Protein 2VLC (pdb70)

Sequence (1036 aa):
YQTVTFTTKNATKTSYTQFIEALRAQLASGEEPHGIPVMRERSTVPDSKRFILVELSNWAADSPVTLAVDVTNAYVVAYRTGSQSFFLREDNPDPAIENLLPDTKRYTFPFSGSYTDLERVAGERREEILLGMDPLENAISALWISNLNQQRALARSLIVVIQMVAEAVRFRFIEYRVRESISRAEMFRPDPAMLSLENKWSALSNAVQQSNQGGVFSSPVELRSISNKPVYVGSVSDRVISGLAIMLFICRSTNDDTCADPEPTVRISGRNGLCVRVRDGKYNNGNPIQLWPCKQNSDVNQLWTLRRDGTIRSNGKCLTTNGYSAGDYVMIYDCRTPVTAASIWQFWANGTIINPQSALVLSAESGNPRTTLTVQADIYASRQGWLAGNNTEPFVTSIVGFNDLCMQANGDAMWVVECESSKAEQKWALYPDGSIRPHQDRDRCLTSTDNHSQGSIIIISSCSPGSEGQRWVFMNDGTILNLKNGLVMDVKGSDPSLHQIIIWPATGKPNQKWLPLLYQTVTFTTKNATKTSYTQFIEALRAQLASGEEPHGIPVMRERSTVPDSKRFILVELSNWAADSPVTLAVDVTNAYVVAYRTGSQSFFLREDNPDPAIENLLPDTKRYTFPFSGSYTDLERVAGERREEILLGMDPLENAISALWISNLNQQRALARSLIVVIQMVAEAVRFRFIEYRVRESISRAEMFRPDPAMLSLENKWSALSNAVQQSNQGGVFSSPVELRSISNKPVYVGSVSDRVISGLAIMLFICRSTNDDTCADPEPTVRISGRNGLCVRVRDGKYNNGNPIQLWPCKQNSDVNQLWTLRRDGTIRSNGKCLTTNGYSAGDYVMIYDCRTPVTAASIWQFWANGTIINPQSALVLSAESGNPRTTLTVQADIYASRQGWLAGNNTEPFVTSIVGFNDLCMQANGDAMWVVECESSKAEQKWALYPDGSIRPHQDRDRCLTSTDNHSQGSIIIISSCSPGSEGQRWVFMNDGTILNLKNGLVMDVKGSDPSLHQIIIWPATGKPNQKWLPLL

Nearest PDB structures (foldseek):
  2vlc-assembly1_A  TM=1.002E+00  e=0.000E+00  Cinnamomum camphora
  2r9k-assembly1_B  TM=9.691E-01  e=2.010E-38  Viscum album
  3d7w-assembly1_B  TM=9.695E-01  e=4.298E-38  Viscum album
  1rzo-assembly2_D  TM=9.797E-01  e=5.633E-37  Ricinus communis
  2mll-assembly1_B  TM=9.802E-01  e=2.039E-36  Viscum album

Radius of gyration: 34.5 Å; Cα contacts (8 Å, |Δi|>4): 2557; chains: 2; bounding box: 80×98×96 Å

Organism: Cinnamomum camphora (NCBI:txid13429)

Secondary structure (DSSP, 8-state):
--EEEEE-TT--HHHHHHHHHHHHHHH--S--GGGS-BPPPGGGS-GGG-EEEEEEE-SS-SS-EEEEEETTT--EEEEEETTEEEE---SS--TTGGGSS-SS--EE-SS-SSHHHHHHHHTS-GGGS-BSHHHHHHHHHHHHH--TTT-HHHHHHHHHHHIIIIIHHHBHHHHHHHHHHHHHT--B---HHHHHHHHTHHHHHHHHHTS-TT-EEEEEEEEE-SSS-EEEEEETTSGGGGGB--BPP--------S------EE-EEEGGG-EEEEGGG--STT-BEEEE----S--GGG-EEE-TTSBEEETTEEEEES-SSTTPBEEEEPPPSS--GGGB-EE-TTS-EEETTTTEEEE-SSSSTTPBPEEE-----GGG-EEE-S--S-EEE-EE-GGGEEEEEETTEEEEEE--TT-STT-EEE-TTS-EEETT-TTEEEEES-TTSTTPBEEEEESTT--GGG--EE-TTSSEE-TTT--EEEEGGG-GGG--EEEE---SSGGG--EE--/--EEEEE-TT--HHHHHHHHHHHHHHH--S--GGGS-BPPPGGGS-GGG-EEEEEEE-SS-SS-EEEEEETTT--EEEEEETTEEEE---SS--TTTTTSS-SS--EE-SS-SSHHHHHHHHTS-GGGS-BSHHHHHHHHHHHHH--TTT-HHHHHHHHHHHIIIIIHHHBHHHHHHHHHHHHHT--B---HHHHHHHHHHHHHHHHHHTS-TT-EEEEEEEEE-SSS-EEEEEETTSGGGGGB--BPP--------S------EE-EEEGGG-EEEEGGG--STT-BEEEE----S--GGG-EEE-TTSBEEETTEEEEES-SSTTPBEEEEPPPSS--GGGB-EE-TTS-EEEGGGTEEEE-SS-STTPBPEEE-----GGG-EEE-S--SPEEE-EE-GGG-EEEEETTEEEEE---TT-STT-EEE-TTS-EEETT-TTEEEEES-TTSTTPBEEEEESTT--GGG--EE-TTS-EEETTTTEEEEEGGG-GGG--EEEE---SSGGG--EE--

InterPro domains:
  IPR000772 Ricin B, lectin domain [PF00652] (327-448)
  IPR000772 Ricin B, lectin domain [PF00652] (460-576)
  IPR000772 Ricin B, lectin domain [SM00458] (325-451)
  IPR000772 Ricin B, lectin domain [SM00458] (455-579)
  IPR001574 Ribosome-inactivating protein [PF00161] (44-241)
  IPR001574 Ribosome-inactivating protein [PTHR33453] (33-482)
  IPR016138 Ribosome-inactivating protein, subdomain 1 [G3DSA:3.40.420.10] (33-203)
  IPR016139 Ribosome-inactivating protein, subdomain 2 [G3DSA:4.10.470.10] (204-320)
  IPR017989 Ribosome-inactivating protein type 1/2 [PR00396] (46-59)
  IPR017989 Ribosome-inactivating protein type 1/2 [PR00396] (96-111)
  IPR017989 Ribosome-inactivating protein type 1/2 [PR00396] (158-172)
  IPR017989 Ribosome-inactivating protein type 1/2 [PR00396] (190-210)
  IPR017989 Ribosome-inactivating protein type 1/2 [PR00396] (224-241)
  IPR035992 Ricin B-like lectins [SSF50370] (320-450)
  IPR035992 Ricin B-like lectins [SSF50370] (456-577)
  IPR036041 Ribosome-inactivating protein superfamily [SSF56371] (36-339)

Foldseek 3Di:
DAEQEDELVVDALVRLCVRLVVLLVLLFDPDAFLNATEGDAPVGDDLVSFWHWYWYYADVDDGTKIFTAGSQQRQRAWIDQPQAIEGEDDPDDDPSSVVPDPSHHDDYDPHHSDQVGLCVLLVHHQQVDWEESVLLNVLRVCSNVVDVVPRNSVSSSSSRVCCSHVLVSFFVQSSLVHNVCRVVVDIDGDAQQSVQCVVCQQVLLLQQQQEAAQFFGQAWDWGAARPGDIDTDGGCQPQQVLRGRYHRDDADHVVDDNHHHDFHKWFKAAFLLWTFFQPPLDQDAPGFTWTHHADLDPNQGRIWGCDPVQFTDTDQWTFFWPDQDFFTFIHTHHADVVGDQRGGWDNHNLFWTASVVRRWTWFQQFRDTPGTITTHNDLLFSRRGMDTHHPRFFDKFWKAAFPRFTWFDDPFAIATDRDDPVHQRRIWTQHRSQWIHRPVDSQWTFFFPDLVDFFTFTTIGGCGRSGQRGHWGCHNLQWIARVNSCWTWFCPPSDRVVRTTTTHHDDDDGRGGIGGHD/DAEQEDELVVDALVRLCVRLVVLLVLLFDPDAFLNATEGDAPVRDDLVSQWHWYWYDDDPDDGTKIFTAGSQQRFRAWIDQPQAIEGEDDPDDDVSSVVDDPSHHDDYDPHHSDQVRLCVLLVHHQQVDWEESVLLNVLRVCSNVVDPVPRSSVSVSSSRVCCSHVLVSFFVQSSLVHNVCRVVVDIDGDAQQSVQCVVCLQVLLLQQQQEAQAFFGQAWRWGAARPGHIDTDGGCQQQQVLRGRYHRDDADPVVDPNHHHDWHKWFKAAFLLWTFFQPPLDAPAPGFTWTHHDDLDPRQGRIWTCDPVQWTDTDQWTFFWPDLDAPTFIHTHHQDPVGDQRGGWDNHSLFWTASVVNRWTWFQQFRDGPGTIHTHDDQLFLRRGMDTHHPRFFDKFWKAAFPRFTWFDDPFAIATDRDDDPRQRRIWTQHRSQWIHRPVDSQWTQFFPDLVDFFTFTTIGGCGRSGQRGHWGQHSVQWTARVNSCWTWFDPVSDRVVRTTGTHHDDDDGRGGIGGHD

B-factor: mean 21.17, std 11.49, range [2.0, 63.93]

CATH classification: 3.40.420.10 (+3 more: 4.10.470.10, 2.80.10.50, 2.80.10.50)

Solvent-accessible surface area: 41348 Å² total; per-residue (Å²): 245,94,67,11,90,10,54,15,95,144,22,60,55,85,45,2,24,60,9,0,48,40,1,21,74,40,0,29,21,82,113,102,29,44,38,6,26,5,1,76,39,144,102,85,14,72,83,105,156,13,18,5,35,0,55,0,27,6,162,67,47,130,51,48,1,13,0,0,4,3,5,15,22,2,126,6,11,0,0,81,15,43,86,68,0,3,5,10,94,52,116,116,112,31,101,5,16,109,112,24,17,86,141,35,85,96,65,67,2,94,1,16,28,58,38,111,29,0,24,169,24,4,44,54,121,14,85,90,0,54,0,0,33,92,9,2,25,98,3,2,30,33,0,90,112,10,79,68,103,46,31,148,47,3,0,69,7,0,0,2,0,16,0,1,4,3,4,0,0,15,0,19,2,0,11,22,22,0,41,62,4,22,70,126,91,105,95,37,125,5,19,50,0,0,16,11,2,14,92,77,14,60,40,3,0,62,13,0,3,53,6,12,142,4,0,3,5,74,70,92,11,70,0,60,16,107,63,98,142,70,14,92,1,14,1,16,23,22,31,8,6,7,0,3,12,2,0,35,40,49,7,122,71,137,205,100,103,72,4,45,48,26,62,10,69,10,8,1,3,0,11,51,15,23,0,1,30,0,6,50,36,104,32,92,61,22,18,29,0,0,0,70,64,30,55,108,74,92,67,70,6,0,29,0,34,12,93,155,63,16,0,5,35,1,98,56,48,0,1,7,4,78,19,106,66,72,47,36,71,0,16,0,63,63,31,116,147,109,45,52,38,19,2,45,7,87,22,87,33,38,4,0,0,18,0,57,116,24,62,23,0,0,0,0,41,21,18,41,65,58,11,39,0,13,0,32,54,45,49,60,0,3,38,1,1,4,28,3,8,68,77,17,133,18,50,54,10,6,0,7,8,31,66,21,31,4,0,38,14,37,61,50,33,0,49,3,54,106,28,111,98,99,53,35,78,5,69,0,0,7,15,5,3,7,1,2,9,7,71,111,62,69,110,58,2,0,5,4,31,36,14,157,53,100,24,12,53,0,20,2,2,33,8,56,14,2,27,34,3,1,3,1,13,16,61,38,96,1,13,0,38,0,30,110,37,49,29,1,0,5,1,76,71,51,52,34,87,84,88,58,1,6,0,91,47,72,69,68,108,90,21,3,48,5,9,0,33,3,245,92,61,12,86,11,55,12,103,136,25,63,43,83,45,2,27,61,8,0,49,40,1,22,75,38,1,29,21,82,120,104,30,44,42,7,27,6,1,76,38,147,107,88,16,71,85,98,151,12,20,6,39,0,52,1,23,5,155,67,42,132,60,44,1,16,0,1,3,3,5,13,18,1,122,7,12,0,0,88,16,45,89,72,0,3,9,11,100,56,118,120,112,24,101,4,17,115,112,24,16,91,146,34,84,93,56,77,4,95,4,10,31,58,37,112,39,0,24,200,38,4,46,56,131,16,87,85,0,51,0,0,32,90,9,3,23,95,2,2,31,30,0,78,114,8,75,67,102,46,34,148,46,2,0,69,6,0,0,1,0,14,0,1,4,3,3,0,0,13,1,24,1,0,10,20,22,0,40,49,3,23,66,134,90,108,100,37,124,4,18,50,0,0,21,11,2,11,88,74,13,58,38,2,0,64,14,0,4,48,7,13,144,7,0,4,6,78,71,84,14,71,1,67,18,104,61,96,147,76,12,103,1,14,1,16,20,25,31,9,6,6,0,2,10,2,0,36,44,57,10,131,70,136,184,125,98,70,7,58,50,25,57,12,70,12,9,1,3,0,9,50,13,20,0,1,30,0,54,81,36,126,29,93,63,19,20,26,0,0,0,72,62,33,53,112,73,95,68,65,7,1,32,0,31,13,97,159,64,16,1,4,36,0,97,56,47,0,1,12,5,81,19,112,67,71,43,35,66,0,16,0,65,59,32,124,141,112,48,60,34,15,4,43,8,83,23,58,40,54,6,0,0,9,0,12,51,6,8,22,0,0,0,0,78,45,17,86,68,130,20,48,0,18,0,31,55,42,51,26,0,3,42,1,1,3,24,3,9,59,75,16,128,18,46,52,11,7,0,8,6,37,64,19,32,4,0,37,16,39,63,104,32,0,54,3,54,101,22,100,94,104,49,34,78,5,72,0,0,7,17,5,4,7,1,3,8,7,73,115,56,66,111,54,2,0,11,10,91,64,16,162,51,69,24,13,49,0,53,4,37,57,9,86,78,3,27,33,3,3,3,2,17,18,66,36,96,1,15,0,34,0,22,66,17,2,17,4,0,6,1,79,68,53,52,31,84,89,84,63,1,6,0,53,6,25,41,32,108,81,18,4,47,4,9,0,30,5

Structure (mmCIF, N/CA/C/O backbone):
data_2VLC
#
_entry.id   2VLC
#
_cell.length_a   52.388
_cell.length_b   126.329
_cell.length_c   161.451
_cell.angle_alpha   90.00
_cell.angle_beta   90.00
_cell.angle_gamma   90.00
#
_symmetry.space_group_name_H-M   'P 21 21 21'
#
loop_
_entity.id
_entity.type
_entity.pdbx_description
1 polymer 'Ribosome-inactivating protein'
2 branched 2-acetamido-2-deoxy-beta-D-glucopyranose-(1-4)-2-acetamido-2-deoxy-beta-D-glucopyranose
3 non-polymer beta-D-mannopyranose
4 non-polymer beta-D-xylopyranose
5 water water
#
loop_
_atom_site.group_PDB
_atom_site.id
_atom_site.type_symbol
_atom_site.label_atom_id
_atom_site.label_alt_id
_atom_site.label_comp_id
_atom_site.label_asym_id
_atom_site.label_entity_id
_atom_site.label_seq_id
_atom_site.pdbx_PDB_ins_code
_atom_site.Cartn_x
_atom_site.Cartn_y
_atom_site.Cartn_z
_atom_site.occupancy
_atom_site.B_iso_or_equiv
_atom_site.auth_seq_id
_atom_site.auth_comp_id
_atom_site.auth_asym_id
_atom_site.auth_atom_id
_atom_site.pdbx_PDB_model_num
ATOM 1 N N . TYR A 1 23 ? -16.489 -48.648 31.055 1.00 56.06 1 TYR A N 1
ATOM 2 C CA . TYR A 1 23 ? -15.929 -47.496 30.315 1.00 55.91 1 TYR A CA 1
ATOM 3 C C . TYR A 1 23 ? -14.418 -47.417 30.408 1.00 54.90 1 TYR A C 1
ATOM 4 O O . TYR A 1 23 ? -13.876 -46.877 31.352 1.00 54.98 1 TYR A O 1
ATOM 13 N N . GLN A 1 24 ? -13.739 -47.927 29.397 1.00 53.79 2 GLN A N 1
ATOM 14 C CA . GLN A 1 24 ? -12.280 -47.940 29.421 1.00 52.79 2 GLN A CA 1
ATOM 15 C C . GLN A 1 24 ? -11.606 -47.703 28.077 1.00 51.08 2 GLN A C 1
ATOM 16 O O . GLN A 1 24 ? -10.510 -47.140 28.029 1.00 50.84 2 GLN A O 1
ATOM 22 N N . THR A 1 25 ? -12.273 -48.143 27.005 1.00 48.89 3 THR A N 1
ATOM 23 C CA . THR A 1 25 ? -11.696 -48.238 25.670 1.00 46.20 3 THR A CA 1
ATOM 24 C C . THR A 1 25 ? -12.577 -47.501 24.676 1.00 44.51 3 THR A C 1
ATOM 25 O O . THR A 1 25 ? -13.681 -47.938 24.400 1.00 44.41 3 THR A O 1
ATOM 29 N N . VAL A 1 26 ? -12.093 -46.376 24.156 1.00 42.25 4 VAL A N 1
ATOM 30 C CA . VAL A 1 26 ? -12.720 -45.735 23.013 1.00 40.01 4 VAL A CA 1
ATOM 31 C C . VAL A 1 26 ? -11.903 -46.056 21.764 1.00 38.63 4 VAL A C 1
ATOM 32 O O . VAL A 1 26 ? -10.673 -45.981 21.791 1.00 38.00 4 VAL A O 1
ATOM 36 N N . THR A 1 27 ? -12.598 -46.421 20.686 1.00 37.15 5 THR A N 1
ATOM 37 C CA . THR A 1 27 ? -11.974 -46.718 19.400 1.00 35.83 5 THR A CA 1
ATOM 38 C C . THR A 1 27 ? -12.265 -45.682 18.328 1.00 34.86 5 THR A C 1
ATOM 39 O O . THR A 1 27 ? -13.336 -45.083 18.311 1.00 34.76 5 THR A O 1
ATOM 43 N N . PHE A 1 28 ? -11.289 -45.496 17.437 1.00 33.73 6 PHE A N 1
ATOM 44 C CA . PHE A 1 28 ? -11.435 -44.756 16.186 1.00 32.27 6 PHE A CA 1
ATOM 45 C C . PHE A 1 28 ? -10.691 -45.532 15.114 1.00 32.55 6 PHE A C 1
ATOM 46 O O . PHE A 1 28 ? -9.692 -46.152 15.403 1.00 32.02 6 PHE A O 1
ATOM 54 N N . THR A 1 29 ? -11.211 -45.508 13.888 1.00 33.60 7 THR A N 1
ATOM 55 C CA . THR A 1 29 ? -10.576 -46.125 12.719 1.00 34.18 7 THR A CA 1
ATOM 56 C C . THR A 1 29 ? -10.490 -45.102 11.566 1.00 34.97 7 THR A C 1
ATOM 57 O O . THR A 1 29 ? -11.313 -44.196 11.464 1.00 34.71 7 THR A O 1
ATOM 61 N N . THR A 1 30 ? -9.465 -45.239 10.735 1.00 36.38 8 THR A N 1
ATOM 62 C CA . THR A 1 30 ? -9.329 -44.460 9.502 1.00 37.86 8 THR A CA 1
ATOM 63 C C . THR A 1 30 ? -10.193 -45.047 8.391 1.00 39.05 8 THR A C 1
ATOM 64 O O . THR A 1 30 ? -10.740 -44.308 7.565 1.00 39.16 8 THR A O 1
ATOM 68 N N . LYS A 1 31 ? -10.258 -46.383 8.357 1.00 40.45 9 LYS A N 1
ATOM 69 C CA . LYS A 1 31 ? -11.077 -47.144 7.420 1.00 41.55 9 LYS A CA 1
ATOM 70 C C . LYS A 1 31 ? -12.369 -46.391 7.171 1.00 41.65 9 LYS A C 1
ATOM 71 O O . LYS A 1 31 ? -13.183 -46.262 8.089 1.00 41.81 9 LYS A O 1
ATOM 77 N N . ASN A 1 32 ? -12.531 -45.863 5.956 1.00 41.83 10 ASN A N 1
ATOM 78 C CA . ASN A 1 32 ? -13.769 -45.196 5.554 1.00 41.88 10 ASN A CA 1
ATOM 79 C C . ASN A 1 32 ? -14.260 -44.193 6.629 1.00 41.36 10 ASN A C 1
ATOM 80 O O . ASN A 1 32 ? -15.411 -44.249 7.056 1.00 41.54 10 ASN A O 1
ATOM 85 N N . ALA A 1 33 ? -13.383 -43.306 7.096 1.00 40.50 11 ALA A N 1
ATOM 86 C CA . ALA A 1 33 ? -13.747 -42.405 8.188 1.00 39.49 11 ALA A CA 1
ATOM 87 C C . ALA A 1 33 ? -14.504 -41.240 7.634 1.00 39.08 11 ALA A C 1
ATOM 88 O O . ALA A 1 33 ? -14.195 -40.729 6.548 1.00 38.90 11 ALA A O 1
ATOM 90 N N . THR A 1 34 ? -15.519 -40.848 8.390 1.00 38.71 12 THR A N 1
ATOM 91 C CA . THR A 1 34 ? -16.418 -39.756 8.030 1.00 38.23 12 THR A CA 1
ATOM 92 C C . THR A 1 34 ? -16.246 -38.604 9.022 1.00 37.60 12 THR A C 1
ATOM 93 O O . THR A 1 34 ? -15.629 -38.782 10.076 1.00 37.70 12 THR A O 1
ATOM 97 N N . LYS A 1 35 ? -16.765 -37.429 8.663 1.00 36.78 13 LYS A N 1
ATOM 98 C CA . LYS A 1 35 ? -16.805 -36.255 9.550 1.00 35.74 13 LYS A CA 1
ATOM 99 C C . LYS A 1 35 ? -17.632 -36.556 10.822 1.00 34.79 13 LYS A C 1
ATOM 100 O O . LYS A 1 35 ? -17.332 -36.087 11.927 1.00 34.46 13 LYS A O 1
ATOM 106 N N . THR A 1 36 ? -18.661 -37.375 10.648 1.00 33.51 14 THR A N 1
ATOM 107 C CA . THR A 1 36 ? -19.503 -37.811 11.748 1.00 31.85 14 THR A CA 1
ATOM 108 C C . THR A 1 36 ? -18.716 -38.666 12.728 1.00 30.73 14 THR A C 1
ATOM 109 O O . THR A 1 36 ? -18.648 -38.345 13.911 1.00 31.04 14 THR A O 1
ATOM 113 N N . SER A 1 37 ? -18.126 -39.753 12.227 1.00 29.16 15 SER A N 1
ATOM 114 C CA . SER A 1 37 ? -17.486 -40.780 13.082 1.00 26.94 15 SER A CA 1
ATOM 115 C C . SER A 1 37 ? -16.244 -40.296 13.835 1.00 25.79 15 SER A C 1
ATOM 116 O O . SER A 1 37 ? -15.933 -40.835 14.885 1.00 25.63 15 SER A O 1
ATOM 119 N N . TYR A 1 38 ? -15.547 -39.291 13.299 1.00 23.99 16 TYR A N 1
ATOM 120 C CA . TYR A 1 38 ? -14.498 -38.614 14.031 1.00 22.07 16 TYR A CA 1
ATOM 121 C C . TYR A 1 38 ? -15.067 -37.773 15.172 1.00 21.98 16 TYR A C 1
ATOM 122 O O . TYR A 1 38 ? -14.517 -37.777 16.262 1.00 22.29 16 TYR A O 1
ATOM 131 N N . THR A 1 39 ? -16.156 -37.049 14.925 1.00 21.84 17 THR A N 1
ATOM 132 C CA . THR A 1 39 ? -16.861 -36.316 15.987 1.00 21.48 17 THR A CA 1
ATOM 133 C C . THR A 1 39 ? -17.406 -37.284 17.047 1.00 21.05 17 THR A C 1
ATOM 134 O O . THR A 1 39 ? -17.260 -37.026 18.230 1.00 21.67 17 THR A O 1
ATOM 138 N N . GLN A 1 40 ? -18.022 -38.384 16.628 1.00 19.97 18 GLN A N 1
ATOM 139 C CA . GLN A 1 40 ? -18.509 -39.372 17.579 1.00 19.23 18 GLN A CA 1
ATOM 140 C C . GLN A 1 40 ? -17.390 -39.856 18.494 1.00 18.44 18 GLN A C 1
ATOM 141 O O . GLN A 1 40 ? -17.589 -39.957 19.696 1.00 18.55 18 GLN A O 1
ATOM 143 N N . PHE A 1 41 ? -16.214 -40.130 17.924 1.00 17.62 19 PHE A N 1
ATOM 144 C CA . PHE A 1 41 ? -14.969 -40.502 18.652 1.00 15.94 19 PHE A CA 1
ATOM 145 C C . PHE A 1 41 ? -14.448 -39.443 19.615 1.00 16.04 19 PHE A C 1
ATOM 146 O O . PHE A 1 41 ? -14.218 -39.724 20.799 1.00 15.93 19 PHE A O 1
ATOM 154 N N . ILE A 1 42 ? -14.260 -38.232 19.108 1.00 15.85 20 ILE A N 1
ATOM 155 C CA . ILE A 1 42 ? -13.826 -37.140 19.941 1.00 15.97 20 ILE A CA 1
ATOM 156 C C . ILE A 1 42 ? -14.814 -36.930 21.106 1.00 16.54 20 ILE A C 1
ATOM 157 O O . ILE A 1 42 ? -14.413 -36.813 22.273 1.00 16.11 20 ILE A O 1
ATOM 162 N N . GLU A 1 43 ? -16.106 -36.941 20.771 1.00 17.29 21 GLU A N 1
ATOM 163 C CA . GLU A 1 43 ? -17.204 -36.668 21.706 1.00 17.87 21 GLU A CA 1
ATOM 164 C C . GLU A 1 43 ? -17.252 -37.698 22.813 1.00 17.85 21 GLU A C 1
ATOM 165 O O . GLU A 1 43 ? -17.607 -37.395 23.940 1.00 17.88 21 GLU A O 1
ATOM 171 N N . ALA A 1 44 ? -16.893 -38.928 22.464 1.00 18.19 22 ALA A N 1
ATOM 172 C CA . ALA A 1 44 ? -16.985 -40.062 23.366 1.00 17.97 22 ALA A CA 1
ATOM 173 C C . ALA A 1 44 ? -15.847 -40.021 24.340 1.00 17.91 22 ALA A C 1
ATOM 174 O O . ALA A 1 44 ? -15.968 -40.477 25.466 1.00 17.98 22 ALA A O 1
ATOM 176 N N . LEU A 1 45 ? -14.729 -39.478 23.879 1.00 17.90 23 LEU A N 1
ATOM 177 C CA . LEU A 1 45 ? -13.556 -39.294 24.701 1.00 17.33 23 LEU A CA 1
ATOM 178 C C . LEU A 1 45 ? -13.707 -38.110 25.633 1.00 17.62 23 LEU A C 1
ATOM 179 O O . LEU A 1 45 ? -13.220 -38.166 26.760 1.00 17.79 23 LEU A O 1
ATOM 184 N N . ARG A 1 46 ? -14.382 -37.051 25.169 1.00 17.85 24 ARG A N 1
ATOM 185 C CA . ARG A 1 46 ? -14.761 -35.898 26.026 1.00 17.90 24 ARG A CA 1
ATOM 186 C C . ARG A 1 46 ? -15.697 -36.281 27.184 1.00 18.36 24 ARG A C 1
ATOM 187 O O . ARG A 1 46 ? -15.600 -35.700 28.274 1.00 18.16 24 ARG A O 1
ATOM 195 N N . ALA A 1 47 ? -16.602 -37.233 26.926 1.00 18.88 25 ALA A N 1
ATOM 196 C CA . ALA A 1 47 ? -17.639 -37.661 27.875 1.00 19.70 25 ALA A CA 1
ATOM 197 C C . ALA A 1 47 ? -17.088 -38.445 29.078 1.00 20.55 25 ALA A C 1
ATOM 198 O O . ALA A 1 47 ? -17.639 -38.362 30.200 1.00 20.52 25 ALA A O 1
ATOM 200 N N . GLN A 1 48 ? -16.012 -39.204 28.840 1.00 20.87 26 GLN A N 1
ATOM 201 C CA . GLN A 1 48 ? -15.335 -39.942 29.908 1.00 21.07 26 GLN A CA 1
ATOM 202 C C . GLN A 1 48 ? -14.229 -39.154 30.547 1.00 20.77 26 GLN A C 1
ATOM 203 O O . GLN A 1 48 ? -13.837 -39.456 31.668 1.00 21.15 26 GLN A O 1
ATOM 209 N N . LEU A 1 49 ? -13.706 -38.164 29.837 1.00 20.14 27 LEU A N 1
ATOM 210 C CA . LEU A 1 49 ? -12.753 -37.262 30.440 1.00 19.94 27 LEU A CA 1
ATOM 211 C C . LEU A 1 49 ? -13.437 -36.216 31.327 1.00 20.37 27 LEU A C 1
ATOM 212 O O . LEU A 1 49 ? -12.785 -35.608 32.176 1.00 20.43 27 LEU A O 1
ATOM 217 N N . ALA A 1 50 ? -14.742 -36.005 31.136 1.00 20.60 28 ALA A N 1
ATOM 218 C CA . ALA A 1 50 ? -15.484 -35.045 31.957 1.00 21.05 28 ALA A CA 1
ATOM 219 C C . ALA A 1 50 ? -15.717 -35.635 33.340 1.00 21.39 28 ALA A C 1
ATOM 220 O O . ALA A 1 50 ? -16.203 -36.741 33.418 1.00 22.07 28 ALA A O 1
ATOM 222 N N . SER A 1 51 ? -15.328 -34.945 34.417 1.00 21.72 29 SER A N 1
ATOM 223 C CA . SER A 1 51 ? -15.899 -35.226 35.735 1.00 21.83 29 SER A CA 1
ATOM 224 C C . SER A 1 51 ? -17.227 -34.487 35.732 1.00 22.68 29 SER A C 1
ATOM 225 O O . SER A 1 51 ? -17.418 -33.542 34.960 1.00 23.37 29 SER A O 1
ATOM 228 N N . GLY A 1 52 ? -18.161 -34.892 36.571 1.00 23.06 30 GLY A N 1
ATOM 229 C CA . GLY A 1 52 ? -19.472 -34.243 36.558 1.00 23.30 30 GLY A CA 1
ATOM 230 C C . GLY A 1 52 ? -19.409 -32.730 36.719 1.00 23.34 30 GLY A C 1
ATOM 231 O O . GLY A 1 52 ? -20.318 -32.045 36.308 1.00 23.19 30 GLY A O 1
ATOM 232 N N . GLU A 1 53 ? -18.331 -32.216 37.318 1.00 23.68 31 GLU A N 1
ATOM 233 C CA . GLU A 1 53 ? -18.159 -30.784 37.622 1.00 23.47 31 GLU A CA 1
ATOM 234 C C . GLU A 1 53 ? -18.056 -29.937 36.356 1.00 22.94 31 GLU A C 1
ATOM 235 O O . GLU A 1 53 ? -17.616 -30.435 35.323 1.00 23.31 31 GLU A O 1
ATOM 241 N N . GLU A 1 54 ? -18.438 -28.662 36.441 1.00 21.78 32 GLU A N 1
ATOM 242 C CA . GLU A 1 54 ? -18.630 -27.833 35.253 1.00 20.27 32 GLU A CA 1
ATOM 243 C C . GLU A 1 54 ? -18.498 -26.362 35.598 1.00 19.43 32 GLU A C 1
ATOM 244 O O . GLU A 1 54 ? -19.427 -25.594 35.374 1.00 18.68 32 GLU A O 1
ATOM 250 N N . PRO A 1 55 ? -17.322 -25.963 36.131 1.00 19.07 33 PRO A N 1
ATOM 251 C CA . PRO A 1 55 ? -17.073 -24.619 36.659 1.00 18.67 33 PRO A CA 1
ATOM 252 C C . PRO A 1 55 ? -17.299 -23.562 35.611 1.00 18.40 33 PRO A C 1
ATOM 253 O O . PRO A 1 55 ? -16.772 -23.669 34.511 1.00 18.42 33 PRO A O 1
ATOM 257 N N . HIS A 1 56 ? -18.094 -22.560 35.950 1.00 17.91 34 HIS A N 1
ATOM 258 C CA . HIS A 1 56 ? -18.430 -21.488 35.026 1.00 17.77 34 HIS A CA 1
ATOM 259 C C . HIS A 1 56 ? -19.109 -21.988 33.747 1.00 17.60 34 HIS A C 1
ATOM 260 O O . HIS A 1 56 ? -19.266 -21.228 32.795 1.00 17.38 34 HIS A O 1
ATOM 267 N N . GLY A 1 57 ? -19.518 -23.259 33.747 1.00 17.16 35 GLY A N 1
ATOM 268 C CA . GLY A 1 57 ? -20.271 -23.838 32.647 1.00 16.39 35 GLY A CA 1
ATOM 269 C C . GLY A 1 57 ? -19.436 -24.612 31.644 1.00 15.97 35 GLY A C 1
ATOM 270 O O . GLY A 1 57 ? -19.948 -25.090 30.623 1.00 16.20 35 GLY A O 1
ATOM 271 N N . ILE A 1 58 ? -18.144 -24.726 31.919 1.00 15.04 36 ILE A N 1
ATOM 272 C CA . ILE A 1 58 ? -17.266 -25.507 31.069 1.00 13.80 36 ILE A CA 1
ATOM 273 C C . ILE A 1 58 ? -16.813 -26.746 31.820 1.00 13.38 36 ILE A C 1
ATOM 274 O O . ILE A 1 58 ? -16.376 -26.636 32.963 1.00 13.27 36 ILE A O 1
ATOM 279 N N . PRO A 1 59 ? -16.919 -27.928 31.184 1.00 12.59 37 PRO A N 1
ATOM 280 C CA . PRO A 1 59 ? -16.405 -29.162 31.778 1.00 12.26 37 PRO A CA 1
ATOM 281 C C . PRO A 1 59 ? -14.917 -29.102 32.226 1.00 12.27 37 PRO A C 1
ATOM 282 O O . PRO A 1 59 ? -14.062 -28.538 31.541 1.00 12.33 37 PRO A O 1
ATOM 286 N N . VAL A 1 60 ? -14.626 -29.659 33.390 1.00 12.46 38 VAL A N 1
ATOM 287 C CA . VAL A 1 60 ? -13.273 -29.766 33.837 1.00 12.45 38 VAL A CA 1
ATOM 288 C C . VAL A 1 60 ? -13.025 -31.212 34.130 1.00 13.42 38 VAL A C 1
ATOM 289 O O . VAL A 1 60 ? -13.957 -31.977 34.355 1.00 13.25 38 VAL A O 1
ATOM 293 N N . MET A 1 61 ? -11.751 -31.574 34.090 1.00 14.84 39 MET A N 1
ATOM 294 C CA . MET A 1 61 ? -11.277 -32.937 34.314 1.00 15.78 39 MET A CA 1
ATOM 295 C C . MET A 1 61 ? -11.099 -33.171 35.817 1.00 16.91 39 MET A C 1
ATOM 296 O O . MET A 1 61 ? -11.060 -32.213 36.599 1.00 17.01 39 MET A O 1
ATOM 301 N N . ARG A 1 62 ? -11.009 -34.447 36.190 1.00 18.20 40 ARG A N 1
ATOM 302 C CA . ARG A 1 62 ? -10.926 -34.882 37.580 1.00 19.55 40 ARG A CA 1
ATOM 303 C C . ARG A 1 62 ? -9.576 -34.522 38.206 1.00 21.01 40 ARG A C 1
ATOM 304 O O . ARG A 1 62 ? -8.545 -34.526 37.531 1.00 21.50 40 ARG A O 1
ATOM 312 N N . GLU A 1 63 ? -9.596 -34.222 39.501 1.00 22.49 41 GLU A N 1
ATOM 313 C CA . GLU A 1 63 ? -8.400 -33.829 40.226 1.00 24.16 41 GLU A CA 1
ATOM 314 C C . GLU A 1 63 ? -7.516 -35.067 40.454 1.00 25.79 41 GLU A C 1
ATOM 315 O O . GLU A 1 63 ? -8.045 -36.121 40.837 1.00 26.20 41 GLU A O 1
ATOM 321 N N . ARG A 1 64 ? -6.199 -34.963 40.217 1.00 27.08 42 ARG A N 1
ATOM 322 C CA . ARG A 1 64 ? -5.307 -36.126 40.404 1.00 28.75 42 ARG A CA 1
ATOM 323 C C . ARG A 1 64 ? -5.485 -36.847 41.765 1.00 29.38 42 ARG A C 1
ATOM 324 O O . ARG A 1 64 ? -5.627 -38.078 41.798 1.00 29.73 42 ARG A O 1
ATOM 332 N N . SER A 1 65 ? -5.501 -36.081 42.864 1.00 30.29 43 SER A N 1
ATOM 333 C CA . SER A 1 65 ? -5.640 -36.610 44.264 1.00 30.59 43 SER A CA 1
ATOM 334 C C . SER A 1 65 ? -7.028 -37.231 44.583 1.00 30.89 43 SER A C 1
ATOM 335 O O . SER A 1 65 ? -7.308 -37.669 45.704 1.00 29.87 43 SER A O 1
ATOM 338 N N . THR A 1 66 ? -7.859 -37.277 43.541 1.00 31.61 44 THR A N 1
ATOM 339 C CA . THR A 1 66 ? -9.252 -37.709 43.575 1.00 31.78 44 THR A CA 1
ATOM 340 C C . THR A 1 66 ? -9.450 -39.008 42.783 1.00 32.12 44 THR A C 1
ATOM 341 O O . THR A 1 66 ? -10.394 -39.743 43.030 1.00 31.96 44 THR A O 1
ATOM 345 N N . VAL A 1 67 ? -8.538 -39.296 41.859 1.00 32.68 45 VAL A N 1
ATOM 346 C CA . VAL A 1 67 ? -8.670 -40.451 40.988 1.00 33.22 45 VAL A CA 1
ATOM 347 C C . VAL A 1 67 ? -7.834 -41.609 41.506 1.00 34.20 45 VAL A C 1
ATOM 348 O O . VAL A 1 67 ? -6.625 -41.464 41.669 1.00 34.46 45 VAL A O 1
ATOM 352 N N . PRO A 1 68 ? -8.464 -42.766 41.775 1.00 34.84 46 PRO A N 1
ATOM 353 C CA . PRO A 1 68 ? -7.614 -43.906 42.145 1.00 35.26 46 PRO A CA 1
ATOM 354 C C . PRO A 1 68 ? -6.891 -44.495 40.936 1.00 35.75 46 PRO A C 1
ATOM 355 O O . PRO A 1 68 ? -7.444 -44.548 39.831 1.00 35.92 46 PRO A O 1
ATOM 359 N N . ASP A 1 69 ? -5.645 -44.918 41.159 1.00 36.26 47 ASP A N 1
ATOM 360 C CA . ASP A 1 69 ? -4.769 -45.479 40.114 1.00 36.06 47 ASP A CA 1
ATOM 361 C C . ASP A 1 69 ? -5.523 -46.446 39.190 1.00 35.87 47 ASP A C 1
ATOM 362 O O . ASP A 1 69 ? -5.245 -46.546 37.998 1.00 35.90 47 ASP A O 1
ATOM 367 N N . SER A 1 70 ? -6.488 -47.147 39.768 1.00 35.69 48 SER A N 1
ATOM 368 C CA . SER A 1 70 ? -7.313 -48.099 39.061 1.00 35.06 48 SER A CA 1
ATOM 369 C C . SER A 1 70 ? -8.121 -47.444 37.901 1.00 35.04 48 SER A C 1
ATOM 370 O O . SER A 1 70 ? -8.248 -48.034 36.827 1.00 35.37 48 SER A O 1
ATOM 373 N N . LYS A 1 71 ? -8.601 -46.211 38.107 1.00 34.73 49 LYS A N 1
ATOM 374 C CA . LYS A 1 71 ? -9.537 -45.501 37.189 1.00 34.17 49 LYS A CA 1
ATOM 375 C C . LYS A 1 71 ? -8.861 -44.324 36.513 1.00 32.94 49 LYS A C 1
ATOM 376 O O . LYS A 1 71 ? -9.522 -43.372 36.120 1.00 32.85 49 LYS A O 1
ATOM 382 N N . ARG A 1 72 ? -7.546 -44.401 36.379 1.00 31.36 50 ARG A N 1
ATOM 383 C CA . ARG A 1 72 ? -6.748 -43.251 36.004 1.00 29.60 50 ARG A CA 1
ATOM 384 C C . ARG A 1 72 ? -6.441 -43.121 34.487 1.00 28.85 50 ARG A C 1
ATOM 385 O O . ARG A 1 72 ? -5.804 -42.142 34.044 1.00 28.72 50 ARG A O 1
ATOM 393 N N . PHE A 1 73 ? -6.927 -44.079 33.698 1.00 27.61 51 PHE A N 1
ATOM 394 C CA . PHE A 1 73 ? -6.569 -44.177 32.288 1.00 26.52 51 PHE A CA 1
ATOM 395 C C . PHE A 1 73 ? -7.721 -44.507 31.351 1.00 26.27 51 PHE A C 1
ATOM 396 O O . PHE A 1 73 ? -8.612 -45.284 31.683 1.00 25.94 51 PHE A O 1
ATOM 404 N N . ILE A 1 74 ? -7.689 -43.896 30.172 1.00 26.04 52 ILE A N 1
ATOM 405 C CA . ILE A 1 74 ? -8.476 -44.389 29.051 1.00 25.41 52 ILE A CA 1
ATOM 406 C C . ILE A 1 74 ? -7.522 -44.923 27.984 1.00 25.25 52 ILE A C 1
ATOM 407 O O . ILE A 1 74 ? -6.488 -44.334 27.717 1.00 24.80 52 ILE A O 1
ATOM 412 N N . LEU A 1 75 ? -7.883 -46.069 27.417 1.00 25.15 53 LEU A N 1
ATOM 413 C CA . LEU A 1 75 ? -7.153 -46.671 26.324 1.00 24.74 53 LEU A CA 1
ATOM 414 C C . LEU A 1 75 ? -7.801 -46.236 25.000 1.00 25.09 53 LEU A C 1
ATOM 415 O O . LEU A 1 75 ? -8.998 -46.413 24.827 1.00 25.27 53 LEU A O 1
ATOM 420 N N . VAL A 1 76 ? -7.028 -45.633 24.090 1.00 25.48 54 VAL A N 1
ATOM 421 C CA . VAL A 1 76 ? -7.560 -45.186 22.779 1.00 25.77 54 VAL A CA 1
ATOM 422 C C . VAL A 1 76 ? -7.075 -46.071 21.624 1.00 26.60 54 VAL A C 1
ATOM 423 O O . VAL A 1 76 ? -5.914 -46.040 21.275 1.00 26.24 54 VAL A O 1
ATOM 427 N N . GLU A 1 77 ? -7.979 -46.831 21.019 1.00 27.71 55 GLU A N 1
ATOM 428 C CA . GLU A 1 77 ? -7.592 -47.873 20.102 1.00 29.14 55 GLU A CA 1
ATOM 429 C C . GLU A 1 77 ? -7.699 -47.398 18.672 1.00 30.23 55 GLU A C 1
ATOM 430 O O . GLU A 1 77 ? -8.780 -47.342 18.124 1.00 30.35 55 GLU A O 1
ATOM 436 N N . LEU A 1 78 ? -6.561 -47.074 18.065 1.00 31.78 56 LEU A N 1
ATOM 437 C CA . LEU A 1 78 ? -6.524 -46.508 16.720 1.00 33.11 56 LEU A CA 1
ATOM 438 C C . LEU A 1 78 ? -6.208 -47.533 15.656 1.00 34.46 56 LEU A C 1
ATOM 439 O O . LEU A 1 78 ? -5.343 -48.387 15.844 1.00 34.65 56 LEU A O 1
ATOM 444 N N . SER A 1 79 ? -6.916 -47.388 14.531 1.00 36.41 57 SER A N 1
ATOM 445 C CA . SER A 1 79 ? -6.855 -48.265 13.364 1.00 37.81 57 SER A CA 1
ATOM 446 C C . SER A 1 79 ? -6.840 -47.501 12.026 1.00 39.86 57 SER A C 1
ATOM 447 O O . SER A 1 79 ? -7.015 -46.273 11.984 1.00 40.28 57 SER A O 1
ATOM 450 N N . ASN A 1 80 ? -6.771 -48.296 10.955 1.00 42.20 58 ASN A N 1
ATOM 451 C CA . ASN A 1 80 ? -5.803 -48.169 9.887 1.00 44.40 58 ASN A CA 1
ATOM 452 C C . ASN A 1 80 ? -6.139 -49.126 8.741 1.00 45.92 58 ASN A C 1
ATOM 453 O O . ASN A 1 80 ? -6.951 -50.042 8.901 1.00 46.19 58 ASN A O 1
ATOM 458 N N . TRP A 1 81 ? -5.505 -48.913 7.590 1.00 47.88 59 TRP A N 1
ATOM 459 C CA . TRP A 1 81 ? -5.543 -49.887 6.505 1.00 49.76 59 TRP A CA 1
ATOM 460 C C . TRP A 1 81 ? -4.450 -50.936 6.668 1.00 50.50 59 TRP A C 1
ATOM 461 O O . TRP A 1 81 ? -4.743 -52.122 6.760 1.00 50.90 59 TRP A O 1
ATOM 472 N N . ALA A 1 82 ? -3.192 -50.518 6.732 1.00 51.41 60 ALA A N 1
ATOM 473 C CA . ALA A 1 82 ? -2.107 -51.487 6.948 1.00 52.41 60 ALA A CA 1
ATOM 474 C C . ALA A 1 82 ? -2.119 -52.085 8.396 1.00 52.77 60 ALA A C 1
ATOM 475 O O . ALA A 1 82 ? -1.111 -52.013 9.133 1.00 52.87 60 ALA A O 1
ATOM 477 N N . ALA A 1 83 ? -3.271 -52.687 8.765 1.00 53.10 61 ALA A N 1
ATOM 478 C CA . ALA A 1 83 ? -3.556 -53.294 10.103 1.00 53.12 61 ALA A CA 1
ATOM 479 C C . ALA A 1 83 ? -2.547 -54.411 10.510 1.00 53.37 61 ALA A C 1
ATOM 480 O O . ALA A 1 83 ? -1.681 -54.757 9.702 1.00 53.83 61 ALA A O 1
ATOM 482 N N . ASP A 1 84 ? -2.727 -55.127 11.622 1.00 52.94 62 ASP A N 1
ATOM 483 C CA . ASP A 1 84 ? -3.915 -55.901 11.854 1.00 52.58 62 ASP A CA 1
ATOM 484 C C . ASP A 1 84 ? -4.321 -56.049 13.299 1.00 51.36 62 ASP A C 1
ATOM 485 O O . ASP A 1 84 ? -5.302 -56.721 13.642 1.00 51.36 62 ASP A O 1
ATOM 490 N N . SER A 1 85 ? -3.543 -55.422 14.151 1.00 49.77 63 SER A N 1
ATOM 491 C CA . SER A 1 85 ? -3.933 -55.202 15.526 1.00 47.99 63 SER A CA 1
ATOM 492 C C . SER A 1 85 ? -3.766 -53.697 15.755 1.00 45.92 63 SER A C 1
ATOM 493 O O . SER A 1 85 ? -2.862 -53.087 15.181 1.00 46.09 63 SER A O 1
ATOM 496 N N . PRO A 1 86 ? -4.583 -53.109 16.634 1.00 43.62 64 PRO A N 1
ATOM 497 C CA . PRO A 1 86 ? -4.619 -51.659 16.678 1.00 41.38 64 PRO A CA 1
ATOM 498 C C . PRO A 1 86 ? -3.531 -51.110 17.576 1.00 38.68 64 PRO A C 1
ATOM 499 O O . PRO A 1 86 ? -2.985 -51.837 18.378 1.00 38.23 64 PRO A O 1
ATOM 503 N N . VAL A 1 87 ? -3.219 -49.831 17.425 1.00 35.75 65 VAL A N 1
ATOM 504 C CA . VAL A 1 87 ? -2.285 -49.153 18.320 1.00 32.52 65 VAL A CA 1
ATOM 505 C C . VAL A 1 87 ? -3.115 -48.588 19.466 1.00 30.15 65 VAL A C 1
ATOM 506 O O . VAL A 1 87 ? -4.056 -47.893 19.222 1.00 29.63 65 VAL A O 1
ATOM 510 N N . THR A 1 88 ? -2.776 -48.923 20.701 1.00 27.71 66 THR A N 1
ATOM 511 C CA . THR A 1 88 ? -3.546 -48.518 21.860 1.00 25.45 66 THR A CA 1
ATOM 512 C C . THR A 1 88 ? -2.751 -47.576 22.710 1.00 24.64 66 THR A C 1
ATOM 513 O O . THR A 1 88 ? -1.690 -47.930 23.201 1.00 24.38 66 THR A O 1
ATOM 517 N N . LEU A 1 89 ? -3.283 -46.374 22.903 1.00 23.48 67 LEU A N 1
ATOM 518 C CA . LEU A 1 89 ? -2.612 -45.351 23.689 1.00 21.82 67 LEU A CA 1
ATOM 519 C C . LEU A 1 89 ? -3.193 -45.341 25.073 1.00 21.47 67 LEU A C 1
ATOM 520 O O . LEU A 1 89 ? -4.407 -45.456 25.241 1.00 21.47 67 LEU A O 1
ATOM 525 N N . ALA A 1 90 ? -2.324 -45.190 26.061 1.00 20.54 68 ALA A N 1
ATOM 526 C CA . ALA A 1 90 ? -2.755 -44.928 27.412 1.00 19.96 68 ALA A CA 1
ATOM 527 C C . ALA A 1 90 ? -2.845 -43.413 27.631 1.00 19.79 68 ALA A C 1
ATOM 528 O O . ALA A 1 90 ? -1.834 -42.722 27.587 1.00 19.51 68 ALA A O 1
ATOM 530 N N . VAL A 1 91 ? -4.067 -42.922 27.846 1.00 19.50 69 VAL A N 1
ATOM 531 C CA . VAL A 1 91 ? -4.397 -41.492 27.967 1.00 19.28 69 VAL A CA 1
ATOM 532 C C . VAL A 1 91 ? -4.777 -41.178 29.408 1.00 19.37 69 VAL A C 1
ATOM 533 O O . VAL A 1 91 ? -5.692 -41.777 29.977 1.00 20.14 69 VAL A O 1
ATOM 537 N N . ASP A 1 92 ? -4.073 -40.239 30.010 1.00 18.59 70 ASP A N 1
ATOM 538 C CA . ASP A 1 92 ? -4.268 -39.968 31.413 1.00 17.89 70 ASP A CA 1
ATOM 539 C C . ASP A 1 92 ? -5.546 -39.144 31.527 1.00 17.85 70 ASP A C 1
ATOM 540 O O . ASP A 1 92 ? -5.701 -38.144 30.818 1.00 17.50 70 ASP A O 1
ATOM 545 N N . VAL A 1 93 ? -6.462 -39.574 32.406 1.00 17.82 71 VAL A N 1
ATOM 546 C CA . VAL A 1 93 ? -7.778 -38.907 32.537 1.00 17.56 71 VAL A CA 1
ATOM 547 C C . VAL A 1 93 ? -7.664 -37.526 33.157 1.00 17.41 71 VAL A C 1
ATOM 548 O O . VAL A 1 93 ? -8.644 -36.781 33.216 1.00 17.10 71 VAL A O 1
ATOM 552 N N . THR A 1 94 ? -6.451 -37.201 33.592 1.00 17.24 72 THR A N 1
ATOM 553 C CA . THR A 1 94 ? -6.165 -36.039 34.432 1.00 16.83 72 THR A CA 1
ATOM 554 C C . THR A 1 94 ? -5.839 -34.789 33.615 1.00 16.19 72 THR A C 1
ATOM 555 O O . THR A 1 94 ? -6.097 -33.652 34.047 1.00 15.80 72 THR A O 1
ATOM 559 N N . ASN A 1 95 ? -5.335 -35.029 32.410 1.00 15.27 73 ASN A N 1
ATOM 560 C CA . ASN A 1 95 ? -4.844 -33.983 31.570 1.00 14.55 73 ASN A CA 1
ATOM 561 C C . ASN A 1 95 ? -4.921 -34.305 30.084 1.00 14.55 73 ASN A C 1
ATOM 562 O O . ASN A 1 95 ? -4.488 -33.490 29.273 1.00 14.84 73 ASN A O 1
ATOM 567 N N . ALA A 1 96 ? -5.491 -35.467 29.742 1.00 14.14 74 ALA A N 1
ATOM 568 C CA . ALA A 1 96 ? -5.483 -36.067 28.370 1.00 13.59 74 ALA A CA 1
ATOM 569 C C . ALA A 1 96 ? -4.118 -36.291 27.690 1.00 13.42 74 ALA A C 1
ATOM 570 O O . ALA A 1 96 ? -4.017 -36.289 26.460 1.00 13.04 74 ALA A O 1
ATOM 572 N N . TYR A 1 97 ? -3.088 -36.492 28.514 1.00 13.43 75 TYR A N 1
ATOM 573 C CA . TYR A 1 97 ? -1.737 -36.835 28.061 1.00 13.60 75 TYR A CA 1
ATOM 574 C C . TYR A 1 97 ? -1.736 -38.243 27.517 1.00 13.37 75 TYR A C 1
ATOM 575 O O . TYR A 1 97 ? -2.406 -39.098 28.079 1.00 13.04 75 TYR A O 1
ATOM 584 N N . VAL A 1 98 ? -0.996 -38.465 26.422 1.00 13.48 76 VAL A N 1
ATOM 585 C CA . VAL A 1 98 ? -0.677 -39.816 25.963 1.00 13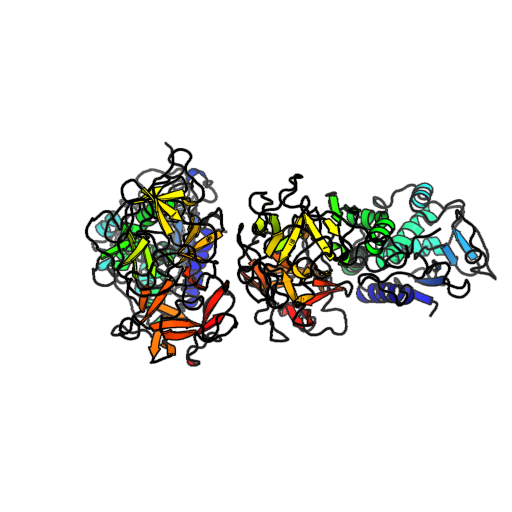.53 76 VAL A CA 1
ATOM 586 C C . VAL A 1 98 ? 0.635 -40.246 26.642 1.00 14.21 76 VAL A C 1
ATOM 587 O O . VAL A 1 98 ? 1.727 -39.827 26.248 1.00 14.09 76 VAL A O 1
ATOM 591 N N . VAL A 1 99 ? 0.501 -41.047 27.703 1.00 14.76 77 VAL A N 1
ATOM 592 C CA . VAL A 1 99 ? 1.631 -41.373 28.575 1.00 15.18 77 VAL A CA 1
ATOM 593 C C . VAL A 1 99 ? 2.362 -42.633 28.113 1.00 15.87 77 VAL A C 1
ATOM 594 O O . VAL A 1 99 ? 3.526 -42.809 28.422 1.00 15.78 77 VAL A O 1
ATOM 598 N N . ALA A 1 100 ? 1.670 -43.486 27.362 1.00 16.53 78 ALA A N 1
ATOM 599 C CA . ALA A 1 100 ? 2.230 -44.706 26.831 1.00 17.25 78 ALA A CA 1
ATOM 600 C C . ALA A 1 100 ? 1.401 -45.151 25.651 1.00 18.01 78 ALA A C 1
ATOM 601 O O . ALA A 1 100 ? 0.325 -44.598 25.409 1.00 18.58 78 ALA A O 1
ATOM 603 N N . TYR A 1 101 ? 1.870 -46.151 24.918 1.00 18.66 79 TYR A N 1
ATOM 604 C CA . TYR A 1 101 ? 0.997 -46.809 23.966 1.00 19.40 79 TYR A CA 1
ATOM 605 C C . TYR A 1 101 ? 1.424 -48.247 23.819 1.00 20.52 79 TYR A C 1
ATOM 606 O O . TYR A 1 101 ? 2.573 -48.583 24.096 1.00 20.52 79 TYR A O 1
ATOM 615 N N . ARG A 1 102 ? 0.482 -49.088 23.402 1.00 21.96 80 ARG A N 1
ATOM 616 C CA . ARG A 1 102 ? 0.718 -50.506 23.188 1.00 23.21 80 ARG A CA 1
ATOM 617 C C . ARG A 1 102 ? 0.669 -50.833 21.718 1.00 24.36 80 ARG A C 1
ATOM 618 O O . ARG A 1 102 ? -0.118 -50.250 20.966 1.00 24.38 80 ARG A O 1
ATOM 626 N N . THR A 1 103 ? 1.506 -51.793 21.341 1.00 25.78 81 THR A N 1
ATOM 627 C CA . THR A 1 103 ? 1.476 -52.407 20.037 1.00 27.21 81 THR A CA 1
ATOM 628 C C . THR A 1 103 ? 1.703 -53.909 20.199 1.00 28.47 81 THR A C 1
ATOM 629 O O . THR A 1 103 ? 2.830 -54.408 20.068 1.00 28.83 81 THR A O 1
ATOM 633 N N . GLY A 1 104 ? 0.628 -54.630 20.520 1.00 29.82 82 GLY A N 1
ATOM 634 C CA . GLY A 1 104 ? 0.742 -56.071 20.816 1.00 31.46 82 GLY A CA 1
ATOM 635 C C . GLY A 1 104 ? 1.316 -56.397 22.200 1.00 32.09 82 GLY A C 1
ATOM 636 O O . GLY A 1 104 ? 0.766 -55.977 23.226 1.00 32.07 82 GLY A O 1
ATOM 637 N N . SER A 1 105 ? 2.429 -57.132 22.227 1.00 32.71 83 SER A N 1
ATOM 638 C CA . SER A 1 105 ? 3.119 -57.477 23.483 1.00 33.18 83 SER A CA 1
ATOM 639 C C . SER A 1 105 ? 3.996 -56.346 23.996 1.00 32.95 83 SER A C 1
ATOM 640 O O . SER A 1 105 ? 4.397 -56.327 25.153 1.00 32.97 83 SER A O 1
ATOM 643 N N . GLN A 1 106 ? 4.290 -55.419 23.095 1.00 32.69 84 GLN A N 1
ATOM 644 C CA . GLN A 1 106 ? 5.205 -54.324 23.314 1.00 32.16 84 GLN A CA 1
ATOM 645 C C . GLN A 1 106 ? 4.465 -53.081 23.801 1.00 31.98 84 GLN A C 1
ATOM 646 O O . GLN A 1 106 ? 3.477 -52.697 23.192 1.00 32.41 84 GLN A O 1
ATOM 652 N N . SER A 1 107 ? 4.930 -52.456 24.891 1.00 31.62 85 SER A N 1
ATOM 653 C CA . SER A 1 107 ? 4.394 -51.155 25.375 1.00 30.65 85 SER A CA 1
ATOM 654 C C . SER A 1 107 ? 5.462 -50.049 25.395 1.00 30.22 85 SER A C 1
ATOM 655 O O . SER A 1 107 ? 6.581 -50.270 25.870 1.00 29.90 85 SER A O 1
ATOM 658 N N . PHE A 1 108 ? 5.121 -48.867 24.885 1.00 29.69 86 PHE A N 1
ATOM 659 C CA . PHE A 1 108 ? 6.097 -47.779 24.808 1.00 29.36 86 PHE A CA 1
ATOM 660 C C . PHE A 1 108 ? 5.656 -46.594 25.603 1.00 29.61 86 PHE A C 1
ATOM 661 O O . PHE A 1 108 ? 4.548 -46.102 25.429 1.00 29.70 86 PHE A O 1
ATOM 669 N N . PHE A 1 109 ? 6.553 -46.153 26.479 1.00 29.94 87 PHE A N 1
ATOM 670 C CA . PHE A 1 109 ? 6.294 -45.132 27.483 1.00 30.35 87 PHE A CA 1
ATOM 671 C C . PHE A 1 109 ? 7.100 -43.859 27.262 1.00 31.28 87 PHE A C 1
ATOM 672 O O . PHE A 1 109 ? 8.225 -43.886 26.743 1.00 31.23 87 PHE A O 1
ATOM 680 N N . LEU A 1 110 ? 6.525 -42.744 27.696 1.00 32.54 88 LEU A N 1
ATOM 681 C CA . LEU A 1 110 ? 7.182 -41.455 27.599 1.00 33.84 88 LEU A CA 1
ATOM 682 C C . LEU A 1 110 ? 7.885 -41.117 28.882 1.00 35.27 88 LEU A C 1
ATOM 683 O O . LEU A 1 110 ? 7.322 -41.258 29.944 1.00 35.39 88 LEU A O 1
ATOM 688 N N . ARG A 1 111 ? 9.133 -40.682 28.774 1.00 37.30 89 ARG A N 1
ATOM 689 C CA . ARG A 1 111 ? 9.925 -40.308 29.941 1.00 39.20 89 ARG A CA 1
ATOM 690 C C . ARG A 1 111 ? 9.121 -39.279 30.721 1.00 40.37 89 ARG A C 1
ATOM 691 O O . ARG A 1 111 ? 8.364 -38.509 30.134 1.00 40.63 89 ARG A O 1
ATOM 699 N N . GLU A 1 112 ? 9.248 -39.266 32.039 1.00 41.94 90 GLU A N 1
ATOM 700 C CA . GLU A 1 112 ? 8.478 -38.293 32.818 1.00 43.47 90 GLU A CA 1
ATOM 701 C C . GLU A 1 112 ? 9.251 -37.591 33.932 1.00 45.12 90 GLU A C 1
ATOM 702 O O . GLU A 1 112 ? 10.129 -38.175 34.565 1.00 45.30 90 GLU A O 1
ATOM 708 N N . ASP A 1 113 ? 8.910 -36.326 34.166 1.00 47.07 91 ASP A N 1
ATOM 709 C CA . ASP A 1 113 ? 9.635 -35.503 35.134 1.00 48.83 91 ASP A CA 1
ATOM 710 C C . ASP A 1 113 ? 9.401 -35.925 36.595 1.00 50.30 91 ASP A C 1
ATOM 711 O O . ASP A 1 113 ? 10.179 -35.557 37.474 1.00 50.64 91 ASP A O 1
ATOM 716 N N . ASN A 1 114 ? 8.336 -36.687 36.852 1.00 51.74 92 ASN A N 1
ATOM 717 C CA . ASN A 1 114 ? 7.960 -37.071 38.222 1.00 53.13 92 ASN A CA 1
ATOM 718 C C . ASN A 1 114 ? 7.314 -38.455 38.324 1.00 53.81 92 ASN A C 1
ATOM 719 O O . ASN A 1 114 ? 6.081 -38.558 38.363 1.00 53.97 92 ASN A O 1
ATOM 724 N N . PRO A 1 115 ? 8.139 -39.519 38.378 1.00 54.46 93 PRO A N 1
ATOM 725 C CA . PRO A 1 115 ? 7.555 -40.853 38.295 1.00 55.03 93 PRO A CA 1
ATOM 726 C C . PRO A 1 115 ? 6.295 -40.993 39.167 1.00 55.58 93 PRO A C 1
ATOM 727 O O . PRO A 1 115 ? 6.339 -40.840 40.398 1.00 55.78 93 PRO A O 1
ATOM 731 N N . ASP A 1 116 ? 5.171 -41.217 38.492 1.00 55.92 94 ASP A N 1
ATOM 732 C CA . ASP A 1 116 ? 3.875 -41.389 39.128 1.00 56.11 94 ASP A CA 1
ATOM 733 C C . ASP A 1 116 ? 3.728 -42.870 39.498 1.00 56.42 94 ASP A C 1
ATOM 734 O O . ASP A 1 116 ? 4.087 -43.736 38.695 1.00 56.92 94 ASP A O 1
ATOM 739 N N . PRO A 1 117 ? 3.237 -43.175 40.718 1.00 56.49 95 PRO A N 1
ATOM 740 C CA . PRO A 1 117 ? 2.816 -44.554 41.028 1.00 56.75 95 PRO A CA 1
ATOM 741 C C . PRO A 1 117 ? 1.938 -45.234 39.924 1.00 56.99 95 PRO A C 1
ATOM 742 O O . PRO A 1 117 ? 2.204 -46.372 39.511 1.00 56.64 95 PRO A O 1
ATOM 746 N N . ALA A 1 118 ? 0.917 -44.512 39.456 1.00 57.42 96 ALA A N 1
ATOM 747 C CA . ALA A 1 118 ? -0.030 -44.982 38.440 1.00 57.60 96 ALA A CA 1
ATOM 748 C C . ALA A 1 118 ? 0.608 -45.306 37.075 1.00 57.89 96 ALA A C 1
ATOM 749 O O . ALA A 1 118 ? 0.445 -46.428 36.580 1.00 58.52 96 ALA A O 1
ATOM 751 N N . ILE A 1 119 ? 1.334 -44.350 36.481 1.00 57.58 97 ILE A N 1
ATOM 752 C CA . ILE A 1 119 ? 2.004 -44.564 35.179 1.00 57.14 97 ILE A CA 1
ATOM 753 C C . ILE A 1 119 ? 2.962 -45.780 35.153 1.00 57.59 97 ILE A C 1
ATOM 754 O O . ILE A 1 119 ? 3.111 -46.445 34.137 1.00 57.55 97 ILE A O 1
ATOM 759 N N . GLU A 1 120 ? 3.606 -46.072 36.270 1.00 58.04 98 GLU A N 1
ATOM 760 C CA . GLU A 1 120 ? 4.408 -47.277 36.390 1.00 58.38 98 GLU A CA 1
ATOM 761 C C . GLU A 1 120 ? 3.769 -47.886 37.617 1.00 58.10 98 GLU A C 1
ATOM 762 O O . GLU A 1 120 ? 4.228 -47.599 38.695 1.00 58.42 98 GLU A O 1
ATOM 768 N N . ASN A 1 121 ? 2.719 -48.711 37.563 1.00 57.62 99 ASN A N 1
ATOM 769 C CA . ASN A 1 121 ? 2.409 -49.886 36.752 1.00 56.94 99 ASN A CA 1
ATOM 770 C C . ASN A 1 121 ? 1.123 -49.782 35.907 1.00 56.30 99 ASN A C 1
ATOM 771 O O . ASN A 1 121 ? 0.013 -49.999 36.402 1.00 56.41 99 ASN A O 1
ATOM 776 N N . LEU A 1 122 ? 1.281 -49.491 34.623 1.00 55.25 100 LEU A N 1
ATOM 777 C CA . LEU A 1 122 ? 0.139 -49.196 33.781 1.00 54.39 100 LEU A CA 1
ATOM 778 C C . LEU A 1 122 ? -0.200 -50.342 32.849 1.00 54.01 100 LEU A C 1
ATOM 779 O O . LEU A 1 122 ? -1.338 -50.784 32.779 1.00 54.21 100 LEU A O 1
ATOM 784 N N . LEU A 1 123 ? 0.784 -50.815 32.117 1.00 53.29 101 LEU A N 1
ATOM 785 C CA . LEU A 1 123 ? 0.545 -51.933 31.250 1.00 52.61 101 LEU A CA 1
ATOM 786 C C . LEU A 1 123 ? 1.423 -53.101 31.731 1.00 52.57 101 LEU A C 1
ATOM 787 O O . LEU A 1 123 ? 2.548 -53.268 31.258 1.00 52.78 101 LEU A O 1
ATOM 792 N N . PRO A 1 124 ? 0.931 -53.899 32.702 1.00 52.18 102 PRO A N 1
ATOM 793 C CA . PRO A 1 124 ? 1.804 -55.009 33.072 1.00 51.81 102 PRO A CA 1
ATOM 794 C C . PRO A 1 124 ? 1.561 -56.171 32.084 1.00 51.34 102 PRO A C 1
ATOM 795 O O . PRO A 1 124 ? 0.569 -56.135 31.336 1.00 51.47 102 PRO A O 1
ATOM 799 N N . ASP A 1 125 ? 2.455 -57.165 32.053 1.00 50.13 103 ASP A N 1
ATOM 800 C CA . ASP A 1 125 ? 2.350 -58.256 31.085 1.00 48.71 103 ASP A CA 1
ATOM 801 C C . ASP A 1 125 ? 2.688 -57.677 29.698 1.00 48.41 103 ASP A C 1
ATOM 802 O O . ASP A 1 125 ? 1.878 -57.757 28.775 1.00 48.47 103 ASP A O 1
ATOM 807 N N . THR A 1 126 ? 3.869 -57.074 29.559 1.00 47.76 104 THR A N 1
ATOM 808 C CA . THR A 1 126 ? 4.203 -56.301 28.349 1.00 47.17 104 THR A CA 1
ATOM 809 C C . THR A 1 126 ? 5.662 -55.835 28.303 1.00 46.75 104 THR A C 1
ATOM 810 O O . THR A 1 126 ? 6.306 -55.744 29.337 1.00 46.63 104 THR A O 1
ATOM 814 N N . LYS A 1 127 ? 6.154 -55.512 27.105 1.00 46.21 105 LYS A N 1
ATOM 815 C CA . LYS A 1 127 ? 7.523 -54.983 26.873 1.00 45.89 105 LYS A CA 1
ATOM 816 C C . LYS A 1 127 ? 8.136 -54.020 27.919 1.00 44.83 105 LYS A C 1
ATOM 817 O O . LYS A 1 127 ? 9.163 -54.313 28.533 1.00 45.08 105 LYS A O 1
ATOM 823 N N . ARG A 1 128 ? 7.514 -52.861 28.088 1.00 43.36 106 ARG A N 1
ATOM 824 C CA . ARG A 1 128 ? 8.126 -51.718 28.777 1.00 41.85 106 ARG A CA 1
ATOM 825 C C . ARG A 1 128 ? 9.449 -51.282 28.169 1.00 40.42 106 ARG A C 1
ATOM 826 O O . ARG A 1 128 ? 10.511 -51.813 28.497 1.00 40.25 106 ARG A O 1
ATOM 834 N N . TYR A 1 129 ? 9.344 -50.323 27.252 1.00 38.47 107 TYR A N 1
ATOM 835 C CA . TYR A 1 129 ? 10.472 -49.537 26.791 1.00 36.22 107 TYR A CA 1
ATOM 836 C C . TYR A 1 129 ? 10.099 -48.113 27.131 1.00 34.36 107 TYR A C 1
ATOM 837 O O . TYR A 1 129 ? 8.925 -47.780 27.114 1.00 34.53 107 TYR A O 1
ATOM 846 N N . THR A 1 130 ? 11.081 -47.292 27.486 1.00 31.79 108 THR A N 1
ATOM 847 C CA . THR A 1 130 ? 10.871 -45.854 27.695 1.00 29.53 108 THR A CA 1
ATOM 848 C C . THR A 1 130 ? 11.739 -45.059 26.733 1.00 28.30 108 THR A C 1
ATOM 849 O O . THR A 1 130 ? 12.935 -45.324 26.595 1.00 27.34 108 THR A O 1
ATOM 853 N N . PHE A 1 131 ? 11.141 -44.050 26.103 1.00 26.68 109 PHE A N 1
ATOM 854 C CA . PHE A 1 131 ? 11.882 -43.161 25.209 1.00 24.85 109 PHE A CA 1
ATOM 855 C C . PHE A 1 131 ? 12.761 -42.258 26.065 1.00 24.07 109 PHE A C 1
ATOM 856 O O . PHE A 1 131 ? 12.448 -42.073 27.247 1.00 24.08 109 PHE A O 1
ATOM 864 N N . PRO A 1 132 ? 13.866 -41.708 25.491 1.00 23.29 110 PRO A N 1
ATOM 865 C CA . PRO A 1 132 ? 14.651 -40.765 26.265 1.00 22.56 110 PRO A CA 1
ATOM 866 C C . PRO A 1 132 ? 14.034 -39.331 26.289 1.00 22.32 110 PRO A C 1
ATOM 867 O O . PRO A 1 132 ? 14.635 -38.426 26.877 1.00 22.12 110 PRO A O 1
ATOM 871 N N . PHE A 1 133 ? 12.843 -39.159 25.690 1.00 21.67 111 PHE A N 1
ATOM 872 C CA . PHE A 1 133 ? 12.095 -37.880 25.621 1.00 20.92 111 PHE A CA 1
ATOM 873 C C . PHE A 1 133 ? 10.697 -37.899 26.285 1.00 20.14 111 PHE A C 1
ATOM 874 O O . PHE A 1 133 ? 10.061 -38.955 26.390 1.00 19.81 111 PHE A O 1
ATOM 882 N N . SER A 1 134 ? 10.230 -36.720 26.705 1.00 19.29 112 SER A N 1
ATOM 883 C CA . SER A 1 134 ? 8.927 -36.578 27.332 1.00 18.62 112 SER A CA 1
ATOM 884 C C . SER A 1 134 ? 7.838 -36.370 26.298 1.00 18.61 112 SER A C 1
ATOM 885 O O . SER A 1 134 ? 8.145 -36.202 25.126 1.00 18.77 112 SER A O 1
ATOM 888 N N . GLY A 1 135 ? 6.574 -36.404 26.727 1.00 18.31 113 GLY A N 1
ATOM 889 C CA . GLY A 1 135 ? 5.422 -36.222 25.836 1.00 17.91 113 GLY A CA 1
ATOM 890 C C . GLY A 1 135 ? 5.157 -34.766 25.473 1.00 17.56 113 GLY A C 1
ATOM 891 O O . GLY A 1 135 ? 4.231 -34.462 24.720 1.00 17.91 113 GLY A O 1
ATOM 892 N N . SER A 1 136 ? 5.973 -33.865 26.012 1.00 17.01 114 SER A N 1
ATOM 893 C CA . SER A 1 136 ? 5.823 -32.439 25.796 1.00 16.09 114 SER A CA 1
ATOM 894 C C . SER A 1 136 ? 6.223 -32.135 24.365 1.00 15.48 114 SER A C 1
ATOM 895 O O . SER A 1 136 ? 6.894 -32.931 23.750 1.00 15.43 114 SER A O 1
ATOM 898 N N . TYR A 1 137 ? 5.805 -30.988 23.844 1.00 14.64 115 TYR A N 1
ATOM 899 C CA . TYR A 1 137 ? 6.057 -30.643 22.471 1.00 13.93 115 TYR A CA 1
ATOM 900 C C . TYR A 1 137 ? 7.493 -30.225 22.269 1.00 14.82 115 TYR A C 1
ATOM 901 O O . TYR A 1 137 ? 8.076 -30.579 21.271 1.00 15.42 115 TYR A O 1
ATOM 910 N N . THR A 1 138 ? 8.073 -29.491 23.209 1.00 15.70 116 THR A N 1
ATOM 911 C CA . THR A 1 138 ? 9.464 -29.069 23.095 1.00 17.02 116 THR A CA 1
ATOM 912 C C . THR A 1 138 ? 10.375 -30.281 22.866 1.00 17.95 116 THR A C 1
ATOM 913 O O . THR A 1 138 ? 11.254 -30.280 21.978 1.00 17.40 116 THR A O 1
ATOM 917 N N . ASP A 1 139 ? 10.146 -31.306 23.689 1.00 18.80 117 ASP A N 1
ATOM 918 C CA . ASP A 1 139 ? 10.821 -32.582 23.535 1.00 19.23 117 ASP A CA 1
ATOM 919 C C . ASP A 1 139 ? 10.494 -33.272 22.198 1.00 19.52 117 ASP A C 1
ATOM 920 O O . ASP A 1 139 ? 11.420 -33.652 21.463 1.00 20.33 117 ASP A O 1
ATOM 925 N N . LEU A 1 140 ? 9.207 -33.416 21.870 1.00 19.15 118 LEU A N 1
ATOM 926 C CA . LEU A 1 140 ? 8.827 -34.196 20.700 1.00 18.68 118 LEU A CA 1
ATOM 927 C C . LEU A 1 140 ? 9.352 -33.542 19.423 1.00 19.27 118 LEU A C 1
ATOM 928 O O . LEU A 1 140 ? 9.848 -34.226 18.530 1.00 19.21 118 LEU A O 1
ATOM 933 N N . GLU A 1 141 ? 9.252 -32.219 19.348 1.00 19.67 119 GLU A N 1
ATOM 934 C CA . GLU A 1 141 ? 9.761 -31.479 18.205 1.00 20.01 119 GLU A CA 1
ATOM 935 C C . GLU A 1 141 ? 11.258 -31.651 18.091 1.00 21.14 119 GLU A C 1
ATOM 936 O O . GLU A 1 141 ? 11.774 -31.860 17.002 1.00 21.44 119 GLU A O 1
ATOM 942 N N . ARG A 1 142 ? 11.936 -31.557 19.222 1.00 22.76 120 ARG A N 1
ATOM 943 C CA . ARG A 1 142 ? 13.377 -31.726 19.339 1.00 24.89 120 ARG A CA 1
ATOM 944 C C . ARG A 1 142 ? 13.799 -33.036 18.667 1.00 24.38 120 ARG A C 1
ATOM 945 O O . ARG A 1 142 ? 14.668 -33.031 17.772 1.00 24.90 120 ARG A O 1
ATOM 953 N N . VAL A 1 143 ? 13.171 -34.141 19.099 1.00 23.53 121 VAL A N 1
ATOM 954 C CA . VAL A 1 143 ? 13.492 -35.504 18.638 1.00 22.71 121 VAL A CA 1
ATOM 955 C C . VAL A 1 143 ? 13.026 -35.730 17.188 1.00 22.89 121 VAL A C 1
ATOM 956 O O . VAL A 1 143 ? 13.716 -36.356 16.382 1.00 22.90 121 VAL A O 1
ATOM 960 N N . ALA A 1 144 ? 11.883 -35.140 16.858 1.00 23.11 122 ALA A N 1
ATOM 961 C CA . ALA A 1 144 ? 11.300 -35.194 15.529 1.00 23.08 122 ALA A CA 1
ATOM 962 C C . ALA A 1 144 ? 12.042 -34.384 14.478 1.00 23.24 122 ALA A C 1
ATOM 963 O O . ALA A 1 144 ? 11.958 -34.696 13.289 1.00 23.31 122 ALA A O 1
ATOM 965 N N . GLY A 1 145 ? 12.726 -33.329 14.912 1.00 23.17 123 GLY A N 1
ATOM 966 C CA . GLY A 1 145 ? 13.555 -32.530 14.033 1.00 23.31 123 GLY A CA 1
ATOM 967 C C . GLY A 1 145 ? 12.752 -31.558 13.199 1.00 23.60 123 GLY A C 1
ATOM 968 O O . GLY A 1 145 ? 13.270 -30.999 12.231 1.00 23.74 123 GLY A O 1
ATOM 969 N N . GLU A 1 146 ? 11.483 -31.372 13.565 1.00 23.52 124 GLU A N 1
ATOM 970 C CA . GLU A 1 146 ? 10.641 -30.306 13.021 1.00 22.97 124 GLU A CA 1
ATOM 971 C C . GLU A 1 146 ? 9.624 -29.793 14.032 1.00 23.48 124 GLU A C 1
ATOM 972 O O . GLU A 1 146 ? 9.412 -30.386 15.065 1.00 22.85 124 GLU A O 1
ATOM 978 N N . ARG A 1 147 ? 9.011 -28.663 13.719 1.00 24.36 125 ARG A N 1
ATOM 979 C CA . ARG A 1 147 ? 8.035 -28.023 14.594 1.00 25.00 125 ARG A CA 1
ATOM 980 C C . ARG A 1 147 ? 6.638 -28.517 14.283 1.00 24.55 125 ARG A C 1
ATOM 981 O O . ARG A 1 147 ? 6.424 -29.155 13.264 1.00 24.53 125 ARG A O 1
ATOM 989 N N . ARG A 1 148 ? 5.680 -28.172 15.138 1.00 24.25 126 ARG A N 1
ATOM 990 C CA . ARG A 1 148 ? 4.277 -28.518 14.903 1.00 23.65 126 ARG A CA 1
ATOM 991 C C . ARG A 1 148 ? 3.755 -27.864 13.634 1.00 23.65 126 ARG A C 1
ATOM 992 O O . ARG A 1 148 ? 2.997 -28.485 12.882 1.00 23.70 126 ARG A O 1
ATOM 1000 N N . GLU A 1 149 ? 4.176 -26.626 13.390 1.00 23.23 127 GLU A N 1
ATOM 1001 C CA . GLU A 1 149 ? 3.708 -25.874 12.225 1.00 23.05 127 GLU A CA 1
ATOM 1002 C C . GLU A 1 149 ? 4.274 -26.365 10.875 1.00 22.52 127 GLU A C 1
ATOM 1003 O O . GLU A 1 149 ? 3.874 -25.875 9.809 1.00 21.87 127 GLU A O 1
ATOM 1009 N N . GLU A 1 150 ? 5.194 -27.326 10.935 1.00 22.00 128 GLU A N 1
ATOM 1010 C CA . GLU A 1 150 ? 5.793 -27.906 9.739 1.00 21.56 128 GLU A CA 1
ATOM 1011 C C . GLU A 1 150 ? 5.268 -29.309 9.373 1.00 20.72 128 GLU A C 1
ATOM 1012 O O . GLU A 1 150 ? 5.435 -29.742 8.244 1.00 20.21 128 GLU A O 1
ATOM 1018 N N . ILE A 1 151 ? 4.630 -30.002 10.321 1.00 20.03 129 ILE A N 1
ATOM 1019 C CA . ILE A 1 151 ? 4.007 -31.338 10.097 1.00 19.40 129 ILE A CA 1
ATOM 1020 C C . ILE A 1 151 ? 2.536 -31.278 9.579 1.00 19.28 129 ILE A C 1
ATOM 1021 O O . ILE A 1 151 ? 1.678 -30.639 10.193 1.00 19.10 129 ILE A O 1
ATOM 1026 N N . LEU A 1 152 ? 2.260 -31.943 8.458 1.00 18.94 130 LEU A N 1
ATOM 1027 C CA . LEU A 1 152 ? 0.906 -32.011 7.908 1.00 18.86 130 LEU A CA 1
ATOM 1028 C C . LEU A 1 152 ? 0.024 -32.821 8.817 1.00 18.64 130 LEU A C 1
ATOM 1029 O O . LEU A 1 152 ? 0.446 -33.861 9.338 1.00 18.82 130 LEU A O 1
ATOM 1034 N N . LEU A 1 153 ? -1.210 -32.360 8.979 1.00 18.27 131 LEU A N 1
ATOM 1035 C CA . LEU A 1 153 ? -2.200 -33.092 9.759 1.00 18.05 131 LEU A CA 1
ATOM 1036 C C . LEU A 1 153 ? -3.368 -33.526 8.871 1.00 17.98 131 LEU A C 1
ATOM 1037 O O . LEU A 1 153 ? -3.641 -32.909 7.844 1.00 18.09 131 LEU A O 1
ATOM 1042 N N . GLY A 1 154 ? -4.048 -34.596 9.251 1.00 17.60 132 GLY A N 1
ATOM 1043 C CA . GLY A 1 154 ? -5.132 -35.067 8.431 1.00 17.86 132 GLY A CA 1
ATOM 1044 C C . GLY A 1 154 ? -5.201 -36.569 8.418 1.00 18.14 132 GLY A C 1
ATOM 1045 O O . GLY A 1 154 ? -4.488 -37.216 9.167 1.00 18.03 132 GLY A O 1
ATOM 1046 N N . MET A 1 155 ? -6.063 -37.126 7.566 1.00 18.65 133 MET A N 1
ATOM 1047 C CA . MET A 1 155 ? -6.246 -38.575 7.529 1.00 18.92 133 MET A CA 1
ATOM 1048 C C . MET A 1 155 ? -4.999 -39.314 7.114 1.00 19.21 133 MET A C 1
ATOM 1049 O O . MET A 1 155 ? -4.624 -40.249 7.804 1.00 19.33 133 MET A O 1
ATOM 1054 N N . ASP A 1 156 ? -4.366 -38.914 6.004 1.00 19.53 134 ASP A N 1
ATOM 1055 C CA . ASP A 1 156 ? -3.134 -39.573 5.541 1.00 19.79 134 ASP A CA 1
ATOM 1056 C C . ASP A 1 156 ? -2.049 -39.489 6.605 1.00 19.54 134 ASP A C 1
ATOM 1057 O O . ASP A 1 156 ? -1.524 -40.533 6.994 1.00 19.56 134 ASP A O 1
ATOM 1062 N N . PRO A 1 157 ? -1.717 -38.259 7.090 1.00 19.30 135 PRO A N 1
ATOM 1063 C CA . PRO A 1 157 ? -0.753 -38.168 8.178 1.00 19.08 135 PRO A CA 1
ATOM 1064 C C . PRO A 1 157 ? -1.048 -39.086 9.375 1.00 19.02 135 PRO A C 1
ATOM 1065 O O . PRO A 1 157 ? -0.119 -39.733 9.878 1.00 19.19 135 PRO A O 1
ATOM 1069 N N . LEU A 1 158 ? -2.315 -39.161 9.798 1.00 18.56 136 LEU A N 1
ATOM 1070 C CA . LEU A 1 158 ? -2.734 -40.049 10.891 1.00 18.08 136 LEU A CA 1
ATOM 1071 C C . LEU A 1 158 ? -2.597 -41.516 10.520 1.00 18.19 136 LEU A C 1
ATOM 1072 O O . LEU A 1 158 ? -2.175 -42.319 11.332 1.00 18.28 136 LEU A O 1
ATOM 1077 N N . GLU A 1 159 ? -2.977 -41.845 9.287 1.00 18.32 137 GLU A N 1
ATOM 1078 C CA . GLU A 1 159 ? -2.804 -43.163 8.709 1.00 18.10 137 GLU A CA 1
ATOM 1079 C C . GLU A 1 159 ? -1.330 -43.562 8.710 1.00 18.05 137 GLU A C 1
ATOM 1080 O O . GLU A 1 159 ? -1.012 -44.686 9.107 1.00 18.39 137 GLU A O 1
ATOM 1086 N N . ASN A 1 160 ? -0.419 -42.663 8.321 1.00 17.76 138 ASN A N 1
ATOM 1087 C CA . ASN A 1 160 ? 1.046 -42.953 8.463 1.00 17.12 138 ASN A CA 1
ATOM 1088 C C . ASN A 1 160 ? 1.556 -42.982 9.910 1.00 17.41 138 ASN A C 1
ATOM 1089 O O . ASN A 1 160 ? 2.363 -43.835 10.269 1.00 17.15 138 ASN A O 1
ATOM 1094 N N . ALA A 1 161 ? 1.113 -42.026 10.726 1.00 18.32 139 ALA A N 1
ATOM 1095 C CA . ALA A 1 161 ? 1.502 -41.984 12.143 1.00 19.11 139 ALA A CA 1
ATOM 1096 C C . ALA A 1 161 ? 1.144 -43.279 12.869 1.00 19.79 139 ALA A C 1
ATOM 1097 O O . ALA A 1 161 ? 1.973 -43.803 13.620 1.00 20.00 139 ALA A O 1
ATOM 1099 N N . ILE A 1 162 ? -0.084 -43.781 12.640 1.00 20.25 140 ILE A N 1
ATOM 1100 C CA . ILE A 1 162 ? -0.543 -45.060 13.195 1.00 20.55 140 ILE A CA 1
ATOM 1101 C C . ILE A 1 162 ? 0.342 -46.226 12.730 1.00 21.35 140 ILE A C 1
ATOM 1102 O O . ILE A 1 162 ? 0.809 -47.016 13.556 1.00 21.34 140 ILE A O 1
ATOM 1107 N N . SER A 1 163 ? 0.599 -46.317 11.420 1.00 22.26 141 SER A N 1
ATOM 1108 C CA . SER A 1 163 ? 1.472 -47.374 10.891 1.00 22.72 141 SER A CA 1
ATOM 1109 C C . SER A 1 163 ? 2.817 -47.339 11.571 1.00 23.34 141 SER A C 1
ATOM 1110 O O . SER A 1 163 ? 3.295 -48.365 11.984 1.00 23.67 141 SER A O 1
ATOM 1113 N N . ALA A 1 164 ? 3.412 -46.155 11.700 1.00 24.38 142 ALA A N 1
ATOM 1114 C CA . ALA A 1 164 ? 4.768 -46.006 12.250 1.00 25.06 142 ALA A CA 1
ATOM 1115 C C . ALA A 1 164 ? 4.863 -46.296 13.740 1.00 25.57 142 ALA A C 1
ATOM 1116 O O . ALA A 1 164 ? 5.899 -46.725 14.216 1.00 24.91 142 ALA A O 1
ATOM 1118 N N . LEU A 1 165 ? 3.772 -46.036 14.463 1.00 27.05 143 LEU A N 1
ATOM 1119 C CA . LEU A 1 165 ? 3.637 -46.391 15.891 1.00 28.19 143 LEU A CA 1
ATOM 1120 C C . LEU A 1 165 ? 3.266 -47.867 16.055 1.00 29.27 143 LEU A C 1
ATOM 1121 O O . LEU A 1 165 ? 3.418 -48.441 17.136 1.00 29.20 143 LEU A O 1
ATOM 1126 N N . TRP A 1 166 ? 2.755 -48.477 14.989 1.00 30.86 144 TRP A N 1
ATOM 1127 C CA . TRP A 1 166 ? 2.511 -49.909 15.016 1.00 32.18 144 TRP A CA 1
ATOM 1128 C C . TRP A 1 166 ? 3.837 -50.656 14.978 1.00 32.35 144 TRP A C 1
ATOM 1129 O O . TRP A 1 166 ? 4.120 -51.447 15.864 1.00 32.15 144 TRP A O 1
ATOM 1140 N N . ILE A 1 167 ? 4.645 -50.360 13.960 1.00 32.94 145 ILE A N 1
ATOM 1141 C CA . ILE A 1 167 ? 5.965 -50.959 13.768 1.00 33.39 145 ILE A CA 1
ATOM 1142 C C . ILE A 1 167 ? 6.848 -50.696 14.981 1.00 33.77 145 ILE A C 1
ATOM 1143 O O . ILE A 1 167 ? 7.507 -51.609 15.492 1.00 34.13 145 ILE A O 1
ATOM 1148 N N . SER A 1 168 ? 6.869 -49.442 15.426 1.00 33.91 146 SER A N 1
ATOM 1149 C CA . SER A 1 168 ? 7.728 -49.007 16.530 1.00 33.84 146 SER A CA 1
ATOM 1150 C C . SER A 1 168 ? 9.188 -49.444 16.409 1.00 33.97 146 SER A C 1
ATOM 1151 O O . SER A 1 168 ? 9.719 -50.105 17.291 1.00 33.64 146 SER A O 1
ATOM 1154 N N . ASN A 1 169 ? 9.808 -49.048 15.302 1.00 34.16 147 ASN A N 1
ATOM 1155 C CA . ASN A 1 169 ? 11.204 -49.315 14.972 1.00 34.57 147 ASN A CA 1
ATOM 1156 C C . ASN A 1 169 ? 12.120 -48.371 15.763 1.00 34.68 147 ASN A C 1
ATOM 1157 O O . ASN A 1 169 ? 12.224 -47.187 15.430 1.00 35.05 147 ASN A O 1
ATOM 1162 N N . LEU A 1 170 ? 12.777 -48.876 16.812 1.00 34.44 148 LEU A N 1
ATOM 1163 C CA . LEU A 1 170 ? 13.602 -48.022 17.707 1.00 34.00 148 LEU A CA 1
ATOM 1164 C C . LEU A 1 170 ? 14.877 -47.443 17.089 1.00 33.72 148 LEU A C 1
ATOM 1165 O O . LEU A 1 170 ? 15.541 -46.608 17.685 1.00 33.59 148 LEU A O 1
ATOM 1170 N N . ASN A 1 171 ? 15.242 -47.894 15.904 1.00 33.57 149 ASN A N 1
ATOM 1171 C CA . ASN A 1 171 ? 16.324 -47.233 15.213 1.00 33.01 149 ASN A CA 1
ATOM 1172 C C . ASN A 1 171 ? 15.775 -46.044 14.421 1.00 32.50 149 ASN A C 1
ATOM 1173 O O . ASN A 1 171 ? 16.543 -45.276 13.920 1.00 32.52 149 ASN A O 1
ATOM 1175 N N . GLN A 1 172 ? 14.452 -45.875 14.344 1.00 31.94 150 GLN A N 1
ATOM 1176 C CA . GLN A 1 172 ? 13.836 -44.719 13.667 1.00 31.10 150 GLN A CA 1
ATOM 1177 C C . GLN A 1 172 ? 13.637 -43.501 14.601 1.00 30.17 150 GLN A C 1
ATOM 1178 O O . GLN A 1 172 ? 14.387 -42.539 14.530 1.00 30.23 150 GLN A O 1
ATOM 1180 N N . GLN A 1 173 ? 12.617 -43.523 15.445 1.00 28.77 151 GLN A N 1
ATOM 1181 C CA . GLN A 1 173 ? 12.540 -42.624 16.621 1.00 27.59 151 GLN A CA 1
ATOM 1182 C C . GLN A 1 173 ? 12.295 -41.137 16.352 1.00 26.70 151 GLN A C 1
ATOM 1183 O O . GLN A 1 173 ? 11.455 -40.526 17.000 1.00 26.12 151 GLN A O 1
ATOM 1189 N N . ARG A 1 174 ? 13.047 -40.556 15.418 1.00 26.05 152 ARG A N 1
ATOM 1190 C CA . ARG A 1 174 ? 12.730 -39.252 14.844 1.00 25.04 152 ARG A CA 1
ATOM 1191 C C . ARG A 1 174 ? 11.264 -39.262 14.376 1.00 24.69 152 ARG A C 1
ATOM 1192 O O . ARG A 1 174 ? 10.473 -38.367 14.703 1.00 24.53 152 ARG A O 1
ATOM 1200 N N . ALA A 1 175 ? 10.909 -40.317 13.643 1.00 23.93 153 ALA A N 1
ATOM 1201 C CA . ALA A 1 175 ? 9.577 -40.497 13.091 1.00 22.82 153 ALA A CA 1
ATOM 1202 C C . ALA A 1 175 ? 8.544 -41.010 14.100 1.00 21.93 153 ALA A C 1
ATOM 1203 O O . ALA A 1 175 ? 7.343 -40.869 13.880 1.00 21.73 153 ALA A O 1
ATOM 1205 N N . LEU A 1 176 ? 9.000 -41.614 15.193 1.00 20.91 154 LEU A N 1
ATOM 1206 C CA . LEU A 1 176 ? 8.086 -42.018 16.263 1.00 19.83 154 LEU A CA 1
ATOM 1207 C C . LEU A 1 176 ? 7.567 -40.773 16.975 1.00 19.79 154 LEU A C 1
ATOM 1208 O O . LEU A 1 176 ? 6.372 -40.645 17.266 1.00 19.66 154 LEU A O 1
ATOM 1213 N N . ALA A 1 177 ? 8.487 -39.846 17.222 1.00 19.56 155 ALA A N 1
ATOM 1214 C CA . ALA A 1 177 ? 8.188 -38.600 17.865 1.00 19.04 155 ALA A CA 1
ATOM 1215 C C . ALA A 1 177 ? 7.385 -37.700 16.949 1.00 18.97 155 ALA A C 1
ATOM 1216 O O . ALA A 1 177 ? 6.509 -36.996 17.425 1.00 18.73 155 ALA A O 1
ATOM 1218 N N . ARG A 1 178 ? 7.684 -37.712 15.645 1.00 19.09 156 ARG A N 1
ATOM 1219 C CA . ARG A 1 178 ? 6.876 -36.966 14.677 1.00 19.30 156 ARG A CA 1
ATOM 1220 C C . ARG A 1 178 ? 5.483 -37.490 14.834 1.00 19.63 156 ARG A C 1
ATOM 1221 O O . ARG A 1 178 ? 4.533 -36.712 14.942 1.00 20.40 156 ARG A O 1
ATOM 1229 N N . SER A 1 179 ? 5.372 -38.817 14.883 1.00 19.25 157 SER A N 1
ATOM 1230 C CA . SER A 1 179 ? 4.090 -39.498 14.812 1.00 18.61 157 SER A CA 1
ATOM 1231 C C . SER A 1 179 ? 3.210 -39.210 16.001 1.00 17.73 157 SER A C 1
ATOM 1232 O O . SER A 1 179 ? 2.004 -39.113 15.884 1.00 17.68 157 SER A O 1
ATOM 1235 N N . LEU A 1 180 ? 3.826 -39.077 17.153 1.00 16.88 158 LEU A N 1
ATOM 1236 C CA . LEU A 1 180 ? 3.078 -38.749 18.334 1.00 16.21 158 LEU A CA 1
ATOM 1237 C C . LEU A 1 180 ? 2.535 -37.313 18.267 1.00 15.92 158 LEU A C 1
ATOM 1238 O O . LEU A 1 180 ? 1.442 -37.028 18.787 1.00 15.50 158 LEU A O 1
ATOM 1243 N N . ILE A 1 181 ? 3.282 -36.433 17.600 1.00 15.50 159 ILE A N 1
ATOM 1244 C CA . ILE A 1 181 ? 2.821 -35.064 17.327 1.00 15.17 159 ILE A CA 1
ATOM 1245 C C . ILE A 1 181 ? 1.554 -35.024 16.471 1.00 15.34 159 ILE A C 1
ATOM 1246 O O . ILE A 1 181 ? 0.643 -34.248 16.775 1.00 15.85 159 ILE A O 1
ATOM 1251 N N . VAL A 1 182 ? 1.504 -35.854 15.424 1.00 14.46 160 VAL A N 1
ATOM 1252 C CA . VAL A 1 182 ? 0.297 -36.048 14.636 1.00 13.52 160 VAL A CA 1
ATOM 1253 C C . VAL A 1 182 ? -0.838 -36.514 15.542 1.00 13.76 160 VAL A C 1
ATOM 1254 O O . VAL A 1 182 ? -1.880 -35.861 15.614 1.00 14.12 160 VAL A O 1
ATOM 1258 N N . VAL A 1 183 ? -0.613 -37.624 16.255 1.00 13.33 161 VAL A N 1
ATOM 1259 C CA . VAL A 1 183 ? -1.629 -38.286 17.078 1.00 12.47 161 VAL A CA 1
ATOM 1260 C C . VAL A 1 183 ? -2.130 -37.415 18.230 1.00 12.42 161 VAL A C 1
ATOM 1261 O O . VAL A 1 183 ? -3.331 -37.277 18.366 1.00 12.58 161 VAL A O 1
ATOM 1265 N N . ILE A 1 184 ? -1.247 -36.821 19.035 1.00 11.99 162 ILE A N 1
ATOM 1266 C CA . ILE A 1 184 ? -1.697 -35.980 20.169 1.00 11.65 162 ILE A CA 1
ATOM 1267 C C . ILE A 1 184 ? -2.568 -34.807 19.707 1.00 11.61 162 ILE A C 1
ATOM 1268 O O . ILE A 1 184 ? -3.559 -34.446 20.349 1.00 11.27 162 ILE A O 1
ATOM 1273 N N . GLN A 1 185 ? -2.195 -34.227 18.574 1.00 11.55 163 GLN A N 1
ATOM 1274 C CA . GLN A 1 185 ? -2.898 -33.069 18.059 1.00 11.30 163 GLN A CA 1
ATOM 1275 C C . GLN A 1 185 ? -4.299 -33.450 17.585 1.00 11.25 163 GLN A C 1
ATOM 1276 O O . GLN A 1 185 ? -5.272 -32.748 17.864 1.00 10.80 163 GLN A O 1
ATOM 1282 N N . MET A 1 186 ? -4.378 -34.589 16.900 1.00 11.15 164 MET A N 1
ATOM 1283 C CA . MET A 1 186 ? -5.612 -35.080 16.294 1.00 10.86 164 MET A CA 1
ATOM 1284 C C . MET A 1 186 ? -6.578 -35.788 17.251 1.00 10.91 164 MET A C 1
ATOM 1285 O O . MET A 1 186 ? -7.732 -36.037 16.913 1.00 11.19 164 MET A O 1
ATOM 1290 N N . VAL A 1 187 ? -6.112 -36.099 18.448 1.00 10.55 165 VAL A N 1
ATOM 1291 C CA . VAL A 1 187 ? -6.953 -36.709 19.452 1.00 10.21 165 VAL A CA 1
ATOM 1292 C C . VAL A 1 187 ? -7.101 -35.730 20.631 1.00 10.95 165 VAL A C 1
ATOM 1293 O O . VAL A 1 187 ? -8.153 -35.087 20.778 1.00 10.75 165 VAL A O 1
ATOM 1297 N N . ALA A 1 188 ? -6.033 -35.602 21.435 1.00 11.37 166 ALA A N 1
ATOM 1298 C CA . ALA A 1 188 ? -6.037 -34.847 22.706 1.00 11.21 166 ALA A CA 1
ATOM 1299 C C . ALA A 1 188 ? -6.374 -33.386 22.503 1.00 11.14 166 ALA A C 1
ATOM 1300 O O . ALA A 1 188 ? -7.286 -32.881 23.136 1.00 11.69 166 ALA A O 1
ATOM 1302 N N . GLU A 1 189 ? -5.665 -32.711 21.604 1.00 10.72 167 GLU A N 1
ATOM 1303 C CA . GLU A 1 189 ? -5.971 -31.301 21.306 1.00 10.21 167 GLU A CA 1
ATOM 1304 C C . GLU A 1 189 ? -7.389 -31.078 20.799 1.00 9.87 167 GLU A C 1
ATOM 1305 O O . GLU A 1 189 ? -8.077 -30.183 21.257 1.00 9.95 167 GLU A O 1
ATOM 1311 N N . ALA A 1 190 ? -7.827 -31.915 19.882 1.00 9.88 168 ALA A N 1
ATOM 1312 C CA . ALA A 1 190 ? -9.193 -31.866 19.381 1.00 10.10 168 ALA A CA 1
ATOM 1313 C C . ALA A 1 190 ? -10.239 -32.083 20.478 1.00 10.05 168 ALA A C 1
ATOM 1314 O O . ALA A 1 190 ? -11.321 -31.508 20.434 1.00 10.06 168 ALA A O 1
ATOM 1316 N N . VAL A 1 191 ? -9.917 -32.930 21.450 1.00 9.67 169 VAL A N 1
ATOM 1317 C CA . VAL A 1 191 ? -10.805 -33.179 22.558 1.00 8.86 169 VAL A CA 1
ATOM 1318 C C . VAL A 1 191 ? -11.016 -31.870 23.277 1.00 9.06 169 VAL A C 1
ATOM 1319 O O . VAL A 1 191 ? -12.146 -31.513 23.585 1.00 8.92 169 VAL A O 1
ATOM 1323 N N . ARG A 1 192 ? -9.918 -31.144 23.491 1.00 9.43 170 ARG A N 1
ATOM 1324 C CA . ARG A 1 192 ? -9.905 -29.905 24.268 1.00 9.32 170 ARG A CA 1
ATOM 1325 C C . ARG A 1 192 ? -10.569 -28.737 23.565 1.00 9.60 170 ARG A C 1
ATOM 1326 O O . ARG A 1 192 ? -11.198 -27.915 24.229 1.00 10.24 170 ARG A O 1
ATOM 1334 N N . PHE A 1 193 ? -10.407 -28.634 22.246 1.00 9.36 171 PHE A N 1
ATOM 1335 C CA . PHE A 1 193 ? -10.904 -27.478 21.507 1.00 9.28 171 PHE A CA 1
ATOM 1336 C C . PHE A 1 193 ? -11.762 -27.915 20.363 1.00 9.72 171 PHE A C 1
ATOM 1337 O O . PHE A 1 193 ? -11.325 -28.738 19.561 1.00 10.42 171 PHE A O 1
ATOM 1345 N N . ARG A 1 194 ? -12.968 -27.357 20.258 1.00 9.98 172 ARG A N 1
ATOM 1346 C CA . ARG A 1 194 ? -13.817 -27.593 19.077 1.00 10.39 172 ARG A CA 1
ATOM 1347 C C . ARG A 1 194 ? -13.283 -26.922 17.789 1.00 10.76 172 ARG A C 1
ATOM 1348 O O . ARG A 1 194 ? -13.646 -27.293 16.675 1.00 10.90 172 ARG A O 1
ATOM 1356 N N . PHE A 1 195 ? -12.402 -25.945 17.982 1.00 10.96 173 PHE A N 1
ATOM 1357 C CA . PHE A 1 195 ? -11.714 -25.227 16.940 1.00 10.24 173 PHE A CA 1
ATOM 1358 C C . PHE A 1 195 ? -10.810 -26.124 16.221 1.00 10.42 173 PHE A C 1
ATOM 1359 O O . PHE A 1 195 ? -10.762 -26.058 15.018 1.00 11.17 173 PHE A O 1
ATOM 1367 N N . ILE A 1 196 ? -10.057 -26.946 16.936 1.00 10.41 174 ILE A N 1
ATOM 1368 C CA . ILE A 1 196 ? -9.139 -27.828 16.216 1.00 10.28 174 ILE A CA 1
ATOM 1369 C C . ILE A 1 196 ? -9.881 -29.071 15.767 1.00 10.16 174 ILE A C 1
ATOM 1370 O O . ILE A 1 196 ? -9.560 -29.656 14.747 1.00 9.90 174 ILE A O 1
ATOM 1375 N N . GLU A 1 197 ? -10.912 -29.448 16.501 1.00 10.22 175 GLU A N 1
ATOM 1376 C CA . GLU A 1 197 ? -11.770 -30.529 16.038 1.00 10.55 175 GLU A CA 1
ATOM 1377 C C . GLU A 1 197 ? -12.359 -30.161 14.664 1.00 11.23 175 GLU A C 1
ATOM 1378 O O . GLU A 1 197 ? -12.433 -30.998 13.746 1.00 11.00 175 GLU A O 1
ATOM 1384 N N . TYR A 1 198 ? -12.770 -28.901 14.524 1.00 11.45 176 TYR A N 1
ATOM 1385 C CA . TYR A 1 198 ? -13.246 -28.419 13.257 1.00 11.73 176 TYR A CA 1
ATOM 1386 C C . TYR A 1 198 ? -12.219 -28.637 12.166 1.00 12.73 176 TYR A C 1
ATOM 1387 O O . TYR A 1 198 ? -12.576 -29.130 11.105 1.00 12.70 176 TYR A O 1
ATOM 1396 N N . ARG A 1 199 ? -10.958 -28.270 12.423 1.00 13.97 177 ARG A N 1
ATOM 1397 C CA . ARG A 1 199 ? -9.894 -28.363 11.391 1.00 15.19 177 ARG A CA 1
ATOM 1398 C C . ARG A 1 199 ? -9.748 -29.758 10.778 1.00 15.63 177 ARG A C 1
ATOM 1399 O O . ARG A 1 199 ? -9.511 -29.882 9.570 1.00 15.15 177 ARG A O 1
ATOM 1407 N N . VAL A 1 200 ? -9.872 -30.783 11.627 1.00 16.75 178 VAL A N 1
ATOM 1408 C CA . VAL A 1 200 ? -9.711 -32.186 11.226 1.00 18.10 178 VAL A CA 1
ATOM 1409 C C . VAL A 1 200 ? -10.922 -32.684 10.477 1.00 19.38 178 VAL A C 1
ATOM 1410 O O . VAL A 1 200 ? -10.784 -33.477 9.551 1.00 19.54 178 VAL A O 1
ATOM 1414 N N . ARG A 1 201 ? -12.105 -32.242 10.904 1.00 20.86 179 ARG A N 1
ATOM 1415 C CA . ARG A 1 201 ? -13.356 -32.530 10.191 1.00 21.97 179 ARG A CA 1
ATOM 1416 C C . ARG A 1 201 ? -13.265 -32.047 8.761 1.00 23.08 179 ARG A C 1
ATOM 1417 O O . ARG A 1 201 ? -13.828 -32.647 7.879 1.00 23.76 179 ARG A O 1
ATOM 1425 N N . GLU A 1 202 ? -12.575 -30.943 8.550 1.00 24.78 180 GLU A N 1
ATOM 1426 C CA . GLU A 1 202 ? -12.458 -30.327 7.243 1.00 27.73 180 GLU A CA 1
ATOM 1427 C C . GLU A 1 202 ? -11.420 -31.073 6.418 1.00 26.52 180 GLU A C 1
ATOM 1428 O O . GLU A 1 202 ? -11.455 -31.056 5.189 1.00 26.29 180 GLU A O 1
ATOM 1434 N N . SER A 1 203 ? -10.503 -31.731 7.118 1.00 26.49 181 SER A N 1
ATOM 1435 C CA . SER A 1 203 ? -9.532 -32.613 6.495 1.00 26.20 181 SER A CA 1
ATOM 1436 C C . SER A 1 203 ? -10.248 -33.836 5.947 1.00 26.18 181 SER A C 1
ATOM 1437 O O . SER A 1 203 ? -9.989 -34.274 4.851 1.00 25.88 181 SER A O 1
ATOM 1440 N N . ILE A 1 204 ? -11.166 -34.374 6.723 1.00 26.66 182 ILE A N 1
ATOM 1441 C CA . ILE A 1 204 ? -11.907 -35.533 6.303 1.00 27.38 182 ILE A CA 1
ATOM 1442 C C . ILE A 1 204 ? -12.917 -35.215 5.196 1.00 28.30 182 ILE A C 1
ATOM 1443 O O . ILE A 1 204 ? -13.032 -35.978 4.243 1.00 28.51 182 ILE A O 1
ATOM 1448 N N . SER A 1 205 ? -13.616 -34.090 5.299 1.00 28.73 183 SER A N 1
ATOM 1449 C CA . SER A 1 205 ? -14.587 -33.726 4.284 1.00 29.13 183 SER A CA 1
ATOM 1450 C C . SER A 1 205 ? -13.941 -33.457 2.926 1.00 29.44 183 SER A C 1
ATOM 1451 O O . SER A 1 205 ? -14.374 -34.000 1.925 1.00 28.69 183 SER A O 1
ATOM 1454 N N . ARG A 1 206 ? -12.881 -32.654 2.900 1.00 30.46 184 ARG A N 1
ATOM 1455 C CA . ARG A 1 206 ? -12.215 -32.296 1.633 1.00 31.34 184 ARG A CA 1
ATOM 1456 C C . ARG A 1 206 ? -11.047 -33.180 1.253 1.00 31.01 184 ARG A C 1
ATOM 1457 O O . ARG A 1 206 ? -10.425 -32.949 0.230 1.00 31.01 184 ARG A O 1
ATOM 1465 N N . ALA A 1 207 ? -10.773 -34.190 2.071 1.00 31.14 185 ALA A N 1
ATOM 1466 C CA . ALA A 1 207 ? -9.544 -34.997 2.012 1.00 31.19 185 ALA A CA 1
ATOM 1467 C C . ALA A 1 207 ? -8.304 -34.151 1.666 1.00 31.31 185 ALA A C 1
ATOM 1468 O O . ALA A 1 207 ? -7.582 -34.412 0.706 1.00 31.47 185 ALA A O 1
ATOM 1470 N N . GLU A 1 208 ? -8.094 -33.108 2.464 1.00 31.20 186 GLU A N 1
ATOM 1471 C CA . GLU A 1 208 ? -7.000 -32.161 2.270 1.00 31.12 186 GLU A CA 1
ATOM 1472 C C . GLU A 1 208 ? -6.256 -31.984 3.573 1.00 29.98 186 GLU A C 1
ATOM 1473 O O . GLU A 1 208 ? -6.826 -31.492 4.548 1.00 29.49 186 GLU A O 1
ATOM 1479 N N . MET A 1 209 ? -4.993 -32.409 3.574 1.00 28.96 187 MET A N 1
ATOM 1480 C CA . MET A 1 209 ? -4.141 -32.297 4.728 1.00 27.66 187 MET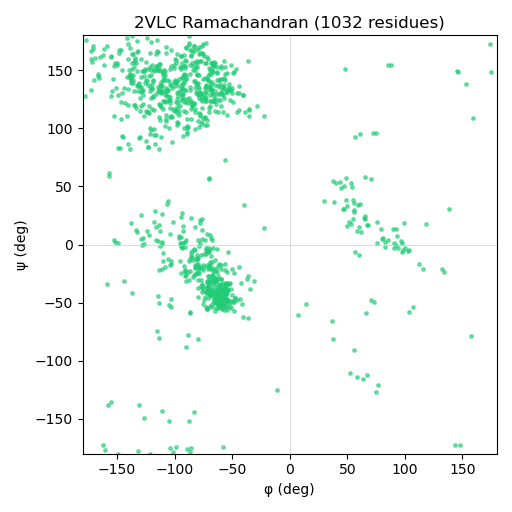 A CA 1
ATOM 1481 C C . MET A 1 209 ? -3.881 -30.829 5.001 1.00 26.57 187 MET A C 1
ATOM 1482 O O . MET A 1 209 ? -3.933 -30.010 4.088 1.00 26.17 187 MET A O 1
ATOM 1487 N N . PHE A 1 210 ? -3.582 -30.524 6.261 1.00 25.23 188 PHE A N 1
ATOM 1488 C CA . PHE A 1 210 ? -3.330 -29.169 6.691 1.00 24.35 188 PHE A CA 1
ATOM 1489 C C . PHE A 1 210 ? -2.168 -29.028 7.706 1.00 24.19 188 PHE A C 1
ATOM 1490 O O . PHE A 1 210 ? -1.888 -29.923 8.489 1.00 24.03 188 PHE A O 1
ATOM 1498 N N . ARG A 1 211 ? -1.503 -27.884 7.664 1.00 23.99 189 ARG A N 1
ATOM 1499 C CA . ARG A 1 211 ? -0.502 -27.524 8.630 1.00 23.57 189 ARG A CA 1
ATOM 1500 C C . ARG A 1 211 ? -1.191 -26.795 9.761 1.00 23.29 189 ARG A C 1
ATOM 1501 O O . ARG A 1 211 ? -2.141 -26.057 9.523 1.00 23.76 189 ARG A O 1
ATOM 1509 N N . PRO A 1 212 ? -0.744 -27.000 11.013 1.00 22.75 190 PRO A N 1
ATOM 1510 C CA . PRO A 1 212 ? -1.305 -26.208 12.121 1.00 22.01 190 PRO A CA 1
ATOM 1511 C C . PRO A 1 212 ? -1.063 -24.687 12.008 1.00 21.84 190 PRO A C 1
ATOM 1512 O O . PRO A 1 212 ? 0.088 -24.223 12.082 1.00 21.89 190 PRO A O 1
ATOM 1516 N N . ASP A 1 213 ? -2.155 -23.936 11.836 1.00 21.28 191 ASP A N 1
ATOM 1517 C CA . ASP A 1 213 ? -2.159 -22.460 11.806 1.00 20.27 191 ASP A CA 1
ATOM 1518 C C . ASP A 1 213 ? -1.956 -21.858 13.209 1.00 19.58 191 ASP A C 1
ATOM 1519 O O . ASP A 1 213 ? -2.206 -22.532 14.216 1.00 19.67 191 ASP A O 1
ATOM 1524 N N . PRO A 1 214 ? -1.454 -20.604 13.287 1.00 18.66 192 PRO A N 1
ATOM 1525 C CA . PRO A 1 214 ? -1.100 -19.982 14.564 1.00 17.55 192 PRO A CA 1
ATOM 1526 C C . PRO A 1 214 ? -2.196 -19.901 15.629 1.00 16.51 192 PRO A C 1
ATOM 1527 O O . PRO A 1 214 ? -1.885 -19.703 16.788 1.00 16.74 192 PRO A O 1
ATOM 1531 N N . ALA A 1 215 ? -3.454 -20.078 15.253 1.00 15.24 193 ALA A N 1
ATOM 1532 C CA . ALA A 1 215 ? -4.548 -20.078 16.215 1.00 14.18 193 ALA A CA 1
ATOM 1533 C C . ALA A 1 215 ? -4.545 -21.385 16.969 1.00 13.81 193 ALA A C 1
ATOM 1534 O O . ALA A 1 215 ? -4.571 -21.403 18.205 1.00 14.14 193 ALA A O 1
ATOM 1536 N N . MET A 1 216 ? -4.507 -22.476 16.209 1.00 12.89 194 MET A N 1
ATOM 1537 C CA . MET A 1 216 ? -4.397 -23.809 16.738 1.00 11.91 194 MET A CA 1
ATOM 1538 C C . MET A 1 216 ? -3.164 -24.000 17.625 1.00 12.61 194 MET A C 1
ATOM 1539 O O . MET A 1 216 ? -3.233 -24.677 18.660 1.00 13.37 194 MET A O 1
ATOM 1544 N N . LEU A 1 217 ? -2.037 -23.396 17.260 1.00 12.20 195 LEU A N 1
ATOM 1545 C CA . LEU A 1 217 ? -0.855 -23.534 18.094 1.00 11.59 195 LEU A CA 1
ATOM 1546 C C . LEU A 1 217 ? -1.009 -22.799 19.395 1.00 11.27 195 LEU A C 1
ATOM 1547 O O . LEU A 1 217 ? -0.574 -23.301 20.432 1.00 11.80 195 LEU A O 1
ATOM 1552 N N . SER A 1 218 ? -1.653 -21.637 19.354 1.00 10.77 196 SER A N 1
ATOM 1553 C CA . SER A 1 218 ? -1.892 -20.836 20.560 1.00 10.22 196 SER A CA 1
ATOM 1554 C C . SER A 1 218 ? -2.929 -21.479 21.466 1.00 10.56 196 SER A C 1
ATOM 1555 O O . SER A 1 218 ? -2.783 -21.440 22.691 1.00 11.17 196 SER A O 1
ATOM 1558 N N . LEU A 1 219 ? -3.967 -22.077 20.887 1.00 9.94 197 LEU A N 1
ATOM 1559 C CA . LEU A 1 219 ? -4.899 -22.837 21.698 1.00 9.44 197 LEU A CA 1
ATOM 1560 C C . LEU A 1 219 ? -4.136 -23.934 22.412 1.00 9.50 197 LEU A C 1
ATOM 1561 O O . LEU A 1 219 ? -4.238 -24.076 23.604 1.00 9.20 197 LEU A O 1
ATOM 1566 N N . GLU A 1 220 ? -3.354 -24.709 21.683 1.00 10.21 198 GLU A N 1
ATOM 1567 C CA . GLU A 1 220 ? -2.605 -25.791 22.318 1.00 10.73 198 GLU A CA 1
ATOM 1568 C C . GLU A 1 220 ? -1.632 -25.252 23.389 1.00 11.55 198 GLU A C 1
ATOM 1569 O O . GLU A 1 220 ? -1.607 -25.766 24.519 1.00 11.77 198 GLU A O 1
ATOM 1575 N N . ASN A 1 221 ? -0.859 -24.212 23.049 1.00 11.72 199 ASN A N 1
ATOM 1576 C CA . ASN A 1 221 ? 0.005 -23.527 24.032 1.00 12.03 199 ASN A CA 1
ATOM 1577 C C . ASN A 1 221 ? -0.695 -22.920 25.283 1.00 11.81 199 ASN A C 1
ATOM 1578 O O . ASN A 1 221 ? -0.197 -23.013 26.397 1.00 11.42 199 ASN A O 1
ATOM 1583 N N . LYS A 1 222 ? -1.859 -22.324 25.092 1.00 11.71 200 LYS A N 1
ATOM 1584 C CA . LYS A 1 222 ? -2.540 -21.651 26.174 1.00 11.65 200 LYS A CA 1
ATOM 1585 C C . LYS A 1 222 ? -3.683 -22.456 26.787 1.00 11.86 200 LYS A C 1
ATOM 1586 O O . LYS A 1 222 ? -4.555 -21.893 27.458 1.00 11.84 200 LYS A O 1
ATOM 1592 N N . TRP A 1 223 ? -3.690 -23.766 26.569 1.00 11.86 201 TRP A N 1
ATOM 1593 C CA . TRP A 1 223 ? -4.750 -24.594 27.137 1.00 12.08 201 TRP A CA 1
ATOM 1594 C C . TRP A 1 223 ? -4.700 -24.525 28.644 1.00 12.82 201 TRP A C 1
ATOM 1595 O O . TRP A 1 223 ? -5.724 -24.283 29.275 1.00 13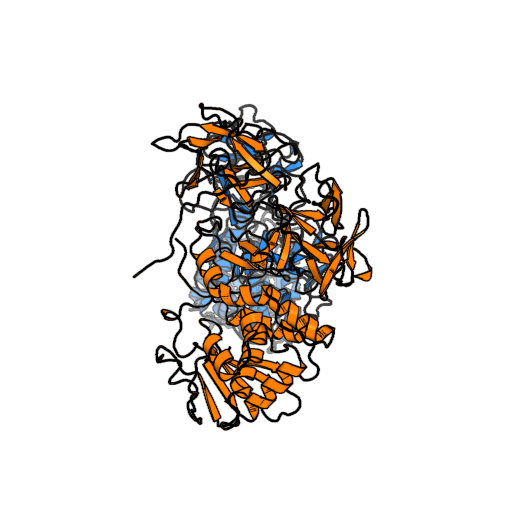.42 201 TRP A O 1
ATOM 1606 N N . SER A 1 224 ? -3.511 -24.757 29.205 1.00 13.24 202 SER A N 1
ATOM 1607 C CA . SER A 1 224 ? -3.288 -24.668 30.632 1.00 13.21 202 SER A CA 1
ATOM 1608 C C . SER A 1 224 ? -3.679 -23.263 31.184 1.00 13.51 202 SER A C 1
ATOM 1609 O O . SER A 1 224 ? -4.462 -23.155 32.139 1.00 13.21 202 SER A O 1
ATOM 1612 N N . ALA A 1 225 ? -3.185 -22.195 30.550 1.00 13.62 203 ALA A N 1
ATOM 1613 C CA . ALA A 1 225 ? -3.501 -20.829 30.972 1.00 13.66 203 ALA A CA 1
ATOM 1614 C C . ALA A 1 225 ? -5.000 -20.524 30.956 1.00 13.63 203 ALA A C 1
ATOM 1615 O O . ALA A 1 225 ? -5.516 -19.899 31.876 1.00 13.51 203 ALA A O 1
ATOM 1617 N N . LEU A 1 226 ? -5.688 -20.974 29.908 1.00 13.70 204 LEU A N 1
ATOM 1618 C CA . LEU A 1 226 ? -7.133 -20.743 29.753 1.00 13.69 204 LEU A CA 1
ATOM 1619 C C . LEU A 1 226 ? -7.921 -21.389 30.873 1.00 13.74 204 LEU A C 1
ATOM 1620 O O . LEU A 1 226 ? -8.885 -20.802 31.376 1.00 14.22 204 LEU A O 1
ATOM 1625 N N . SER A 1 227 ? -7.512 -22.594 31.263 1.00 13.52 205 SER A N 1
ATOM 1626 C CA . SER A 1 227 ? -8.172 -23.285 32.348 1.00 12.91 205 SER A CA 1
ATOM 1627 C C . SER A 1 227 ? -7.941 -22.494 33.623 1.00 13.63 205 SER A C 1
ATOM 1628 O O . SER A 1 227 ? -8.887 -22.249 34.383 1.00 13.18 205 SER A O 1
ATOM 1631 N N . ASN A 1 228 ? -6.682 -22.088 33.820 1.00 13.91 206 ASN A N 1
ATOM 1632 C CA . ASN A 1 228 ? -6.310 -21.333 34.985 1.00 14.28 206 ASN A CA 1
ATOM 1633 C C . ASN A 1 228 ? -7.076 -20.041 35.063 1.00 14.54 206 ASN A C 1
ATOM 1634 O O . ASN A 1 228 ? -7.622 -19.734 36.117 1.00 15.33 206 ASN A O 1
ATOM 1639 N N . ALA A 1 229 ? -7.142 -19.297 33.963 1.00 14.59 207 ALA A N 1
ATOM 1640 C CA . ALA A 1 229 ? -7.875 -18.040 33.929 1.00 14.36 207 ALA A CA 1
ATOM 1641 C C . ALA A 1 229 ? -9.328 -18.228 34.254 1.00 14.55 207 ALA A C 1
ATOM 1642 O O . ALA A 1 229 ? -9.829 -17.537 35.111 1.00 15.55 207 ALA A O 1
ATOM 1644 N N . VAL A 1 230 ? -9.997 -19.163 33.589 1.00 14.62 208 VAL A N 1
ATOM 1645 C CA . VAL A 1 230 ? -11.421 -19.441 33.814 1.00 14.70 208 VAL A CA 1
ATOM 1646 C C . VAL A 1 230 ? -11.723 -19.853 35.262 1.00 15.35 208 VAL A C 1
ATOM 1647 O O . VAL A 1 230 ? -12.614 -19.294 35.906 1.00 15.78 208 VAL A O 1
ATOM 1651 N N . GLN A 1 231 ? -10.976 -20.826 35.772 1.00 15.93 209 GLN A N 1
ATOM 1652 C CA . GLN A 1 231 ? -11.169 -21.306 37.153 1.00 16.15 209 GLN A CA 1
ATOM 1653 C C . GLN A 1 231 ? -10.924 -20.247 38.200 1.00 16.55 209 GLN A C 1
ATOM 1654 O O . GLN A 1 231 ? -11.762 -20.067 39.095 1.00 16.71 209 GLN A O 1
ATOM 1660 N N . GLN A 1 232 ? -9.811 -19.519 38.063 1.00 16.68 210 GLN A N 1
ATOM 1661 C CA . GLN A 1 232 ? -9.475 -18.449 39.006 1.00 16.78 210 GLN A CA 1
ATOM 1662 C C . GLN A 1 232 ? -10.186 -17.116 38.717 1.00 17.81 210 GLN A C 1
ATOM 1663 O O . GLN A 1 232 ? -9.813 -16.084 39.284 1.00 18.19 210 GLN A O 1
ATOM 1669 N N . SER A 1 233 ? -11.223 -17.140 37.877 1.00 18.24 211 SER A N 1
ATOM 1670 C CA . SER A 1 233 ? -11.990 -15.928 37.607 1.00 18.97 211 SER A CA 1
ATOM 1671 C C . SER A 1 233 ? -12.983 -15.639 38.752 1.00 19.40 211 SER A C 1
ATOM 1672 O O . SER A 1 233 ? -13.265 -16.518 39.559 1.00 19.29 211 SER A O 1
ATOM 1675 N N . ASN A 1 234 ? -13.506 -14.413 38.813 1.00 19.81 212 ASN A N 1
ATOM 1676 C CA . ASN A 1 234 ? -14.517 -14.069 39.796 1.00 20.19 212 ASN A CA 1
ATOM 1677 C C . ASN A 1 234 ? -15.826 -14.714 39.433 1.00 20.93 212 ASN A C 1
ATOM 1678 O O . ASN A 1 234 ? -15.937 -15.319 38.365 1.00 20.90 212 ASN A O 1
ATOM 1683 N N . GLN A 1 235 ? -16.820 -14.604 40.312 1.00 21.97 213 GLN A N 1
ATOM 1684 C CA . GLN A 1 235 ? -18.126 -15.144 39.960 1.00 23.06 213 GLN A CA 1
ATOM 1685 C C . GLN A 1 235 ? -18.747 -14.235 38.934 1.00 22.52 213 GLN A C 1
ATOM 1686 O O . GLN A 1 235 ? -19.101 -13.099 39.211 1.00 23.50 213 GLN A O 1
ATOM 1692 N N . GLY A 1 236 ? -18.849 -14.720 37.721 1.00 21.73 214 GLY A N 1
ATOM 1693 C CA . GLY A 1 236 ? -19.171 -13.822 36.628 1.00 20.53 214 GLY A CA 1
ATOM 1694 C C . GLY A 1 236 ? -18.225 -14.056 35.481 1.00 19.65 214 GLY A C 1
ATOM 1695 O O . GLY A 1 236 ? -18.544 -13.706 34.357 1.00 19.93 214 GLY A O 1
ATOM 1696 N N . GLY A 1 237 ? -17.069 -14.651 35.765 1.00 18.74 215 GLY A N 1
ATOM 1697 C CA . GLY A 1 237 ? -16.222 -15.193 34.737 1.00 17.90 215 GLY A CA 1
ATOM 1698 C C . GLY A 1 237 ? -15.215 -14.219 34.190 1.00 17.59 215 GLY A C 1
ATOM 1699 O O . GLY A 1 237 ? -14.608 -14.477 33.169 1.00 17.99 215 GLY A O 1
ATOM 1700 N N . VAL A 1 238 ? -15.031 -13.097 34.878 1.00 17.05 216 VAL A N 1
ATOM 1701 C CA . VAL A 1 238 ? -14.051 -12.062 34.520 1.00 15.54 216 VAL A CA 1
ATOM 1702 C C . VAL A 1 238 ? -12.671 -12.495 34.990 1.00 15.01 216 VAL A C 1
ATOM 1703 O O . VAL A 1 238 ? -12.502 -12.866 36.142 1.00 14.62 216 VAL A O 1
ATOM 1707 N N . PHE A 1 239 ? -11.693 -12.453 34.087 1.00 14.51 217 PHE A N 1
ATOM 1708 C CA . PHE A 1 239 ? -10.332 -12.938 34.385 1.00 13.82 217 PHE A CA 1
ATOM 1709 C C . PHE A 1 239 ? -9.627 -11.860 35.150 1.00 14.16 217 PHE A C 1
ATOM 1710 O O . PHE A 1 239 ? -9.930 -10.708 34.963 1.00 14.28 217 PHE A O 1
ATOM 1718 N N . SER A 1 240 ? -8.662 -12.213 35.982 1.00 14.55 218 SER A N 1
ATOM 1719 C CA . SER A 1 240 ? -7.852 -11.175 36.599 1.00 15.17 218 SER A CA 1
ATOM 1720 C C . SER A 1 240 ? -6.767 -10.655 35.652 1.00 15.66 218 SER A C 1
ATOM 1721 O O . SER A 1 240 ? -6.363 -9.491 35.747 1.00 15.88 218 SER A O 1
ATOM 1724 N N . SER A 1 241 ? -6.293 -11.532 34.765 1.00 15.77 219 SER A N 1
ATOM 1725 C CA . SER A 1 241 ? -5.361 -11.187 33.713 1.00 15.39 219 SER A CA 1
ATOM 1726 C C . SER A 1 241 ? -5.910 -11.786 32.431 1.00 16.52 219 SER A C 1
ATOM 1727 O O . SER A 1 241 ? -6.366 -12.938 32.449 1.00 16.06 219 SER A O 1
ATOM 1730 N N . PRO A 1 242 ? -5.867 -11.011 31.303 1.00 17.55 220 PRO A N 1
ATOM 1731 C CA . PRO A 1 242 ? -6.151 -11.645 29.996 1.00 17.81 220 PRO A CA 1
ATOM 1732 C C . PRO A 1 242 ? -5.139 -12.736 29.614 1.00 18.32 220 PRO A C 1
ATOM 1733 O O . PRO A 1 242 ? -3.984 -12.724 30.054 1.00 18.07 220 PRO A O 1
ATOM 1737 N N . VAL A 1 243 ? -5.610 -13.676 28.805 1.00 18.82 221 VAL A N 1
ATOM 1738 C CA . VAL A 1 243 ? -4.803 -14.740 28.232 1.00 18.69 221 VAL A CA 1
ATOM 1739 C C . VAL A 1 243 ? -4.677 -14.343 26.782 1.00 19.01 221 VAL A C 1
ATOM 1740 O O . VAL A 1 243 ? -5.678 -13.979 26.184 1.00 18.59 221 VAL A O 1
ATOM 1744 N N . GLU A 1 244 ? -3.460 -14.371 26.226 1.00 19.82 222 GLU A N 1
ATOM 1745 C CA . GLU A 1 244 ? -3.250 -13.953 24.831 1.00 20.35 222 GLU A CA 1
ATOM 1746 C C . GLU A 1 244 ? -3.242 -15.134 23.863 1.00 20.96 222 GLU A C 1
ATOM 1747 O O . GLU A 1 244 ? -2.324 -15.966 23.903 1.00 21.44 222 GLU A O 1
ATOM 1753 N N . LEU A 1 245 ? -4.280 -15.214 23.013 1.00 21.32 223 LEU A N 1
ATOM 1754 C CA . LEU A 1 245 ? -4.376 -16.232 21.940 1.00 21.16 223 LEU A CA 1
ATOM 1755 C C . LEU A 1 245 ? -3.943 -15.643 20.579 1.00 21.24 223 LEU A C 1
ATOM 1756 O O . LEU A 1 245 ? -3.466 -14.519 20.503 1.00 20.83 223 LEU A O 1
ATOM 1761 N N . ARG A 1 246 ? -4.098 -16.415 19.511 1.00 21.79 224 ARG A N 1
ATOM 1762 C CA . ARG A 1 246 ? -3.786 -15.946 18.170 1.00 22.45 224 ARG A CA 1
ATOM 1763 C C . ARG A 1 246 ? -4.910 -16.325 17.231 1.00 22.85 224 ARG A C 1
ATOM 1764 O O . ARG A 1 246 ? -5.714 -17.189 17.564 1.00 22.49 224 ARG A O 1
ATOM 1772 N N . SER A 1 247 ? -4.973 -15.642 16.086 1.00 23.70 225 SER A N 1
ATOM 1773 C CA . SER A 1 247 ? -5.979 -15.876 15.042 1.00 24.60 225 SER A CA 1
ATOM 1774 C C . SER A 1 247 ? -5.306 -16.566 13.862 1.00 25.46 225 SER A C 1
ATOM 1775 O O . SER A 1 247 ? -4.098 -16.684 13.857 1.00 25.25 225 SER A O 1
ATOM 1778 N N . ILE A 1 248 ? -6.052 -17.064 12.884 1.00 26.89 226 ILE A N 1
ATOM 1779 C CA . ILE A 1 248 ? -5.370 -17.562 11.696 1.00 28.45 226 ILE A CA 1
ATOM 1780 C C . ILE A 1 248 ? -4.974 -16.336 10.885 1.00 29.49 226 ILE A C 1
ATOM 1781 O O . ILE A 1 248 ? -5.820 -15.506 10.578 1.00 30.23 226 ILE A O 1
ATOM 1786 N N . SER A 1 249 ? -3.679 -16.235 10.563 1.00 30.48 227 SER A N 1
ATOM 1787 C CA . SER A 1 249 ? -2.951 -14.959 10.320 1.00 30.82 227 SER A CA 1
ATOM 1788 C C . SER A 1 249 ? -2.548 -14.568 11.729 1.00 30.70 227 SER A C 1
ATOM 1789 O O . SER A 1 249 ? -3.202 -14.987 12.663 1.00 32.19 227 SER A O 1
ATOM 1792 N N . ASN A 1 250 ? -1.496 -13.807 11.950 1.00 29.63 228 ASN A N 1
ATOM 1793 C CA . ASN A 1 250 ? -0.929 -13.895 13.305 1.00 28.41 228 ASN A CA 1
ATOM 1794 C C . ASN A 1 250 ? -1.443 -12.842 14.320 1.00 27.70 228 ASN A C 1
ATOM 1795 O O . ASN A 1 250 ? -0.742 -12.508 15.284 1.00 27.28 228 ASN A O 1
ATOM 1800 N N . LYS A 1 251 ? -2.672 -12.351 14.113 1.00 26.76 229 LYS A N 1
ATOM 1801 C CA . LYS A 1 251 ? -3.219 -11.227 14.906 1.00 26.06 229 LYS A CA 1
ATOM 1802 C C . LYS A 1 251 ? -3.500 -11.652 16.361 1.00 25.39 229 LYS A C 1
ATOM 1803 O O . LYS A 1 251 ? -4.083 -12.720 16.566 1.00 25.28 229 LYS A O 1
ATOM 1809 N N . PRO A 1 252 ? -3.089 -10.827 17.369 1.00 24.37 230 PRO A N 1
ATOM 1810 C CA . PRO A 1 252 ? -3.295 -11.147 18.802 1.00 23.62 230 PRO A CA 1
ATOM 1811 C C . PRO A 1 252 ? -4.766 -11.139 19.212 1.00 22.99 230 PRO A C 1
ATOM 1812 O O . PRO A 1 252 ? -5.482 -10.225 18.847 1.00 22.94 230 PRO A O 1
ATOM 1816 N N . VAL A 1 253 ? -5.207 -12.161 19.949 1.00 22.23 231 VAL A N 1
ATOM 1817 C CA . VAL A 1 253 ? -6.578 -12.248 20.473 1.00 21.13 231 VAL A CA 1
ATOM 1818 C C . VAL A 1 253 ? -6.538 -12.264 21.994 1.00 20.83 231 VAL A C 1
ATOM 1819 O O . VAL A 1 253 ? -6.019 -13.210 22.611 1.00 19.96 231 VAL A O 1
ATOM 1823 N N . TYR A 1 254 ? -7.115 -11.225 22.588 1.00 20.75 232 TYR A N 1
ATOM 1824 C CA . TYR A 1 254 ? -7.099 -11.090 24.034 1.00 21.02 232 TYR A CA 1
ATOM 1825 C C . TYR A 1 254 ? -8.408 -11.583 24.644 1.00 20.51 232 TYR A C 1
ATOM 1826 O O . TYR A 1 254 ? -9.462 -11.137 24.240 1.00 20.67 232 TYR A O 1
ATOM 1835 N N . VAL A 1 255 ? -8.309 -12.524 25.587 1.00 19.70 233 VAL A N 1
ATOM 1836 C CA . VAL A 1 255 ? -9.437 -13.150 26.236 1.00 18.81 233 VAL A CA 1
ATOM 1837 C C . VAL A 1 255 ? -9.511 -12.749 27.709 1.00 18.75 233 VAL A C 1
ATOM 1838 O O . VAL A 1 255 ? -8.594 -13.022 28.500 1.00 18.61 233 VAL A O 1
ATOM 1842 N N . GLY A 1 256 ? -10.615 -12.091 28.071 1.00 18.64 234 GLY A N 1
ATOM 1843 C CA . GLY A 1 256 ? -10.791 -11.524 29.413 1.00 18.07 234 GLY A CA 1
ATOM 1844 C C . GLY A 1 256 ? -11.904 -12.097 30.275 1.00 17.66 234 GLY A C 1
ATOM 1845 O O . GLY A 1 256 ? -12.126 -11.626 31.375 1.00 18.02 234 GLY A O 1
ATOM 1846 N N . SER A 1 257 ? -12.594 -13.121 29.795 1.00 16.95 235 SER A N 1
ATOM 1847 C CA . SER A 1 257 ? -13.676 -13.716 30.553 1.00 16.64 235 SER A CA 1
ATOM 1848 C C . SER A 1 257 ? -14.181 -15.035 29.959 1.00 16.82 235 SER A C 1
ATOM 1849 O O . SER A 1 257 ? -13.957 -15.322 28.774 1.00 17.08 235 SER A O 1
ATOM 1852 N N . VAL A 1 258 ? -14.875 -15.834 30.771 1.00 16.27 236 VAL A N 1
ATOM 1853 C CA . VAL A 1 258 ? -15.510 -17.046 30.260 1.00 15.79 236 VAL A CA 1
ATOM 1854 C C . VAL A 1 258 ? -16.500 -16.697 29.180 1.00 15.94 236 VAL A C 1
ATOM 1855 O O . VAL A 1 258 ? -16.743 -17.504 28.289 1.00 16.17 236 VAL A O 1
ATOM 1859 N N . SER A 1 259 ? -17.071 -15.498 29.282 1.00 15.81 237 SER A N 1
ATOM 1860 C CA . SER A 1 259 ? -18.160 -15.062 28.415 1.00 15.57 237 SER A CA 1
ATOM 1861 C C . SER A 1 259 ? -17.692 -14.590 27.039 1.00 15.49 237 SER A C 1
ATOM 1862 O O . SER A 1 259 ? -18.526 -14.391 26.174 1.00 15.41 237 SER A O 1
ATOM 1865 N N . ASP A 1 260 ? -16.379 -14.384 26.841 1.00 15.54 238 ASP A N 1
ATOM 1866 C CA . ASP A 1 260 ? -15.815 -14.079 25.503 1.00 15.08 238 ASP A CA 1
ATOM 1867 C C . ASP A 1 260 ? -16.188 -15.202 24.570 1.00 15.31 238 ASP A C 1
ATOM 1868 O O . ASP A 1 260 ? -16.114 -16.378 24.925 1.00 15.26 238 ASP A O 1
ATOM 1873 N N . ARG A 1 261 ? -16.585 -14.842 23.363 1.00 15.61 239 ARG A N 1
ATOM 1874 C CA . ARG A 1 261 ? -17.279 -15.793 22.480 1.00 15.36 239 ARG A CA 1
ATOM 1875 C C . ARG A 1 261 ? -16.352 -16.901 22.012 1.00 14.73 239 ARG A C 1
ATOM 1876 O O . ARG A 1 261 ? -16.789 -18.033 21.861 1.00 14.76 239 ARG A O 1
ATOM 1884 N N . VAL A 1 262 ? -15.070 -16.565 21.818 1.00 14.00 240 VAL A N 1
ATOM 1885 C CA . VAL A 1 262 ? -14.019 -17.535 21.502 1.00 12.90 240 VAL A CA 1
ATOM 1886 C C . VAL A 1 262 ? -13.914 -18.674 22.557 1.00 13.31 240 VAL A C 1
ATOM 1887 O O . VAL A 1 262 ? -13.662 -19.825 22.199 1.00 13.73 240 VAL A O 1
ATOM 1891 N N . ILE A 1 263 ? -14.170 -18.368 23.835 1.00 12.88 241 ILE A N 1
ATOM 1892 C CA . ILE A 1 263 ? -14.165 -19.365 24.920 1.00 12.20 241 ILE A CA 1
ATOM 1893 C C . ILE A 1 263 ? -15.114 -20.534 24.658 1.00 11.81 241 ILE A C 1
ATOM 1894 O O . ILE A 1 263 ? -14.928 -21.607 25.202 1.00 12.05 241 ILE A O 1
ATOM 1899 N N . SER A 1 264 ? -16.110 -20.340 23.804 1.00 11.35 242 SER A N 1
ATOM 1900 C CA . SER A 1 264 ? -17.143 -21.378 23.574 1.00 10.85 242 SER A CA 1
ATOM 1901 C C . SER A 1 264 ? -16.564 -22.615 22.902 1.00 10.61 242 SER A C 1
ATOM 1902 O O . SER A 1 264 ? -17.143 -23.701 22.941 1.00 9.28 242 SER A O 1
ATOM 1905 N N . GLY A 1 265 ? -15.417 -22.420 22.267 1.00 10.71 243 GLY A N 1
ATOM 1906 C CA . GLY A 1 265 ? -14.717 -23.510 21.631 1.00 11.17 243 GLY A CA 1
ATOM 1907 C C . GLY A 1 265 ? -13.827 -24.292 22.578 1.00 11.17 243 GLY A C 1
ATOM 1908 O O . GLY A 1 265 ? -13.234 -25.298 22.186 1.00 11.10 243 GLY A O 1
ATOM 1909 N N . LEU A 1 266 ? -13.717 -23.817 23.814 1.00 11.06 244 LEU A N 1
ATOM 1910 C CA . LEU A 1 266 ? -12.962 -24.524 24.829 1.00 11.28 244 LEU A CA 1
ATOM 1911 C C . LEU A 1 266 ? -13.866 -25.611 25.406 1.00 11.65 244 LEU A C 1
ATOM 1912 O O . LEU A 1 266 ? -14.719 -25.308 26.236 1.00 11.81 244 LEU A O 1
ATOM 1917 N N . ALA A 1 267 ? -13.686 -26.856 24.945 1.00 11.81 245 ALA A N 1
ATOM 1918 C CA . ALA A 1 267 ? -14.542 -27.988 25.313 1.00 12.13 245 ALA A CA 1
ATOM 1919 C C . ALA A 1 267 ? -14.326 -28.504 26.734 1.00 12.65 245 ALA A C 1
ATOM 1920 O O . ALA A 1 267 ? -15.275 -28.763 27.471 1.00 12.62 245 ALA A O 1
ATOM 1922 N N . ILE A 1 268 ? -13.065 -28.647 27.114 1.00 13.37 246 ILE A N 1
ATOM 1923 C CA . ILE A 1 268 ? -12.729 -29.268 28.378 1.00 13.65 246 ILE A CA 1
ATOM 1924 C C . ILE A 1 268 ? -11.394 -28.728 28.966 1.00 14.66 246 ILE A C 1
ATOM 1925 O O . ILE A 1 268 ? -10.384 -28.555 28.256 1.00 14.35 246 ILE A O 1
ATOM 1930 N N . MET A 1 269 ? -11.429 -28.430 30.267 1.00 15.40 247 MET A N 1
ATOM 1931 C CA . MET A 1 269 ? -10.319 -27.796 30.948 1.00 15.40 247 MET A CA 1
ATOM 1932 C C . MET A 1 269 ? -9.525 -28.761 31.791 1.00 16.81 247 MET A C 1
ATOM 1933 O O . MET A 1 269 ? -10.049 -29.757 32.246 1.00 17.12 247 MET A O 1
ATOM 1938 N N . LEU A 1 270 ? -8.254 -28.445 31.990 1.00 18.14 248 LEU A N 1
ATOM 1939 C CA . LEU A 1 270 ? -7.425 -29.047 33.033 1.00 19.20 248 LEU A CA 1
ATOM 1940 C C . LEU A 1 270 ? -8.005 -28.698 34.408 1.00 20.21 248 LEU A C 1
ATOM 1941 O O . LEU A 1 270 ? -8.596 -27.632 34.582 1.00 20.34 248 LEU A O 1
ATOM 1946 N N . PHE A 1 271 ? -7.842 -29.598 35.376 1.00 21.87 249 PHE A N 1
ATOM 1947 C CA . PHE A 1 271 ? -8.111 -29.235 36.769 1.00 23.45 249 PHE A CA 1
ATOM 1948 C C . PHE A 1 271 ? -7.029 -28.311 37.368 1.00 24.91 249 PHE A C 1
ATOM 1949 O O . PHE A 1 271 ? -5.846 -28.649 37.368 1.00 25.25 249 PHE A O 1
ATOM 1957 N N . ILE A 1 272 ? -7.457 -27.149 37.857 1.00 27.05 250 ILE A N 1
ATOM 1958 C CA . ILE A 1 272 ? -6.580 -26.175 38.521 1.00 29.53 250 ILE A CA 1
ATOM 1959 C C . ILE A 1 272 ? -6.933 -26.045 39.998 1.00 31.50 250 ILE A C 1
ATOM 1960 O O . ILE A 1 272 ? -6.067 -26.123 40.873 1.00 31.30 250 ILE A O 1
ATOM 1965 N N . CYS A 1 273 ? -8.218 -25.841 40.260 1.00 34.34 251 CYS A N 1
ATOM 1966 C CA . CYS A 1 273 ? -8.695 -25.629 41.609 1.00 37.29 251 CYS A CA 1
ATOM 1967 C C . CYS A 1 273 ? -10.243 -25.638 41.681 1.00 39.57 251 CYS A C 1
ATOM 1968 O O . CYS A 1 273 ? -10.875 -25.625 40.642 1.00 39.96 251 CYS A O 1
ATOM 1971 N N . ARG A 1 274 ? -10.850 -25.690 42.879 1.00 42.35 252 ARG A N 1
ATOM 1972 C CA . ARG A 1 274 ? -12.320 -25.499 43.034 1.00 44.65 252 ARG A CA 1
ATOM 1973 C C . ARG A 1 274 ? -12.708 -24.085 43.454 1.00 46.09 252 ARG A C 1
ATOM 1974 O O . ARG A 1 274 ? -12.181 -23.553 44.406 1.00 46.54 252 ARG A O 1
ATOM 1982 N N . SER A 1 275 ? -13.667 -23.497 42.750 1.00 48.03 253 SER A N 1
ATOM 1983 C CA . SER A 1 275 ? -14.106 -22.113 42.978 1.00 49.26 253 SER A CA 1
ATOM 1984 C C . SER A 1 275 ? -14.654 -21.838 44.385 1.00 50.79 253 SER A C 1
ATOM 1985 O O . SER A 1 275 ? -15.132 -22.746 45.063 1.00 51.16 253 SER A O 1
ATOM 1988 N N . THR A 1 276 ? -14.561 -20.582 44.822 1.00 52.31 254 THR A N 1
ATOM 1989 C CA . THR A 1 276 ? -15.092 -20.159 46.143 1.00 53.33 254 THR A CA 1
ATOM 1990 C C . THR A 1 276 ? -16.406 -19.356 46.007 1.00 53.66 254 THR A C 1
ATOM 1991 O O . THR A 1 276 ? -17.500 -19.836 46.337 1.00 53.69 254 THR A O 1
ATOM 1995 N N . ASN A 1 307 ? -1.502 -25.926 50.928 1.00 59.70 285 ASN A N 1
ATOM 1996 C CA . ASN A 1 307 ? -0.604 -25.501 49.842 1.00 60.04 285 ASN A CA 1
ATOM 1997 C C . ASN A 1 307 ? -1.416 -25.217 48.597 1.00 59.88 285 ASN A C 1
ATOM 1998 O O . ASN A 1 307 ? -0.881 -25.134 47.476 1.00 59.75 285 ASN A O 1
ATOM 2003 N N . ASP A 1 308 ? -2.721 -25.102 48.797 1.00 59.66 286 ASP A N 1
ATOM 2004 C CA . ASP A 1 308 ? -3.549 -24.650 47.726 1.00 59.36 286 ASP A CA 1
ATOM 2005 C C . ASP A 1 308 ? -4.837 -23.938 47.978 1.00 59.05 286 ASP A C 1
ATOM 2006 O O . ASP A 1 308 ? -5.866 -24.540 48.321 1.00 59.48 286 ASP A O 1
ATOM 2011 N N . ASP A 1 309 ? -4.773 -22.664 47.639 1.00 58.32 287 ASP A N 1
ATOM 2012 C CA . ASP A 1 309 ? -5.949 -21.849 47.573 1.00 57.96 287 ASP A CA 1
ATOM 2013 C C . ASP A 1 309 ? -7.110 -22.320 46.658 1.00 56.73 287 ASP A C 1
ATOM 2014 O O . ASP A 1 309 ? -7.371 -21.681 45.636 1.00 56.87 287 ASP A O 1
ATOM 2019 N N . THR A 1 310 ? -7.832 -23.371 47.077 1.00 54.69 288 THR A N 1
ATOM 2020 C CA . THR A 1 310 ? -9.086 -23.795 46.445 1.00 52.41 288 THR A CA 1
ATOM 2021 C C . THR A 1 310 ? -9.416 -23.041 45.165 1.00 51.10 288 THR A C 1
ATOM 2022 O O . THR A 1 310 ? -9.529 -23.710 44.158 1.00 52.47 288 THR A O 1
ATOM 2026 N N . CYS A 1 311 ? -9.591 -21.707 45.177 1.00 47.93 289 CYS A N 1
ATOM 2027 C CA . CYS A 1 311 ? -9.406 -20.858 43.953 1.00 44.78 289 CYS A CA 1
ATOM 2028 C C . CYS A 1 311 ? -9.492 -19.400 44.370 1.00 43.62 289 CYS A C 1
ATOM 2029 O O . CYS A 1 311 ? -10.425 -19.034 45.100 1.00 43.99 289 CYS A O 1
ATOM 2032 N N . ALA A 1 312 ? -8.561 -18.560 43.915 1.00 41.17 290 ALA A N 1
ATOM 2033 C CA . ALA A 1 312 ? -8.640 -17.127 44.204 1.00 39.19 290 ALA A CA 1
ATOM 2034 C C . ALA A 1 312 ? -9.981 -16.520 43.728 1.00 38.01 290 ALA A C 1
ATOM 2035 O O . ALA A 1 312 ? -10.560 -16.975 42.740 1.00 38.20 290 ALA A O 1
ATOM 2037 N N . ASP A 1 313 ? -10.492 -15.519 44.439 1.00 36.04 291 ASP A N 1
ATOM 2038 C CA . ASP A 1 313 ? -11.638 -14.754 43.948 1.00 33.98 291 ASP A CA 1
ATOM 2039 C C . ASP A 1 313 ? -11.173 -13.319 43.740 1.00 32.14 291 ASP A C 1
ATOM 2040 O O . ASP A 1 313 ? -11.177 -12.526 44.685 1.00 32.25 291 ASP A O 1
ATOM 2045 N N . PRO A 1 314 ? -10.763 -12.971 42.508 1.00 29.98 292 PRO A N 1
ATOM 2046 C CA . PRO A 1 314 ? -10.115 -11.702 42.375 1.00 28.60 292 PRO A CA 1
ATOM 2047 C C . PRO A 1 314 ? -11.135 -10.602 42.244 1.00 27.53 292 PRO A C 1
ATOM 2048 O O . PRO A 1 314 ? -12.348 -10.861 42.101 1.00 27.68 292 PRO A O 1
ATOM 2052 N N . GLU A 1 315 ? -10.639 -9.374 42.306 1.00 25.81 293 GLU A N 1
ATOM 2053 C CA . GLU A 1 315 ? -11.464 -8.205 42.083 1.00 23.83 293 GLU A CA 1
ATOM 2054 C C . GLU A 1 315 ? -10.832 -7.412 40.938 1.00 22.49 293 GLU A C 1
ATOM 2055 O O . GLU A 1 315 ? -10.038 -6.481 41.163 1.00 21.95 293 GLU A O 1
ATOM 2061 N N . PRO A 1 316 ? -11.163 -7.807 39.692 1.00 20.95 294 PRO A N 1
ATOM 2062 C CA . PRO A 1 316 ? -10.565 -7.182 38.521 1.00 19.82 294 PRO A CA 1
ATOM 2063 C C . PRO A 1 316 ? -11.190 -5.843 38.193 1.00 18.93 294 PRO A C 1
ATOM 2064 O O . PRO A 1 316 ? -12.379 -5.617 38.406 1.00 18.40 294 PRO A O 1
ATOM 2068 N N . THR A 1 317 ? -10.348 -4.967 37.691 1.00 18.07 295 THR A N 1
ATOM 2069 C CA . THR A 1 317 ? -10.775 -3.721 37.119 1.00 17.25 295 THR A CA 1
ATOM 2070 C C . THR A 1 317 ? -10.834 -3.832 35.570 1.00 16.84 295 THR A C 1
ATOM 2071 O O . THR A 1 317 ? -9.819 -4.043 34.894 1.00 16.65 295 THR A O 1
ATOM 2075 N N . VAL A 1 318 ? -12.040 -3.708 35.029 1.00 16.04 296 VAL A N 1
ATOM 2076 C CA . VAL A 1 318 ? -12.289 -3.883 33.591 1.00 15.66 296 VAL A CA 1
ATOM 2077 C C . VAL A 1 318 ? -13.219 -2.808 32.992 1.00 15.27 296 VAL A C 1
ATOM 2078 O O . VAL A 1 318 ? -13.937 -2.118 33.707 1.00 15.77 296 VAL A O 1
ATOM 2082 N N . ARG A 1 319 ? -13.230 -2.689 31.681 1.00 14.28 297 ARG A N 1
ATOM 2083 C CA . ARG A 1 319 ? -14.234 -1.895 31.030 1.00 13.99 297 ARG A CA 1
ATOM 2084 C C . ARG A 1 319 ? -15.482 -2.721 31.039 1.00 14.02 297 ARG A C 1
ATOM 2085 O O . ARG A 1 319 ? -15.394 -3.917 31.211 1.00 14.88 297 ARG A O 1
ATOM 2093 N N . ILE A 1 320 ? -16.649 -2.094 30.925 1.00 13.75 298 ILE A N 1
ATOM 2094 C CA . ILE A 1 320 ? -17.908 -2.817 30.715 1.00 12.99 298 ILE A CA 1
ATOM 2095 C C . ILE A 1 320 ? -18.531 -2.285 29.413 1.00 13.73 298 ILE A C 1
ATOM 2096 O O . ILE A 1 320 ? -18.912 -1.114 29.345 1.00 14.09 298 ILE A O 1
ATOM 2101 N N . SER A 1 321 ? -18.593 -3.141 28.383 1.00 13.52 299 SER A N 1
ATOM 2102 C CA . SER A 1 321 ? -19.175 -2.801 27.099 1.00 12.74 299 SER A CA 1
ATOM 2103 C C . SER A 1 321 ? -20.506 -3.520 26.893 1.00 12.96 299 SER A C 1
ATOM 2104 O O . SER A 1 321 ? -20.743 -4.606 27.419 1.00 12.49 299 SER A O 1
ATOM 2107 N N . GLY A 1 322 ? -21.396 -2.885 26.145 1.00 13.06 300 GLY A N 1
ATOM 2108 C CA . GLY A 1 322 ? -22.725 -3.423 25.909 1.00 12.93 300 GLY A CA 1
ATOM 2109 C C . GLY A 1 322 ? -23.308 -2.837 24.651 1.00 12.80 300 GLY A C 1
ATOM 2110 O O . GLY A 1 322 ? -22.605 -2.711 23.652 1.00 13.09 300 GLY A O 1
ATOM 2111 N N . ARG A 1 323 ? -24.590 -2.481 24.703 1.00 12.46 301 ARG A N 1
ATOM 2112 C CA . ARG A 1 323 ? -25.306 -1.864 23.578 1.00 11.98 301 ARG A CA 1
ATOM 2113 C C . ARG A 1 323 ? -24.465 -1.137 22.501 1.00 12.08 301 ARG A C 1
ATOM 2114 O O . ARG A 1 323 ? -23.917 -0.055 22.762 1.00 11.75 301 ARG A O 1
ATOM 2122 N N . ASN A 1 324 ? -24.413 -1.715 21.288 1.00 11.99 302 ASN A N 1
ATOM 2123 C CA . ASN A 1 324 ? -23.776 -1.080 20.121 1.00 11.72 302 ASN A CA 1
ATOM 2124 C C . ASN A 1 324 ? -22.270 -0.968 20.289 1.00 12.37 302 ASN A C 1
ATOM 2125 O O . ASN A 1 324 ? -21.625 -0.216 19.581 1.00 12.42 302 ASN A O 1
ATOM 2130 N N . GLY A 1 325 ? -21.726 -1.731 21.242 1.00 12.73 303 GLY A N 1
ATOM 2131 C CA . GLY A 1 325 ? -20.296 -1.744 21.544 1.00 12.83 303 GLY A CA 1
ATOM 2132 C C . GLY A 1 325 ? -19.827 -0.604 22.407 1.00 12.42 303 GLY A C 1
ATOM 2133 O O . GLY A 1 325 ? -18.658 -0.467 22.642 1.00 12.92 303 GLY A O 1
ATOM 2134 N N . LEU A 1 326 ? -20.752 0.215 22.869 1.00 12.40 304 LEU A N 1
ATOM 2135 C CA . LEU A 1 326 ? -20.448 1.353 23.721 1.00 11.98 304 LEU A CA 1
ATOM 2136 C C . LEU A 1 326 ? -20.116 0.924 25.154 1.00 12.38 304 LEU A C 1
ATOM 2137 O O . LEU A 1 326 ? -20.355 -0.203 25.542 1.00 11.90 304 LEU A O 1
ATOM 2142 N N . CYS A 1 327 ? -19.516 1.841 25.912 1.00 13.33 305 CYS A N 1
ATOM 2143 C CA . CYS A 1 327 ? -19.021 1.576 27.266 1.00 13.51 305 CYS A CA 1
ATOM 2144 C C . CYS A 1 327 ? -19.805 2.314 28.335 1.00 13.49 305 CYS A C 1
ATOM 2145 O O . CYS A 1 327 ? -20.181 3.464 28.131 1.00 13.67 305 CYS A O 1
ATOM 2148 N N . VAL A 1 328 ? -20.048 1.605 29.446 1.00 13.50 306 VAL A N 1
ATOM 2149 C CA . VAL A 1 328 ? -20.519 2.131 30.725 1.00 13.56 306 VAL A CA 1
ATOM 2150 C C . VAL A 1 328 ? -19.566 3.237 31.177 1.00 14.29 306 VAL A C 1
ATOM 2151 O O . VAL A 1 328 ? -18.407 2.960 31.473 1.00 14.01 306 VAL A O 1
ATOM 2155 N N . ARG A 1 329 ? -20.046 4.482 31.178 1.00 15.38 307 ARG A N 1
ATOM 2156 C CA . ARG A 1 329 ? -19.196 5.671 31.447 1.00 17.05 307 ARG A CA 1
ATOM 2157 C C . ARG A 1 329 ? -19.747 6.679 32.472 1.00 17.59 307 ARG A C 1
ATOM 2158 O O . ARG A 1 329 ? -20.893 7.080 32.399 1.00 17.57 307 ARG A O 1
ATOM 2166 N N . VAL A 1 330 ? -18.912 7.097 33.420 1.00 18.95 308 VAL A N 1
ATOM 2167 C CA . VAL A 1 330 ? -19.307 8.116 34.404 1.00 19.76 308 VAL A CA 1
ATOM 2168 C C . VAL A 1 330 ? -19.305 9.487 33.735 1.00 20.80 308 VAL A C 1
ATOM 2169 O O . VAL A 1 330 ? -18.229 10.025 33.423 1.00 21.29 308 VAL A O 1
ATOM 2173 N N . ARG A 1 331 ? -20.508 10.036 33.531 1.00 21.60 309 ARG A N 1
ATOM 2174 C CA . ARG A 1 331 ? -20.721 11.178 32.637 1.00 22.32 309 ARG A CA 1
ATOM 2175 C C . ARG A 1 331 ? -19.754 12.340 32.901 1.00 23.03 309 ARG A C 1
ATOM 2176 O O . ARG A 1 331 ? -19.562 12.753 34.045 1.00 22.80 309 ARG A O 1
ATOM 2184 N N . ASP A 1 332 ? -19.129 12.827 31.819 1.00 23.95 310 ASP A N 1
ATOM 2185 C CA . ASP A 1 332 ? -18.110 13.910 31.852 1.00 24.42 310 ASP A CA 1
ATOM 2186 C C . ASP A 1 332 ? -16.967 13.695 32.843 1.00 23.87 310 ASP A C 1
ATOM 2187 O O . ASP A 1 332 ? -16.289 14.632 33.205 1.00 24.26 310 ASP A O 1
ATOM 2192 N N . GLY A 1 333 ? -16.755 12.466 33.275 1.00 23.47 311 GLY A N 1
ATOM 2193 C CA . GLY A 1 333 ? -15.717 12.187 34.250 1.00 23.31 311 GLY A CA 1
ATOM 2194 C C . GLY A 1 333 ? -15.924 12.808 35.631 1.00 23.22 311 GLY A C 1
ATOM 2195 O O . GLY A 1 333 ? -14.973 12.969 36.381 1.00 22.82 311 GLY A O 1
ATOM 2196 N N . LYS A 1 334 ? -17.167 13.141 35.975 1.00 23.33 312 LYS A N 1
ATOM 2197 C CA . LYS A 1 334 ? -17.479 13.838 37.228 1.00 23.24 312 LYS A CA 1
ATOM 2198 C C . LYS A 1 334 ? -18.016 12.900 38.315 1.00 23.18 312 LYS A C 1
ATOM 2199 O O . LYS A 1 334 ? -18.855 12.045 38.036 1.00 23.26 312 LYS A O 1
ATOM 2205 N N . TYR A 1 335 ? -17.536 13.056 39.554 1.00 22.82 313 TYR A N 1
ATOM 2206 C CA . TYR A 1 335 ? -17.862 12.099 40.629 1.00 22.47 313 TYR A CA 1
ATOM 2207 C C . TYR A 1 335 ? -18.669 12.643 41.806 1.00 23.06 313 TYR A C 1
ATOM 2208 O O . TYR A 1 335 ? -18.766 12.005 42.874 1.00 22.94 313 TYR A O 1
ATOM 2217 N N . ASN A 1 336 ? -19.263 13.822 41.603 1.00 23.17 314 ASN A N 1
ATOM 2218 C CA . ASN A 1 336 ? -20.220 14.332 42.555 1.00 22.76 314 ASN A CA 1
ATOM 2219 C C . ASN A 1 336 ? -21.345 13.318 42.617 1.00 22.38 314 ASN A C 1
ATOM 2220 O O . ASN A 1 336 ? -21.695 12.705 41.596 1.00 22.04 314 ASN A O 1
ATOM 2225 N N . ASN A 1 337 ? -21.864 13.117 43.827 1.00 21.80 315 ASN A N 1
ATOM 2226 C CA . ASN A 1 337 ? -23.006 12.239 44.070 1.00 20.99 315 ASN A CA 1
ATOM 2227 C C . ASN A 1 337 ? -24.236 12.503 43.197 1.00 20.74 315 ASN A C 1
ATOM 2228 O O . ASN A 1 337 ? -24.756 13.622 43.173 1.00 20.63 315 ASN A O 1
ATOM 2233 N N . GLY A 1 338 ? -24.695 11.467 42.483 1.00 20.25 316 GLY A N 1
ATOM 2234 C CA . GLY A 1 338 ? -26.000 11.491 41.798 1.00 19.54 316 GLY A CA 1
ATOM 2235 C C . GLY A 1 338 ? -25.894 11.709 40.313 1.00 18.90 316 GLY A C 1
ATOM 2236 O O . GLY A 1 338 ? -26.912 11.667 39.563 1.00 18.49 316 GLY A O 1
ATOM 2237 N N . ASN A 1 339 ? -24.640 11.950 39.928 1.00 17.99 317 ASN A N 1
ATOM 2238 C CA . ASN A 1 339 ? -24.221 12.153 38.574 1.00 17.38 317 ASN A CA 1
ATOM 2239 C C . ASN A 1 339 ? -24.436 10.862 37.770 1.00 17.46 317 ASN A C 1
ATOM 2240 O O . ASN A 1 339 ? -23.971 9.788 38.181 1.00 17.43 317 ASN A O 1
ATOM 2245 N N . PRO A 1 340 ? -25.179 10.961 36.645 1.00 16.95 318 PRO A N 1
ATOM 2246 C CA . PRO A 1 340 ? -25.531 9.810 35.779 1.00 16.35 318 PRO A CA 1
ATOM 2247 C C . PRO A 1 340 ? -24.378 8.927 35.202 1.00 15.64 318 PRO A C 1
ATOM 2248 O O . PRO A 1 340 ? -23.232 9.386 35.048 1.00 15.23 318 PRO A O 1
ATOM 2252 N N . ILE A 1 341 ? -24.712 7.655 34.943 1.00 14.96 319 ILE A N 1
ATOM 2253 C CA . ILE A 1 341 ? -23.844 6.679 34.270 1.00 13.90 319 ILE A CA 1
ATOM 2254 C C . ILE A 1 341 ? -24.445 6.455 32.878 1.00 13.92 319 ILE A C 1
ATOM 2255 O O . ILE A 1 341 ? -25.656 6.204 32.773 1.00 14.54 319 ILE A O 1
ATOM 2260 N N . GLN A 1 342 ? -23.632 6.550 31.826 1.00 13.21 320 GLN A N 1
ATOM 2261 C CA . GLN A 1 342 ? -24.147 6.626 30.457 1.00 13.05 320 GLN A CA 1
ATOM 2262 C C . GLN A 1 342 ? -23.474 5.690 29.456 1.00 13.81 320 GLN A C 1
ATOM 2263 O O . GLN A 1 342 ? -22.503 5.003 29.760 1.00 13.73 320 GLN A O 1
ATOM 2269 N N . LEU A 1 343 ? -23.997 5.668 28.245 1.00 14.69 321 LEU A N 1
ATOM 2270 C CA . LEU A 1 343 ? -23.288 5.050 27.124 1.00 15.54 321 LEU A CA 1
ATOM 2271 C C . LEU A 1 343 ? -22.257 6.008 26.485 1.00 16.05 321 LEU A C 1
ATOM 2272 O O . LEU A 1 343 ? -22.528 7.204 26.331 1.00 16.52 321 LEU A O 1
ATOM 2277 N N . TRP A 1 344 ? -21.090 5.493 26.097 1.00 16.31 322 TRP A N 1
ATOM 2278 C CA . TRP A 1 344 ? -20.058 6.312 25.457 1.00 16.31 322 TRP A CA 1
ATOM 2279 C C . TRP A 1 344 ? -19.017 5.405 24.818 1.00 16.46 322 TRP A C 1
ATOM 2280 O O . TRP A 1 344 ? -18.742 4.364 25.387 1.00 16.20 322 TRP A O 1
ATOM 2291 N N . PRO A 1 345 ? -18.452 5.781 23.630 1.00 16.99 323 PRO A N 1
ATOM 2292 C CA . PRO A 1 345 ? -17.417 4.953 22.974 1.00 17.40 323 PRO A CA 1
ATOM 2293 C C . PRO A 1 345 ? -16.323 4.535 23.933 1.00 18.12 323 PRO A C 1
ATOM 2294 O O . PRO A 1 345 ? -16.016 5.268 24.885 1.00 18.02 323 PRO A O 1
ATOM 2298 N N . CYS A 1 346 ? -15.747 3.361 23.695 1.00 18.90 324 CYS A N 1
ATOM 2299 C CA . CYS A 1 346 ? -14.712 2.831 24.585 1.00 19.22 324 CYS A CA 1
ATOM 2300 C C . CYS A 1 346 ? -13.339 3.452 24.325 1.00 20.45 324 CYS A C 1
ATOM 2301 O O . CYS A 1 346 ? -12.878 3.506 23.205 1.00 20.53 324 CYS A O 1
ATOM 2304 N N . LYS A 1 347 ? -12.697 3.924 25.384 1.00 22.04 325 LYS A N 1
ATOM 2305 C CA . LYS A 1 347 ? -11.577 4.852 25.253 1.00 23.59 325 LYS A CA 1
ATOM 2306 C C . LYS A 1 347 ? -10.191 4.241 25.056 1.00 24.32 325 LYS A C 1
ATOM 2307 O O . LYS A 1 347 ? -9.290 4.908 24.558 1.00 24.66 325 LYS A O 1
ATOM 2313 N N . GLN A 1 348 ? -10.003 3.002 25.469 1.00 24.90 326 GLN A N 1
ATOM 2314 C CA . GLN A 1 348 ? -8.722 2.331 25.243 1.00 25.86 326 GLN A CA 1
ATOM 2315 C C . GLN A 1 348 ? -7.487 3.006 25.880 1.00 25.71 326 GLN A C 1
ATOM 2316 O O . GLN A 1 348 ? -6.402 2.420 25.919 1.00 25.90 326 GLN A O 1
ATOM 2322 N N . ASN A 1 349 ? -7.663 4.217 26.401 1.00 25.39 327 ASN A N 1
ATOM 2323 C CA . ASN A 1 349 ? -6.655 4.842 27.271 1.00 25.02 327 ASN A CA 1
ATOM 2324 C C . ASN A 1 349 ? -6.815 4.344 28.745 1.00 24.55 327 ASN A C 1
ATOM 2325 O O . ASN A 1 349 ? -7.173 3.199 28.966 1.00 24.46 327 ASN A O 1
ATOM 2330 N N . SER A 1 350 ? -6.576 5.191 29.740 1.00 24.05 328 SER A N 1
ATOM 2331 C CA . SER A 1 350 ? -6.647 4.770 31.135 1.00 23.29 328 SER A CA 1
ATOM 2332 C C . SER A 1 350 ? -7.328 5.800 32.013 1.00 22.93 328 SER A C 1
ATOM 2333 O O . SER A 1 350 ? -7.149 5.778 33.226 1.00 22.51 328 SER A O 1
ATOM 2336 N N . ASP A 1 351 ? -8.086 6.708 31.397 1.00 22.36 329 ASP A N 1
ATOM 2337 C CA . ASP A 1 351 ? -9.002 7.581 32.130 1.00 21.80 329 ASP A CA 1
ATOM 2338 C C . ASP A 1 351 ? -9.914 6.706 32.999 1.00 21.42 329 ASP A C 1
ATOM 2339 O O . ASP A 1 351 ? -10.466 5.712 32.522 1.00 21.25 329 ASP A O 1
ATOM 2344 N N . VAL A 1 352 ? -10.078 7.115 34.258 1.00 20.81 330 VAL A N 1
ATOM 2345 C CA . VAL A 1 352 ? -10.687 6.306 35.326 1.00 20.07 330 VAL A CA 1
ATOM 2346 C C . VAL A 1 352 ? -12.224 6.102 35.190 1.00 19.60 330 VAL A C 1
ATOM 2347 O O . VAL A 1 352 ? -12.791 5.161 35.799 1.00 19.44 330 VAL A O 1
ATOM 2351 N N . ASN A 1 353 ? -12.865 6.956 34.369 1.00 18.23 331 ASN A N 1
ATOM 2352 C CA . ASN A 1 353 ? -14.330 7.058 34.279 1.00 16.69 331 ASN A CA 1
ATOM 2353 C C . ASN A 1 353 ? -15.015 5.962 33.475 1.00 15.73 331 ASN A C 1
ATOM 2354 O O . ASN A 1 353 ? -16.243 5.963 33.321 1.00 15.32 331 ASN A O 1
ATOM 2359 N N . GLN A 1 354 ? -14.207 5.031 32.985 1.00 14.51 332 GLN A N 1
ATOM 2360 C CA . GLN A 1 354 ? -14.667 3.901 32.202 1.00 13.34 332 GLN A CA 1
ATOM 2361 C C . GLN A 1 354 ? -14.154 2.593 32.782 1.00 13.10 332 GLN A C 1
ATOM 2362 O O . GLN A 1 354 ? -14.359 1.529 32.200 1.00 13.44 332 GLN A O 1
ATOM 2368 N N . LEU A 1 355 ? -13.499 2.667 33.934 1.00 12.32 333 LEU A N 1
ATOM 2369 C CA . LEU A 1 355 ? -12.956 1.466 34.558 1.00 11.68 333 LEU A CA 1
ATOM 2370 C C . LEU A 1 355 ? -13.661 1.127 35.868 1.00 11.77 333 LEU A C 1
ATOM 2371 O O . LEU A 1 355 ? -13.905 1.982 36.726 1.00 11.54 333 LEU A O 1
ATOM 2376 N N . TRP A 1 356 ? -14.025 -0.141 35.989 1.00 11.98 334 TRP A N 1
ATOM 2377 C CA . TRP A 1 356 ? -14.874 -0.587 37.083 1.00 11.87 334 TRP A CA 1
ATOM 2378 C C . TRP A 1 356 ? -14.238 -1.751 37.796 1.00 12.35 334 TRP A C 1
ATOM 2379 O O . TRP A 1 356 ? -13.931 -2.745 37.182 1.00 12.59 334 TRP A O 1
ATOM 2390 N N . THR A 1 357 ? -13.983 -1.585 39.090 1.00 13.09 335 THR A N 1
ATOM 2391 C CA . THR A 1 357 ? -13.535 -2.684 39.926 1.00 13.13 335 THR A CA 1
ATOM 2392 C C . THR A 1 357 ? -14.779 -3.422 40.379 1.00 14.12 335 THR A C 1
ATOM 2393 O O . THR A 1 357 ? -15.681 -2.855 41.028 1.00 13.96 335 THR A O 1
ATOM 2397 N N . LEU A 1 358 ? -14.817 -4.692 39.977 1.00 15.34 336 LEU A N 1
ATOM 2398 C CA . LEU A 1 358 ? -15.884 -5.628 40.314 1.00 15.86 336 LEU A CA 1
ATOM 2399 C C . LEU A 1 358 ? -15.456 -6.289 41.618 1.00 16.73 336 LEU A C 1
ATOM 2400 O O . LEU A 1 358 ? -14.681 -7.247 41.604 1.00 16.95 336 LEU A O 1
ATOM 2405 N N . ARG A 1 359 ? -15.939 -5.733 42.729 1.00 17.75 337 ARG A N 1
ATOM 2406 C CA . ARG A 1 359 ? -15.563 -6.171 44.069 1.00 18.74 337 ARG A CA 1
ATOM 2407 C C . ARG A 1 359 ? -16.414 -7.346 44.545 1.00 19.52 337 ARG A C 1
ATOM 2408 O O . ARG A 1 359 ? -17.540 -7.552 44.080 1.00 19.49 337 ARG A O 1
ATOM 2416 N N . ARG A 1 360 ? -15.857 -8.102 45.486 1.00 20.40 338 ARG A N 1
ATOM 2417 C CA . ARG A 1 360 ? -16.469 -9.301 46.032 1.00 20.99 338 ARG A CA 1
ATOM 2418 C C . ARG A 1 360 ? -17.769 -9.018 46.787 1.00 20.71 338 ARG A C 1
ATOM 2419 O O . ARG A 1 360 ? -18.659 -9.851 46.818 1.00 20.73 338 ARG A O 1
ATOM 2427 N N . ASP A 1 361 ? -17.883 -7.842 47.393 1.00 20.37 339 ASP A N 1
ATOM 2428 C CA . ASP A 1 361 ? -19.095 -7.497 48.143 1.00 19.65 339 ASP A CA 1
ATOM 2429 C C . ASP A 1 361 ? -20.304 -7.288 47.220 1.00 19.71 339 ASP A C 1
ATOM 2430 O O . ASP A 1 361 ? -21.436 -7.090 47.693 1.00 19.37 339 ASP A O 1
ATOM 2435 N N . GLY A 1 362 ? -20.046 -7.377 45.908 1.00 19.73 340 GLY A N 1
ATOM 2436 C CA . GLY A 1 362 ? -21.047 -7.182 44.857 1.00 19.21 340 GLY A CA 1
ATOM 2437 C C . GLY A 1 362 ? -21.141 -5.748 44.336 1.00 19.17 340 GLY A C 1
ATOM 2438 O O . GLY A 1 362 ? -21.959 -5.476 43.454 1.00 19.10 340 GLY A O 1
ATOM 2439 N N . THR A 1 363 ? -20.327 -4.824 44.869 1.00 18.53 341 THR A N 1
ATOM 2440 C CA . THR A 1 363 ? -20.310 -3.456 44.341 1.00 17.99 341 THR A CA 1
ATOM 2441 C C . THR A 1 363 ? -19.479 -3.352 43.086 1.00 17.46 341 THR A C 1
ATOM 2442 O O . THR A 1 363 ? -18.564 -4.143 42.863 1.00 16.79 341 THR A O 1
ATOM 2446 N N . ILE A 1 364 ? -19.791 -2.331 42.295 1.00 17.25 342 ILE A N 1
ATOM 2447 C CA . ILE A 1 364 ? -19.039 -2.018 41.091 1.00 17.09 342 ILE A CA 1
ATOM 2448 C C . ILE A 1 364 ? -18.525 -0.588 41.221 1.00 17.26 342 ILE A C 1
ATOM 2449 O O . ILE A 1 364 ? -19.319 0.357 41.381 1.00 17.70 342 ILE A O 1
ATOM 2454 N N . ARG A 1 365 ? -17.198 -0.438 41.191 1.00 16.94 343 ARG A N 1
ATOM 2455 C CA . ARG A 1 365 ? -16.550 0.818 41.606 1.00 16.73 343 ARG A CA 1
ATOM 2456 C C . ARG A 1 365 ? -15.697 1.494 40.534 1.00 16.74 343 ARG A C 1
ATOM 2457 O O . ARG A 1 365 ?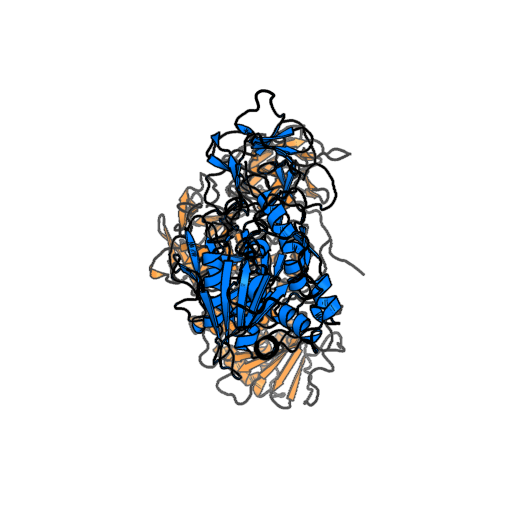 -14.913 0.865 39.856 1.00 16.09 343 ARG A O 1
ATOM 2465 N N . SER A 1 366 ? -15.857 2.802 40.409 1.00 17.20 344 SER A N 1
ATOM 2466 C CA . SER A 1 366 ? -14.996 3.600 39.573 1.00 17.66 344 SER A CA 1
ATOM 2467 C C . SER A 1 366 ? -14.477 4.732 40.412 1.00 17.89 344 SER A C 1
ATOM 2468 O O . SER A 1 366 ? -15.255 5.382 41.091 1.00 17.83 344 SER A O 1
ATOM 2471 N N . ASN A 1 367 ? -13.170 4.977 40.347 1.00 18.68 345 ASN A N 1
ATOM 2472 C CA . ASN A 1 367 ? -12.492 5.941 41.224 1.00 19.69 345 ASN A CA 1
ATOM 2473 C C . ASN A 1 367 ? -12.588 5.489 42.683 1.00 20.40 345 ASN A C 1
ATOM 2474 O O . ASN A 1 367 ? -12.078 4.433 43.050 1.00 20.63 345 ASN A O 1
ATOM 2479 N N . GLY A 1 368 ? -13.266 6.266 43.516 1.00 20.50 346 GLY A N 1
ATOM 2480 C CA . GLY A 1 368 ? -13.546 5.777 44.854 1.00 20.80 346 GLY A CA 1
ATOM 2481 C C . GLY A 1 368 ? -14.985 5.346 45.076 1.00 20.71 346 GLY A C 1
ATOM 2482 O O . GLY A 1 368 ? -15.287 4.714 46.084 1.00 20.92 346 GLY A O 1
ATOM 2483 N N . LYS A 1 369 ? -15.877 5.693 44.146 1.00 20.64 347 LYS A N 1
ATOM 2484 C CA . LYS A 1 369 ? -17.345 5.615 44.382 1.00 20.25 347 LYS A CA 1
ATOM 2485 C C . LYS A 1 369 ? -18.007 4.424 43.711 1.00 20.13 347 LYS A C 1
ATOM 2486 O O . LYS A 1 369 ? -17.403 3.779 42.871 1.00 20.50 347 LYS A O 1
ATOM 2492 N N . CYS A 1 370 ? -19.249 4.142 44.085 1.00 19.98 348 CYS A N 1
ATOM 2493 C CA . CYS A 1 370 ? -19.921 2.895 43.703 1.00 19.72 348 CYS A CA 1
ATOM 2494 C C . CYS A 1 370 ? -21.002 3.089 42.629 1.00 19.41 348 CYS A C 1
ATOM 2495 O O . CYS A 1 370 ? -21.712 4.098 42.670 1.00 19.48 348 CYS A O 1
ATOM 2498 N N . LEU A 1 371 ? -21.128 2.151 41.680 1.00 18.50 349 LEU A N 1
ATOM 2499 C CA . LEU A 1 371 ? -22.271 2.151 40.763 1.00 18.39 349 LEU A CA 1
ATOM 2500 C C . LEU A 1 371 ? -23.548 1.882 41.562 1.00 18.76 349 LEU A C 1
ATOM 2501 O O . LEU A 1 371 ? -23.645 0.880 42.265 1.00 18.50 349 LEU A O 1
ATOM 2506 N N . THR A 1 372 ? -24.507 2.804 41.462 1.00 19.56 350 THR A N 1
ATOM 2507 C CA . THR A 1 372 ? -25.683 2.839 42.344 1.00 19.95 350 THR A CA 1
ATOM 2508 C C . THR A 1 372 ? -26.998 3.107 41.600 1.00 20.63 350 THR A C 1
ATOM 2509 O O . THR A 1 372 ? -27.031 3.875 40.664 1.00 20.94 350 THR A O 1
ATOM 2513 N N . THR A 1 373 ? -28.069 2.441 42.007 1.00 21.33 351 THR A N 1
ATOM 2514 C CA . THR A 1 373 ? -29.377 2.696 41.433 1.00 22.00 351 THR A CA 1
ATOM 2515 C C . THR A 1 373 ? -30.067 3.792 42.251 1.00 22.51 351 THR A C 1
ATOM 2516 O O . THR A 1 373 ? -29.890 3.844 43.477 1.00 23.00 351 THR A O 1
ATOM 2520 N N . ASN A 1 374 ? -30.800 4.681 41.570 1.00 22.71 352 ASN A N 1
ATOM 2521 C CA . ASN A 1 374 ? -31.446 5.828 42.207 1.00 22.92 352 ASN A CA 1
ATOM 2522 C C . ASN A 1 374 ? -32.738 5.433 42.866 1.00 23.31 352 ASN A C 1
ATOM 2523 O O . ASN A 1 374 ? -33.322 6.226 43.601 1.00 23.87 352 ASN A O 1
ATOM 2528 N N . GLY A 1 375 ? -33.169 4.202 42.605 1.00 23.21 353 GLY A N 1
ATOM 2529 C CA . GLY A 1 375 ? -34.424 3.686 43.117 1.00 23.65 353 GLY A CA 1
ATOM 2530 C C . GLY A 1 375 ? -34.719 2.314 42.546 1.00 23.87 353 GLY A C 1
ATOM 2531 O O . GLY A 1 375 ? -34.020 1.848 41.647 1.00 23.93 353 GLY A O 1
ATOM 2532 N N . TYR A 1 376 ? -35.759 1.669 43.063 1.00 23.75 354 TYR A N 1
ATOM 2533 C CA . TYR A 1 376 ? -36.064 0.294 42.706 1.00 23.48 354 TYR A CA 1
ATOM 2534 C C . TYR A 1 376 ? -37.257 0.147 41.770 1.00 23.33 354 TYR A C 1
ATOM 2535 O O . TYR A 1 376 ? -38.034 -0.791 41.916 1.00 23.23 354 TYR A O 1
ATOM 2544 N N . SER A 1 377 ? -37.410 1.060 40.817 1.00 23.12 355 SER A N 1
ATOM 2545 C CA . SER A 1 377 ? -38.543 1.004 39.907 1.00 22.70 355 SER A CA 1
ATOM 2546 C C . SER A 1 377 ? -38.144 1.016 38.449 1.00 22.55 355 SER A C 1
ATOM 2547 O O . SER A 1 377 ? -37.248 1.761 38.052 1.00 22.34 355 SER A O 1
ATOM 2550 N N . ALA A 1 378 ? -38.830 0.195 37.655 1.00 22.25 356 ALA A N 1
ATOM 2551 C CA . ALA A 1 378 ? -38.734 0.292 36.203 1.00 21.92 356 ALA A CA 1
ATOM 2552 C C . ALA A 1 378 ? -38.664 1.773 35.801 1.00 21.43 356 ALA A C 1
ATOM 2553 O O . ALA A 1 378 ? -39.591 2.539 36.049 1.00 21.54 356 ALA A O 1
ATOM 2555 N N . GLY A 1 379 ? -37.523 2.173 35.252 1.00 20.59 357 GLY A N 1
ATOM 2556 C CA . GLY A 1 379 ? -37.367 3.489 34.668 1.00 19.70 357 GLY A CA 1
ATOM 2557 C C . GLY A 1 379 ? -36.423 4.374 35.419 1.00 18.96 357 GLY A C 1
ATOM 2558 O O . GLY A 1 379 ? -35.981 5.363 34.888 1.00 18.61 357 GLY A O 1
ATOM 2559 N N . ASP A 1 380 ? -36.114 4.022 36.658 1.00 18.99 358 ASP A N 1
ATOM 2560 C CA . ASP A 1 380 ? -35.178 4.800 37.473 1.00 18.99 358 ASP A CA 1
ATOM 2561 C C . ASP A 1 380 ? -33.743 4.758 36.918 1.00 19.54 358 ASP A C 1
ATOM 2562 O O . ASP A 1 380 ? -33.332 3.768 36.308 1.00 19.54 358 ASP A O 1
ATOM 2566 N N . TYR A 1 381 ? -32.985 5.838 37.110 1.00 20.06 359 TYR A N 1
ATOM 2567 C CA . TYR A 1 381 ? -31.684 5.961 36.448 1.00 20.13 359 TYR A CA 1
ATOM 2568 C C . TYR A 1 381 ? -30.556 5.494 37.367 1.00 20.30 359 TYR A C 1
ATOM 2569 O O . TYR A 1 381 ? -30.712 5.558 38.583 1.00 19.99 359 TYR A O 1
ATOM 2578 N N . VAL A 1 382 ? -29.452 5.017 36.774 1.00 20.40 360 VAL A N 1
ATOM 2579 C CA . VAL A 1 382 ? -28.241 4.588 37.497 1.00 21.04 360 VAL A CA 1
ATOM 2580 C C . VAL A 1 382 ? -27.165 5.687 37.512 1.00 22.01 360 VAL A C 1
ATOM 2581 O O . VAL A 1 382 ? -26.938 6.359 36.500 1.00 22.72 360 VAL A O 1
ATOM 2585 N N . MET A 1 383 ? -26.484 5.835 38.645 1.00 22.48 361 MET A N 1
ATOM 2586 C CA . MET A 1 383 ? -25.617 6.979 38.914 1.00 22.76 361 MET A CA 1
ATOM 2587 C C . MET A 1 383 ? -24.344 6.559 39.641 1.00 23.72 361 MET A C 1
ATOM 2588 O O . MET A 1 383 ? -24.217 5.408 40.045 1.00 23.28 361 MET A O 1
ATOM 2593 N N . ILE A 1 384 ? -23.405 7.497 39.800 1.00 24.80 362 ILE A N 1
ATOM 2594 C CA . ILE A 1 384 ? -22.313 7.317 40.751 1.00 26.02 362 ILE A CA 1
ATOM 2595 C C . ILE A 1 384 ? -22.692 7.915 42.111 1.00 27.39 362 ILE A C 1
ATOM 2596 O O . ILE A 1 384 ? -23.309 8.973 42.195 1.00 28.05 362 ILE A O 1
ATOM 2601 N N . TYR A 1 385 ? -22.346 7.208 43.176 1.00 28.69 363 TYR A N 1
ATOM 2602 C CA . TYR A 1 385 ? -22.608 7.666 44.532 1.00 29.90 363 TYR A CA 1
ATOM 2603 C C . TYR A 1 385 ? -21.509 7.137 45.421 1.00 31.09 363 TYR A C 1
ATOM 2604 O O . TYR A 1 385 ? -20.758 6.238 45.027 1.00 31.56 363 TYR A O 1
ATOM 2613 N N . ASP A 1 386 ? -21.414 7.700 46.622 1.00 32.17 364 ASP A N 1
ATOM 2614 C CA . ASP A 1 386 ? -20.510 7.208 47.648 1.00 32.78 364 ASP A CA 1
ATOM 2615 C C . ASP A 1 386 ? -20.842 5.746 47.968 1.00 33.48 364 ASP A C 1
ATOM 2616 O O . ASP A 1 386 ? -22.018 5.350 47.987 1.00 33.93 364 ASP A O 1
ATOM 2621 N N . CYS A 1 387 ? -19.811 4.942 48.207 1.00 33.94 365 CYS A N 1
ATOM 2622 C CA . CYS A 1 387 ? -20.004 3.625 48.804 1.00 34.28 365 CYS A CA 1
ATOM 2623 C C . CYS A 1 387 ? -20.192 3.828 50.290 1.00 36.13 365 CYS A C 1
ATOM 2624 O O . CYS A 1 387 ? -19.447 4.589 50.909 1.00 36.62 365 CYS A O 1
ATOM 2627 N N . ARG A 1 388 ? -21.181 3.157 50.874 1.00 37.97 366 ARG A N 1
ATOM 2628 C CA . ARG A 1 388 ? -21.433 3.250 52.330 1.00 39.52 366 ARG A CA 1
ATOM 2629 C C . ARG A 1 388 ? -20.580 2.231 53.120 1.00 40.25 366 ARG A C 1
ATOM 2630 O O . ARG A 1 388 ? -20.178 1.203 52.561 1.00 40.43 366 ARG A O 1
ATOM 2638 N N . THR A 1 389 ? -20.285 2.518 54.402 1.00 41.29 367 THR A N 1
ATOM 2639 C CA . THR A 1 389 ? -19.564 1.539 55.257 1.00 41.48 367 THR A CA 1
ATOM 2640 C C . THR A 1 389 ? -20.477 0.543 55.950 1.00 41.58 367 THR A C 1
ATOM 2641 O O . THR A 1 389 ? -19.986 -0.417 56.488 1.00 42.53 367 THR A O 1
ATOM 2645 N N . PRO A 1 390 ? -21.799 0.770 55.956 1.00 41.35 368 PRO A N 1
ATOM 2646 C CA . PRO A 1 390 ? -22.507 -0.536 55.970 1.00 40.70 368 PRO A CA 1
ATOM 2647 C C . PRO A 1 390 ? -22.597 -1.219 54.572 1.00 40.50 368 PRO A C 1
ATOM 2648 O O . PRO A 1 390 ? -22.725 -2.432 54.526 1.00 40.57 368 PRO A O 1
ATOM 2652 N N . VAL A 1 391 ? -22.527 -0.438 53.473 1.00 39.91 369 VAL A N 1
ATOM 2653 C CA . VAL A 1 391 ? -22.662 -0.866 52.019 1.00 39.22 369 VAL A CA 1
ATOM 2654 C C . VAL A 1 391 ? -24.122 -1.186 51.597 1.00 37.70 369 VAL A C 1
ATOM 2655 O O . VAL A 1 391 ? -24.569 -2.303 51.822 1.00 37.64 369 VAL A O 1
ATOM 2659 N N . THR A 1 392 ? -24.850 -0.225 50.997 1.00 36.06 370 THR A N 1
ATOM 2660 C CA . THR A 1 392 ? -26.328 -0.325 50.829 1.00 34.09 370 THR A CA 1
ATOM 2661 C C . THR A 1 392 ? -26.760 -1.260 49.721 1.00 33.23 370 THR A C 1
ATOM 2662 O O . THR A 1 392 ? -25.938 -1.715 48.942 1.00 33.50 370 THR A O 1
ATOM 2666 N N . ALA A 1 393 ? -28.054 -1.532 49.637 1.00 31.65 371 ALA A N 1
ATOM 2667 C CA . ALA A 1 393 ? -28.524 -2.504 48.669 1.00 30.45 371 ALA A CA 1
ATOM 2668 C C . ALA A 1 393 ? -28.648 -1.949 47.239 1.00 29.71 371 ALA A C 1
ATOM 2669 O O . ALA A 1 393 ? -28.616 -2.729 46.266 1.00 29.61 371 ALA A O 1
ATOM 2671 N N . ALA A 1 394 ? -28.766 -0.616 47.121 1.00 28.20 372 ALA A N 1
ATOM 2672 C CA . ALA A 1 394 ? -28.887 0.066 45.827 1.00 26.15 372 ALA A CA 1
ATOM 2673 C C . ALA A 1 394 ? -27.556 0.073 45.071 1.00 24.85 372 ALA A C 1
ATOM 2674 O O . ALA A 1 394 ? -27.511 0.457 43.904 1.00 24.47 372 ALA A O 1
ATOM 2676 N N . SER A 1 395 ? -26.486 -0.365 45.745 1.00 23.38 373 SER A N 1
ATOM 2677 C CA . SER A 1 395 ? -25.113 -0.445 45.169 1.00 21.93 373 SER A CA 1
ATOM 2678 C C . SER A 1 395 ? -24.541 -1.861 44.927 1.00 20.76 373 SER A C 1
ATOM 2679 O O . SER A 1 395 ? -23.407 -1.981 44.484 1.00 20.55 373 SER A O 1
ATOM 2682 N N . ILE A 1 396 ? -25.332 -2.902 45.206 1.00 19.40 374 ILE A N 1
ATOM 2683 C CA . ILE A 1 396 ? -24.965 -4.317 44.986 1.00 17.98 374 ILE A CA 1
ATOM 2684 C C . ILE A 1 396 ? -25.527 -4.810 43.654 1.00 16.67 374 ILE A C 1
ATOM 2685 O O . ILE A 1 396 ? -26.698 -4.608 43.353 1.00 16.17 374 ILE A O 1
ATOM 2690 N N . TRP A 1 397 ? -24.666 -5.454 42.869 1.00 15.27 375 TRP A N 1
ATOM 2691 C CA . TRP A 1 397 ? -25.016 -6.078 41.588 1.00 13.50 375 TRP A CA 1
ATOM 2692 C C . TRP A 1 397 ? -24.354 -7.444 41.425 1.00 13.74 375 TRP A C 1
ATOM 2693 O O . TRP A 1 397 ? -23.196 -7.651 41.780 1.00 14.40 375 TRP A O 1
ATOM 2704 N N . GLN A 1 398 ? -25.099 -8.390 40.891 1.00 13.44 376 GLN A N 1
ATOM 2705 C CA . GLN A 1 398 ? -24.481 -9.549 40.310 1.00 13.18 376 GLN A CA 1
ATOM 2706 C C . GLN A 1 398 ? -24.291 -9.257 38.815 1.00 13.31 376 GLN A C 1
ATOM 2707 O O . GLN A 1 398 ? -25.231 -8.860 38.129 1.00 13.51 376 GLN A O 1
ATOM 2713 N N . PHE A 1 399 ? -23.053 -9.400 38.341 1.00 13.31 377 PHE A N 1
ATOM 2714 C CA . PHE A 1 399 ? -22.707 -9.375 36.918 1.00 12.85 377 PHE A CA 1
ATOM 2715 C C . PHE A 1 399 ? -22.590 -10.826 36.449 1.00 12.90 377 PHE A C 1
ATOM 2716 O O . PHE A 1 399 ? -21.628 -11.510 36.748 1.00 13.33 377 PHE A O 1
ATOM 2724 N N . TRP A 1 400 ? -23.588 -11.278 35.701 1.00 13.11 378 TRP A N 1
ATOM 2725 C CA . TRP A 1 400 ? -23.714 -12.672 35.299 1.00 12.63 378 TRP A CA 1
ATOM 2726 C C . TRP A 1 400 ? -22.931 -12.920 34.029 1.00 12.88 378 TRP A C 1
ATOM 2727 O O . TRP A 1 400 ? -22.812 -12.053 33.163 1.00 12.74 378 TRP A O 1
ATOM 2738 N N . ALA A 1 401 ? -22.405 -14.133 33.946 1.00 13.51 379 ALA A N 1
ATOM 2739 C CA . ALA A 1 401 ? -21.612 -14.618 32.841 1.00 13.68 379 ALA A CA 1
ATOM 2740 C C . ALA A 1 401 ? -22.318 -14.503 31.508 1.00 14.10 379 ALA A C 1
ATOM 2741 O O . ALA A 1 401 ? -21.692 -14.211 30.503 1.00 14.07 379 ALA A O 1
ATOM 2743 N N . ASN A 1 402 ? -23.627 -14.736 31.492 1.00 15.48 380 ASN A N 1
ATOM 2744 C CA . ASN A 1 402 ? -24.376 -14.491 30.289 1.00 16.23 380 ASN A CA 1
ATOM 2745 C C . ASN A 1 402 ? -24.416 -13.018 29.865 1.00 15.94 380 ASN A C 1
ATOM 2746 O O . ASN A 1 402 ? -24.796 -12.724 28.725 1.00 16.58 380 ASN A O 1
ATOM 2751 N N . GLY A 1 403 ? -24.213 -12.074 30.772 1.00 15.16 381 GLY A N 1
ATOM 2752 C CA . GLY A 1 403 ? -24.176 -10.699 30.329 1.00 14.10 381 GLY A CA 1
ATOM 2753 C C . GLY A 1 403 ? -25.218 -9.777 30.876 1.00 13.30 381 GLY A C 1
ATOM 2754 O O . GLY A 1 403 ? -25.413 -8.694 30.335 1.00 13.28 381 GLY A O 1
ATOM 2755 N N . THR A 1 404 ? -25.849 -10.192 31.967 1.00 12.33 382 THR A N 1
ATOM 2756 C CA . THR A 1 404 ? -26.826 -9.384 32.646 1.00 11.46 382 THR A CA 1
ATOM 2757 C C . THR A 1 404 ? -26.176 -8.826 33.903 1.00 11.21 382 THR A C 1
ATOM 2758 O O . THR A 1 404 ? -25.436 -9.505 34.560 1.00 10.84 382 THR A O 1
ATOM 2762 N N . ILE A 1 405 ? -26.413 -7.554 34.187 1.00 11.53 383 ILE A N 1
ATOM 2763 C CA . ILE A 1 405 ? -26.000 -6.937 35.445 1.00 11.09 383 ILE A CA 1
ATOM 2764 C C . ILE A 1 405 ? -27.292 -6.592 36.165 1.00 12.10 383 ILE A C 1
ATOM 2765 O O . ILE A 1 405 ? -28.034 -5.695 35.721 1.00 12.56 383 ILE A O 1
ATOM 2770 N N . ILE A 1 406 ? -27.555 -7.331 37.252 1.00 12.58 384 ILE A N 1
ATOM 2771 C CA . ILE A 1 406 ? -28.855 -7.371 37.969 1.00 12.64 384 ILE A CA 1
ATOM 2772 C C . ILE A 1 406 ? -28.669 -6.797 39.350 1.00 13.78 384 ILE A C 1
ATOM 2773 O O . ILE A 1 406 ? -27.714 -7.148 40.012 1.00 14.16 384 ILE A O 1
ATOM 2778 N N . ASN A 1 407 ? -29.547 -5.897 39.780 1.00 14.98 385 ASN A N 1
ATOM 2779 C CA . ASN A 1 407 ? -29.514 -5.436 41.170 1.00 15.91 385 ASN A CA 1
ATOM 2780 C C . ASN A 1 407 ? -30.398 -6.356 42.013 1.00 16.21 385 ASN A C 1
ATOM 2781 O O . ASN A 1 407 ? -31.615 -6.311 41.866 1.00 16.26 385 ASN A O 1
ATOM 2786 N N . PRO A 1 408 ? -29.788 -7.208 42.873 1.00 16.66 386 PRO A N 1
ATOM 2787 C CA . PRO A 1 408 ? -30.561 -8.280 43.524 1.00 17.49 386 PRO A CA 1
ATOM 2788 C C . PRO A 1 408 ? -31.734 -7.793 44.366 1.00 18.07 386 PRO A C 1
ATOM 2789 O O . PRO A 1 408 ? -32.801 -8.399 44.312 1.00 17.82 386 PRO A O 1
ATOM 2793 N N . GLN A 1 409 ? -31.552 -6.685 45.085 1.00 18.45 387 GLN A N 1
ATOM 2794 C CA . GLN A 1 409 ? -32.631 -6.114 45.878 1.00 18.60 387 GLN A CA 1
ATOM 2795 C C . GLN A 1 409 ? -33.922 -5.833 45.085 1.00 18.15 387 GLN A C 1
ATOM 2796 O O . GLN A 1 409 ? -34.995 -6.077 45.590 1.00 18.86 387 GLN A O 1
ATOM 2802 N N . SER A 1 410 ? -33.823 -5.366 43.847 1.00 17.51 388 SER A N 1
ATOM 2803 C CA . SER A 1 410 ? -35.003 -5.059 43.062 1.00 16.95 388 SER A CA 1
ATOM 2804 C C . SER A 1 410 ? -35.254 -6.013 41.902 1.00 17.36 388 SER A C 1
ATOM 2805 O O . SER A 1 410 ? -36.285 -5.916 41.261 1.00 18.13 388 SER A O 1
ATOM 2808 N N . ALA A 1 411 ? -34.332 -6.930 41.619 1.00 16.80 389 ALA A N 1
ATOM 2809 C CA . ALA A 1 411 ? -34.456 -7.851 40.466 1.00 15.97 389 ALA A CA 1
ATOM 2810 C C . ALA A 1 411 ? -34.497 -7.117 39.122 1.00 15.67 389 ALA A C 1
ATOM 2811 O O . ALA A 1 411 ? -34.758 -7.725 38.068 1.00 15.65 389 ALA A O 1
ATOM 2813 N N . LEU A 1 412 ? -34.199 -5.816 39.167 1.00 14.92 390 LEU A N 1
ATOM 2814 C CA . LEU A 1 412 ? -34.082 -4.989 37.962 1.00 14.26 390 LEU A CA 1
ATOM 2815 C C . LEU A 1 412 ? -32.642 -4.947 37.419 1.00 14.23 390 LEU A C 1
ATOM 2816 O O . LEU A 1 412 ? -31.659 -5.118 38.172 1.00 14.18 390 LEU A O 1
ATOM 2821 N N . VAL A 1 413 ? -32.522 -4.717 36.113 1.00 13.70 391 VAL A N 1
ATOM 2822 C CA . VAL A 1 413 ? -31.254 -4.946 35.441 1.00 12.88 391 VAL A CA 1
ATOM 2823 C C . VAL A 1 413 ? -30.710 -3.705 34.797 1.00 13.24 391 VAL A C 1
ATOM 2824 O O . VAL A 1 413 ? -31.462 -2.840 34.386 1.00 13.81 391 VAL A O 1
ATOM 2828 N N . LEU A 1 414 ? -29.392 -3.629 34.710 1.00 12.94 392 LEU A N 1
ATOM 2829 C CA . LEU A 1 414 ? -28.746 -2.560 33.976 1.00 12.77 392 LEU A CA 1
ATOM 2830 C C . LEU A 1 414 ? -29.171 -2.537 32.483 1.00 13.17 392 LEU A C 1
ATOM 2831 O O . LEU A 1 414 ? -28.984 -3.509 31.751 1.00 13.32 392 LEU A O 1
ATOM 2836 N N . SER A 1 415 ? -29.782 -1.441 32.051 1.00 13.70 393 SER A N 1
ATOM 2837 C CA . SER A 1 415 ? -30.308 -1.349 30.683 1.00 14.16 393 SER A CA 1
ATOM 2838 C C . SER A 1 415 ? -29.916 -0.057 30.039 1.00 14.53 393 SER A C 1
ATOM 2839 O O . SER A 1 415 ? -29.661 0.912 30.730 1.00 14.48 393 SER A O 1
ATOM 2842 N N . ALA A 1 416 ? -29.893 -0.063 28.708 1.00 15.14 394 ALA A N 1
ATOM 2843 C CA . ALA A 1 416 ? -29.641 1.130 27.898 1.00 15.74 394 ALA A CA 1
ATOM 2844 C C . ALA A 1 416 ? -30.831 1.398 26.962 1.00 15.95 394 ALA A C 1
ATOM 2845 O O . ALA A 1 416 ? -30.897 0.833 25.875 1.00 15.30 394 ALA A O 1
ATOM 2847 N N . GLU A 1 417 ? -31.756 2.267 27.381 1.00 16.78 395 GLU A N 1
ATOM 2848 C CA . GLU A 1 417 ? -33.080 2.338 26.718 1.00 17.93 395 GLU A CA 1
ATOM 2849 C C . GLU A 1 417 ? -33.127 3.050 25.361 1.00 18.69 395 GLU A C 1
ATOM 2850 O O . GLU A 1 417 ? -34.181 3.422 24.859 1.00 18.99 395 GLU A O 1
ATOM 2856 N N . SER A 1 418 ? -31.972 3.116 24.729 1.00 19.77 396 SER A N 1
ATOM 2857 C CA . SER A 1 418 ? -31.657 4.136 23.790 1.00 20.01 396 SER A CA 1
ATOM 2858 C C . SER A 1 418 ? -30.241 3.777 23.284 1.00 19.84 396 SER A C 1
ATOM 2859 O O . SER A 1 418 ? -29.349 3.527 24.077 1.00 19.39 396 SER A O 1
ATOM 2862 N N . GLY A 1 419 ? -30.034 3.691 21.981 1.00 20.33 397 GLY A N 1
ATOM 2863 C CA . GLY A 1 419 ? -28.782 3.124 21.456 1.00 20.87 397 GLY A CA 1
ATOM 2864 C C . GLY A 1 419 ? -27.593 4.054 21.299 1.00 21.31 397 GLY A C 1
ATOM 2865 O O . GLY A 1 419 ? -26.472 3.617 21.066 1.00 20.93 397 GLY A O 1
ATOM 2866 N N . ASN A 1 420 ? -27.843 5.347 21.452 1.00 22.21 398 ASN A N 1
ATOM 2867 C CA . ASN A 1 420 ? -26.888 6.385 21.105 1.00 22.70 398 ASN A CA 1
ATOM 2868 C C . ASN A 1 420 ? -25.998 6.792 22.249 1.00 22.50 398 ASN A C 1
ATOM 2869 O O . ASN A 1 420 ? -26.315 6.493 23.381 1.00 22.03 398 ASN A O 1
ATOM 2874 N N . PRO A 1 421 ? -24.866 7.472 21.956 1.00 22.96 399 PRO A N 1
ATOM 2875 C CA . PRO A 1 421 ? -23.978 7.898 23.042 1.00 23.30 399 PRO A CA 1
ATOM 2876 C C . PRO A 1 421 ? -24.629 8.971 23.889 1.00 23.60 399 PRO A C 1
ATOM 2877 O O . PRO A 1 421 ? -25.394 9.790 23.347 1.00 24.11 399 PRO A O 1
ATOM 2881 N N . ARG A 1 422 ? -24.310 8.956 25.193 1.00 23.14 400 ARG A N 1
ATOM 2882 C CA . ARG A 1 422 ? -24.888 9.829 26.232 1.00 22.81 400 ARG A CA 1
ATOM 2883 C C . ARG A 1 422 ? -26.254 9.347 26.728 1.00 22.12 400 ARG A C 1
ATOM 2884 O O . ARG A 1 422 ? -26.917 10.032 27.511 1.00 22.67 400 ARG A O 1
ATOM 2892 N N . THR A 1 423 ? -26.722 8.193 26.287 1.00 20.77 401 THR A N 1
ATOM 2893 C CA . THR A 1 423 ? -27.994 7.786 26.828 1.00 19.17 401 THR A CA 1
ATOM 2894 C C . THR A 1 423 ? -27.743 7.363 28.250 1.00 18.48 401 THR A C 1
ATOM 2895 O O . THR A 1 423 ? -26.727 6.718 28.558 1.00 17.85 401 THR A O 1
ATOM 2899 N N . THR A 1 424 ? -28.657 7.795 29.115 1.00 17.67 402 THR A N 1
ATOM 2900 C CA . THR A 1 424 ? -28.591 7.550 30.553 1.00 16.38 402 THR A CA 1
ATOM 2901 C C . THR A 1 424 ? -29.028 6.114 30.791 1.00 15.78 402 THR A C 1
ATOM 2902 O O . THR A 1 424 ? -30.042 5.662 30.311 1.00 16.34 402 THR A O 1
ATOM 2906 N N . LEU A 1 425 ? -28.242 5.377 31.528 1.00 15.18 403 LEU A N 1
ATOM 2907 C CA . LEU A 1 425 ? -28.640 4.028 31.945 1.00 14.60 403 LEU A CA 1
ATOM 2908 C C . LEU A 1 425 ? -29.485 4.154 33.210 1.00 14.68 403 LEU A C 1
ATOM 2909 O O . LEU A 1 425 ? -29.499 5.225 33.759 1.00 15.75 403 LEU A O 1
ATOM 2914 N N . THR A 1 426 ? -30.228 3.207 33.770 1.00 14.35 404 THR A N 1
ATOM 2915 C CA . THR A 1 426 ? -31.581 2.677 33.640 1.00 13.94 404 THR A CA 1
ATOM 2916 C C . THR A 1 426 ? -31.649 1.266 34.220 1.00 13.85 404 THR A C 1
ATOM 2917 O O . THR A 1 426 ? -30.994 0.385 33.695 1.00 13.75 404 THR A O 1
ATOM 2921 N N . VAL A 1 427 ? -32.323 1.100 35.375 1.00 13.59 405 VAL A N 1
ATOM 2922 C CA . VAL A 1 427 ? -32.757 -0.249 35.812 1.00 13.49 405 VAL A CA 1
ATOM 2923 C C . VAL A 1 427 ? -34.105 -0.567 35.198 1.00 13.95 405 VAL A C 1
ATOM 2924 O O . VAL A 1 427 ? -34.987 0.265 35.231 1.00 13.96 405 VAL A O 1
ATOM 2928 N N . GLN A 1 428 ? -34.237 -1.769 34.633 1.00 14.29 406 GLN A N 1
ATOM 2929 C CA . GLN A 1 428 ? -35.435 -2.175 33.923 1.00 14.62 406 GLN A CA 1
ATOM 2930 C C . GLN A 1 428 ? -35.890 -3.601 34.241 1.00 15.12 406 GLN A C 1
ATOM 2931 O O . GLN A 1 428 ? -35.124 -4.391 34.781 1.00 15.13 406 GLN A O 1
ATOM 2937 N N . ALA A 1 429 ? -37.141 -3.910 33.885 1.00 15.41 407 ALA A N 1
ATOM 2938 C CA . ALA A 1 429 ? -37.666 -5.261 33.949 1.00 15.44 407 ALA A CA 1
ATOM 2939 C C . ALA A 1 429 ? -36.758 -6.089 33.096 1.00 15.66 407 ALA A C 1
ATOM 2940 O O . ALA A 1 429 ? -36.534 -5.747 31.933 1.00 15.92 407 ALA A O 1
ATOM 2942 N N . ASP A 1 430 ? -36.215 -7.164 33.656 1.00 15.56 408 ASP A N 1
ATOM 2943 C CA . ASP A 1 430 ? -35.416 -8.103 32.855 1.00 15.28 408 ASP A CA 1
ATOM 2944 C C . ASP A 1 430 ? -36.240 -8.825 31.772 1.00 14.69 408 ASP A C 1
ATOM 2945 O O . ASP A 1 430 ? -37.161 -9.574 32.065 1.00 14.47 408 ASP A O 1
ATOM 2950 N N . ILE A 1 431 ? -35.905 -8.554 30.520 1.00 14.00 409 ILE A N 1
ATOM 2951 C CA . ILE A 1 431 ? -36.439 -9.287 29.373 1.00 13.32 409 ILE A CA 1
ATOM 2952 C C . ILE A 1 431 ? -35.284 -9.887 28.512 1.00 13.24 409 ILE A C 1
ATOM 2953 O O . ILE A 1 431 ? -35.502 -10.397 27.424 1.00 12.99 409 ILE A O 1
ATOM 2958 N N . TYR A 1 432 ? -34.067 -9.865 29.052 1.00 13.27 410 TYR A N 1
ATOM 2959 C CA . TYR A 1 432 ? -32.846 -10.375 28.397 1.00 13.49 410 TYR A CA 1
ATOM 2960 C C . TYR A 1 432 ? -32.696 -9.850 26.974 1.00 13.40 410 TYR A C 1
ATOM 2961 O O . TYR A 1 432 ? -32.293 -10.568 26.073 1.00 13.58 410 TYR A O 1
ATOM 2970 N N . ALA A 1 433 ? -33.045 -8.595 26.771 1.00 13.28 411 ALA A N 1
ATOM 2971 C CA . ALA A 1 433 ? -32.826 -7.957 25.506 1.00 13.15 411 ALA A CA 1
ATOM 2972 C C . ALA A 1 433 ? -31.333 -7.630 25.429 1.00 13.47 411 ALA A C 1
ATOM 2973 O O . ALA A 1 433 ? -30.627 -7.690 26.438 1.00 13.33 411 ALA A O 1
ATOM 2975 N N . SER A 1 434 ? -30.859 -7.314 24.219 1.00 13.49 412 SER A N 1
ATOM 2976 C CA . SER A 1 434 ? -29.474 -6.941 23.971 1.00 13.23 412 SER A CA 1
ATOM 2977 C C . SER A 1 434 ? -29.182 -5.580 24.567 1.00 12.90 412 SER A C 1
ATOM 2978 O O . SER A 1 434 ? -28.113 -5.333 25.085 1.00 13.08 412 SER A O 1
ATOM 2981 N N . ARG A 1 435 ? -30.154 -4.697 24.432 1.00 12.56 413 ARG A N 1
ATOM 2982 C CA . ARG A 1 435 ? -30.281 -3.486 25.206 1.00 11.84 413 ARG A CA 1
ATOM 2983 C C . ARG A 1 435 ? -29.838 -3.693 26.647 1.00 11.69 413 ARG A C 1
ATOM 2984 O O . ARG A 1 435 ? -29.435 -2.741 27.304 1.00 11.54 413 ARG A O 1
ATOM 2992 N N . GLN A 1 436 ? -29.938 -4.929 27.141 1.00 10.99 414 GLN A N 1
ATOM 2993 C CA . GLN A 1 436 ? -29.686 -5.232 28.553 1.00 10.24 414 GLN A CA 1
ATOM 2994 C C . GLN A 1 436 ? -28.517 -6.183 28.729 1.00 10.59 414 GLN A C 1
ATOM 2995 O O . GLN A 1 436 ? -28.372 -6.829 29.781 1.00 10.77 414 GLN A O 1
ATOM 3001 N N . GLY A 1 437 ? -27.691 -6.249 27.689 1.00 10.72 415 GLY A N 1
ATOM 3002 C CA . GLY A 1 437 ? -26.552 -7.146 27.620 1.00 10.71 415 GLY A CA 1
ATOM 3003 C C . GLY A 1 437 ? -25.233 -6.427 27.736 1.00 10.74 415 GLY A C 1
ATOM 3004 O O . GLY A 1 437 ? -25.105 -5.291 27.281 1.00 10.78 415 GLY A O 1
ATOM 3005 N N . TRP A 1 438 ? -24.266 -7.100 28.369 1.00 10.92 416 TRP A N 1
ATOM 3006 C CA . TRP A 1 438 ? -23.014 -6.491 28.823 1.00 10.87 416 TRP A CA 1
ATOM 3007 C C . TRP A 1 438 ? -21.861 -7.497 28.865 1.00 11.17 416 TRP A C 1
ATOM 3008 O O . TRP A 1 438 ? -22.078 -8.676 28.977 1.00 11.47 416 TRP A O 1
ATOM 3019 N N . LEU A 1 439 ? -20.629 -7.014 28.776 1.00 11.89 417 LEU A N 1
ATOM 3020 C CA . LEU A 1 439 ? -19.443 -7.863 28.758 1.00 11.96 417 LEU A CA 1
ATOM 3021 C C . LEU A 1 439 ? -18.268 -7.177 29.455 1.00 12.87 417 LEU A C 1
ATOM 3022 O O . LEU A 1 439 ? -17.847 -6.079 29.054 1.00 11.82 417 LEU A O 1
ATOM 3027 N N . ALA A 1 440 ? -17.734 -7.847 30.485 1.00 13.87 418 ALA A N 1
ATOM 3028 C CA . ALA A 1 440 ? -16.572 -7.335 31.212 1.00 14.82 418 ALA A CA 1
ATOM 3029 C C . ALA A 1 440 ? -15.300 -7.640 30.428 1.00 15.71 418 ALA A C 1
ATOM 3030 O O . ALA A 1 440 ? -15.169 -8.730 29.858 1.00 16.45 418 ALA A O 1
ATOM 3032 N N . GLY A 1 441 ? -14.375 -6.682 30.380 1.00 16.03 419 GLY A N 1
ATOM 3033 C CA . GLY A 1 441 ? -13.122 -6.903 29.691 1.00 16.75 419 GLY A CA 1
ATOM 3034 C C . GLY A 1 441 ? -12.606 -5.666 29.022 1.00 17.47 419 GLY A C 1
ATOM 3035 O O . GLY A 1 441 ? -13.395 -4.827 28.595 1.00 17.56 419 GLY A O 1
ATOM 3036 N N . ASN A 1 442 ? -11.280 -5.568 28.926 1.00 17.94 420 ASN A N 1
ATOM 3037 C CA . ASN A 1 442 ? -10.594 -4.394 28.408 1.00 18.09 420 ASN A CA 1
ATOM 3038 C C . ASN A 1 442 ? -10.407 -4.392 26.896 1.00 18.41 420 ASN A C 1
ATOM 3039 O O . ASN A 1 442 ? -10.326 -3.322 26.296 1.00 18.26 420 ASN A O 1
ATOM 3044 N N . ASN A 1 443 ? -10.281 -5.573 26.281 1.00 18.59 421 ASN A N 1
ATOM 3045 C CA . ASN A 1 443 ? -10.369 -5.668 24.823 1.00 18.60 421 ASN A CA 1
ATOM 3046 C C . ASN A 1 443 ? -11.854 -5.492 24.419 1.00 18.30 421 ASN A C 1
ATOM 3047 O O . ASN A 1 443 ? -12.646 -6.414 24.612 1.00 17.49 421 ASN A O 1
ATOM 3052 N N . THR A 1 444 ? -12.239 -4.300 23.921 1.00 18.03 422 THR A N 1
ATOM 3053 C CA . THR A 1 444 ? -13.671 -4.002 23.659 1.00 17.82 422 THR A CA 1
ATOM 3054 C C . THR A 1 444 ? -14.104 -4.053 22.222 1.00 17.28 422 THR A C 1
ATOM 3055 O O . THR A 1 444 ? -15.306 -4.037 21.962 1.00 16.86 422 THR A O 1
ATOM 3059 N N . GLU A 1 445 ? -13.156 -4.073 21.292 1.00 17.35 423 GLU A N 1
ATOM 3060 C CA . GLU A 1 445 ? -13.535 -4.175 19.872 1.00 17.34 423 GLU A CA 1
ATOM 3061 C C . GLU A 1 445 ? -14.187 -5.532 19.585 1.00 16.61 423 GLU A C 1
ATOM 3062 O O . GLU A 1 445 ? -13.637 -6.573 19.943 1.00 16.51 423 GLU A O 1
ATOM 3068 N N . PRO A 1 446 ? -15.388 -5.511 18.977 1.00 15.82 424 PRO A N 1
ATOM 3069 C CA . PRO A 1 446 ? -16.071 -6.703 18.496 1.00 15.10 424 PRO A CA 1
ATOM 3070 C C . PRO A 1 446 ? -15.136 -7.657 17.756 1.00 14.73 424 PRO A C 1
ATOM 3071 O O . PRO A 1 446 ? -14.371 -7.236 16.865 1.00 14.86 424 PRO A O 1
ATOM 3075 N N . PHE A 1 447 ? -15.192 -8.924 18.149 1.00 13.82 425 PHE A N 1
ATOM 3076 C CA . PHE A 1 447 ? -14.443 -9.969 17.479 1.00 13.30 425 PHE A CA 1
ATOM 3077 C C . PHE A 1 447 ? -15.116 -10.215 16.137 1.00 13.43 425 PHE A C 1
ATOM 3078 O O . PHE A 1 447 ? -16.355 -10.328 16.068 1.00 13.63 425 PHE A O 1
ATOM 3086 N N . VAL A 1 448 ? -14.319 -10.259 15.062 1.00 12.97 426 VAL A N 1
ATOM 3087 C CA . VAL A 1 448 ? -14.860 -10.438 13.694 1.00 11.79 426 VAL A CA 1
ATOM 3088 C C . VAL A 1 448 ? -14.447 -11.782 13.104 1.00 11.15 426 VAL A C 1
ATOM 3089 O O . VAL A 1 448 ? -13.280 -12.060 12.971 1.00 10.69 426 VAL A O 1
ATOM 3093 N N . THR A 1 449 ? -15.414 -12.615 12.760 1.00 10.76 427 THR A N 1
ATOM 3094 C CA . THR A 1 449 ? -15.094 -13.931 12.236 1.00 10.87 427 THR A CA 1
ATOM 3095 C C . THR A 1 449 ? -16.249 -14.612 11.484 1.00 11.16 427 THR A C 1
ATOM 3096 O O . THR A 1 449 ? -17.262 -13.998 11.215 1.00 11.25 427 THR A O 1
ATOM 3100 N N . SER A 1 450 ? -16.054 -15.879 11.115 1.00 11.75 428 SER A N 1
ATOM 3101 C CA . SER A 1 450 ? -17.078 -16.741 10.497 1.00 11.33 428 SER A CA 1
ATOM 3102 C C . SER A 1 450 ? -17.797 -17.552 11.562 1.00 11.45 428 SER A C 1
ATOM 3103 O O . SER A 1 450 ? -17.196 -17.981 12.538 1.00 11.79 428 SER A O 1
ATOM 3106 N N . ILE A 1 451 ? -19.089 -17.766 11.387 1.00 11.83 429 ILE A N 1
ATOM 3107 C CA . ILE A 1 451 ? -19.844 -18.671 12.265 1.00 11.52 429 ILE A CA 1
ATOM 3108 C C . ILE A 1 451 ? -20.106 -19.985 11.513 1.00 12.06 429 ILE A C 1
ATOM 3109 O O . ILE A 1 451 ? -20.998 -20.043 10.669 1.00 12.49 429 ILE A O 1
ATOM 3114 N N . VAL A 1 452 ? -19.317 -21.018 11.794 1.00 11.95 430 VAL A N 1
ATOM 3115 C CA . VAL A 1 452 ? -19.472 -22.303 11.134 1.00 12.24 430 VAL A CA 1
ATOM 3116 C C . VAL A 1 452 ? -20.564 -23.127 11.799 1.00 12.87 430 VAL A C 1
ATOM 3117 O O . VAL A 1 452 ? -20.641 -23.198 13.007 1.00 13.11 430 VAL A O 1
ATOM 3121 N N . GLY A 1 453 ? -21.429 -23.737 11.011 1.00 13.54 431 GLY A N 1
ATOM 3122 C CA . GLY A 1 453 ? -22.490 -24.545 11.571 1.00 14.82 431 GLY A CA 1
ATOM 3123 C C . GLY A 1 453 ? -22.588 -25.917 10.920 1.00 15.83 431 GLY A C 1
ATOM 3124 O O . GLY A 1 453 ? -21.560 -26.560 10.657 1.00 15.89 431 GLY A O 1
ATOM 3125 N N . PHE A 1 454 ? -23.834 -26.344 10.658 1.00 16.11 432 PHE A N 1
ATOM 3126 C CA . PHE A 1 454 ? -24.155 -27.642 10.064 1.00 16.06 432 PHE A CA 1
ATOM 3127 C C . PHE A 1 454 ? -23.337 -27.917 8.802 1.00 16.54 432 PHE A C 1
ATOM 3128 O O . PHE A 1 454 ? -23.185 -27.054 7.955 1.00 15.79 432 PHE A O 1
ATOM 3136 N N . ASN A 1 455 ? -22.802 -29.136 8.708 1.00 17.58 433 ASN A N 1
ATOM 3137 C CA . ASN A 1 455 ? -21.980 -29.563 7.561 1.00 18.31 433 ASN A CA 1
ATOM 3138 C C . ASN A 1 455 ? -20.787 -28.681 7.294 1.00 18.85 433 ASN A C 1
ATOM 3139 O O . ASN A 1 455 ? -20.363 -28.565 6.153 1.00 19.31 433 ASN A O 1
ATOM 3144 N N . ASP A 1 456 ? -20.253 -28.061 8.348 1.00 19.39 434 ASP A N 1
ATOM 3145 C CA . ASP A 1 456 ? -19.116 -27.154 8.234 1.00 19.54 434 ASP A CA 1
ATOM 3146 C C . ASP A 1 456 ? -19.365 -26.010 7.203 1.00 19.71 434 ASP A C 1
ATOM 3147 O O . ASP A 1 456 ? -18.467 -25.607 6.464 1.00 20.15 434 ASP A O 1
ATOM 3152 N N . LEU A 1 457 ? -20.599 -25.507 7.171 1.00 19.46 435 LEU A N 1
ATOM 3153 C CA . LEU A 1 457 ? -21.005 -24.444 6.268 1.00 18.99 435 LEU A CA 1
ATOM 3154 C C . LEU A 1 457 ? -20.978 -23.210 7.086 1.00 19.23 435 LEU A C 1
ATOM 3155 O O . LEU A 1 457 ? -21.054 -23.302 8.300 1.00 19.10 435 LEU A O 1
ATOM 3160 N N . CYS A 1 458 ? -20.891 -22.066 6.409 1.00 19.45 436 CYS A N 1
ATOM 3161 C CA . CYS A 1 458 ? -20.738 -20.765 7.046 1.00 19.62 436 CYS A CA 1
ATOM 3162 C C . CYS A 1 458 ? -21.987 -19.882 6.889 1.00 19.36 436 CYS A C 1
ATOM 3163 O O . CYS A 1 458 ? -22.515 -19.777 5.798 1.00 19.44 436 CYS A O 1
ATOM 3166 N N . MET A 1 459 ? -22.463 -19.246 7.964 1.00 19.04 437 MET A N 1
ATOM 3167 C CA . MET A 1 459 ? -23.504 -18.183 7.858 1.00 18.33 437 MET A CA 1
ATOM 3168 C C . MET A 1 459 ? -23.086 -17.099 6.854 1.00 18.86 437 MET A C 1
ATOM 3169 O O . MET A 1 459 ? -21.948 -16.615 6.872 1.00 19.17 437 MET A O 1
ATOM 3174 N N . GLN A 1 460 ? -24.007 -16.710 5.983 1.00 19.09 438 GLN A N 1
ATOM 3175 C CA . GLN A 1 460 ? -23.726 -15.672 5.000 1.00 18.52 438 GLN A CA 1
ATOM 3176 C C . GLN A 1 460 ? -24.871 -14.689 4.924 1.00 19.16 438 GLN A C 1
ATOM 3177 O O . GLN A 1 460 ? -26.021 -15.092 4.822 1.00 19.03 438 GLN A O 1
ATOM 3183 N N . ALA A 1 461 ? -24.532 -13.401 4.959 1.00 19.51 439 ALA A N 1
ATOM 3184 C CA . ALA A 1 461 ? -25.493 -12.312 4.810 1.00 19.77 439 ALA A CA 1
ATOM 3185 C C . ALA A 1 461 ? -25.950 -12.194 3.372 1.00 20.13 439 ALA A C 1
ATOM 3186 O O . ALA A 1 461 ? -25.122 -12.047 2.455 1.00 20.56 439 ALA A O 1
ATOM 3188 N N . ASN A 1 462 ? -27.268 -12.274 3.169 1.00 20.20 440 ASN A N 1
ATOM 3189 C CA . ASN A 1 462 ? -27.861 -12.042 1.849 1.00 20.11 440 ASN A CA 1
ATOM 3190 C C . ASN A 1 462 ? -28.989 -11.060 1.952 1.00 19.81 440 ASN A C 1
ATOM 3191 O O . ASN A 1 462 ? -30.105 -11.448 2.209 1.00 20.09 440 ASN A O 1
ATOM 3196 N N . GLY A 1 463 ? -28.678 -9.786 1.755 1.00 19.74 441 GLY A N 1
ATOM 3197 C CA . GLY A 1 463 ? -29.614 -8.685 1.972 1.00 19.70 441 GLY A CA 1
ATOM 3198 C C . GLY A 1 463 ? -30.264 -8.716 3.354 1.00 19.69 441 GLY A C 1
ATOM 3199 O O . GLY A 1 463 ? -29.594 -8.495 4.380 1.00 19.78 441 GLY A O 1
ATOM 3200 N N . ASP A 1 464 ? -31.569 -9.008 3.370 1.00 18.88 442 ASP A N 1
ATOM 3201 C CA . ASP A 1 464 ? -32.372 -9.045 4.584 1.00 18.30 442 ASP A CA 1
ATOM 3202 C C . ASP A 1 464 ? -32.468 -10.454 5.158 1.00 17.99 442 ASP A C 1
ATOM 3203 O O . ASP A 1 464 ? -33.201 -10.687 6.131 1.00 18.05 442 ASP A O 1
ATOM 3208 N N . ALA A 1 465 ? -31.727 -11.384 4.564 1.00 17.23 443 ALA A N 1
ATOM 3209 C CA . ALA A 1 465 ? -31.760 -12.766 4.966 1.00 16.56 443 ALA A CA 1
ATOM 3210 C C . ALA A 1 465 ? -30.386 -13.294 5.348 1.00 16.29 443 ALA A C 1
ATOM 3211 O O . ALA A 1 465 ? -29.368 -12.843 4.834 1.00 16.35 443 ALA A O 1
ATOM 3213 N N . MET A 1 466 ? -30.371 -14.271 6.247 1.00 16.20 444 MET A N 1
ATOM 3214 C CA . MET A 1 466 ? -29.182 -15.103 6.518 1.00 15.58 444 MET A CA 1
ATOM 3215 C C . MET A 1 466 ? -29.460 -16.595 6.376 1.00 15.32 444 MET A C 1
ATOM 3216 O O . MET A 1 466 ? -30.522 -17.075 6.734 1.00 15.14 444 MET A O 1
ATOM 3221 N N . TRP A 1 467 ? -28.493 -17.311 5.827 1.00 15.77 445 TRP A N 1
ATOM 3222 C CA . TRP A 1 467 ? -28.507 -18.769 5.800 1.00 16.67 445 TRP A CA 1
ATOM 3223 C C . TRP A 1 467 ? -27.105 -19.330 5.523 1.00 17.92 445 TRP A C 1
ATOM 3224 O O . TRP A 1 467 ? -26.244 -18.604 5.060 1.00 18.49 445 TRP A O 1
ATOM 3235 N N . VAL A 1 468 ? -26.885 -20.610 5.807 1.00 19.16 446 VAL A N 1
ATOM 3236 C CA . VAL A 1 468 ? -25.565 -21.195 5.724 1.00 19.92 446 VAL A CA 1
ATOM 3237 C C . VAL A 1 468 ? -25.276 -21.650 4.300 1.00 21.37 446 VAL A C 1
ATOM 3238 O O . VAL A 1 468 ? -26.034 -22.384 3.697 1.00 21.71 446 VAL A O 1
ATOM 3242 N N . VAL A 1 469 ? -24.195 -21.133 3.737 1.00 23.36 447 VAL A N 1
ATOM 3243 C CA . VAL A 1 469 ? -23.762 -21.426 2.375 1.00 24.60 447 VAL A CA 1
ATOM 3244 C C . VAL A 1 469 ? -22.346 -22.000 2.582 1.00 26.22 447 VAL A C 1
ATOM 3245 O O . VAL A 1 469 ? -21.804 -21.922 3.686 1.00 26.47 447 VAL A O 1
ATOM 3249 N N . GLU A 1 470 ? -21.777 -22.648 1.566 1.00 28.32 448 GLU A N 1
ATOM 3250 C CA . GLU A 1 470 ? -20.455 -23.270 1.670 1.00 29.78 448 GLU A CA 1
ATOM 3251 C C . GLU A 1 470 ? -19.408 -22.212 1.971 1.00 29.64 448 GLU A C 1
ATOM 3252 O O . GLU A 1 470 ? -19.393 -21.177 1.334 1.00 29.01 448 GLU A O 1
ATOM 3258 N N . CYS A 1 471 ? -18.589 -22.474 2.996 1.00 30.46 449 CYS A N 1
ATOM 3259 C CA . CYS A 1 471 ? -17.528 -21.550 3.484 1.00 30.84 449 CYS A CA 1
ATOM 3260 C C . CYS A 1 471 ? -16.526 -21.175 2.411 1.00 31.96 449 CYS A C 1
ATOM 3261 O O . CYS A 1 471 ? -16.032 -22.043 1.689 1.00 31.83 449 CYS A O 1
ATOM 3264 N N . GLU A 1 472 ? -16.203 -19.888 2.335 1.00 33.67 450 GLU A N 1
ATOM 3265 C CA . GLU A 1 472 ? -15.248 -19.379 1.339 1.00 35.84 450 GLU A CA 1
ATOM 3266 C C . GLU A 1 472 ? -14.583 -18.070 1.808 1.00 36.98 450 GLU A C 1
ATOM 3267 O O . GLU A 1 472 ? -15.279 -17.090 2.134 1.00 36.99 450 GLU A O 1
ATOM 3273 N N . SER A 1 473 ? -13.242 -18.066 1.767 1.00 38.05 451 SER A N 1
ATOM 3274 C CA . SER A 1 473 ? -12.422 -17.309 2.724 1.00 39.26 451 SER A CA 1
ATOM 3275 C C . SER A 1 473 ? -12.604 -15.810 2.587 1.00 39.38 451 SER A C 1
ATOM 3276 O O . SER A 1 473 ? -12.801 -15.142 3.602 1.00 39.53 451 SER A O 1
ATOM 3279 N N . SER A 1 474 ? -12.539 -15.306 1.334 1.00 39.90 452 SER A N 1
ATOM 3280 C CA . SER A 1 474 ? -12.872 -13.880 0.990 1.00 40.25 452 SER A CA 1
ATOM 3281 C C . SER A 1 474 ? -14.244 -13.250 1.399 1.00 39.14 452 SER A C 1
ATOM 3282 O O . SER A 1 474 ? -14.464 -12.040 1.176 1.00 38.76 452 SER A O 1
ATOM 3285 N N . LYS A 1 475 ? -15.138 -14.083 1.942 1.00 37.57 453 LYS A N 1
ATOM 3286 C CA . LYS A 1 475 ? -16.281 -13.665 2.787 1.00 36.02 453 LYS A CA 1
ATOM 3287 C C . LYS A 1 475 ? -17.164 -12.670 2.114 1.00 34.56 453 LYS A C 1
ATOM 3288 O O . LYS A 1 475 ? -18.128 -13.115 1.565 1.00 35.11 453 LYS A O 1
ATOM 3294 N N . ALA A 1 476 ? -17.015 -11.349 2.195 1.00 33.00 454 ALA A N 1
ATOM 3295 C CA . ALA A 1 476 ? -16.988 -10.486 3.360 1.00 31.19 454 ALA A CA 1
ATOM 3296 C C . ALA A 1 476 ? -18.366 -10.546 4.016 1.00 29.78 454 ALA A C 1
ATOM 3297 O O . ALA A 1 476 ? -18.547 -10.098 5.140 1.00 29.77 454 ALA A O 1
ATOM 3299 N N . GLU A 1 477 ? -19.334 -11.094 3.293 1.00 28.14 455 GLU A N 1
ATOM 3300 C CA . GLU A 1 477 ? -20.701 -11.277 3.766 1.00 26.71 455 GLU A CA 1
ATOM 3301 C C . GLU A 1 477 ? -20.732 -12.359 4.846 1.00 25.56 455 GLU A C 1
ATOM 3302 O O . GLU A 1 477 ? -21.668 -12.447 5.632 1.00 25.26 455 GLU A O 1
ATOM 3308 N N . GLN A 1 478 ? -19.670 -13.162 4.871 1.00 24.31 456 GLN A N 1
ATOM 3309 C CA . GLN A 1 478 ? -19.520 -14.310 5.750 1.00 22.41 456 GLN A CA 1
ATOM 3310 C C . GLN A 1 478 ? -18.837 -13.953 7.045 1.00 21.39 456 GLN A C 1
ATOM 3311 O O . GLN A 1 478 ? -18.674 -14.808 7.917 1.00 21.62 456 GLN A O 1
ATOM 3317 N N . LYS A 1 479 ? -18.455 -12.692 7.165 1.00 20.20 457 LYS A N 1
ATOM 3318 C CA . LYS A 1 479 ? -17.838 -12.166 8.371 1.00 19.50 457 LYS A CA 1
ATOM 3319 C C . LYS A 1 479 ? -18.905 -11.601 9.274 1.00 18.02 457 LYS A C 1
ATOM 3320 O O . LYS A 1 479 ? -19.876 -10.998 8.817 1.00 17.97 457 LYS A O 1
ATOM 3326 N N . TRP A 1 480 ? -18.730 -11.824 10.563 1.00 16.19 458 TRP A N 1
ATOM 3327 C CA . TRP A 1 480 ? -19.705 -11.407 11.541 1.00 14.50 458 TRP A CA 1
ATOM 3328 C C . TRP A 1 480 ? -19.017 -10.777 12.733 1.00 14.58 458 TRP A C 1
ATOM 3329 O O . TRP A 1 480 ? -17.947 -11.237 13.167 1.00 14.65 458 TRP A O 1
ATOM 3340 N N . ALA A 1 481 ? -19.619 -9.690 13.220 1.00 14.27 459 ALA A N 1
ATOM 3341 C CA . ALA A 1 481 ? -19.113 -8.932 14.345 1.00 13.67 459 ALA A CA 1
ATOM 3342 C C . ALA A 1 481 ? -19.854 -9.336 15.608 1.00 13.20 459 ALA A C 1
ATOM 3343 O O . ALA A 1 481 ? -21.073 -9.155 15.734 1.00 13.01 459 ALA A O 1
ATOM 3345 N N . LEU A 1 482 ? -19.108 -9.906 16.538 1.00 12.37 460 LEU A N 1
ATOM 3346 C CA . LEU A 1 482 ? -19.712 -10.422 17.748 1.00 11.56 460 LEU A CA 1
ATOM 3347 C C . LEU A 1 482 ? -19.689 -9.378 18.836 1.00 11.08 460 LEU A C 1
ATOM 3348 O O . LEU A 1 482 ? -18.718 -9.250 19.554 1.00 10.98 460 LEU A O 1
ATOM 3353 N N . TYR A 1 483 ? -20.777 -8.621 18.926 1.00 10.88 461 TYR A N 1
ATOM 3354 C CA . TYR A 1 483 ? -20.912 -7.471 19.844 1.00 10.61 461 TYR A CA 1
ATOM 3355 C C . TYR A 1 483 ? -21.019 -7.758 21.333 1.00 10.99 461 TYR A C 1
ATOM 3356 O O . TYR A 1 483 ? -21.505 -8.8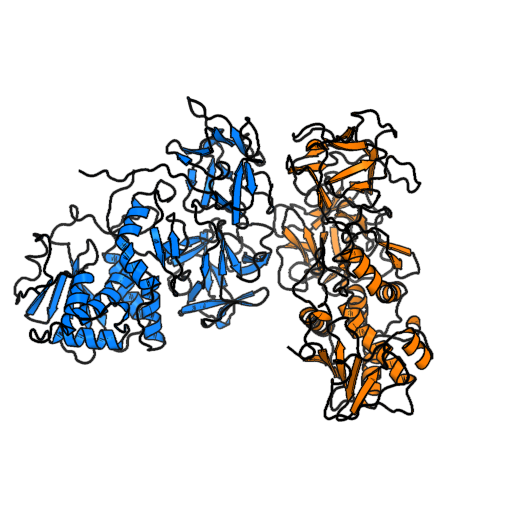23 21.743 1.00 11.08 461 TYR A O 1
ATOM 3365 N N . PRO A 1 484 ? -20.561 -6.791 22.138 1.00 11.04 462 PRO A N 1
ATOM 3366 C CA . PRO A 1 484 ? -20.493 -6.862 23.575 1.00 11.06 462 PRO A CA 1
ATOM 3367 C C . PRO A 1 484 ? -21.875 -7.071 24.201 1.00 11.21 462 PRO A C 1
ATOM 3368 O O . PRO A 1 484 ? -21.952 -7.551 25.341 1.00 11.23 462 PRO A O 1
ATOM 3372 N N . ASP A 1 485 ? -22.945 -6.741 23.462 1.00 10.93 463 ASP A N 1
ATOM 3373 C CA . ASP A 1 485 ? -24.320 -6.861 23.977 1.00 10.38 463 ASP A CA 1
ATOM 3374 C C . ASP A 1 485 ? -25.037 -8.153 23.589 1.00 10.46 463 ASP A C 1
ATOM 3375 O O . ASP A 1 485 ? -26.237 -8.276 23.856 1.00 10.27 463 ASP A O 1
ATOM 3380 N N . GLY A 1 486 ? -24.320 -9.090 22.962 1.00 9.93 464 GLY A N 1
ATOM 3381 C CA . GLY A 1 486 ? -24.864 -10.400 22.651 1.00 9.56 464 GLY A CA 1
ATOM 3382 C C . GLY A 1 486 ? -25.379 -10.509 21.233 1.00 9.46 464 GLY A C 1
ATOM 3383 O O . GLY A 1 486 ? -25.876 -11.566 20.830 1.00 9.41 464 GLY A O 1
ATOM 3384 N N . SER A 1 487 ? -25.242 -9.433 20.469 1.00 9.11 465 SER A N 1
ATOM 3385 C CA . SER A 1 487 ? -25.785 -9.394 19.122 1.00 9.44 465 SER A CA 1
ATOM 3386 C C . SER A 1 487 ? -24.781 -9.843 18.115 1.00 9.50 465 SER A C 1
ATOM 3387 O O . SER A 1 487 ? -23.600 -9.738 18.346 1.00 9.44 465 SER A O 1
ATOM 3390 N N . ILE A 1 488 ? -25.270 -10.353 16.992 1.00 9.95 466 ILE A N 1
ATOM 3391 C CA . ILE A 1 488 ? -24.411 -10.757 15.881 1.00 9.58 466 ILE A CA 1
ATOM 3392 C C . ILE A 1 488 ? -24.682 -9.823 14.746 1.00 10.02 466 ILE A C 1
ATOM 3393 O O . ILE A 1 488 ? -25.803 -9.766 14.267 1.00 10.12 466 ILE A O 1
ATOM 3398 N N . ARG A 1 489 ? -23.661 -9.099 14.297 1.00 10.58 467 ARG A N 1
ATOM 3399 C CA . ARG A 1 489 ? -23.840 -8.125 13.205 1.00 10.18 467 ARG A CA 1
ATOM 3400 C C . ARG A 1 489 ? -23.000 -8.427 11.953 1.00 11.02 467 ARG A C 1
ATOM 3401 O O . ARG A 1 489 ? -21.873 -8.878 12.074 1.00 10.98 467 ARG A O 1
ATOM 3409 N N . PRO A 1 490 ? -23.560 -8.202 10.744 1.00 11.76 468 PRO A N 1
ATOM 3410 C CA . PRO A 1 490 ? -22.739 -8.314 9.554 1.00 12.22 468 PRO A CA 1
ATOM 3411 C C . PRO A 1 490 ? -21.554 -7.360 9.614 1.00 13.23 468 PRO A C 1
ATOM 3412 O O . PRO A 1 490 ? -21.729 -6.204 9.959 1.00 13.51 468 PRO A O 1
ATOM 3416 N N . HIS A 1 491 ? -20.354 -7.847 9.284 1.00 14.57 469 HIS A N 1
ATOM 3417 C CA . HIS A 1 491 ? -19.160 -6.993 9.213 1.00 15.56 469 HIS A CA 1
ATOM 3418 C C . HIS A 1 491 ? -19.410 -5.641 8.559 1.00 16.52 469 HIS A C 1
ATOM 3419 O O . HIS A 1 491 ? -19.037 -4.624 9.132 1.00 16.45 469 HIS A O 1
ATOM 3426 N N . GLN A 1 492 ? -20.018 -5.644 7.368 1.00 17.56 470 GLN A N 1
ATOM 3427 C CA . GLN A 1 492 ? -20.120 -4.431 6.535 1.00 18.96 470 GLN A CA 1
ATOM 3428 C C . GLN A 1 492 ? -21.385 -3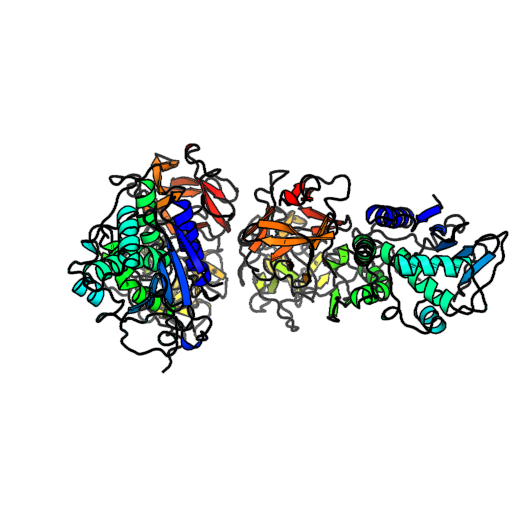.596 6.763 1.00 19.06 470 GLN A C 1
ATOM 3429 O O . GLN A 1 492 ? -21.591 -2.576 6.117 1.00 19.29 470 GLN A O 1
ATOM 3435 N N . ASP A 1 493 ? -22.210 -4.030 7.702 1.00 19.23 471 ASP A N 1
ATOM 3436 C CA . ASP A 1 493 ? -23.365 -3.272 8.126 1.00 19.40 471 ASP A CA 1
ATOM 3437 C C . ASP A 1 493 ? -23.622 -3.489 9.629 1.00 19.21 471 ASP A C 1
ATOM 3438 O O . ASP A 1 493 ? -24.304 -4.440 10.043 1.00 19.35 471 ASP A O 1
ATOM 3443 N N . ARG A 1 494 ? -23.067 -2.595 10.445 1.00 19.00 472 ARG A N 1
ATOM 3444 C CA . ARG A 1 494 ? -23.098 -2.750 11.910 1.00 18.35 472 ARG A CA 1
ATOM 3445 C C . ARG A 1 494 ? -24.264 -2.058 12.577 1.00 18.18 472 ARG A C 1
ATOM 3446 O O . ARG A 1 494 ? -24.280 -1.938 13.794 1.00 18.14 472 ARG A O 1
ATOM 3454 N N . ASP A 1 495 ? -25.221 -1.608 11.763 1.00 18.12 473 ASP A N 1
ATOM 3455 C CA . ASP A 1 495 ? -26.501 -1.067 12.218 1.00 17.85 473 ASP A CA 1
ATOM 3456 C C . ASP A 1 495 ? -27.504 -2.204 12.183 1.00 17.93 473 ASP A C 1
ATOM 3457 O O . ASP A 1 495 ? -28.593 -2.116 12.734 1.00 18.15 473 ASP A O 1
ATOM 3462 N N . ARG A 1 496 ? -27.152 -3.285 11.511 1.00 17.77 474 ARG A N 1
ATOM 3463 C CA . ARG A 1 496 ? -28.109 -4.359 11.396 1.00 17.26 474 ARG A CA 1
ATOM 3464 C C . ARG A 1 496 ? -27.679 -5.567 12.194 1.00 16.69 474 ARG A C 1
ATOM 3465 O O . ARG A 1 496 ? -26.478 -5.784 12.385 1.00 16.70 474 ARG A O 1
ATOM 3473 N N . CYS A 1 497 ? -28.682 -6.306 12.677 1.00 16.00 475 CYS A N 1
ATOM 3474 C CA . CYS A 1 497 ? -28.535 -7.387 13.663 1.00 15.13 475 CYS A CA 1
ATOM 3475 C C . CYS A 1 497 ? -29.123 -8.755 13.234 1.00 14.44 475 CYS A C 1
ATOM 3476 O O . CYS A 1 497 ? -30.059 -8.849 12.489 1.00 14.01 475 CYS A O 1
ATOM 3479 N N . LEU A 1 498 ? -28.553 -9.827 13.731 1.00 14.24 476 LEU A N 1
ATOM 3480 C CA . LEU A 1 498 ? -29.134 -11.127 13.519 1.00 13.84 476 LEU A CA 1
ATOM 3481 C C . LEU A 1 498 ? -30.328 -11.260 14.446 1.00 14.19 476 LEU A C 1
ATOM 3482 O O . LEU A 1 498 ? -30.130 -11.441 15.653 1.00 14.23 476 LEU A O 1
ATOM 3487 N N . THR A 1 499 ? -31.544 -11.169 13.878 1.00 14.07 477 THR A N 1
ATOM 3488 C CA . THR A 1 499 ? -32.821 -11.015 14.636 1.00 14.26 477 THR A CA 1
ATOM 3489 C C . THR A 1 499 ? -33.869 -12.095 14.343 1.00 14.44 477 THR A C 1
ATOM 3490 O O . THR A 1 499 ? -34.065 -12.474 13.207 1.00 14.60 477 THR A O 1
ATOM 3494 N N . SER A 1 500 ? -34.574 -12.539 15.371 1.00 14.84 478 SER A N 1
ATOM 3495 C CA . SER A 1 500 ? -35.796 -13.328 15.226 1.00 15.43 478 SER A CA 1
ATOM 3496 C C . SER A 1 500 ? -36.952 -12.538 14.654 1.00 15.91 478 SER A C 1
ATOM 3497 O O . SER A 1 500 ? -37.245 -11.447 15.142 1.00 15.92 478 SER A O 1
ATOM 3500 N N . THR A 1 501 ? -37.643 -13.097 13.663 1.00 16.71 479 THR A N 1
ATOM 3501 C CA . THR A 1 501 ? -38.874 -12.472 13.155 1.00 17.34 479 THR A CA 1
ATOM 3502 C C . THR A 1 501 ? -39.814 -12.271 14.332 1.00 17.81 479 THR A C 1
ATOM 3503 O O . THR A 1 501 ? -40.257 -11.170 14.567 1.00 18.28 479 THR A O 1
ATOM 3507 N N . ASP A 1 502 ? -40.089 -13.330 15.085 1.00 18.09 480 ASP A N 1
ATOM 3508 C CA . ASP A 1 502 ? -40.931 -13.252 16.277 1.00 18.50 480 ASP A CA 1
ATOM 3509 C C . ASP A 1 502 ? -40.324 -14.162 17.343 1.00 18.74 480 ASP A C 1
ATOM 3510 O O . ASP A 1 502 ? -40.340 -15.384 17.203 1.00 18.81 480 ASP A O 1
ATOM 3515 N N . ASN A 1 503 ? -39.778 -13.576 18.409 1.00 18.93 481 ASN A N 1
ATOM 3516 C CA . ASN A 1 503 ? -39.094 -14.364 19.448 1.00 18.87 481 ASN A CA 1
ATOM 3517 C C . ASN A 1 503 ? -40.039 -15.273 20.221 1.00 19.87 481 ASN A C 1
ATOM 3518 O O . ASN A 1 503 ? -39.615 -16.264 20.793 1.00 19.91 481 ASN A O 1
ATOM 3523 N N . HIS A 1 504 ? -41.321 -14.920 20.221 1.00 20.97 482 HIS A N 1
ATOM 3524 C CA . HIS A 1 504 ? -42.365 -15.685 20.884 1.00 21.68 482 HIS A CA 1
ATOM 3525 C C . HIS A 1 504 ? -42.726 -16.959 20.098 1.00 21.30 482 HIS A C 1
ATOM 3526 O O . HIS A 1 504 ? -43.265 -17.907 20.662 1.00 21.68 482 HIS A O 1
ATOM 3533 N N . SER A 1 505 ? -42.426 -16.985 18.801 1.00 20.71 483 SER A N 1
ATOM 3534 C CA . SER A 1 505 ? -42.765 -18.142 17.956 1.00 19.74 483 SER A CA 1
ATOM 3535 C C . SER A 1 505 ? -41.615 -19.113 17.751 1.00 19.37 483 SER A C 1
ATOM 3536 O O . SER A 1 505 ? -40.565 -18.755 17.229 1.00 19.41 483 SER A O 1
ATOM 3539 N N . GLN A 1 506 ? -41.822 -20.344 18.202 1.00 19.01 484 GLN A N 1
ATOM 3540 C CA . GLN A 1 506 ? -40.883 -21.419 17.932 1.00 18.70 484 GLN A CA 1
ATOM 3541 C C . GLN A 1 506 ? -40.990 -21.707 16.456 1.00 18.41 484 GLN A C 1
ATOM 3542 O O . GLN A 1 506 ? -42.071 -21.885 15.932 1.00 18.30 484 GLN A O 1
ATOM 3548 N N . GLY A 1 507 ? -39.852 -21.721 15.777 1.00 18.30 485 GLY A N 1
ATOM 3549 C CA . GLY A 1 507 ? -39.816 -22.038 14.360 1.00 17.34 485 GLY A CA 1
ATOM 3550 C C . GLY A 1 507 ? -39.646 -20.782 13.546 1.00 16.97 485 GLY A C 1
ATOM 3551 O O . GLY A 1 507 ? -39.496 -20.864 12.324 1.00 16.88 485 GLY A O 1
ATOM 3552 N N . SER A 1 508 ? -39.662 -19.631 14.227 1.00 16.36 486 SER A N 1
ATOM 3553 C CA . SER A 1 508 ? -39.496 -18.323 13.605 1.00 15.88 486 SER A CA 1
ATOM 3554 C C . SER A 1 508 ? -38.177 -18.220 12.876 1.00 15.72 486 SER A C 1
ATOM 3555 O O . SER A 1 508 ? -37.107 -18.516 13.428 1.00 15.74 486 SER A O 1
ATOM 3558 N N . ILE A 1 509 ? -38.254 -17.784 11.625 1.00 15.20 487 ILE A N 1
ATOM 3559 C CA . ILE A 1 509 ? -37.063 -17.641 10.822 1.00 13.99 487 ILE A CA 1
ATOM 3560 C C . ILE A 1 509 ? -36.263 -16.390 11.286 1.00 13.35 487 ILE A C 1
ATOM 3561 O O . ILE A 1 509 ? -36.823 -15.317 11.488 1.00 12.96 487 ILE A O 1
ATOM 3566 N N . ILE A 1 510 ? -34.966 -16.590 11.516 1.00 12.67 488 ILE A N 1
ATOM 3567 C CA . ILE A 1 510 ? -34.034 -15.554 11.951 1.00 11.80 488 ILE A CA 1
ATOM 3568 C C . ILE A 1 510 ? -33.535 -14.750 10.750 1.00 11.69 488 ILE A C 1
ATOM 3569 O O . ILE A 1 510 ? -32.966 -15.301 9.808 1.00 11.83 488 ILE A O 1
ATOM 3574 N N . ILE A 1 511 ? -33.760 -13.444 10.787 1.00 11.42 489 ILE A N 1
ATOM 3575 C CA . ILE A 1 511 ? -33.381 -12.541 9.697 1.00 11.14 489 ILE A CA 1
ATOM 3576 C C . ILE A 1 511 ? -32.317 -11.524 10.128 1.00 11.49 489 ILE A C 1
ATOM 3577 O O . ILE A 1 511 ? -31.902 -11.486 11.307 1.00 11.87 489 ILE A O 1
ATOM 3582 N N . ILE A 1 512 ? -31.870 -10.720 9.164 1.00 11.15 490 ILE A N 1
ATOM 3583 C CA . ILE A 1 512 ? -31.043 -9.537 9.436 1.00 10.92 490 ILE A CA 1
ATOM 3584 C C . ILE A 1 512 ? -31.926 -8.279 9.446 1.00 11.24 490 ILE A C 1
ATOM 3585 O O . ILE A 1 512 ? -32.471 -7.907 8.413 1.00 11.56 490 ILE A O 1
ATOM 3590 N N . SER A 1 513 ? -32.068 -7.639 10.610 1.00 11.49 491 SER A N 1
ATOM 3591 C CA . SER A 1 513 ? -32.849 -6.406 10.749 1.00 12.11 491 SER A CA 1
ATOM 3592 C C . SER A 1 513 ? -32.105 -5.352 11.534 1.00 12.18 491 SER A C 1
ATOM 3593 O O . SER A 1 513 ? -31.127 -5.675 12.181 1.00 12.19 491 SER A O 1
ATOM 3596 N N . SER A 1 514 ? -32.582 -4.102 11.466 1.00 12.36 492 SER A N 1
ATOM 3597 C CA . SER A 1 514 ? -32.111 -2.980 12.310 1.00 12.35 492 SER A CA 1
ATOM 3598 C C . SER A 1 514 ? -31.865 -3.375 13.771 1.00 12.86 492 SER A C 1
ATOM 3599 O O . SER A 1 514 ? -32.734 -3.962 14.402 1.00 14.00 492 SER A O 1
ATOM 3602 N N . CYS A 1 515 ? -30.684 -3.057 14.297 1.00 12.65 493 CYS A N 1
ATOM 3603 C CA . CYS A 1 515 ? -30.345 -3.272 15.707 1.00 12.35 493 CYS A CA 1
ATOM 3604 C C . CYS A 1 515 ? -31.080 -2.333 16.655 1.00 12.36 493 CYS A C 1
ATOM 3605 O O . CYS A 1 515 ? -30.945 -2.455 17.874 1.00 12.23 493 CYS A O 1
ATOM 3608 N N . SER A 1 516 ? -31.821 -1.383 16.087 1.00 12.34 494 SER A N 1
ATOM 3609 C CA . SER A 1 516 ? -32.377 -0.236 16.810 1.00 11.80 494 SER A CA 1
ATOM 3610 C C . SER A 1 516 ? -33.301 -0.593 17.987 1.00 11.43 494 SER A C 1
ATOM 3611 O O . SER A 1 516 ? -33.297 0.087 19.008 1.00 10.38 494 SER A O 1
ATOM 3614 N N . PRO A 1 517 ? -34.127 -1.651 17.841 1.00 11.52 495 PRO A N 1
ATOM 3615 C CA . PRO A 1 517 ? -34.897 -2.142 19.010 1.00 11.77 495 PRO A CA 1
ATOM 3616 C C . PRO A 1 517 ? -34.089 -2.672 20.229 1.00 11.89 495 PRO A C 1
ATOM 3617 O O . PRO A 1 517 ? -34.574 -2.632 21.352 1.00 11.42 495 PRO A O 1
ATOM 3621 N N . GLY A 1 518 ? -32.881 -3.174 19.992 1.00 12.36 496 GLY A N 1
ATOM 3622 C CA . GLY A 1 518 ? -32.137 -3.904 21.000 1.00 12.59 496 GLY A CA 1
ATOM 3623 C C . GLY A 1 518 ? -33.015 -4.898 21.760 1.00 12.68 496 GLY A C 1
ATOM 3624 O O . GLY A 1 518 ? -33.070 -4.872 22.991 1.00 12.87 496 GLY A O 1
ATOM 3625 N N . SER A 1 519 ? -33.701 -5.777 21.031 1.00 12.12 497 SER A N 1
ATOM 3626 C CA . SER A 1 519 ? -34.700 -6.679 21.648 1.00 11.72 497 SER A CA 1
ATOM 3627 C C . SER A 1 519 ? -34.189 -8.035 22.161 1.00 10.95 497 SER A C 1
ATOM 3628 O O . SER A 1 519 ? -32.998 -8.298 22.159 1.00 10.50 497 SER A O 1
ATOM 3631 N N . GLU A 1 520 ? -35.127 -8.855 22.624 1.00 10.33 498 GLU A N 1
ATOM 3632 C CA . GLU A 1 520 ? -34.901 -10.236 23.042 1.00 10.02 498 GLU A CA 1
ATOM 3633 C C . GLU A 1 520 ? -34.331 -11.084 21.934 1.00 9.72 498 GLU A C 1
ATOM 3634 O O . GLU A 1 520 ? -33.427 -11.895 22.145 1.00 9.44 498 GLU A O 1
ATOM 3640 N N . GLY A 1 521 ? -34.910 -10.919 20.752 1.00 9.54 499 GLY A N 1
ATOM 3641 C CA . GLY A 1 521 ? -34.462 -11.619 19.575 1.00 8.61 499 GLY A CA 1
ATOM 3642 C C . GLY A 1 521 ? -33.220 -11.053 18.945 1.00 7.90 499 GLY A C 1
ATOM 3643 O O . GLY A 1 521 ? -32.974 -11.296 17.798 1.00 8.25 499 GLY A O 1
ATOM 3644 N N . GLN A 1 522 ? -32.423 -10.305 19.684 1.00 7.43 500 GLN A N 1
ATOM 3645 C CA . GLN A 1 522 ? -31.200 -9.744 19.132 1.00 7.07 500 GLN A CA 1
ATOM 3646 C C . GLN A 1 522 ? -29.984 -10.067 20.008 1.00 7.07 500 GLN A C 1
ATOM 3647 O O . GLN A 1 522 ? -28.879 -9.689 19.686 1.00 6.84 500 GLN A O 1
ATOM 3653 N N . ARG A 1 523 ? -30.226 -10.785 21.110 1.00 7.62 501 ARG A N 1
ATOM 3654 C CA . ARG A 1 523 ? -29.200 -11.357 22.015 1.00 7.58 501 ARG A CA 1
ATOM 3655 C C . ARG A 1 523 ? -29.081 -12.892 21.846 1.00 7.62 501 ARG A C 1
ATOM 3656 O O . ARG A 1 523 ? -30.074 -13.605 21.797 1.00 6.84 501 ARG A O 1
ATOM 3664 N N . TRP A 1 524 ? -27.849 -13.374 21.739 1.00 8.18 502 TRP A N 1
ATOM 3665 C CA . TRP A 1 524 ? -27.549 -14.759 21.386 1.00 8.85 502 TRP A CA 1
ATOM 3666 C C . TRP A 1 524 ? -26.381 -15.151 22.238 1.00 9.81 502 TRP A C 1
ATOM 3667 O O . TRP A 1 524 ? -25.514 -14.307 22.510 1.00 11.93 502 TRP A O 1
ATOM 3678 N N . VAL A 1 525 ? -26.305 -16.381 22.709 1.00 9.23 503 VAL A N 1
ATOM 3679 C CA . VAL A 1 525 ? -25.135 -16.659 23.526 1.00 8.82 503 VAL A CA 1
ATOM 3680 C C . VAL A 1 525 ? -24.494 -17.915 22.992 1.00 8.85 503 VAL A C 1
ATOM 3681 O O . VAL A 1 525 ? -25.204 -18.902 22.756 1.00 9.06 503 VAL A O 1
ATOM 3685 N N . PHE A 1 526 ? -23.177 -17.892 22.774 1.00 8.13 504 PHE A N 1
ATOM 3686 C CA . PHE A 1 526 ? -22.499 -19.086 22.255 1.00 7.96 504 PHE A CA 1
ATOM 3687 C C . PHE A 1 526 ? -22.163 -19.976 23.418 1.00 8.44 504 PHE A C 1
ATOM 3688 O O . PHE A 1 526 ? -21.425 -19.586 24.306 1.00 8.44 504 PHE A O 1
ATOM 3696 N N . MET A 1 527 ? -22.703 -21.178 23.394 1.00 9.06 505 MET A N 1
ATOM 3697 C CA . MET A 1 527 ? -22.732 -21.999 24.573 1.00 10.24 505 MET A CA 1
ATOM 3698 C C . MET A 1 527 ? -21.690 -23.096 24.483 1.00 11.10 505 MET A C 1
ATOM 3699 O O . MET A 1 527 ? -21.369 -23.558 23.392 1.00 11.24 505 MET A O 1
ATOM 3704 N N . ASN A 1 528 ? -21.176 -23.536 25.619 1.00 11.80 506 ASN A N 1
ATOM 3705 C CA . ASN A 1 528 ? -20.296 -24.675 25.614 1.00 12.92 506 ASN A CA 1
ATOM 3706 C C . ASN A 1 528 ? -20.920 -25.918 24.937 1.00 13.95 506 ASN A C 1
ATOM 3707 O O . ASN A 1 528 ? -20.207 -26.735 24.356 1.00 13.81 506 ASN A O 1
ATOM 3712 N N . ASP A 1 529 ? -22.246 -26.067 25.071 1.00 15.04 507 ASP A N 1
ATOM 3713 C CA . ASP A 1 529 ? -23.109 -26.970 24.279 1.00 15.33 507 ASP A CA 1
ATOM 3714 C C . ASP A 1 529 ? -22.733 -27.093 22.827 1.00 15.15 507 ASP A C 1
ATOM 3715 O O . ASP A 1 529 ? -23.032 -28.099 22.171 1.00 15.14 507 ASP A O 1
ATOM 3720 N N . GLY A 1 530 ? -22.159 -25.999 22.323 1.00 14.60 508 GLY A N 1
ATOM 3721 C CA . GLY A 1 530 ? -21.959 -25.758 20.898 1.00 13.55 508 GLY A CA 1
ATOM 3722 C C . GLY A 1 530 ? -23.149 -25.135 20.166 1.00 12.75 508 GLY A C 1
ATOM 3723 O O . GLY A 1 530 ? -23.103 -24.957 18.942 1.00 11.90 508 GLY A O 1
ATOM 3724 N N . THR A 1 531 ? -24.206 -24.807 20.919 1.00 12.25 509 THR A N 1
ATOM 3725 C CA . THR A 1 531 ? -25.443 -24.238 20.371 1.00 11.73 509 THR A CA 1
ATOM 3726 C C . THR A 1 531 ? -25.392 -22.738 20.445 1.00 11.34 509 THR A C 1
ATOM 3727 O O . THR A 1 531 ? -24.580 -22.181 21.181 1.00 11.58 509 THR A O 1
ATOM 3731 N N . ILE A 1 532 ? -26.243 -22.072 19.675 1.00 10.91 510 ILE A N 1
ATOM 3732 C CA . ILE A 1 532 ? -26.414 -20.637 19.900 1.00 10.31 510 ILE A CA 1
ATOM 3733 C C . ILE A 1 532 ? -27.749 -20.420 20.621 1.00 10.65 510 ILE A C 1
ATOM 3734 O O . ILE A 1 532 ? -28.804 -20.654 20.053 1.00 10.98 510 ILE A O 1
ATOM 3739 N N . LEU A 1 533 ? -27.694 -20.030 21.896 1.00 11.00 511 LEU A N 1
ATOM 3740 C CA . LEU A 1 533 ? -28.887 -19.930 22.755 1.00 10.37 511 LEU A CA 1
ATOM 3741 C C . LEU A 1 533 ? -29.519 -18.554 22.686 1.00 10.39 511 LEU A C 1
ATOM 3742 O O . LEU A 1 533 ? -28.824 -17.553 22.527 1.00 10.16 511 LEU A O 1
ATOM 3747 N N . ASN A 1 534 ? -30.839 -18.518 22.784 1.00 10.59 512 ASN A N 1
ATOM 3748 C CA . ASN A 1 534 ? -31.553 -17.291 23.138 1.00 11.40 512 ASN A CA 1
ATOM 3749 C C . ASN A 1 534 ? -32.035 -17.301 24.615 1.00 12.17 512 ASN A C 1
ATOM 3750 O O . ASN A 1 534 ? -32.941 -18.086 24.981 1.00 12.17 512 ASN A O 1
ATOM 3755 N N . LEU A 1 535 ? -31.447 -16.462 25.475 1.00 12.37 513 LEU A N 1
ATOM 3756 C CA . LEU A 1 535 ? -32.013 -16.359 26.835 1.00 13.11 513 LEU A CA 1
ATOM 3757 C C . LEU A 1 535 ? -33.327 -15.599 26.775 1.00 14.00 513 LEU A C 1
ATOM 3758 O O . LEU A 1 535 ? -33.413 -14.555 26.088 1.00 14.97 513 LEU A O 1
ATOM 3763 N N . LYS A 1 536 ? -34.340 -16.077 27.488 1.00 14.09 514 LYS A N 1
ATOM 3764 C CA . LYS A 1 536 ? -35.691 -15.523 27.311 1.00 14.41 514 LYS A CA 1
ATOM 3765 C C . LYS A 1 536 ? -36.525 -16.541 26.563 1.00 14.11 514 LYS A C 1
ATOM 3766 O O . LYS A 1 536 ? -37.590 -16.895 27.005 1.00 14.35 514 LYS A O 1
ATOM 3772 N N . ASN A 1 537 ? -36.041 -16.981 25.412 1.00 13.83 515 ASN A N 1
ATOM 3773 C CA . ASN A 1 537 ? -36.645 -18.097 24.687 1.00 13.53 515 ASN A CA 1
ATOM 3774 C C . ASN A 1 537 ? -36.431 -19.384 25.428 1.00 13.77 515 ASN A C 1
ATOM 3775 O O . ASN A 1 537 ? -37.381 -20.118 25.689 1.00 14.29 515 ASN A O 1
ATOM 3780 N N . GLY A 1 538 ? -35.166 -19.659 25.749 1.00 13.45 516 GLY A N 1
ATOM 3781 C CA . GLY A 1 538 ? -34.735 -21.005 26.086 1.00 13.12 516 GLY A CA 1
ATOM 3782 C C . GLY A 1 538 ? -34.456 -21.782 24.804 1.00 13.16 516 GLY A C 1
ATOM 3783 O O . GLY A 1 538 ? -34.029 -22.919 24.868 1.00 13.10 516 GLY A O 1
ATOM 3784 N N . LEU A 1 539 ? -34.682 -21.150 23.639 1.00 13.25 517 LEU A N 1
ATOM 3785 C CA . LEU A 1 539 ? -34.551 -21.762 22.292 1.00 12.02 517 LEU A CA 1
ATOM 3786 C C . LEU A 1 539 ? -33.191 -21.562 21.608 1.00 12.00 517 LEU A C 1
ATOM 3787 O O . LEU A 1 539 ? -32.465 -20.614 21.874 1.00 12.26 517 LEU A O 1
ATOM 3792 N N . VAL A 1 540 ? -32.873 -22.452 20.687 1.00 11.74 518 VAL A N 1
ATOM 3793 C CA . VAL A 1 540 ? -31.559 -22.485 20.061 1.00 11.48 518 VAL A CA 1
ATOM 3794 C C . VAL A 1 540 ? -31.652 -22.111 18.569 1.00 11.50 518 VAL A C 1
ATOM 3795 O O . VAL A 1 540 ? -32.715 -22.271 17.974 1.00 11.35 518 VAL A O 1
ATOM 3799 N N . MET A 1 541 ? -30.557 -21.613 17.976 1.00 11.49 519 MET A N 1
ATOM 3800 C CA . MET A 1 541 ? -30.447 -21.452 16.507 1.00 11.66 519 MET A CA 1
ATOM 3801 C C . MET A 1 541 ? -30.319 -22.815 15.825 1.00 12.17 519 MET A C 1
ATOM 3802 O O . MET A 1 541 ? -29.647 -23.694 16.334 1.00 12.41 519 MET A O 1
ATOM 3807 N N . ASP A 1 542 ? -30.963 -22.960 14.669 1.00 12.69 520 ASP A N 1
ATOM 3808 C CA . ASP A 1 542 ? -31.293 -24.264 14.064 1.00 13.02 520 ASP A CA 1
ATOM 3809 C C . ASP A 1 542 ? -31.423 -24.140 12.545 1.00 13.60 520 ASP A C 1
ATOM 3810 O O . ASP A 1 542 ? -32.094 -23.249 12.031 1.00 13.50 520 ASP A O 1
ATOM 3815 N N . VAL A 1 543 ? -30.772 -25.046 11.833 1.00 14.40 521 VAL A N 1
ATOM 3816 C CA . VAL A 1 543 ? -30.917 -25.141 10.393 1.00 15.11 521 VAL A CA 1
ATOM 3817 C C . VAL A 1 543 ? -32.143 -26.033 10.117 1.00 16.07 521 VAL A C 1
ATOM 3818 O O . VAL A 1 543 ? -32.175 -27.198 10.496 1.00 17.03 521 VAL A O 1
ATOM 3822 N N . LYS A 1 544 ? -33.170 -25.477 9.495 1.00 16.79 522 LYS A N 1
ATOM 3823 C CA . LYS A 1 544 ? -34.403 -26.218 9.249 1.00 17.74 522 LYS A CA 1
ATOM 3824 C C . LYS A 1 544 ? -34.138 -27.637 8.750 1.00 18.31 522 LYS A C 1
ATOM 3825 O O . LYS A 1 544 ? -33.270 -27.849 7.919 1.00 19.23 522 LYS A O 1
ATOM 3831 N N . GLY A 1 545 ? -34.873 -28.605 9.289 1.00 18.35 523 GLY A N 1
ATOM 3832 C CA . GLY A 1 545 ? -34.755 -30.013 8.919 1.00 17.85 523 GLY A CA 1
ATOM 3833 C C . GLY A 1 545 ? -33.402 -30.503 8.458 1.00 17.62 523 GLY A C 1
ATOM 3834 O O . GLY A 1 545 ? -33.349 -31.338 7.595 1.00 17.53 523 GLY A O 1
ATOM 3835 N N . SER A 1 546 ? -32.313 -30.013 9.064 1.00 17.77 524 SER A N 1
ATOM 3836 C CA . SER A 1 546 ? -30.915 -30.287 8.637 1.00 17.14 524 SER A CA 1
ATOM 3837 C C . SER A 1 546 ? -30.767 -30.127 7.130 1.00 17.65 524 SER A C 1
ATOM 3838 O O . SER A 1 546 ? -29.960 -30.824 6.494 1.00 17.55 524 SER A O 1
ATOM 3841 N N . ASP A 1 547 ? -31.571 -29.226 6.570 1.00 17.72 525 ASP A N 1
ATOM 3842 C CA . ASP A 1 547 ? -31.632 -28.976 5.128 1.00 18.46 525 ASP A CA 1
ATOM 3843 C C . ASP A 1 547 ? -31.224 -27.533 4.785 1.00 18.35 525 ASP A C 1
ATOM 3844 O O . ASP A 1 547 ? -32.051 -26.641 4.913 1.00 18.74 525 ASP A O 1
ATOM 3849 N N . PRO A 1 548 ? -29.956 -27.299 4.345 1.00 18.08 526 PRO A N 1
ATOM 3850 C CA . PRO A 1 548 ? -29.484 -25.944 4.070 1.00 18.15 526 PRO A CA 1
ATOM 3851 C C . PRO A 1 548 ? -30.142 -25.285 2.845 1.00 18.66 526 PRO A C 1
ATOM 3852 O O . PRO A 1 548 ? -30.058 -24.069 2.680 1.00 18.77 526 PRO A O 1
ATOM 3856 N N . SER A 1 549 ? -30.803 -26.070 2.002 1.00 18.75 527 SER A N 1
ATOM 3857 C CA . SER A 1 549 ? -31.309 -25.528 0.763 1.00 18.71 527 SER A CA 1
ATOM 3858 C C . SER A 1 549 ? -32.632 -24.838 1.002 1.00 18.88 527 SER A C 1
ATOM 3859 O O . SER A 1 549 ? -33.183 -24.238 0.094 1.00 19.12 527 SER A O 1
ATOM 3862 N N . LEU A 1 550 ? -33.143 -24.915 2.226 1.00 18.96 528 LEU A N 1
ATOM 3863 C CA . LEU A 1 550 ? -34.416 -24.242 2.590 1.00 18.74 528 LEU A CA 1
ATOM 3864 C C . LEU A 1 550 ? -34.187 -22.772 2.894 1.00 18.66 528 LEU A C 1
ATOM 3865 O O . LEU A 1 550 ? -35.152 -22.010 3.006 1.00 18.06 528 LEU A O 1
ATOM 3870 N N . HIS A 1 551 ? -32.902 -22.416 3.041 1.00 18.46 529 HIS A N 1
ATOM 3871 C CA . HIS A 1 551 ? -32.417 -21.058 3.295 1.00 18.28 529 HIS A CA 1
ATOM 3872 C C . HIS A 1 551 ? -32.991 -20.502 4.566 1.00 17.76 529 HIS A C 1
ATOM 3873 O O . HIS A 1 551 ? -33.268 -19.314 4.642 1.00 17.53 529 HIS A O 1
ATOM 3880 N N . GLN A 1 552 ? -33.199 -21.362 5.554 1.00 17.41 530 GLN A N 1
ATOM 3881 C CA . GLN A 1 552 ? -33.869 -20.949 6.788 1.00 16.58 530 GLN A CA 1
ATOM 3882 C C . GLN A 1 552 ? -33.133 -21.444 7.985 1.00 15.94 530 GLN A C 1
ATOM 3883 O O . GLN A 1 552 ? -32.987 -22.644 8.148 1.00 15.32 530 GLN A O 1
ATOM 3889 N N . ILE A 1 553 ? -32.649 -20.488 8.787 1.00 15.35 531 ILE A N 1
ATOM 3890 C CA . ILE A 1 553 ? -32.121 -20.728 10.131 1.00 13.64 531 ILE A CA 1
ATOM 3891 C C . ILE A 1 553 ? -33.177 -20.249 11.093 1.00 12.81 531 ILE A C 1
ATOM 3892 O O . ILE A 1 553 ? -33.580 -19.090 11.072 1.00 12.21 531 ILE A O 1
ATOM 3897 N N . ILE A 1 554 ? -33.621 -21.158 11.935 1.00 12.36 532 ILE A N 1
ATOM 3898 C CA . ILE A 1 554 ? -34.765 -20.899 12.781 1.00 12.07 532 ILE A CA 1
ATOM 3899 C C . ILE A 1 554 ? -34.443 -21.026 14.273 1.00 12.60 532 ILE A C 1
ATOM 3900 O O . ILE A 1 554 ? -33.308 -21.317 14.699 1.00 12.31 532 ILE A O 1
ATOM 3905 N N . ILE A 1 555 ? -35.482 -20.794 15.054 1.00 13.04 533 ILE A N 1
ATOM 3906 C CA . ILE A 1 555 ? -35.455 -20.795 16.486 1.00 13.09 533 ILE A CA 1
ATOM 3907 C C . ILE A 1 555 ? -36.152 -22.081 16.902 1.00 13.23 533 ILE A C 1
ATOM 3908 O O . ILE A 1 555 ? -37.273 -22.327 16.466 1.00 13.29 533 ILE A O 1
ATOM 3913 N N . TRP A 1 556 ? -35.468 -22.921 17.685 1.00 13.35 534 TRP A N 1
ATOM 3914 C CA . TRP A 1 556 ? -35.947 -24.281 17.989 1.00 13.70 534 TRP A CA 1
ATOM 3915 C C . TRP A 1 556 ? -35.400 -24.776 19.335 1.00 14.31 534 TRP A C 1
ATOM 3916 O O . TRP A 1 556 ? -34.254 -24.463 19.669 1.00 13.98 534 TRP A O 1
ATOM 3927 N N . PRO A 1 557 ? -36.220 -25.531 20.123 1.00 15.13 535 PRO A N 1
ATOM 3928 C CA . PRO A 1 557 ? -35.791 -26.233 21.358 1.00 15.70 535 PRO A CA 1
ATOM 3929 C C . PRO A 1 557 ? -34.570 -27.081 21.138 1.00 16.49 535 PRO A C 1
ATOM 3930 O O . PRO A 1 557 ? -34.326 -27.518 20.016 1.00 16.93 535 PRO A O 1
ATOM 3934 N N . ALA A 1 558 ? -33.811 -27.328 22.196 1.00 17.41 536 ALA A N 1
ATOM 3935 C CA . ALA A 1 558 ? -32.590 -28.105 22.069 1.00 18.48 536 ALA A CA 1
ATOM 3936 C C . ALA A 1 558 ? -32.887 -29.584 21.750 1.00 18.78 536 ALA A C 1
ATOM 3937 O O . ALA A 1 558 ? -33.597 -30.248 22.528 1.00 18.60 536 ALA A O 1
ATOM 3939 N N . THR A 1 559 ? -32.385 -30.057 20.587 1.00 19.53 537 THR A N 1
ATOM 3940 C CA . THR A 1 559 ? -32.527 -31.480 20.107 1.00 20.08 537 THR A CA 1
ATOM 3941 C C . THR A 1 559 ? -31.365 -32.312 20.695 1.00 21.79 537 THR A C 1
ATOM 3942 O O . THR A 1 559 ? -30.490 -31.688 21.269 1.00 22.05 537 THR A O 1
ATOM 3946 N N . GLY A 1 560 ? -31.179 -33.623 20.479 1.00 23.39 538 GLY A N 1
ATOM 3947 C CA . GLY A 1 560 ? -30.636 -34.188 19.264 1.00 25.57 538 GLY A CA 1
ATOM 3948 C C . GLY A 1 560 ? -29.372 -33.363 18.959 1.00 26.26 538 GLY A C 1
ATOM 3949 O O . GLY A 1 560 ? -29.303 -32.218 19.305 1.00 26.63 538 GLY A O 1
ATOM 3950 N N . LYS A 1 561 ? -28.363 -33.896 18.309 1.00 26.13 539 LYS A N 1
ATOM 3951 C CA . LYS A 1 561 ? -27.335 -32.956 17.916 1.00 25.69 539 LYS A CA 1
ATOM 3952 C C . LYS A 1 561 ? -27.367 -32.196 16.511 1.00 24.03 539 LYS A C 1
ATOM 3953 O O . LYS A 1 561 ? -27.927 -31.096 16.425 1.00 23.08 539 LYS A O 1
ATOM 3959 N N . PRO A 1 562 ? -26.784 -32.788 15.440 1.00 22.39 540 PRO A N 1
ATOM 3960 C CA . PRO A 1 562 ? -25.946 -31.975 14.539 1.00 21.17 540 PRO A CA 1
ATOM 3961 C C . PRO A 1 562 ? -26.456 -30.631 13.913 1.00 20.19 540 PRO A C 1
ATOM 3962 O O . PRO A 1 562 ? -25.649 -29.742 13.714 1.00 20.09 540 PRO A O 1
ATOM 3966 N N . ASN A 1 563 ? -27.737 -30.464 13.594 1.00 18.73 541 ASN A N 1
ATOM 3967 C CA . ASN A 1 563 ? -28.143 -29.268 12.844 1.00 16.75 541 ASN A CA 1
ATOM 3968 C C . ASN A 1 563 ? -28.199 -28.013 13.694 1.00 16.68 541 ASN A C 1
ATOM 3969 O O . ASN A 1 563 ? -28.732 -26.981 13.260 1.00 17.32 541 ASN A O 1
ATOM 3974 N N . GLN A 1 564 ? -27.640 -28.102 14.904 1.00 15.47 542 GLN A N 1
ATOM 3975 C CA . GLN A 1 564 ? -27.776 -27.035 15.891 1.00 13.19 542 GLN A CA 1
ATOM 3976 C C . GLN A 1 564 ? -26.431 -26.702 16.544 1.00 12.56 542 GLN A C 1
ATOM 3977 O O . GLN A 1 564 ? -26.379 -26.005 17.555 1.00 11.52 542 GLN A O 1
ATOM 3983 N N . LYS A 1 565 ? -25.354 -27.221 15.956 1.00 12.09 543 LYS A N 1
ATOM 3984 C CA . LYS A 1 565 ? -23.999 -26.893 16.391 1.00 12.03 543 LYS A CA 1
ATOM 3985 C C . LYS A 1 565 ? -23.378 -25.746 15.631 1.00 11.86 543 LYS A C 1
ATOM 3986 O O . LYS A 1 565 ? -23.537 -25.652 14.414 1.00 12.15 543 LYS A O 1
ATOM 3992 N N . TRP A 1 566 ? -22.776 -24.823 16.385 1.00 11.25 544 TRP A N 1
ATOM 3993 C CA . TRP A 1 566 ? -22.162 -23.616 15.826 1.00 11.08 544 TRP A CA 1
ATOM 3994 C C . TRP A 1 566 ? -20.820 -23.357 16.508 1.00 12.31 544 TRP A C 1
ATOM 3995 O O . TRP A 1 566 ? -20.607 -23.770 17.646 1.00 12.79 544 TRP A O 1
ATOM 4006 N N . LEU A 1 567 ? -19.899 -22.721 15.785 1.00 13.62 545 LEU A N 1
ATOM 4007 C CA . LEU A 1 567 ? -18.575 -22.320 16.316 1.00 14.26 545 LEU A CA 1
ATOM 4008 C C . LEU A 1 567 ? -18.191 -20.939 15.780 1.00 14.80 545 LEU A C 1
ATOM 4009 O O . LEU A 1 567 ? -18.088 -20.760 14.564 1.00 14.61 545 LEU A O 1
ATOM 4014 N N . PRO A 1 568 ? -17.988 -19.952 16.687 1.00 15.41 546 PRO A N 1
ATOM 4015 C CA . PRO A 1 568 ? -17.473 -18.661 16.219 1.00 15.74 546 PRO A CA 1
ATOM 4016 C C . PRO A 1 568 ? -15.992 -18.860 15.993 1.00 15.82 546 PRO A C 1
ATOM 4017 O O . PRO A 1 568 ? -15.261 -19.095 16.931 1.00 15.90 546 PRO A O 1
ATOM 4021 N N . LEU A 1 569 ? -15.572 -18.835 14.741 1.00 16.47 547 LEU A N 1
ATOM 4022 C CA . LEU A 1 569 ? -14.245 -19.314 14.390 1.00 17.28 547 LEU A CA 1
ATOM 4023 C C . LEU A 1 569 ? -13.057 -18.479 14.906 1.00 17.97 547 LEU A C 1
ATOM 4024 O O . LEU A 1 569 ? -13.020 -17.256 14.770 1.00 17.80 547 LEU A O 1
ATOM 4029 N N . LEU A 1 570 ? -12.098 -19.168 15.523 1.00 18.99 548 LEU A N 1
ATOM 4030 C CA . LEU A 1 570 ? -10.781 -18.597 15.775 1.00 19.54 548 LEU A CA 1
ATOM 4031 C C . LEU A 1 570 ? -9.747 -19.131 14.747 1.00 19.84 548 LEU A C 1
ATOM 4032 O O . LEU A 1 570 ? -9.674 -20.350 14.494 1.00 19.85 548 LEU A O 1
ATOM 4037 N N . TYR B 1 23 ? -21.708 -5.243 -12.825 1.00 55.97 1 TYR B N 1
ATOM 4038 C CA . TYR B 1 23 ? -22.142 -3.921 -12.329 1.00 55.85 1 TYR B CA 1
ATOM 4039 C C . TYR B 1 23 ? -22.386 -2.892 -13.438 1.00 54.87 1 TYR B C 1
ATOM 4040 O O . TYR B 1 23 ? -21.903 -1.778 -13.347 1.00 54.86 1 TYR B O 1
ATOM 4049 N N . GLN B 1 24 ? -23.135 -3.223 -14.475 1.00 53.72 2 GLN B N 1
ATOM 4050 C CA . GLN B 1 24 ? -23.129 -2.358 -15.652 1.00 52.59 2 GLN B CA 1
ATOM 4051 C C . GLN B 1 24 ? -24.484 -2.081 -16.300 1.00 50.96 2 GLN B C 1
ATOM 4052 O O . GLN B 1 24 ? -24.765 -0.958 -16.723 1.00 50.86 2 GLN B O 1
ATOM 4058 N N . THR B 1 25 ? -25.305 -3.122 -16.398 1.00 48.82 3 THR B N 1
ATOM 4059 C CA . THR B 1 25 ? -26.521 -3.098 -17.211 1.00 46.37 3 THR B CA 1
ATOM 4060 C C . THR B 1 25 ? -27.740 -3.461 -16.376 1.00 44.48 3 THR B C 1
ATOM 4061 O O . THR B 1 25 ? -27.822 -4.574 -15.887 1.00 44.23 3 THR B O 1
ATOM 4065 N N . VAL B 1 26 ? -28.664 -2.520 -16.186 1.00 42.19 4 VAL B N 1
ATOM 4066 C CA . VAL B 1 26 ? -29.990 -2.872 -15.664 1.00 39.98 4 VAL B CA 1
ATOM 4067 C C . VAL B 1 26 ? -30.989 -2.865 -16.776 1.00 38.45 4 VAL B C 1
ATOM 4068 O O . VAL B 1 26 ? -30.980 -1.984 -17.615 1.00 37.88 4 VAL B O 1
ATOM 4072 N N . THR B 1 27 ? -31.848 -3.873 -16.759 1.00 37.08 5 THR B N 1
ATOM 4073 C CA . THR B 1 27 ? -32.860 -4.037 -17.771 1.00 35.75 5 THR B CA 1
ATOM 4074 C C . THR B 1 27 ? -34.267 -3.845 -17.216 1.00 34.75 5 THR B C 1
ATOM 4075 O O . THR B 1 27 ? -34.538 -4.089 -16.044 1.00 34.52 5 THR B O 1
ATOM 4079 N N . PHE B 1 28 ? -35.138 -3.361 -18.092 1.00 33.68 6 PHE B N 1
ATOM 4080 C CA . PHE B 1 28 ? -36.574 -3.293 -17.877 1.00 32.27 6 PHE B CA 1
ATOM 4081 C C . PHE B 1 28 ? -37.249 -3.664 -19.178 1.00 32.54 6 PHE B C 1
ATOM 4082 O O . PHE B 1 28 ? -36.753 -3.340 -20.239 1.00 32.17 6 PHE B O 1
ATOM 4090 N N . THR B 1 29 ? -38.374 -4.359 -19.084 1.00 33.53 7 THR B N 1
ATOM 4091 C CA . THR B 1 29 ? -39.211 -4.687 -20.250 1.00 34.09 7 THR B CA 1
ATOM 4092 C C . THR B 1 29 ? -40.674 -4.259 -20.046 1.00 34.93 7 THR B C 1
ATOM 4093 O O . THR B 1 29 ? -41.153 -4.226 -18.913 1.00 34.60 7 THR B O 1
ATOM 4097 N N . THR B 1 30 ? -41.361 -3.906 -21.138 1.00 36.36 8 THR B N 1
ATOM 4098 C CA . THR B 1 30 ? -42.825 -3.659 -21.123 1.00 37.89 8 THR B CA 1
ATOM 4099 C C . THR B 1 30 ? -43.600 -4.978 -21.073 1.00 38.93 8 THR B C 1
ATOM 4100 O O . THR B 1 30 ? -44.600 -5.083 -20.366 1.00 38.81 8 THR B O 1
ATOM 4104 N N . LYS B 1 31 ? -43.128 -5.968 -21.841 1.00 40.25 9 LYS B N 1
ATOM 4105 C CA . LYS B 1 31 ? -43.712 -7.311 -21.891 1.00 41.39 9 LYS B CA 1
ATOM 4106 C C . LYS B 1 31 ? -44.229 -7.720 -20.500 1.00 41.67 9 LYS B C 1
ATOM 4107 O O . LYS B 1 31 ? -43.447 -7.836 -19.545 1.00 41.79 9 LYS B O 1
ATOM 4113 N N . ASN B 1 32 ? -45.545 -7.933 -20.397 1.00 41.88 10 ASN B N 1
ATOM 4114 C CA . ASN B 1 32 ? -46.206 -8.329 -19.148 1.00 41.71 10 ASN B CA 1
ATOM 4115 C C . ASN B 1 32 ? -45.646 -7.586 -17.909 1.00 41.33 10 ASN B C 1
ATOM 4116 O O . ASN B 1 32 ? -45.242 -8.211 -16.937 1.00 41.55 10 ASN B O 1
ATOM 4121 N N . ALA B 1 33 ? -45.597 -6.255 -17.954 1.00 40.54 11 ALA B N 1
ATOM 4122 C CA . ALA B 1 33 ? -44.985 -5.493 -16.875 1.00 39.62 11 ALA B CA 1
ATOM 4123 C C . ALA B 1 33 ? -45.944 -5.319 -15.732 1.00 39.06 11 ALA B C 1
ATOM 4124 O O . ALA B 1 33 ? -47.128 -5.070 -15.916 1.00 38.58 11 ALA B O 1
ATOM 4126 N N . THR B 1 34 ? -45.385 -5.470 -14.541 1.00 38.86 12 THR B N 1
ATOM 4127 C CA . THR B 1 34 ? -46.114 -5.397 -13.290 1.00 38.15 12 THR B CA 1
ATOM 4128 C C . THR B 1 34 ? -45.619 -4.223 -12.480 1.00 37.53 12 THR B C 1
ATOM 4129 O O . THR B 1 34 ? -44.567 -3.641 -12.754 1.00 37.59 12 THR B O 1
ATOM 4133 N N . LYS B 1 35 ? -46.415 -3.867 -11.488 1.00 36.75 13 LYS B N 1
ATOM 4134 C CA . LYS B 1 35 ? -46.088 -2.810 -10.556 1.00 35.76 13 LYS B CA 1
ATOM 4135 C C . LYS B 1 35 ? -44.839 -3.204 -9.739 1.00 34.80 13 LYS B C 1
ATOM 4136 O O . LYS B 1 35 ? -44.048 -2.359 -9.355 1.00 34.71 13 LYS B O 1
ATOM 4142 N N . THR B 1 36 ? -44.640 -4.501 -9.532 1.00 33.58 14 THR B N 1
ATOM 4143 C CA . THR B 1 36 ? -43.512 -5.000 -8.771 1.00 31.69 14 THR B CA 1
ATOM 4144 C C . THR B 1 36 ? -42.212 -4.901 -9.583 1.00 30.63 14 THR B C 1
ATOM 4145 O O . THR B 1 36 ? -41.220 -4.394 -9.079 1.00 31.12 14 THR B O 1
ATOM 4149 N N . SER B 1 37 ? -42.231 -5.348 -10.838 1.00 29.04 15 SER B N 1
ATOM 4150 C CA . SER B 1 37 ? -41.021 -5.420 -11.682 1.00 26.88 15 SER B CA 1
ATOM 4151 C C . SER B 1 37 ? -40.482 -4.049 -12.038 1.00 25.59 15 SER B C 1
ATOM 4152 O O . SER B 1 37 ? -39.292 -3.893 -12.254 1.00 25.29 15 SER B O 1
ATOM 4155 N N . TYR B 1 38 ? -41.387 -3.077 -12.109 1.00 23.85 16 TYR B N 1
ATOM 4156 C CA . TYR B 1 38 ? -41.048 -1.695 -12.337 1.00 22.03 16 TYR B CA 1
ATOM 4157 C C . TYR B 1 38 ? -40.328 -1.139 -11.116 1.00 21.93 16 TYR B C 1
ATOM 4158 O O . TYR B 1 38 ? -39.358 -0.437 -11.268 1.00 22.34 16 TYR B O 1
ATOM 4167 N N . THR B 1 39 ? -40.800 -1.447 -9.909 1.00 21.71 17 THR B N 1
ATOM 4168 C CA . THR B 1 39 ? -40.111 -1.038 -8.682 1.00 21.05 17 THR B CA 1
ATOM 4169 C C . THR B 1 39 ? -38.802 -1.760 -8.562 1.00 21.01 17 THR B C 1
ATOM 4170 O O . THR B 1 39 ? -37.829 -1.151 -8.139 1.00 21.73 17 THR B O 1
ATOM 4174 N N . GLN B 1 40 ? -38.785 -3.047 -8.919 1.00 20.19 18 GLN B N 1
ATOM 4175 C CA . GLN B 1 40 ? -37.570 -3.849 -8.908 1.00 19.37 18 GLN B CA 1
ATOM 4176 C C . GLN B 1 40 ? -36.495 -3.178 -9.787 1.00 18.55 18 GLN B C 1
ATOM 4177 O O . GLN B 1 40 ? -35.321 -3.125 -9.421 1.00 18.61 18 GLN B O 1
ATOM 4179 N N . PHE B 1 41 ? -36.932 -2.613 -10.913 1.00 17.53 19 PHE B N 1
ATOM 4180 C CA . PHE B 1 41 ? -36.055 -1.940 -11.893 1.00 16.23 19 PHE B CA 1
ATOM 4181 C C . PHE B 1 41 ? -35.522 -0.573 -11.400 1.00 16.04 19 PHE B C 1
ATOM 4182 O O . PHE B 1 41 ? -34.316 -0.330 -11.384 1.00 15.94 19 PHE B O 1
ATOM 4190 N N . ILE B 1 42 ? -36.427 0.308 -10.997 1.00 15.91 20 ILE B N 1
ATOM 4191 C CA . ILE B 1 42 ? -36.059 1.609 -10.437 1.00 16.14 20 ILE B CA 1
ATOM 4192 C C . ILE B 1 42 ? -35.112 1.442 -9.243 1.00 16.54 20 ILE B C 1
ATOM 4193 O O . ILE B 1 42 ? -34.148 2.172 -9.081 1.00 16.06 20 ILE B O 1
ATOM 4198 N N . GLU B 1 43 ? -35.417 0.454 -8.420 1.00 17.45 21 GLU B N 1
ATOM 4199 C CA . GLU B 1 43 ? -34.726 0.212 -7.184 1.00 17.98 21 GLU B CA 1
ATOM 4200 C C . GLU B 1 43 ? -33.329 -0.301 -7.446 1.00 17.90 21 GLU B C 1
ATOM 4201 O O . GLU B 1 43 ? -32.425 -0.034 -6.665 1.00 18.27 21 GLU B O 1
ATOM 4207 N N . ALA B 1 44 ? -33.167 -1.030 -8.544 1.00 18.01 22 ALA B N 1
ATOM 4208 C CA . ALA B 1 44 ? -31.896 -1.628 -8.931 1.00 17.86 22 ALA B CA 1
ATOM 4209 C C . ALA B 1 44 ? -30.989 -0.573 -9.493 1.00 17.75 22 ALA B C 1
ATOM 4210 O O . ALA B 1 44 ? -29.791 -0.617 -9.313 1.00 17.84 22 ALA B O 1
ATOM 4212 N N . LEU B 1 45 ? -31.611 0.378 -10.175 1.00 17.94 23 LEU B N 1
ATOM 4213 C CA . LEU B 1 45 ? -30.982 1.550 -10.738 1.00 17.56 23 LEU B CA 1
ATOM 4214 C C . LEU B 1 45 ? -30.543 2.555 -9.665 1.00 17.73 23 LEU B C 1
ATOM 4215 O O . LEU B 1 45 ? -29.497 3.163 -9.809 1.00 17.96 23 LEU B O 1
ATOM 4220 N N . ARG B 1 46 ? -31.336 2.710 -8.600 1.00 17.83 24 ARG B N 1
ATOM 4221 C CA . ARG B 1 46 ? -30.956 3.501 -7.415 1.00 17.85 24 ARG B CA 1
ATOM 4222 C C . ARG B 1 46 ? -29.756 2.927 -6.674 1.00 18.36 24 ARG B C 1
ATOM 4223 O O . ARG B 1 46 ? -28.919 3.682 -6.210 1.00 18.19 24 ARG B O 1
ATOM 4231 N N . ALA B 1 47 ? -29.696 1.601 -6.536 1.00 18.95 25 ALA B N 1
ATOM 4232 C CA . ALA B 1 47 ? -28.630 0.931 -5.757 1.00 19.85 25 ALA B CA 1
ATOM 4233 C C . ALA B 1 47 ? -27.221 1.053 -6.391 1.00 20.56 25 ALA B C 1
ATOM 4234 O O . ALA B 1 47 ? -26.187 1.016 -5.694 1.00 20.67 25 ALA B O 1
ATOM 4236 N N . GLN B 1 48 ? -27.192 1.221 -7.710 1.00 20.96 26 GLN B N 1
ATOM 4237 C CA . GLN B 1 48 ? -25.948 1.419 -8.441 1.00 21.09 26 GLN B CA 1
ATOM 4238 C C . GLN B 1 48 ? -25.605 2.883 -8.554 1.00 20.86 26 GLN B C 1
ATOM 4239 O O . GLN B 1 48 ? -24.422 3.242 -8.671 1.00 21.00 26 GLN B O 1
ATOM 4245 N N . LEU B 1 49 ? -26.640 3.721 -8.527 1.00 20.28 27 LEU B N 1
ATOM 4246 C CA . LEU B 1 49 ? -26.434 5.155 -8.544 1.00 20.09 27 LEU B CA 1
ATOM 4247 C C . LEU B 1 49 ? -26.055 5.695 -7.142 1.00 20.42 27 LEU B C 1
ATOM 4248 O O . LEU B 1 49 ? -25.475 6.779 -7.027 1.00 20.34 27 LEU B O 1
ATOM 4253 N N . ALA B 1 50 ? -26.334 4.932 -6.085 1.00 20.47 28 ALA B N 1
ATOM 4254 C CA . ALA B 1 50 ? -25.921 5.343 -4.748 1.00 20.68 28 ALA B CA 1
ATOM 4255 C C . ALA B 1 50 ? -24.425 5.163 -4.581 1.00 21.25 28 ALA B C 1
ATOM 4256 O O . ALA B 1 50 ? -23.906 4.092 -4.871 1.00 21.99 28 ALA B O 1
ATOM 4258 N N . SER B 1 51 ? -23.713 6.211 -4.168 1.00 21.79 29 SER B N 1
ATOM 4259 C CA . SER B 1 51 ? -22.386 6.020 -3.595 1.00 21.97 29 SER B CA 1
ATOM 4260 C C . SER B 1 51 ? -22.668 5.707 -2.145 1.00 22.69 29 SER B C 1
ATOM 4261 O O . SER B 1 51 ? -23.720 6.114 -1.619 1.00 23.18 29 SER B O 1
ATOM 4264 N N . GLY B 1 52 ? -21.767 4.981 -1.496 1.00 23.03 30 GLY B N 1
ATOM 4265 C CA . GLY B 1 52 ? -21.992 4.606 -0.095 1.00 23.47 30 GLY B CA 1
ATOM 4266 C C . GLY B 1 52 ? -22.391 5.748 0.854 1.00 23.32 30 GLY B C 1
ATOM 4267 O O . GLY B 1 52 ? -22.942 5.487 1.911 1.00 23.05 30 GLY B O 1
ATOM 4268 N N . GLU B 1 53 ? -22.088 7.000 0.483 1.00 23.45 31 GLU B N 1
ATOM 4269 C CA . GLU B 1 53 ? -22.370 8.198 1.301 1.00 23.17 31 GLU B CA 1
ATOM 4270 C C . GLU B 1 53 ? -23.872 8.467 1.421 1.00 22.86 31 GLU B C 1
ATOM 4271 O O . GLU B 1 53 ? -24.683 8.102 0.546 1.00 23.26 31 GLU B O 1
ATOM 4277 N N . GLU B 1 54 ? -24.251 9.100 2.518 1.00 21.87 32 GLU B N 1
ATOM 4278 C CA . GLU B 1 54 ? -25.655 9.188 2.861 1.00 20.55 32 GLU B CA 1
ATOM 4279 C C . GLU B 1 54 ? -25.867 10.393 3.778 1.00 19.74 32 GLU B C 1
ATOM 4280 O O . GLU B 1 54 ? -26.304 10.222 4.904 1.00 19.16 32 GLU B O 1
ATOM 4286 N N . PRO B 1 55 ? -25.566 11.619 3.278 1.00 19.33 33 PRO B N 1
ATOM 4287 C CA . PRO B 1 55 ? -25.621 12.867 4.035 1.00 18.84 33 PRO B CA 1
ATOM 4288 C C . PRO B 1 55 ? -27.028 13.191 4.504 1.00 18.58 33 PRO B C 1
ATOM 4289 O O . PRO B 1 55 ? -27.962 13.179 3.709 1.00 18.38 33 PRO B O 1
ATOM 4293 N N . HIS B 1 56 ? -27.157 13.479 5.796 1.00 18.16 34 HIS B N 1
ATOM 4294 C CA . HIS B 1 56 ? -28.438 13.665 6.470 1.00 17.69 34 HIS B CA 1
ATOM 4295 C C . HIS B 1 56 ? -29.396 12.499 6.308 1.00 17.63 34 HIS B C 1
ATOM 4296 O O . HIS B 1 56 ? -30.584 12.698 6.467 1.00 18.14 34 HIS B O 1
ATOM 4303 N N . GLY B 1 57 ? -28.900 11.301 5.996 1.00 17.12 35 GLY B N 1
ATOM 4304 C CA . GLY B 1 57 ? -29.750 10.114 5.859 1.00 16.42 35 GLY B CA 1
ATOM 4305 C C . GLY B 1 57 ? -30.246 9.785 4.456 1.00 16.11 35 GLY B C 1
ATOM 4306 O O . GLY B 1 57 ? -30.917 8.771 4.276 1.00 16.32 35 GLY B O 1
ATOM 4307 N N . ILE B 1 58 ? -29.934 10.629 3.463 1.00 15.09 36 ILE B N 1
ATOM 4308 C CA . ILE B 1 58 ? -30.404 10.431 2.070 1.00 13.78 36 ILE B CA 1
ATOM 4309 C C . ILE B 1 58 ? -29.261 10.082 1.118 1.00 13.32 36 ILE B C 1
ATOM 4310 O O . ILE B 1 58 ? -28.234 10.766 1.112 1.00 13.45 36 ILE B O 1
ATOM 4315 N N . PRO B 1 59 ? -29.416 9.020 0.305 1.00 12.58 37 PRO B N 1
ATOM 4316 C CA . PRO B 1 59 ? -28.318 8.712 -0.598 1.00 12.27 37 PRO B CA 1
ATOM 4317 C C . PRO B 1 59 ? -27.986 9.846 -1.588 1.00 12.33 37 PRO B C 1
ATOM 4318 O O . PRO B 1 59 ? -28.862 10.502 -2.121 1.00 12.34 37 PRO B O 1
ATOM 4322 N N . VAL B 1 60 ? -26.694 10.079 -1.775 1.00 12.89 38 VAL B N 1
ATOM 4323 C CA . VAL B 1 60 ? -26.142 11.028 -2.738 1.00 12.45 38 VAL B CA 1
ATOM 4324 C C . VAL B 1 60 ? -25.370 10.235 -3.767 1.00 13.28 38 VAL B C 1
ATOM 4325 O O . VAL B 1 60 ? -24.877 9.145 -3.478 1.00 12.88 38 VAL B O 1
ATOM 4329 N N . MET B 1 61 ? -25.277 10.813 -4.963 1.00 14.71 39 MET B N 1
ATOM 4330 C CA . MET B 1 61 ? -24.510 10.272 -6.089 1.00 15.59 39 MET B CA 1
ATOM 4331 C C . MET B 1 61 ? -23.029 10.628 -5.970 1.00 16.90 39 MET B C 1
ATOM 4332 O O . MET B 1 61 ? -22.639 11.447 -5.133 1.00 17.14 39 MET B O 1
ATOM 4337 N N . ARG B 1 62 ? -22.218 9.963 -6.794 1.00 18.43 40 ARG B N 1
ATOM 4338 C CA . ARG B 1 62 ? -20.752 10.058 -6.791 1.00 19.63 40 ARG B CA 1
ATOM 4339 C C . ARG B 1 62 ? -20.312 11.420 -7.320 1.00 20.99 40 ARG B C 1
ATOM 4340 O O . ARG B 1 62 ? -20.979 11.978 -8.195 1.00 21.65 40 ARG B O 1
ATOM 4348 N N . GLU B 1 63 ? -19.231 11.980 -6.787 1.00 22.25 41 GLU B N 1
ATOM 4349 C CA . GLU B 1 63 ? -18.783 13.287 -7.251 1.00 23.95 41 GLU B CA 1
ATOM 4350 C C . GLU B 1 63 ? -18.038 13.020 -8.559 1.00 25.73 41 GLU B C 1
ATOM 4351 O O . GLU B 1 63 ? -17.280 12.055 -8.639 1.00 26.03 41 GLU B O 1
ATOM 4357 N N . ARG B 1 64 ? -18.290 13.827 -9.592 1.00 27.12 42 ARG B N 1
ATOM 4358 C CA . ARG B 1 64 ? -17.646 13.615 -10.896 1.00 28.82 42 ARG B CA 1
ATOM 4359 C C . ARG B 1 64 ? -16.120 13.401 -10.800 1.00 29.40 42 ARG B C 1
ATOM 4360 O O . ARG B 1 64 ? -15.590 12.449 -11.369 1.00 29.53 42 ARG B O 1
ATOM 4368 N N . SER B 1 65 ? -15.424 14.275 -10.071 1.00 30.33 43 SER B N 1
ATOM 4369 C CA . SER B 1 65 ? -13.950 14.204 -9.940 1.00 30.82 43 SER B CA 1
ATOM 4370 C C . SER B 1 65 ? -13.439 12.982 -9.146 1.00 30.92 43 SER B C 1
ATOM 4371 O O . SER B 1 65 ? -12.244 12.851 -8.884 1.00 30.23 43 SER B O 1
ATOM 4374 N N . THR B 1 66 ? -14.365 12.093 -8.789 1.00 31.55 44 THR B N 1
ATOM 4375 C CA . THR B 1 66 ? -14.096 10.865 -8.001 1.00 31.74 44 THR B CA 1
ATOM 4376 C C . THR B 1 66 ? -14.280 9.601 -8.855 1.00 32.03 44 THR B C 1
ATOM 4377 O O . THR B 1 66 ? -13.747 8.528 -8.564 1.00 31.61 44 THR B O 1
ATOM 4381 N N . VAL B 1 67 ? -15.029 9.777 -9.936 1.00 32.74 45 VAL B N 1
ATOM 4382 C CA . VAL B 1 67 ? -15.481 8.682 -10.776 1.00 33.24 45 VAL B CA 1
ATOM 4383 C C . VAL B 1 67 ? -14.503 8.518 -11.937 1.00 33.97 45 VAL B C 1
ATOM 4384 O O . VAL B 1 67 ? -14.291 9.434 -12.716 1.00 34.22 45 VAL B O 1
ATOM 4388 N N . PRO B 1 68 ? -13.879 7.350 -12.031 1.00 34.49 46 PRO B N 1
ATOM 4389 C CA . PRO B 1 68 ? -13.032 7.103 -13.189 1.00 35.15 46 PRO B CA 1
ATOM 4390 C C . PRO B 1 68 ? -13.856 6.956 -14.481 1.00 35.56 46 PRO B C 1
ATOM 4391 O O . PRO B 1 68 ? -14.861 6.270 -14.458 1.00 35.84 46 PRO B O 1
ATOM 4395 N N . ASP B 1 69 ? -13.431 7.572 -15.588 1.00 35.91 47 ASP B N 1
ATOM 4396 C CA . ASP B 1 69 ? -14.082 7.406 -16.906 1.00 35.88 47 ASP B CA 1
ATOM 4397 C C . ASP B 1 69 ? -14.639 6.025 -17.159 1.00 35.63 47 ASP B C 1
ATOM 4398 O O . ASP B 1 69 ? -15.692 5.883 -17.764 1.00 35.45 47 ASP B O 1
ATOM 4403 N N . SER B 1 70 ? -13.904 5.019 -16.690 1.00 35.54 48 SER B N 1
ATOM 4404 C CA . SER B 1 70 ? -14.235 3.595 -16.879 1.00 34.86 48 SER B CA 1
ATOM 4405 C C . SER B 1 70 ? -15.501 3.116 -16.169 1.00 34.84 48 SER B C 1
ATOM 4406 O O . SER B 1 70 ? -16.116 2.174 -16.618 1.00 34.84 48 SER B O 1
ATOM 4409 N N . LYS B 1 71 ? -15.867 3.745 -15.051 1.00 34.70 49 LYS B N 1
ATOM 4410 C CA . LYS B 1 71 ? -17.045 3.340 -14.245 1.00 34.02 49 LYS B CA 1
ATOM 4411 C C . LYS B 1 71 ? -18.115 4.444 -14.189 1.00 32.88 49 LYS B C 1
ATOM 4412 O O . LYS B 1 71 ? -18.869 4.538 -13.239 1.00 32.79 49 LYS B O 1
ATOM 4418 N N . ARG B 1 72 ? -18.168 5.260 -15.232 1.00 31.42 50 ARG B N 1
ATOM 4419 C CA . ARG B 1 72 ? -18.896 6.519 -15.254 1.00 29.50 50 ARG B CA 1
ATOM 4420 C C . ARG B 1 72 ? -20.328 6.371 -15.826 1.00 28.73 50 ARG B C 1
ATOM 4421 O O . ARG B 1 72 ? -21.108 7.321 -15.841 1.00 28.50 50 ARG B O 1
ATOM 4429 N N . PHE B 1 73 ? -20.682 5.163 -16.249 1.00 27.45 51 PHE B N 1
ATOM 4430 C CA . PHE B 1 73 ? -21.942 4.934 -16.945 1.00 26.32 51 PHE B CA 1
ATOM 4431 C C . PHE B 1 73 ? -22.706 3.673 -16.535 1.00 26.27 51 PHE B C 1
ATOM 4432 O O . PHE B 1 73 ? -22.127 2.636 -16.229 1.00 26.12 51 PHE B O 1
ATOM 4440 N N . ILE B 1 74 ? -24.026 3.784 -16.522 1.00 25.99 52 ILE B N 1
ATOM 4441 C CA . ILE B 1 74 ? -24.890 2.636 -16.420 1.00 25.24 52 ILE B CA 1
ATOM 4442 C C . ILE B 1 74 ? -25.636 2.552 -17.762 1.00 25.41 52 ILE B C 1
ATOM 4443 O O . ILE B 1 74 ? -26.109 3.582 -18.286 1.00 25.16 52 ILE B O 1
ATOM 4448 N N . LEU B 1 75 ? -25.692 1.340 -18.331 1.00 25.10 53 LEU B N 1
ATOM 4449 C CA . LEU B 1 75 ? -26.444 1.068 -19.560 1.00 24.77 53 LEU B CA 1
ATOM 4450 C C . LEU B 1 75 ? -27.826 0.611 -19.170 1.00 25.35 53 LEU B C 1
ATOM 4451 O O . LEU B 1 75 ? -27.948 -0.329 -18.404 1.00 25.64 53 LEU B O 1
ATOM 4456 N N . VAL B 1 76 ? -28.869 1.262 -19.681 1.00 25.87 54 VAL B N 1
ATOM 4457 C CA . VAL B 1 76 ? -30.248 0.877 -19.342 1.00 26.06 54 VAL B CA 1
ATOM 4458 C C . VAL B 1 76 ? -30.982 0.303 -20.550 1.00 26.67 54 VAL B C 1
ATOM 4459 O O . VAL B 1 76 ? -31.379 1.025 -21.458 1.00 26.26 54 VAL B O 1
ATOM 4463 N N . GLU B 1 77 ? -31.174 -1.009 -20.518 1.00 27.84 55 GLU B N 1
ATOM 4464 C CA . GLU B 1 77 ? -31.713 -1.799 -21.629 1.00 29.21 55 GLU B CA 1
ATOM 4465 C C . GLU B 1 77 ? -33.255 -1.898 -21.604 1.00 30.29 55 GLU B C 1
ATOM 4466 O O . GLU B 1 77 ? -33.828 -2.684 -20.845 1.00 30.13 55 GLU B O 1
ATOM 4472 N N . LEU B 1 78 ? -33.924 -1.118 -22.447 1.00 31.67 56 LEU B N 1
ATOM 4473 C CA . LEU B 1 78 ? -35.385 -1.111 -22.472 1.00 33.31 56 LEU B CA 1
ATOM 4474 C C . LEU B 1 78 ? -35.993 -1.952 -23.601 1.00 34.36 56 LEU B C 1
ATOM 4475 O O . LEU B 1 78 ? -35.445 -1.954 -24.687 1.00 34.90 56 LEU B O 1
ATOM 4480 N N . SER B 1 79 ? -37.107 -2.657 -23.328 1.00 36.11 57 SER B N 1
ATOM 4481 C CA . SER B 1 79 ? -37.942 -3.446 -24.304 1.00 37.22 57 SER B CA 1
ATOM 4482 C C . SER B 1 79 ? -39.395 -3.425 -23.840 1.00 39.53 57 SER B C 1
ATOM 4483 O O . SER B 1 79 ? -39.648 -2.768 -22.876 1.00 40.20 57 SER B O 1
ATOM 4486 N N . ASN B 1 80 ? -40.412 -4.025 -24.467 1.00 41.95 58 ASN B N 1
ATOM 4487 C CA . ASN B 1 80 ? -40.963 -3.867 -25.807 1.00 44.25 58 ASN B CA 1
ATOM 4488 C C . ASN B 1 80 ? -41.667 -5.061 -26.443 1.00 45.77 58 ASN B C 1
ATOM 4489 O O . ASN B 1 80 ? -41.211 -6.185 -26.336 1.00 46.20 58 ASN B O 1
ATOM 4494 N N . TRP B 1 81 ? -42.790 -4.801 -27.101 1.00 47.66 59 TRP B N 1
ATOM 4495 C CA . TRP B 1 81 ? -43.417 -5.802 -27.944 1.00 49.49 59 TRP B CA 1
ATOM 4496 C C . TRP B 1 81 ? -42.837 -5.772 -29.339 1.00 50.29 59 TRP B C 1
ATOM 4497 O O . TRP B 1 81 ? -42.313 -6.779 -29.785 1.00 50.80 59 TRP B O 1
ATOM 4508 N N . ALA B 1 82 ? -42.929 -4.626 -30.018 1.00 51.16 60 ALA B N 1
ATOM 4509 C CA . ALA B 1 82 ? -42.378 -4.439 -31.366 1.00 51.93 60 ALA B CA 1
ATOM 4510 C C . ALA B 1 82 ? -40.830 -4.406 -31.384 1.00 52.36 60 ALA B C 1
ATOM 4511 O O . ALA B 1 82 ? -40.215 -3.460 -31.851 1.00 52.68 60 ALA B O 1
ATOM 4513 N N . ALA B 1 83 ? -40.220 -5.476 -30.888 1.00 52.84 61 ALA B N 1
ATOM 4514 C CA . ALA B 1 83 ? -38.793 -5.559 -30.643 1.00 53.03 61 ALA B CA 1
ATOM 4515 C C . ALA B 1 83 ? -37.968 -6.016 -31.847 1.00 53.33 61 ALA B C 1
ATOM 4516 O O . ALA B 1 83 ? -38.463 -6.146 -32.973 1.00 53.73 61 ALA B O 1
ATOM 4518 N N . ASP B 1 84 ? -36.672 -6.121 -31.592 1.00 53.08 62 ASP B N 1
ATOM 4519 C CA . ASP B 1 84 ? -35.943 -7.370 -31.764 1.00 52.67 62 ASP B CA 1
ATOM 4520 C C . ASP B 1 84 ? -34.674 -7.333 -30.928 1.00 51.43 62 ASP B C 1
ATOM 4521 O O . ASP B 1 84 ? -34.224 -8.355 -30.428 1.00 51.55 62 ASP B O 1
ATOM 4526 N N . SER B 1 85 ? -34.088 -6.155 -30.800 1.00 49.73 63 SER B N 1
ATOM 4527 C CA . SER B 1 85 ? -33.097 -5.955 -29.765 1.00 48.04 63 SER B CA 1
ATOM 4528 C C . SER B 1 85 ? -33.382 -4.629 -29.079 1.00 45.85 63 SER B C 1
ATOM 4529 O O . SER B 1 85 ? -34.047 -3.767 -29.646 1.00 46.09 63 SER B O 1
ATOM 4532 N N . PRO B 1 86 ? -32.905 -4.469 -27.841 1.00 43.53 64 PRO B N 1
ATOM 4533 C CA . PRO B 1 86 ? -33.438 -3.382 -27.054 1.00 41.32 64 PRO B CA 1
ATOM 4534 C C . PRO B 1 86 ? -32.725 -2.049 -27.271 1.00 38.76 64 PRO B C 1
ATOM 4535 O O . PRO B 1 86 ? -31.664 -1.986 -27.888 1.00 38.64 64 PRO B O 1
ATOM 4539 N N . VAL B 1 87 ? -33.343 -0.992 -26.773 1.00 35.54 65 VAL B N 1
ATOM 4540 C CA . VAL B 1 87 ? -32.763 0.322 -26.776 1.00 32.24 65 VAL B CA 1
ATOM 4541 C C . VAL B 1 87 ? -31.957 0.418 -25.498 1.00 30.23 65 VAL B C 1
ATOM 4542 O O . VAL B 1 87 ? -32.496 0.255 -24.404 1.00 29.71 65 VAL B O 1
ATOM 4546 N N . THR B 1 88 ? -30.666 0.676 -25.632 1.00 27.76 66 THR B N 1
ATOM 4547 C CA . THR B 1 88 ? -29.823 0.844 -24.475 1.00 25.30 66 THR B CA 1
ATOM 4548 C C . THR B 1 88 ? -29.413 2.291 -24.330 1.00 24.64 66 THR B C 1
ATOM 4549 O O . THR B 1 88 ? -28.865 2.874 -25.254 1.00 24.55 66 THR B O 1
ATOM 4553 N N . LEU B 1 89 ? -29.714 2.863 -23.162 1.00 23.48 67 LEU B N 1
ATOM 4554 C CA . LEU B 1 89 ? -29.413 4.239 -22.843 1.00 21.69 67 LEU B CA 1
ATOM 4555 C C . LEU B 1 89 ? -28.122 4.219 -22.097 1.00 21.36 67 LEU B C 1
ATOM 4556 O O . LEU B 1 89 ? -27.883 3.298 -21.320 1.00 21.43 67 LEU B O 1
ATOM 4561 N N . ALA B 1 90 ? -27.279 5.215 -22.339 1.00 20.67 68 ALA B N 1
ATOM 4562 C CA . ALA B 1 90 ? -26.115 5.444 -21.499 1.00 20.09 68 ALA B CA 1
ATOM 4563 C C . ALA B 1 90 ? -26.469 6.520 -20.461 1.00 20.08 68 ALA B C 1
ATOM 4564 O O . ALA B 1 90 ? -26.764 7.695 -20.795 1.00 19.85 68 ALA B O 1
ATOM 4566 N N . VAL B 1 91 ? -26.469 6.089 -19.200 1.00 19.83 69 VAL B N 1
ATOM 4567 C CA . VAL B 1 91 ? -26.903 6.927 -18.064 1.00 19.58 69 VAL B CA 1
ATOM 4568 C C . VAL B 1 91 ? -25.659 7.368 -17.274 1.00 19.47 69 VAL B C 1
ATOM 4569 O O . VAL B 1 91 ? -24.821 6.539 -16.940 1.00 20.12 69 VAL B O 1
ATOM 4573 N N . ASP B 1 92 ? -25.519 8.666 -17.024 1.00 18.50 70 ASP B N 1
ATOM 4574 C CA . ASP B 1 92 ? -24.374 9.203 -16.326 1.00 17.48 70 ASP B CA 1
ATOM 4575 C C . ASP B 1 92 ? -24.603 8.939 -14.841 1.00 17.59 70 ASP B C 1
ATOM 4576 O O . ASP B 1 92 ? -25.654 9.288 -14.306 1.00 17.52 70 ASP B O 1
ATOM 4581 N N . VAL B 1 93 ? -23.644 8.292 -14.174 1.00 17.68 71 VAL B N 1
ATOM 4582 C CA . VAL B 1 93 ? -23.837 7.839 -12.777 1.00 17.63 71 VAL B CA 1
ATOM 4583 C C . VAL B 1 93 ? -23.803 9.032 -11.823 1.00 17.51 71 VAL B C 1
ATOM 4584 O O . VAL B 1 93 ? -24.049 8.911 -10.617 1.00 17.20 71 VAL B O 1
ATOM 4588 N N . THR B 1 94 ? -23.525 10.195 -12.394 1.00 17.28 72 THR B N 1
ATOM 4589 C CA . THR B 1 94 ? -23.191 11.386 -11.648 1.00 16.65 72 THR B CA 1
ATOM 4590 C C . THR B 1 94 ? -24.421 12.263 -11.403 1.00 16.10 72 THR B C 1
ATOM 4591 O O . THR B 1 94 ? -24.491 13.019 -10.417 1.00 15.62 72 THR B O 1
ATOM 4595 N N . ASN B 1 95 ? -25.410 12.104 -12.278 1.00 15.33 73 ASN B N 1
ATOM 4596 C CA . ASN B 1 95 ? -26.607 12.934 -12.244 1.00 14.71 73 ASN B CA 1
ATOM 4597 C C . ASN B 1 95 ? -27.877 12.264 -12.783 1.00 14.56 73 ASN B C 1
ATOM 4598 O O . ASN B 1 95 ? -28.930 12.901 -12.827 1.00 14.61 73 ASN B O 1
ATOM 4603 N N . ALA B 1 96 ? -27.761 10.991 -13.182 1.00 14.22 74 ALA B N 1
ATOM 4604 C CA . ALA B 1 96 ? -28.849 10.206 -13.813 1.00 13.54 74 ALA B CA 1
ATOM 4605 C C . ALA B 1 96 ? -29.273 10.669 -15.197 1.00 13.37 74 ALA B C 1
ATOM 4606 O O . ALA B 1 96 ? -30.336 10.275 -15.649 1.00 13.19 74 ALA B O 1
ATOM 4608 N N . TYR B 1 97 ? -28.450 11.475 -15.877 1.00 13.40 75 TYR B N 1
ATOM 4609 C CA . TYR B 1 97 ? -28.751 11.973 -17.226 1.00 13.36 75 TYR B CA 1
ATOM 4610 C C . TYR B 1 97 ? -28.646 10.879 -18.261 1.00 13.20 75 TYR B C 1
ATOM 4611 O O . TYR B 1 97 ? -27.756 10.044 -18.202 1.00 13.24 75 TYR B O 1
ATOM 4620 N N . VAL B 1 98 ? -29.535 10.900 -19.234 1.00 13.24 76 VAL B N 1
ATOM 4621 C CA . VAL B 1 98 ? -29.429 10.027 -20.393 1.00 13.25 76 VAL B CA 1
ATOM 4622 C C . VAL B 1 98 ? -28.585 10.730 -21.466 1.00 13.99 76 VAL B C 1
ATOM 4623 O O . VAL B 1 98 ? -29.055 11.622 -22.164 1.00 13.80 76 VAL B O 1
ATOM 4627 N N . VAL B 1 99 ? -27.318 10.351 -21.572 1.00 14.58 77 VAL B N 1
ATOM 4628 C CA . VAL B 1 99 ? -26.389 11.122 -22.408 1.00 15.25 77 VAL B CA 1
ATOM 4629 C C . VAL B 1 99 ? -26.383 10.649 -23.847 1.00 15.68 77 VAL B C 1
ATOM 4630 O O . VAL B 1 99 ? -26.003 11.364 -24.771 1.00 15.44 77 VAL B O 1
ATOM 4634 N N . ALA B 1 100 ? -26.777 9.406 -24.007 1.00 16.34 78 ALA B N 1
ATOM 4635 C CA . ALA B 1 100 ? -26.731 8.741 -25.279 1.00 17.38 78 ALA B CA 1
ATOM 4636 C C . ALA B 1 100 ? -27.651 7.543 -25.203 1.00 17.85 78 ALA B C 1
ATOM 4637 O O . ALA B 1 100 ? -28.101 7.167 -24.137 1.00 18.00 78 ALA B O 1
ATOM 4639 N N . TYR B 1 101 ? -27.922 6.939 -26.348 1.00 18.66 79 TYR B N 1
ATOM 4640 C CA . TYR B 1 101 ? -28.620 5.672 -26.380 1.00 19.35 79 TYR B CA 1
ATOM 4641 C C . TYR B 1 101 ? -28.243 4.876 -27.617 1.00 20.22 79 TYR B C 1
ATOM 4642 O O . TYR B 1 101 ? -27.856 5.438 -28.637 1.00 20.15 79 TYR B O 1
ATOM 4651 N N . ARG B 1 102 ? -28.370 3.561 -27.485 1.00 21.66 80 ARG B N 1
ATOM 4652 C CA . ARG B 1 102 ? -27.951 2.571 -28.464 1.00 23.27 80 ARG B CA 1
ATOM 4653 C C . ARG B 1 102 ? -29.118 1.873 -29.115 1.00 24.43 80 ARG B C 1
ATOM 4654 O O . ARG B 1 102 ? -30.042 1.468 -28.438 1.00 24.44 80 ARG B O 1
ATOM 4662 N N . THR B 1 103 ? -29.054 1.704 -30.432 1.00 25.90 81 THR B N 1
ATOM 4663 C CA . THR B 1 103 ? -30.005 0.880 -31.173 1.00 27.21 81 THR B CA 1
ATOM 4664 C C . THR B 1 103 ? -29.216 0.128 -32.239 1.00 28.50 81 THR B C 1
ATOM 4665 O O . THR B 1 103 ? -29.067 0.581 -33.368 1.00 28.77 81 THR B O 1
ATOM 4669 N N . GLY B 1 104 ? -28.671 -1.017 -31.849 1.00 29.94 82 GLY B N 1
ATOM 4670 C CA . GLY B 1 104 ? -27.822 -1.800 -32.735 1.00 31.34 82 GLY B CA 1
ATOM 4671 C C . GLY B 1 104 ? -26.439 -1.205 -32.914 1.00 32.10 82 GLY B C 1
ATOM 4672 O O . GLY B 1 104 ? -25.730 -0.945 -31.945 1.00 32.29 82 GLY B O 1
ATOM 4673 N N . SER B 1 105 ? -26.059 -1.012 -34.169 1.00 32.72 83 SER B N 1
ATOM 4674 C CA . SER B 1 105 ? -24.768 -0.445 -34.535 1.00 33.35 83 SER B CA 1
ATOM 4675 C C . SER B 1 105 ? -24.721 1.064 -34.300 1.00 33.09 83 SER B C 1
ATOM 4676 O O . SER B 1 105 ? -23.645 1.668 -34.253 1.00 33.43 83 SER B O 1
ATOM 4679 N N . GLN B 1 106 ? -25.906 1.650 -34.168 1.00 32.64 84 GLN B N 1
ATOM 4680 C CA . GLN B 1 106 ? -26.115 3.089 -34.150 1.00 32.14 84 GLN B CA 1
ATOM 4681 C C . GLN B 1 106 ? -26.114 3.612 -32.702 1.00 32.02 84 GLN B C 1
ATOM 4682 O O . GLN B 1 106 ? -26.735 3.013 -31.825 1.00 32.19 84 GLN B O 1
ATOM 4688 N N . SER B 1 107 ? -25.406 4.711 -32.438 1.00 31.67 85 SER B N 1
ATOM 4689 C CA . SER B 1 107 ? -25.474 5.364 -31.133 1.00 30.64 85 SER B CA 1
ATOM 4690 C C . SER B 1 107 ? -25.905 6.786 -31.361 1.00 30.13 85 SER B C 1
ATOM 4691 O O . SER B 1 107 ? -25.446 7.422 -32.301 1.00 29.95 85 SER B O 1
ATOM 4694 N N . PHE B 1 108 ? -26.811 7.267 -30.520 1.00 29.67 86 PHE B N 1
ATOM 4695 C CA . PHE B 1 108 ? -27.317 8.633 -30.634 1.00 29.40 86 PHE B CA 1
ATOM 4696 C C . PHE B 1 108 ? -27.032 9.407 -29.358 1.00 29.55 86 PHE B C 1
ATOM 4697 O O . PHE B 1 108 ? -27.361 8.955 -28.280 1.00 29.50 86 PHE B O 1
ATOM 4705 N N . PHE B 1 109 ? -26.382 10.556 -29.494 1.00 29.87 87 PHE B N 1
ATOM 4706 C CA . PHE B 1 109 ? -25.900 11.332 -28.363 1.00 30.17 87 PHE B CA 1
ATOM 4707 C C . PHE B 1 109 ? -26.624 12.660 -28.239 1.00 31.09 87 PHE B C 1
ATOM 4708 O O . PHE B 1 109 ? -27.133 13.201 -29.216 1.00 31.19 87 PHE B O 1
ATOM 4716 N N . LEU B 1 110 ? -26.655 13.207 -27.038 1.00 32.35 88 LEU B N 1
ATOM 4717 C CA . LEU B 1 110 ? -27.241 14.525 -26.852 1.00 33.66 88 LEU B CA 1
ATOM 4718 C C . LEU B 1 110 ? -26.168 15.609 -26.841 1.00 35.32 88 LEU B C 1
ATOM 4719 O O . LEU B 1 110 ? -25.112 15.418 -26.240 1.00 35.57 88 LEU B O 1
ATOM 4724 N N . ARG B 1 111 ? -26.412 16.728 -27.528 1.00 37.12 89 ARG B N 1
ATOM 4725 C CA . ARG B 1 111 ? -25.417 17.784 -27.604 1.00 38.89 89 ARG B CA 1
ATOM 4726 C C . ARG B 1 111 ? -25.154 18.217 -26.190 1.00 40.15 89 ARG B C 1
ATOM 4727 O O . ARG B 1 111 ? -26.018 18.090 -25.329 1.00 40.37 89 ARG B O 1
ATOM 4735 N N . GLU B 1 112 ? -23.959 18.713 -25.929 1.00 41.86 90 GLU B N 1
ATOM 4736 C CA . GLU B 1 112 ? -23.617 19.057 -24.567 1.00 43.55 90 GLU B CA 1
ATOM 4737 C C . GLU B 1 112 ? -22.873 20.374 -24.412 1.00 45.06 90 GLU B C 1
ATOM 4738 O O . GLU B 1 112 ? -22.052 20.725 -25.250 1.00 45.06 90 GLU B O 1
ATOM 4744 N N . ASP B 1 113 ? -23.168 21.083 -23.321 1.00 46.91 91 ASP B N 1
ATOM 4745 C CA . ASP B 1 113 ? -22.641 22.413 -23.073 1.00 48.65 91 ASP B CA 1
ATOM 4746 C C . ASP B 1 113 ? -21.131 22.437 -22.767 1.00 50.17 91 ASP B C 1
ATOM 4747 O O . ASP B 1 113 ? -20.489 23.494 -22.862 1.00 50.43 91 ASP B O 1
ATOM 4752 N N . ASN B 1 114 ? -20.570 21.272 -22.426 1.00 51.66 92 ASN B N 1
ATOM 4753 C CA . ASN B 1 114 ? -19.154 21.166 -22.077 1.00 53.10 92 ASN B CA 1
ATOM 4754 C C . ASN B 1 114 ? -18.474 19.833 -22.404 1.00 53.80 92 ASN B C 1
ATOM 4755 O O . ASN B 1 114 ? -18.317 19.019 -21.505 1.00 54.17 92 ASN B O 1
ATOM 4760 N N . PRO B 1 115 ? -18.015 19.617 -23.661 1.00 54.44 93 PRO B N 1
ATOM 4761 C CA . PRO B 1 115 ? -17.455 18.299 -24.017 1.00 54.90 93 PRO B CA 1
ATOM 4762 C C . PRO B 1 115 ? -16.675 17.634 -22.879 1.00 55.44 93 PRO B C 1
ATOM 4763 O O . PRO B 1 115 ? -15.655 18.171 -22.445 1.00 55.54 93 PRO B O 1
ATOM 4767 N N . ASP B 1 116 ? -17.195 16.493 -22.408 1.00 55.84 94 ASP B N 1
ATOM 4768 C CA . ASP B 1 116 ? -16.645 15.681 -21.306 1.00 56.01 94 ASP B CA 1
ATOM 4769 C C . ASP B 1 116 ? -15.709 14.675 -21.950 1.00 56.33 94 ASP B C 1
ATOM 4770 O O . ASP B 1 116 ? -16.098 14.064 -22.933 1.00 56.66 94 ASP B O 1
ATOM 4775 N N . PRO B 1 117 ? -14.477 14.495 -21.419 1.00 56.51 95 PRO B N 1
ATOM 4776 C CA . PRO B 1 117 ? -13.677 13.407 -21.978 1.00 56.67 95 PRO B CA 1
ATOM 4777 C C . PRO B 1 117 ? -14.442 12.074 -21.952 1.00 56.88 95 PRO B C 1
ATOM 4778 O O . PRO B 1 117 ? -14.353 11.300 -22.899 1.00 56.57 95 PRO B O 1
ATOM 4782 N N . ALA B 1 118 ? -15.194 11.826 -20.880 1.00 57.32 96 ALA B N 1
ATOM 4783 C CA . ALA B 1 118 ? -15.905 10.553 -20.678 1.00 57.63 96 ALA B CA 1
ATOM 4784 C C . ALA B 1 118 ? -17.046 10.318 -21.677 1.00 57.86 96 ALA B C 1
ATOM 4785 O O . ALA B 1 118 ? -17.079 9.271 -22.344 1.00 58.35 96 ALA B O 1
ATOM 4787 N N . ILE B 1 119 ? -17.969 11.281 -21.787 1.00 57.60 97 ILE B N 1
ATOM 4788 C CA . ILE B 1 119 ? -19.093 11.200 -22.746 1.00 57.06 97 ILE B CA 1
ATOM 4789 C C . ILE B 1 119 ? -18.619 11.039 -24.223 1.00 57.57 97 ILE B C 1
ATOM 4790 O O . ILE B 1 119 ? -19.242 10.343 -25.024 1.00 57.29 97 ILE B O 1
ATOM 4795 N N . GLU B 1 120 ? -17.498 11.682 -24.551 1.00 58.22 98 GLU B N 1
ATOM 4796 C CA . GLU B 1 120 ? -16.862 11.607 -25.872 1.00 58.48 98 GLU B CA 1
ATOM 4797 C C . GLU B 1 120 ? -15.690 10.669 -25.756 1.00 58.18 98 GLU B C 1
ATOM 4798 O O . GLU B 1 120 ? -14.565 11.090 -25.483 1.00 58.54 98 GLU B O 1
ATOM 4804 N N . ASN B 1 121 ? -16.028 9.399 -25.985 1.00 57.59 99 ASN B N 1
ATOM 4805 C CA . ASN B 1 121 ? -15.246 8.214 -25.792 1.00 56.65 99 ASN B CA 1
ATOM 4806 C C . ASN B 1 121 ? -16.144 7.136 -25.186 1.00 56.16 99 ASN B C 1
ATOM 4807 O O . ASN B 1 121 ? -15.656 6.319 -24.434 1.00 56.42 99 ASN B O 1
ATOM 4812 N N . LEU B 1 122 ? -17.444 7.128 -25.474 1.00 55.09 100 LEU B N 1
ATOM 4813 C CA . LEU B 1 122 ? -18.366 6.296 -24.680 1.00 54.47 100 LEU B CA 1
ATOM 4814 C C . LEU B 1 122 ? -18.814 5.006 -25.336 1.00 54.13 100 LEU B C 1
ATOM 4815 O O . LEU B 1 122 ? -18.715 3.934 -24.741 1.00 54.40 100 LEU B O 1
ATOM 4820 N N . LEU B 1 123 ? -19.347 5.093 -26.540 1.00 53.53 101 LEU B N 1
ATOM 4821 C CA . LEU B 1 123 ? -19.712 3.881 -27.252 1.00 52.67 101 LEU B CA 1
ATOM 4822 C C . LEU B 1 123 ? -18.807 3.757 -28.478 1.00 52.56 101 LEU B C 1
ATOM 4823 O O . LEU B 1 123 ? -19.214 4.151 -29.564 1.00 52.90 101 LEU B O 1
ATOM 4828 N N . PRO B 1 124 ? -17.564 3.226 -28.318 1.00 52.21 102 PRO B N 1
ATOM 4829 C CA . PRO B 1 124 ? -16.751 3.118 -29.546 1.00 51.78 102 PRO B CA 1
ATOM 4830 C C . PRO B 1 124 ? -17.232 1.908 -30.350 1.00 51.26 102 PRO B C 1
ATOM 4831 O O . PRO B 1 124 ? -17.946 1.068 -29.799 1.00 51.55 102 PRO B O 1
ATOM 4835 N N . ASP B 1 125 ? -16.861 1.801 -31.626 1.00 50.06 103 ASP B N 1
ATOM 4836 C CA . ASP B 1 125 ? -17.414 0.729 -32.507 1.00 48.70 103 ASP B CA 1
ATOM 4837 C C . ASP B 1 125 ? -18.918 0.904 -32.743 1.00 48.29 103 ASP B C 1
ATOM 4838 O O . ASP B 1 125 ? -19.704 0.008 -32.451 1.00 48.15 103 ASP B O 1
ATOM 4843 N N . THR B 1 126 ? -19.306 2.054 -33.281 1.00 47.58 104 THR B N 1
ATOM 4844 C CA . THR B 1 126 ? -20.701 2.453 -33.310 1.00 46.80 104 THR B CA 1
ATOM 4845 C C . THR B 1 126 ? -20.884 3.724 -34.169 1.00 46.66 104 THR B C 1
ATOM 4846 O O . THR B 1 126 ? -19.926 4.480 -34.357 1.00 46.84 104 THR B O 1
ATOM 4850 N N . LYS B 1 127 ? -22.097 3.954 -34.679 1.00 45.98 105 LYS B N 1
ATOM 4851 C CA . LYS B 1 127 ? -22.457 5.153 -35.478 1.00 45.60 105 LYS B CA 1
ATOM 4852 C C . LYS B 1 127 ? -21.916 6.528 -35.039 1.00 44.83 105 LYS B C 1
ATOM 4853 O O . LYS B 1 127 ? -21.192 7.185 -35.799 1.00 45.22 105 LYS B O 1
ATOM 4859 N N . ARG B 1 128 ? -22.293 6.973 -33.840 1.00 43.37 106 ARG B N 1
ATOM 4860 C CA . ARG B 1 128 ? -22.106 8.366 -33.439 1.00 41.89 106 ARG B CA 1
ATOM 4861 C C . ARG B 1 128 ? -22.866 9.300 -34.367 1.00 40.42 106 ARG B C 1
ATOM 4862 O O . ARG B 1 128 ? -22.421 9.649 -35.455 1.00 40.34 106 ARG B O 1
ATOM 4870 N N . TYR B 1 129 ? -24.060 9.638 -33.930 1.00 38.34 107 TYR B N 1
ATOM 4871 C CA . TYR B 1 129 ? -24.787 10.754 -34.447 1.00 36.09 107 TYR B CA 1
ATOM 4872 C C . TYR B 1 129 ? -25.052 11.629 -33.225 1.00 34.50 107 TYR B C 1
ATOM 4873 O O . TYR B 1 129 ? -25.253 11.119 -32.115 1.00 34.57 107 TYR B O 1
ATOM 4882 N N . THR B 1 130 ? -25.041 12.938 -33.393 1.00 31.78 108 THR B N 1
ATOM 4883 C CA . THR B 1 130 ? -25.377 13.727 -32.264 1.00 29.24 108 THR B CA 1
ATOM 4884 C C . THR B 1 130 ? -26.422 14.735 -32.691 1.00 28.12 108 THR B C 1
ATOM 4885 O O . THR B 1 130 ? -26.348 15.299 -33.779 1.00 27.40 108 THR B O 1
ATOM 4889 N N . PHE B 1 131 ? -27.439 14.885 -31.851 1.00 26.39 109 PHE B N 1
ATOM 4890 C CA . PHE B 1 131 ? -28.564 15.749 -32.127 1.00 24.62 109 PHE B CA 1
ATOM 4891 C C . PHE B 1 131 ? -28.191 17.233 -32.046 1.00 23.98 109 PHE B C 1
ATOM 4892 O O . PHE B 1 131 ? -27.161 17.575 -31.466 1.00 24.21 109 PHE B O 1
ATOM 4900 N N . PRO B 1 132 ? -28.988 18.122 -32.669 1.00 23.12 110 PRO B N 1
ATOM 4901 C CA . PRO B 1 132 ? -28.736 19.540 -32.449 1.00 22.52 110 PRO B CA 1
ATOM 4902 C C . PRO B 1 132 ? -29.206 20.102 -31.087 1.00 22.12 110 PRO B C 1
ATOM 4903 O O . PRO B 1 132 ? -29.077 21.297 -30.872 1.00 22.13 110 PRO B O 1
ATOM 4907 N N . PHE B 1 133 ? -29.712 19.257 -30.179 1.00 21.40 111 PHE B N 1
ATOM 4908 C CA . PHE B 1 133 ? -30.256 19.682 -28.862 1.00 20.52 111 PHE B CA 1
ATOM 4909 C C . PHE B 1 133 ? -29.687 18.891 -27.660 1.00 20.22 111 PHE B C 1
ATOM 4910 O O . PHE B 1 133 ? -29.184 17.769 -27.819 1.00 19.99 111 PHE B O 1
ATOM 4918 N N . SER B 1 134 ? -29.799 19.479 -26.459 1.00 19.77 112 SER B N 1
ATOM 4919 C CA . SER B 1 134 ? -29.307 18.873 -25.209 1.00 18.88 112 SER B CA 1
ATOM 4920 C C . SER B 1 134 ? -30.337 17.970 -24.582 1.00 18.59 112 SER B C 1
ATOM 4921 O O . SER B 1 134 ? -31.479 17.912 -25.028 1.00 18.52 112 SER B O 1
ATOM 4924 N N . GLY B 1 135 ? -29.915 17.283 -23.522 1.00 18.35 113 GLY B N 1
ATOM 4925 C CA . GLY B 1 135 ? -30.790 16.435 -22.718 1.00 17.79 113 GLY B CA 1
ATOM 4926 C C . GLY B 1 135 ? -31.745 17.181 -21.806 1.00 17.46 113 GLY B C 1
ATOM 4927 O O . GLY B 1 135 ? -32.621 16.556 -21.213 1.00 17.57 113 GLY B O 1
ATOM 4928 N N . SER B 1 136 ? -31.577 18.509 -21.700 1.00 17.05 114 SER B N 1
ATOM 4929 C CA . SER B 1 136 ? -32.408 19.378 -20.843 1.00 16.09 114 SER B CA 1
ATOM 4930 C C . SER B 1 136 ? -33.812 19.422 -21.379 1.00 15.38 114 SER B C 1
ATOM 4931 O O . SER B 1 136 ? -33.999 19.181 -22.551 1.00 15.08 114 SER B O 1
ATOM 4934 N N . TYR B 1 137 ? -34.777 19.731 -20.513 1.00 14.74 115 TYR B N 1
ATOM 4935 C CA . TYR B 1 137 ? -36.193 19.864 -20.875 1.00 14.19 115 TYR B CA 1
ATOM 4936 C C . TYR B 1 137 ? -36.550 21.061 -21.757 1.00 14.96 115 TYR B C 1
ATOM 4937 O O . TYR B 1 137 ? -37.365 20.923 -22.665 1.00 15.01 115 TYR B O 1
ATOM 4946 N N . THR B 1 138 ? -35.965 22.231 -21.487 1.00 15.76 116 THR B N 1
ATOM 4947 C CA . THR B 1 138 ? -36.149 23.392 -22.361 1.00 16.96 116 THR B CA 1
ATOM 4948 C C . THR B 1 138 ? -35.876 23.038 -23.844 1.00 17.98 116 THR B C 1
ATOM 4949 O O . THR B 1 138 ? -36.681 23.388 -24.753 1.00 17.49 116 THR B O 1
ATOM 4953 N N . ASP B 1 139 ? -34.723 22.380 -24.069 1.00 18.67 117 ASP B N 1
ATOM 4954 C CA . ASP B 1 139 ? -34.300 21.909 -25.389 1.00 18.94 117 ASP B CA 1
ATOM 4955 C C . ASP B 1 139 ? -35.261 20.861 -25.883 1.00 19.45 117 ASP B C 1
ATOM 4956 O O . ASP B 1 139 ? -35.825 20.997 -26.967 1.00 20.32 117 ASP B O 1
ATOM 4961 N N . LEU B 1 140 ? -35.478 19.820 -25.085 1.00 19.36 118 LEU B N 1
ATOM 4962 C CA . LEU B 1 140 ? -36.340 18.717 -25.500 1.00 18.77 118 LEU B CA 1
ATOM 4963 C C . LEU B 1 140 ? -37.750 19.195 -25.830 1.00 19.20 118 LEU B C 1
ATOM 4964 O O . LEU B 1 140 ? -38.307 18.820 -26.860 1.00 19.29 118 LEU B O 1
ATOM 4969 N N . GLU B 1 141 ? -38.322 20.024 -24.968 1.00 19.45 119 GLU B N 1
ATOM 4970 C CA . GLU B 1 141 ? -39.664 20.522 -25.197 1.00 19.79 119 GLU B CA 1
ATOM 4971 C C . GLU B 1 141 ? -39.712 21.344 -26.451 1.00 20.93 119 GLU B C 1
ATOM 4972 O O . GLU B 1 141 ? -40.679 21.297 -27.187 1.00 21.05 119 GLU B O 1
ATOM 4978 N N . ARG B 1 142 ? -38.660 22.110 -26.690 1.00 22.71 120 ARG B N 1
ATOM 4979 C CA . ARG B 1 142 ? -38.643 22.981 -27.854 1.00 24.80 120 ARG B CA 1
ATOM 4980 C C . ARG B 1 142 ? -38.665 22.154 -29.120 1.00 24.20 120 ARG B C 1
ATOM 4981 O O . ARG B 1 142 ? -39.484 22.396 -30.001 1.00 24.75 120 ARG B O 1
ATOM 4989 N N . VAL B 1 143 ? -37.777 21.175 -29.192 1.00 23.51 121 VAL B N 1
ATOM 4990 C CA . VAL B 1 143 ? -37.670 20.298 -30.358 1.00 23.00 121 VAL B CA 1
ATOM 4991 C C . VAL B 1 143 ? -38.944 19.428 -30.506 1.00 23.09 121 VAL B C 1
ATOM 4992 O O . VAL B 1 143 ? -39.454 19.218 -31.611 1.00 23.24 121 VAL B O 1
ATOM 4996 N N . ALA B 1 144 ? -39.467 18.975 -29.373 1.00 23.06 122 ALA B N 1
ATOM 4997 C CA . ALA B 1 144 ? -40.668 18.188 -29.320 1.00 23.19 122 ALA B CA 1
ATOM 4998 C C . ALA B 1 144 ? -41.917 18.944 -29.770 1.00 23.38 122 ALA B C 1
ATOM 4999 O O . ALA B 1 144 ? -42.843 18.324 -30.295 1.00 23.65 122 ALA B O 1
ATOM 5001 N N . GLY B 1 145 ? -41.952 20.261 -29.543 1.00 23.42 123 GLY B N 1
ATOM 5002 C CA . GLY B 1 145 ? -43.116 21.099 -29.880 1.00 23.53 123 GLY B CA 1
ATOM 5003 C C . GLY B 1 145 ? -44.301 20.967 -28.925 1.00 23.70 123 GLY B C 1
ATOM 5004 O O . GLY B 1 145 ? -45.421 21.297 -29.282 1.00 23.68 123 GLY B O 1
ATOM 5005 N N . GLU B 1 146 ? -44.046 20.454 -27.718 1.00 23.74 124 GLU B N 1
ATOM 5006 C CA . GLU B 1 146 ? -45.006 20.433 -26.606 1.00 23.20 124 GLU B CA 1
ATOM 5007 C C . GLU B 1 146 ? -44.271 20.376 -25.248 1.00 23.65 124 GLU B C 1
ATOM 5008 O O . GLU B 1 146 ? -43.092 20.045 -25.208 1.00 23.18 124 GLU B O 1
ATOM 5014 N N . ARG B 1 147 ? -44.955 20.739 -24.154 1.00 24.36 125 ARG B N 1
ATOM 5015 C CA . ARG B 1 147 ? -44.359 20.742 -22.801 1.00 25.12 125 ARG B CA 1
ATOM 5016 C C . ARG B 1 147 ? -44.542 19.405 -22.088 1.00 24.17 125 ARG B C 1
ATOM 5017 O O . ARG B 1 147 ? -45.287 18.551 -22.538 1.00 24.21 125 ARG B O 1
ATOM 5025 N N . ARG B 1 148 ? -43.857 19.238 -20.969 1.00 23.90 126 ARG B N 1
ATOM 5026 C CA . ARG B 1 148 ? -43.957 18.028 -20.157 1.00 23.51 126 ARG B CA 1
ATOM 5027 C C . ARG B 1 148 ? -45.373 17.715 -19.721 1.00 23.50 126 ARG B C 1
ATOM 5028 O O . ARG B 1 148 ? -45.775 16.550 -19.721 1.00 23.53 126 ARG B O 1
ATOM 5036 N N . GLU B 1 149 ? -46.110 18.771 -19.380 1.00 23.19 127 GLU B N 1
ATOM 5037 C CA . GLU B 1 149 ? -47.493 18.707 -18.905 1.00 23.10 127 GLU B CA 1
ATOM 5038 C C . GLU B 1 149 ? -48.543 18.363 -19.966 1.00 22.48 127 GLU B C 1
ATOM 5039 O O . GLU B 1 149 ? -49.713 18.240 -19.643 1.00 22.03 127 GLU B O 1
ATOM 5045 N N . GLU B 1 150 ? -48.121 18.222 -21.221 1.00 22.06 128 GLU B N 1
ATOM 5046 C CA . GLU B 1 150 ? -49.013 17.911 -22.337 1.00 21.64 128 GLU B CA 1
ATOM 5047 C C . GLU B 1 150 ? -48.846 16.484 -22.857 1.00 20.74 128 GLU B C 1
ATOM 5048 O O . GLU B 1 150 ? -49.739 15.969 -23.522 1.00 20.24 128 GLU B O 1
ATOM 5054 N N . ILE B 1 151 ? -47.707 15.858 -22.545 1.00 19.99 129 ILE B N 1
ATOM 5055 C CA . ILE B 1 151 ? -47.371 14.497 -22.976 1.00 19.25 129 ILE B CA 1
ATOM 5056 C C . ILE B 1 151 ? -47.836 13.398 -21.980 1.00 19.27 129 ILE B C 1
ATOM 5057 O O . ILE B 1 151 ? -47.463 13.425 -20.810 1.00 19.26 129 ILE B O 1
ATOM 5062 N N . LEU B 1 152 ? -48.651 12.441 -22.444 1.00 19.03 130 LEU B N 1
ATOM 5063 C CA . LEU B 1 152 ? -49.110 11.332 -21.591 1.00 18.80 130 LEU B CA 1
ATOM 5064 C C . LEU B 1 152 ? -47.932 10.445 -21.175 1.00 18.59 130 LEU B C 1
ATOM 5065 O O . LEU B 1 152 ? -47.079 10.139 -21.988 1.00 18.79 130 LEU B O 1
ATOM 5070 N N . LEU B 1 153 ? -47.897 10.034 -19.910 1.00 18.40 131 LEU B N 1
ATOM 5071 C CA . LEU B 1 153 ? -46.898 9.095 -19.401 1.00 17.70 131 LEU B CA 1
ATOM 5072 C C . LEU B 1 153 ? -47.570 7.806 -18.974 1.00 17.72 131 LEU B C 1
ATOM 5073 O O . LEU B 1 153 ? -48.715 7.825 -18.585 1.00 18.05 131 LEU B O 1
ATOM 5078 N N . GLY B 1 154 ? -46.874 6.682 -19.066 1.00 17.81 132 GLY B N 1
ATOM 5079 C CA . GLY B 1 154 ? -47.490 5.387 -18.793 1.00 17.96 132 GLY B CA 1
ATOM 5080 C C . GLY B 1 154 ? -46.897 4.294 -19.634 1.00 18.19 132 GLY B C 1
ATOM 5081 O O . GLY B 1 154 ? -45.920 4.519 -20.330 1.00 18.25 132 GLY B O 1
ATOM 5082 N N . MET B 1 155 ? -47.498 3.113 -19.569 1.00 18.63 133 MET B N 1
ATOM 5083 C CA . MET B 1 155 ? -46.997 1.944 -20.253 1.00 18.87 133 MET B CA 1
ATOM 5084 C C . MET B 1 155 ? -47.108 2.084 -21.787 1.00 19.12 133 MET B C 1
ATOM 5085 O O . MET B 1 155 ? -46.113 1.929 -22.494 1.00 19.13 133 MET B O 1
ATOM 5090 N N . ASP B 1 156 ? -48.282 2.434 -22.301 1.00 19.25 134 ASP B N 1
ATOM 5091 C CA . ASP B 1 156 ? -48.397 2.722 -23.740 1.00 19.88 134 ASP B CA 1
ATOM 5092 C C . ASP B 1 156 ? -47.422 3.767 -24.232 1.00 19.71 134 ASP B C 1
ATOM 5093 O O . ASP B 1 156 ? -46.685 3.484 -25.175 1.00 20.05 134 ASP B O 1
ATOM 5098 N N . PRO B 1 157 ? -47.426 4.991 -23.633 1.00 19.61 135 PRO B N 1
ATOM 5099 C CA . PRO B 1 157 ? -46.447 6.006 -24.066 1.00 19.18 135 PRO B CA 1
ATOM 5100 C C . PRO B 1 157 ? -44.988 5.535 -24.025 1.00 19.02 135 PRO B C 1
ATOM 5101 O O . PRO B 1 157 ? -44.228 5.951 -24.911 1.00 19.34 135 PRO B O 1
ATOM 5105 N N . LEU B 1 158 ? -44.619 4.677 -23.050 1.00 18.17 136 LEU B N 1
ATOM 5106 C CA . LEU B 1 158 ? -43.245 4.125 -22.941 1.00 17.79 136 LEU B CA 1
ATOM 5107 C C . LEU B 1 158 ? -42.995 3.129 -24.047 1.00 18.07 136 LEU B C 1
ATOM 5108 O O . LEU B 1 158 ? -41.952 3.172 -24.688 1.00 18.50 136 LEU B O 1
ATOM 5113 N N . GLU B 1 159 ? -43.960 2.239 -24.252 1.00 18.08 137 GLU B N 1
ATOM 5114 C CA . GLU B 1 159 ? -44.036 1.335 -25.408 1.00 17.91 137 GLU B CA 1
ATOM 5115 C C . GLU B 1 159 ? -43.797 2.051 -26.760 1.00 17.81 137 GLU B C 1
ATOM 5116 O O . GLU B 1 159 ? -43.032 1.585 -27.609 1.00 17.79 137 GLU B O 1
ATOM 5122 N N . ASN B 1 160 ? -44.445 3.192 -26.953 1.00 17.49 138 ASN B N 1
ATOM 5123 C CA . ASN B 1 160 ? -44.264 3.940 -28.176 1.00 17.01 138 ASN B CA 1
ATOM 5124 C C . ASN B 1 160 ? -42.951 4.673 -28.204 1.00 17.30 138 ASN B C 1
ATOM 5125 O O . ASN B 1 160 ? -42.344 4.766 -29.249 1.00 17.48 138 ASN B O 1
ATOM 5130 N N . ALA B 1 161 ? -42.515 5.177 -27.056 1.00 18.15 139 ALA B N 1
ATOM 5131 C CA . ALA B 1 161 ? -41.247 5.901 -26.921 1.00 18.97 139 ALA B CA 1
ATOM 5132 C C . ALA B 1 161 ? -40.056 5.016 -27.204 1.00 19.65 139 ALA B C 1
ATOM 5133 O O . ALA B 1 161 ? -39.108 5.439 -27.883 1.00 20.29 139 ALA B O 1
ATOM 5135 N N . ILE B 1 162 ? -40.107 3.797 -26.675 1.00 19.85 140 ILE B N 1
ATOM 5136 C CA . ILE B 1 162 ? -39.128 2.776 -26.974 1.00 20.07 140 ILE B CA 1
ATOM 5137 C C . ILE B 1 162 ? -39.122 2.434 -28.468 1.00 21.09 140 ILE B C 1
ATOM 5138 O O . ILE B 1 162 ? -38.084 2.471 -29.105 1.00 21.78 140 ILE B O 1
ATOM 5143 N N . SER B 1 163 ? -40.273 2.138 -29.042 1.00 21.91 141 SER B N 1
ATOM 5144 C CA . SER B 1 163 ? -40.345 1.875 -30.475 1.00 22.67 141 SER B CA 1
ATOM 5145 C C . SER B 1 163 ? -39.756 3.004 -31.337 1.00 23.42 141 SER B C 1
ATOM 5146 O O . SER B 1 163 ? -39.084 2.739 -32.336 1.00 23.65 141 SER B O 1
ATOM 5149 N N . ALA B 1 164 ? -40.008 4.255 -30.942 1.00 24.25 142 ALA B N 1
ATOM 5150 C CA . ALA B 1 164 ? -39.584 5.441 -31.695 1.00 24.94 142 ALA B CA 1
ATOM 5151 C C . ALA B 1 164 ? -38.064 5.670 -31.627 1.00 25.78 142 ALA B C 1
ATOM 5152 O O . ALA B 1 164 ? -37.433 6.176 -32.579 1.00 25.32 142 ALA B O 1
ATOM 5154 N N . LEU B 1 165 ? -37.498 5.282 -30.488 1.00 26.99 143 LEU B N 1
ATOM 5155 C CA . LEU B 1 165 ? -36.078 5.367 -30.243 1.00 28.07 143 LEU B CA 1
ATOM 5156 C C . LEU B 1 165 ? -35.349 4.197 -30.833 1.00 29.00 143 LEU B C 1
ATOM 5157 O O . LEU B 1 165 ? -34.147 4.244 -31.011 1.00 29.15 143 LEU B O 1
ATOM 5162 N N . TRP B 1 166 ? -36.080 3.131 -31.107 1.00 30.58 144 TRP B N 1
ATOM 5163 C CA . TRP B 1 166 ? -35.517 1.962 -31.772 1.00 32.18 144 TRP B CA 1
ATOM 5164 C C . TRP B 1 166 ? -35.245 2.281 -33.235 1.00 32.47 144 TRP B C 1
ATOM 5165 O O . TRP B 1 166 ? -34.124 2.120 -33.709 1.00 32.73 144 TRP B O 1
ATOM 5176 N N . ILE B 1 167 ? -36.279 2.753 -33.925 1.00 32.89 145 ILE B N 1
ATOM 5177 C CA . ILE B 1 167 ? -36.226 3.117 -35.332 1.00 33.41 145 ILE B CA 1
ATOM 5178 C C . ILE B 1 167 ? -35.208 4.217 -35.532 1.00 33.78 145 ILE B C 1
ATOM 5179 O O . ILE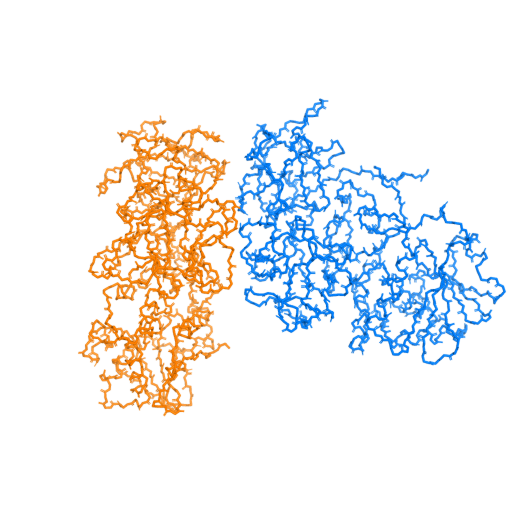 B 1 167 ? -34.372 4.124 -36.424 1.00 34.23 145 ILE B O 1
ATOM 5184 N N . SER B 1 168 ? -35.293 5.249 -34.693 1.00 34.02 146 SER B N 1
ATOM 5185 C CA . SER B 1 168 ? -34.403 6.412 -34.742 1.00 33.99 146 SER B CA 1
ATOM 5186 C C . SER B 1 168 ? -34.336 7.088 -36.113 1.00 34.06 146 SER B C 1
ATOM 5187 O O . SER B 1 168 ? -33.246 7.301 -36.652 1.00 33.85 146 SER B O 1
ATOM 5190 N N . ASN B 1 169 ? -35.515 7.427 -36.643 1.00 34.17 147 ASN B N 1
ATOM 5191 C CA . ASN B 1 169 ? -35.663 8.106 -37.935 1.00 34.72 147 ASN B CA 1
ATOM 5192 C C . ASN B 1 169 ? -35.251 9.594 -37.850 1.00 34.70 147 ASN B C 1
ATOM 5193 O O . ASN B 1 169 ? -35.953 10.408 -37.248 1.00 35.08 147 ASN B O 1
ATOM 5198 N N . LEU B 1 170 ? -34.112 9.940 -38.457 1.00 34.46 148 LEU B N 1
ATOM 5199 C CA . LEU B 1 170 ? -33.553 11.301 -38.359 1.00 33.97 148 LEU B CA 1
ATOM 5200 C C . LEU B 1 170 ? -34.400 12.363 -39.052 1.00 33.76 148 LEU B C 1
ATOM 5201 O O . LEU B 1 170 ? -34.225 13.543 -38.814 1.00 33.86 148 LEU B O 1
ATOM 5206 N N . ASN B 1 171 ? -35.329 11.944 -39.900 1.00 33.50 149 ASN B N 1
ATOM 5207 C CA . ASN B 1 171 ? -36.232 12.886 -40.505 1.00 32.79 149 ASN B CA 1
ATOM 5208 C C . ASN B 1 171 ? -37.414 13.153 -39.544 1.00 32.59 149 ASN B C 1
ATOM 5209 O O . ASN B 1 171 ? -38.136 14.117 -39.740 1.00 32.70 149 ASN B O 1
ATOM 5211 N N . GLN B 1 172 ? -37.589 12.335 -38.493 1.00 31.93 150 GLN B N 1
ATOM 5212 C CA . GLN B 1 172 ? -38.611 12.604 -37.418 1.00 31.38 150 GLN B CA 1
ATOM 5213 C C . GLN B 1 172 ? -38.195 13.666 -36.339 1.00 30.41 150 GLN B C 1
ATOM 5214 O O . GLN B 1 172 ? -38.590 14.844 -36.422 1.00 30.26 150 GLN B O 1
ATOM 5216 N N . GLN B 1 173 ? -37.414 13.258 -35.338 1.00 28.96 151 GLN B N 1
ATOM 5217 C CA . GLN B 1 173 ? -36.705 14.221 -34.443 1.00 27.70 151 GLN B CA 1
ATOM 5218 C C . GLN B 1 173 ? -37.575 14.953 -33.436 1.00 26.91 151 GLN B C 1
ATOM 5219 O O . GLN B 1 173 ? -37.226 15.003 -32.265 1.00 26.65 151 GLN B O 1
ATOM 5225 N N . ARG B 1 174 ? -38.679 15.541 -33.893 1.00 26.04 152 ARG B N 1
ATOM 5226 C CA . ARG B 1 174 ? -39.726 16.060 -33.021 1.00 25.01 152 ARG B CA 1
ATOM 5227 C C . ARG B 1 174 ? -40.161 14.944 -32.067 1.00 24.74 152 ARG B C 1
ATOM 5228 O O . ARG B 1 174 ? -40.254 15.131 -30.844 1.00 24.42 152 ARG B O 1
ATOM 5236 N N . ALA B 1 175 ? -40.402 13.768 -32.642 1.00 24.04 153 ALA B N 1
ATOM 5237 C CA . ALA B 1 175 ? -40.888 12.623 -31.888 1.00 22.90 153 ALA B CA 1
ATOM 5238 C C . ALA B 1 175 ? -39.770 11.873 -31.170 1.00 22.19 153 ALA B C 1
ATOM 5239 O O . ALA B 1 175 ? -40.046 11.090 -30.257 1.00 21.92 153 ALA B O 1
ATOM 5241 N N . LEU B 1 176 ? -38.517 12.096 -31.583 1.00 21.19 154 LEU B N 1
ATOM 5242 C CA . LEU B 1 176 ? -37.371 11.536 -30.850 1.00 20.05 154 LEU B CA 1
ATOM 5243 C C . LEU B 1 176 ? -37.152 12.277 -29.531 1.00 19.58 154 LEU B C 1
ATOM 5244 O O . LEU B 1 176 ? -36.904 11.674 -28.499 1.00 19.19 154 LEU B O 1
ATOM 5249 N N . ALA B 1 177 ? -37.298 13.591 -29.592 1.00 19.30 155 ALA B N 1
ATOM 5250 C CA . ALA B 1 177 ? -37.233 14.440 -28.436 1.00 18.97 155 ALA B CA 1
ATOM 5251 C C . ALA B 1 177 ? -38.457 14.275 -27.532 1.00 19.03 155 ALA B C 1
ATOM 5252 O O . ALA B 1 177 ? -38.330 14.371 -26.321 1.00 18.84 155 ALA B O 1
ATOM 5254 N N . ARG B 1 178 ? -39.644 14.030 -28.096 1.00 19.26 156 ARG B N 1
ATOM 5255 C CA . ARG B 1 178 ? -40.813 13.758 -27.244 1.00 19.44 156 ARG B CA 1
ATOM 5256 C C . ARG B 1 178 ? -40.532 12.476 -26.499 1.00 19.61 156 ARG B C 1
ATOM 5257 O O . ARG B 1 178 ? -40.814 12.371 -25.310 1.00 20.32 156 ARG B O 1
ATOM 5265 N N . SER B 1 179 ? -39.947 11.511 -27.197 1.00 19.26 157 SER B N 1
ATOM 5266 C CA . SER B 1 179 ? -39.762 10.189 -26.630 1.00 18.50 157 SER B CA 1
ATOM 5267 C C . SER B 1 179 ? -38.781 10.173 -25.486 1.00 17.75 157 SER B C 1
ATOM 5268 O O . SER B 1 179 ? -39.005 9.493 -24.483 1.00 17.66 157 SER B O 1
ATOM 5271 N N . LEU B 1 180 ? -37.718 10.946 -25.614 1.00 16.85 158 LEU B N 1
ATOM 5272 C CA . LEU B 1 180 ? -36.769 11.069 -24.528 1.00 16.20 158 LEU B CA 1
ATOM 5273 C C . LEU B 1 180 ? -37.415 11.758 -23.310 1.00 16.00 158 LEU B C 1
ATOM 5274 O O . LEU B 1 180 ? -37.111 11.443 -22.146 1.00 15.41 158 LEU B O 1
ATOM 5279 N N . ILE B 1 181 ? -38.351 12.663 -23.584 1.00 15.70 159 ILE B N 1
ATOM 5280 C CA . ILE B 1 181 ? -39.179 13.224 -22.517 1.00 15.28 159 ILE B CA 1
ATOM 5281 C C . ILE B 1 181 ? -39.978 12.157 -21.742 1.00 15.49 159 ILE B C 1
ATOM 5282 O O . ILE B 1 181 ? -39.967 12.186 -20.507 1.00 16.22 159 ILE B O 1
ATOM 5287 N N . VAL B 1 182 ? -40.616 11.204 -22.444 1.00 14.86 160 VAL B N 1
ATOM 5288 C CA . VAL B 1 182 ? -41.269 10.031 -21.795 1.00 13.85 160 VAL B CA 1
ATOM 5289 C C . VAL B 1 182 ? -40.272 9.196 -20.963 1.00 13.89 160 VAL B C 1
ATOM 5290 O O . VAL B 1 182 ? -40.498 8.924 -19.762 1.00 13.65 160 VAL B O 1
ATOM 5294 N N . VAL B 1 183 ? -39.167 8.826 -21.619 1.00 13.39 161 VAL B N 1
ATOM 5295 C CA . VAL B 1 183 ? -38.155 7.935 -21.042 1.00 12.70 161 VAL B CA 1
ATOM 5296 C C . VAL B 1 183 ? -37.399 8.540 -19.834 1.00 12.40 161 VAL B C 1
ATOM 5297 O O . VAL B 1 183 ? -37.314 7.917 -18.786 1.00 12.23 161 VAL B O 1
ATOM 5301 N N . ILE B 1 184 ? -36.892 9.759 -19.961 1.00 12.02 162 ILE B N 1
ATOM 5302 C CA . ILE B 1 184 ? -36.211 10.409 -18.825 1.00 11.67 162 ILE B CA 1
ATOM 5303 C C . ILE B 1 184 ? -37.119 10.534 -17.594 1.00 11.56 162 ILE B C 1
ATOM 5304 O O . ILE B 1 184 ? -36.677 10.324 -16.457 1.00 11.18 162 ILE B O 1
ATOM 5309 N N . GLN B 1 185 ? -38.390 10.848 -17.825 1.00 11.49 163 GLN B N 1
ATOM 5310 C CA . GLN B 1 185 ? -39.334 11.001 -16.719 1.00 11.37 163 GLN B CA 1
ATOM 5311 C C . GLN B 1 185 ? -39.654 9.710 -15.999 1.00 11.52 163 GLN B C 1
ATOM 5312 O O . GLN B 1 185 ? -39.702 9.684 -14.765 1.00 11.11 163 GLN B O 1
ATOM 5318 N N . MET B 1 186 ? -39.807 8.638 -16.779 1.00 11.54 164 MET B N 1
ATOM 5319 C CA . MET B 1 186 ? -40.203 7.349 -16.263 1.00 11.18 164 MET B CA 1
ATOM 5320 C C . MET B 1 186 ? -39.038 6.534 -15.751 1.00 10.89 164 MET B C 1
ATOM 5321 O O . MET B 1 186 ? -39.240 5.522 -15.125 1.00 11.60 164 MET B O 1
ATOM 5326 N N . VAL B 1 187 ? -37.819 6.951 -16.010 1.00 10.42 165 VAL B N 1
ATOM 5327 C CA . VAL B 1 187 ? -36.683 6.223 -15.483 1.00 10.23 165 VAL B CA 1
ATOM 5328 C C . VAL B 1 187 ? -35.980 7.127 -14.467 1.00 10.92 165 VAL B C 1
ATOM 5329 O O . VAL B 1 187 ? -36.208 6.996 -13.251 1.00 10.62 165 VAL B O 1
ATOM 5333 N N . ALA B 1 188 ? -35.163 8.062 -14.984 1.00 11.39 166 ALA B N 1
ATOM 5334 C CA . ALA B 1 188 ? -34.358 9.016 -14.190 1.00 11.25 166 ALA B CA 1
ATOM 5335 C C . ALA B 1 188 ? -35.164 9.723 -13.099 1.00 11.22 166 ALA B C 1
ATOM 5336 O O . ALA B 1 188 ? -34.822 9.605 -11.925 1.00 11.61 166 ALA B O 1
ATOM 5338 N N . GLU B 1 189 ? -36.249 10.407 -13.476 1.00 10.62 167 GLU B N 1
ATOM 5339 C CA . GLU B 1 189 ? -37.100 11.107 -12.499 1.00 10.31 167 GLU B CA 1
ATOM 5340 C C . GLU B 1 189 ? -37.660 10.206 -11.398 1.00 10.12 167 GLU B C 1
ATOM 5341 O O . GLU B 1 189 ? -37.679 10.571 -10.222 1.00 9.82 167 GLU B O 1
ATOM 5347 N N . ALA B 1 190 ? -38.118 9.028 -11.804 1.00 10.26 168 ALA B N 1
ATOM 5348 C CA . ALA B 1 190 ? -38.650 7.998 -10.897 1.00 10.26 168 ALA B CA 1
ATOM 5349 C C . ALA B 1 190 ? -37.598 7.467 -9.951 1.00 9.90 168 ALA B C 1
ATOM 5350 O O . ALA B 1 190 ? -37.904 7.048 -8.855 1.00 9.65 168 ALA B O 1
ATOM 5352 N N . VAL B 1 191 ? -36.354 7.449 -10.417 1.00 9.71 169 VAL B N 1
ATOM 5353 C CA . VAL B 1 191 ? -35.235 7.013 -9.608 1.00 8.94 169 VAL B CA 1
ATOM 5354 C C . VAL B 1 191 ? -35.076 7.978 -8.473 1.00 8.91 169 VAL B C 1
ATOM 5355 O O . VAL B 1 191 ? -34.925 7.585 -7.324 1.00 8.25 169 VAL B O 1
ATOM 5359 N N . ARG B 1 192 ? -35.176 9.254 -8.835 1.00 9.45 170 ARG B N 1
ATOM 5360 C CA . ARG B 1 192 ? -34.951 10.399 -7.944 1.00 9.28 170 ARG B CA 1
ATOM 5361 C C . ARG B 1 192 ? -36.042 10.609 -6.876 1.00 9.52 170 ARG B C 1
ATOM 5362 O O . ARG B 1 192 ? -35.749 10.975 -5.750 1.00 10.06 170 ARG B O 1
ATOM 5370 N N . PHE B 1 193 ? -37.292 10.374 -7.243 1.00 9.54 171 PHE B N 1
ATOM 5371 C CA . PHE B 1 193 ? -38.411 10.610 -6.367 1.00 9.36 171 PHE B CA 1
ATOM 5372 C C . PHE B 1 193 ? -39.325 9.397 -6.324 1.00 9.85 171 PHE B C 1
ATOM 5373 O O . PHE B 1 193 ? -39.777 8.928 -7.374 1.00 10.53 171 PHE B O 1
ATOM 5381 N N . ARG B 1 194 ? -39.607 8.899 -5.115 1.00 10.23 172 ARG B N 1
ATOM 5382 C CA . ARG B 1 194 ? -40.643 7.848 -4.898 1.00 10.23 172 ARG B CA 1
ATOM 5383 C C . ARG B 1 194 ? -42.063 8.298 -5.274 1.00 10.71 172 ARG B C 1
ATOM 5384 O O . ARG B 1 194 ? -42.936 7.472 -5.565 1.00 10.88 172 ARG B O 1
ATOM 5392 N N . PHE B 1 195 ? -42.252 9.622 -5.258 1.00 10.83 173 PHE B N 1
ATOM 5393 C CA . PHE B 1 195 ? -43.463 10.302 -5.630 1.00 10.36 173 PHE B CA 1
ATOM 5394 C C . PHE B 1 195 ? -43.806 10.086 -7.081 1.00 10.97 173 PHE B C 1
ATOM 5395 O O . PHE B 1 195 ? -44.965 9.777 -7.418 1.00 11.72 173 PHE B O 1
ATOM 5403 N N . ILE B 1 196 ? -42.829 10.276 -7.963 1.00 10.85 174 ILE B N 1
ATOM 5404 C CA . ILE B 1 196 ? -43.123 10.049 -9.372 1.00 10.26 174 ILE B CA 1
ATOM 5405 C C . ILE B 1 196 ? -43.028 8.540 -9.666 1.00 10.19 174 ILE B C 1
ATOM 5406 O O . ILE B 1 196 ? -43.703 8.051 -10.561 1.00 10.16 174 ILE B O 1
ATOM 5411 N N . GLU B 1 197 ? -42.251 7.800 -8.882 1.00 10.08 175 GLU B N 1
ATOM 5412 C CA . GLU B 1 197 ? -42.270 6.340 -8.983 1.00 10.49 175 GLU B CA 1
ATOM 5413 C C . GLU B 1 197 ? -43.689 5.796 -8.748 1.00 10.99 175 GLU B C 1
ATOM 5414 O O . GLU B 1 197 ? -44.156 4.901 -9.453 1.00 10.74 175 GLU B O 1
ATOM 5420 N N . TYR B 1 198 ? -44.353 6.342 -7.733 1.00 11.32 176 TYR B N 1
ATOM 5421 C CA . TYR B 1 198 ? -45.706 5.984 -7.411 1.00 11.77 176 TYR B CA 1
ATOM 5422 C C . TYR B 1 198 ? -46.622 6.213 -8.606 1.00 12.66 176 TYR B C 1
ATOM 5423 O O . TYR B 1 198 ? -47.330 5.305 -9.007 1.00 12.68 176 TYR B O 1
ATOM 5432 N N . ARG B 1 199 ? -46.587 7.408 -9.195 1.00 13.86 177 ARG B N 1
ATOM 5433 C CA . ARG B 1 199 ? -47.417 7.742 -10.367 1.00 14.83 177 ARG B CA 1
ATOM 5434 C C . ARG B 1 199 ? -47.401 6.688 -11.489 1.00 15.42 177 ARG B C 1
ATOM 5435 O O . ARG B 1 199 ? -48.452 6.332 -12.009 1.00 15.29 177 ARG B O 1
ATOM 5443 N N . VAL B 1 200 ? -46.209 6.208 -11.839 1.00 16.62 178 VAL B N 1
ATOM 5444 C CA . VAL B 1 200 ? -45.997 5.188 -12.873 1.00 17.96 178 VAL B CA 1
ATOM 5445 C C . VAL B 1 200 ? -46.519 3.805 -12.413 1.00 19.37 178 VAL B C 1
ATOM 5446 O O . VAL B 1 200 ? -47.111 3.057 -13.206 1.00 19.58 178 VAL B O 1
ATOM 5450 N N . ARG B 1 201 ? -46.315 3.469 -11.136 1.00 20.83 179 ARG B N 1
ATOM 5451 C CA . ARG B 1 201 ? -46.852 2.214 -10.581 1.00 21.87 179 ARG B CA 1
ATOM 5452 C C . ARG B 1 201 ? -48.349 2.188 -10.747 1.00 23.22 179 ARG B C 1
ATOM 5453 O O . ARG B 1 201 ? -48.938 1.131 -10.949 1.00 24.03 179 ARG B O 1
ATOM 5461 N N . GLU B 1 202 ? -48.982 3.345 -10.675 1.00 24.93 180 GLU B N 1
ATOM 5462 C CA . GLU B 1 202 ? -50.436 3.346 -10.843 1.00 27.34 180 GLU B CA 1
ATOM 5463 C C . GLU B 1 202 ? -50.921 3.456 -12.289 1.00 26.71 180 GLU B C 1
ATOM 5464 O O . GLU B 1 202 ? -52.087 3.172 -12.577 1.00 26.56 180 GLU B O 1
ATOM 5470 N N . SER B 1 203 ? -50.020 3.833 -13.190 1.00 26.46 181 SER B N 1
ATOM 5471 C CA . SER B 1 203 ? -50.253 3.576 -14.594 1.00 26.45 181 SER B CA 1
ATOM 5472 C C . SER B 1 203 ? -50.341 2.094 -14.860 1.00 26.36 181 SER B C 1
ATOM 5473 O O . SER B 1 203 ? -51.221 1.639 -15.587 1.00 25.79 181 SER B O 1
ATOM 5476 N N . ILE B 1 204 ? -49.395 1.356 -14.285 1.00 26.97 182 ILE B N 1
ATOM 5477 C CA . ILE B 1 204 ? -49.279 -0.068 -14.542 1.00 27.80 182 ILE B CA 1
ATOM 5478 C C . ILE B 1 204 ? -50.464 -0.785 -13.923 1.00 28.82 182 ILE B C 1
ATOM 5479 O O . ILE B 1 204 ? -51.077 -1.644 -14.599 1.00 29.20 182 ILE B O 1
ATOM 5484 N N . SER B 1 205 ? -50.795 -0.403 -12.677 1.00 29.08 183 SER B N 1
ATOM 5485 C CA . SER B 1 205 ? -51.871 -1.032 -11.914 1.00 29.49 183 SER B CA 1
ATOM 5486 C C . SER B 1 205 ? -53.220 -0.846 -12.625 1.00 29.67 183 SER B C 1
ATOM 5487 O O . SER B 1 205 ? -53.934 -1.803 -12.866 1.00 29.17 183 SER B O 1
ATOM 5490 N N . ARG B 1 206 ? -53.529 0.390 -12.986 1.00 30.50 184 ARG B N 1
ATOM 5491 C CA . ARG B 1 206 ? -54.829 0.767 -13.573 1.00 31.61 184 ARG B CA 1
ATOM 5492 C C . ARG B 1 206 ? -54.846 0.777 -15.110 1.00 31.26 184 ARG B C 1
ATOM 5493 O O . ARG B 1 206 ? -55.873 1.080 -15.713 1.00 31.11 184 ARG B O 1
ATOM 5501 N N . ALA B 1 207 ? -53.703 0.475 -15.729 1.00 31.42 185 ALA B N 1
ATOM 5502 C CA . ALA B 1 207 ? -53.517 0.587 -17.180 1.00 31.40 185 ALA B CA 1
ATOM 5503 C C . ALA B 1 207 ? -54.090 1.892 -17.689 1.00 31.28 185 ALA B C 1
ATOM 5504 O O . ALA B 1 207 ? -54.856 1.897 -18.629 1.00 31.40 185 ALA B O 1
ATOM 5506 N N . GLU B 1 208 ? -53.745 2.996 -17.038 1.00 31.19 186 GLU B N 1
ATOM 5507 C CA . GLU B 1 208 ? -54.256 4.310 -17.428 1.00 30.85 186 GLU B CA 1
ATOM 5508 C C . GLU B 1 208 ? -53.166 5.323 -17.465 1.00 29.81 186 GLU B C 1
ATOM 5509 O O . GLU B 1 208 ? -52.542 5.569 -16.453 1.00 29.40 186 GLU B O 1
ATOM 5515 N N . MET B 1 209 ? -52.953 5.917 -18.640 1.00 29.18 187 MET B N 1
ATOM 5516 C CA . MET B 1 209 ? -51.884 6.907 -18.853 1.00 27.94 187 MET B CA 1
ATOM 5517 C C . MET B 1 209 ? -52.193 8.150 -18.039 1.00 26.73 187 MET B C 1
ATOM 5518 O O . MET B 1 209 ? -53.348 8.422 -17.724 1.00 26.38 187 MET B O 1
ATOM 5523 N N . PHE B 1 210 ? -51.157 8.905 -17.708 1.00 25.40 188 PHE B N 1
ATOM 5524 C CA . PHE B 1 210 ? -51.330 10.161 -16.999 1.00 24.31 188 PHE B CA 1
ATOM 5525 C C . PHE B 1 210 ? -50.489 11.319 -17.555 1.00 24.14 188 PHE B C 1
ATOM 5526 O O . PHE B 1 210 ? -49.414 11.137 -18.121 1.00 23.93 188 PHE B O 1
ATOM 5534 N N . ARG B 1 211 ? -50.996 12.520 -17.356 1.00 23.92 189 ARG B N 1
ATOM 5535 C CA . ARG B 1 211 ? -50.260 13.721 -17.662 1.00 23.73 189 ARG B CA 1
ATOM 5536 C C . ARG B 1 211 ? -49.527 14.167 -16.366 1.00 23.35 189 ARG B C 1
ATOM 5537 O O . ARG B 1 211 ? -50.051 13.968 -15.265 1.00 23.65 189 ARG B O 1
ATOM 5545 N N . PRO B 1 212 ? -48.299 14.718 -16.473 1.00 22.58 190 PRO B N 1
ATOM 5546 C CA . PRO B 1 212 ? -47.557 15.106 -15.273 1.00 22.03 190 PRO B CA 1
ATOM 5547 C C . PRO B 1 212 ? -48.162 16.302 -14.573 1.00 21.79 190 PRO B C 1
ATOM 5548 O O . PRO B 1 212 ? -48.155 17.426 -15.103 1.00 21.82 190 PRO B O 1
ATOM 5552 N N . ASP B 1 213 ? -48.664 16.043 -13.370 1.00 21.35 191 ASP B N 1
ATOM 5553 C CA . ASP B 1 213 ? -49.207 17.073 -12.460 1.00 20.61 191 ASP B CA 1
ATOM 5554 C C . ASP B 1 213 ? -48.137 18.056 -11.955 1.00 19.82 191 ASP B C 1
ATOM 5555 O O . ASP B 1 213 ? -46.942 17.716 -11.958 1.00 19.76 191 ASP B O 1
ATOM 5560 N N . PRO B 1 214 ? -48.552 19.297 -11.584 1.00 18.88 192 PRO B N 1
ATOM 5561 C CA . PRO B 1 214 ? -47.642 20.351 -11.075 1.00 17.70 192 PRO B CA 1
ATOM 5562 C C . PRO B 1 214 ? -46.653 19.968 -9.961 1.00 16.66 192 PRO B C 1
ATOM 5563 O O . PRO B 1 214 ? -45.613 20.625 -9.831 1.00 16.57 192 PRO B O 1
ATOM 5567 N N . ALA B 1 215 ? -46.976 18.935 -9.176 1.00 15.58 193 ALA B N 1
ATOM 5568 C CA . ALA B 1 215 ? -46.105 18.429 -8.099 1.00 14.46 193 ALA B CA 1
ATOM 5569 C C . ALA B 1 215 ? -44.887 17.704 -8.689 1.00 14.11 193 ALA B C 1
ATOM 5570 O O . ALA B 1 215 ? -43.703 18.036 -8.384 1.00 14.18 193 ALA B O 1
ATOM 5572 N N . MET B 1 216 ? -45.195 16.720 -9.533 1.00 13.13 194 MET B N 1
ATOM 5573 C CA . MET B 1 216 ? -44.209 15.999 -10.272 1.00 12.11 194 MET B CA 1
ATOM 5574 C C . MET B 1 216 ? -43.331 16.947 -11.115 1.00 12.42 194 MET B C 1
ATOM 5575 O O . MET B 1 216 ? -42.125 16.762 -11.176 1.00 13.26 194 MET B O 1
ATOM 5580 N N . LEU B 1 217 ? -43.898 17.985 -11.711 1.00 11.95 195 LEU B N 1
ATOM 5581 C CA . LEU B 1 217 ? -43.060 18.972 -12.414 1.00 11.45 195 LEU B CA 1
ATOM 5582 C C . LEU B 1 217 ? -42.106 19.719 -11.477 1.00 11.13 195 LEU B C 1
ATOM 5583 O O . LEU B 1 217 ? -40.944 19.944 -11.808 1.00 11.60 195 LEU B O 1
ATOM 5588 N N . SER B 1 218 ? -42.586 20.097 -10.302 1.00 10.77 196 SER B N 1
ATOM 5589 C CA . SER B 1 218 ? -41.767 20.860 -9.368 1.00 10.06 196 SER B CA 1
ATOM 5590 C C . SER B 1 218 ? -40.670 20.003 -8.717 1.00 10.62 196 SER B C 1
ATOM 5591 O O . SER B 1 218 ? -39.539 20.471 -8.536 1.00 10.74 196 SER B O 1
ATOM 5594 N N . LEU B 1 219 ? -40.996 18.759 -8.347 1.00 10.24 197 LEU B N 1
ATOM 5595 C CA . LEU B 1 219 ? -39.960 17.825 -7.946 1.00 9.56 197 LEU B CA 1
ATOM 5596 C C . LEU B 1 219 ? -38.887 17.791 -9.041 1.00 9.68 197 LEU B C 1
ATOM 5597 O O . LEU B 1 219 ? -37.705 18.018 -8.787 1.00 9.13 197 LEU B O 1
ATOM 5602 N N . GLU B 1 220 ? -39.316 17.560 -10.276 1.00 10.25 198 GLU B N 1
ATOM 5603 C CA . GLU B 1 220 ? -38.405 17.558 -11.420 1.00 10.95 198 GLU B CA 1
ATOM 5604 C C . GLU B 1 220 ? -37.604 18.837 -11.541 1.00 11.57 198 GLU B C 1
ATOM 5605 O O . GLU B 1 220 ? -36.403 18.768 -11.609 1.00 12.34 198 GLU B O 1
ATOM 5611 N N . ASN B 1 221 ? -38.237 20.005 -11.571 1.00 11.78 199 ASN B N 1
ATOM 5612 C CA . ASN B 1 221 ? -37.459 21.268 -11.642 1.00 11.96 199 ASN B CA 1
ATOM 5613 C C . ASN B 1 221 ? -36.580 21.612 -10.418 1.00 11.90 199 ASN B C 1
ATOM 5614 O O . ASN B 1 221 ? -35.542 22.250 -10.557 1.00 11.08 199 ASN B O 1
ATOM 5619 N N . LYS B 1 222 ? -37.001 21.153 -9.233 1.00 12.07 200 LYS B N 1
ATOM 5620 C CA . LYS B 1 222 ? -36.334 21.502 -7.981 1.00 11.63 200 LYS B CA 1
ATOM 5621 C C . LYS B 1 222 ? -35.459 20.379 -7.413 1.00 11.84 200 LYS B C 1
ATOM 5622 O O . LYS B 1 222 ? -34.960 20.488 -6.298 1.00 11.77 200 LYS B O 1
ATOM 5628 N N . TRP B 1 223 ? -35.253 19.314 -8.197 1.00 12.08 201 TRP B N 1
ATOM 5629 C CA . TRP B 1 223 ? -34.356 18.227 -7.798 1.00 12.21 201 TRP B CA 1
ATOM 5630 C C . TRP B 1 223 ? -32.973 18.754 -7.446 1.00 12.69 201 TRP B C 1
ATOM 5631 O O . TRP B 1 223 ? -32.421 18.408 -6.413 1.00 13.11 201 TRP B O 1
ATOM 5642 N N . SER B 1 224 ? -32.417 19.586 -8.318 1.00 13.25 202 SER B N 1
ATOM 5643 C CA . SER B 1 224 ? -31.121 20.213 -8.056 1.00 13.27 202 SER B CA 1
ATOM 5644 C C . SER B 1 224 ? -31.118 21.080 -6.782 1.00 13.58 202 SER B C 1
ATOM 5645 O O . SER B 1 224 ? -30.234 20.952 -5.933 1.00 13.38 202 SER B O 1
ATOM 5648 N N . ALA B 1 225 ? -32.121 21.945 -6.651 1.00 13.84 203 ALA B N 1
ATOM 5649 C CA . ALA B 1 225 ? -32.236 22.799 -5.477 1.00 13.80 203 ALA B CA 1
ATOM 5650 C C . ALA B 1 225 ? -32.435 22.015 -4.167 1.00 13.57 203 ALA B C 1
ATOM 5651 O O . ALA B 1 225 ? -31.802 22.359 -3.168 1.00 13.55 203 ALA B O 1
ATOM 5653 N N . LEU B 1 226 ? -33.268 20.970 -4.182 1.00 13.20 204 LEU B N 1
ATOM 5654 C CA . LEU B 1 226 ? -33.475 20.112 -3.004 1.00 13.36 204 LEU B CA 1
ATOM 5655 C C . LEU B 1 226 ? -32.201 19.455 -2.527 1.00 13.69 204 LEU B C 1
ATOM 5656 O O . LEU B 1 226 ? -31.983 19.332 -1.330 1.00 14.42 204 LEU B O 1
ATOM 5661 N N . SER B 1 227 ? -31.373 19.015 -3.470 1.00 13.82 205 SER B N 1
ATOM 5662 C CA . SER B 1 227 ? -30.080 18.410 -3.190 1.00 13.19 205 SER B CA 1
ATOM 5663 C C . SER B 1 227 ? -29.175 19.442 -2.513 1.00 13.69 205 SER B C 1
ATOM 5664 O O . SER B 1 227 ? -28.595 19.146 -1.483 1.00 13.87 205 SER B O 1
ATOM 5667 N N . ASN B 1 228 ? -29.079 20.647 -3.085 1.00 14.00 206 ASN B N 1
ATOM 5668 C CA . ASN B 1 228 ? -28.303 21.782 -2.520 1.00 14.23 206 ASN B CA 1
ATOM 5669 C C . ASN B 1 228 ? -28.770 22.164 -1.120 1.00 14.39 206 ASN B C 1
ATOM 5670 O O . ASN B 1 228 ? -27.958 22.366 -0.234 1.00 14.60 206 ASN B O 1
ATOM 5675 N N . ALA B 1 229 ? -30.085 22.247 -0.931 1.00 14.73 207 ALA B N 1
ATOM 5676 C CA . ALA B 1 229 ? -30.669 22.598 0.379 1.00 14.90 207 ALA B CA 1
ATOM 5677 C C . ALA B 1 229 ? -30.255 21.636 1.447 1.00 14.86 207 ALA B C 1
ATOM 5678 O O . ALA B 1 229 ? -29.719 22.048 2.446 1.00 15.71 207 ALA B O 1
ATOM 5680 N N . VAL B 1 230 ? -30.511 20.356 1.226 1.00 14.91 208 VAL B N 1
ATOM 5681 C CA . VAL B 1 230 ? -30.175 19.315 2.189 1.00 14.91 208 VAL B CA 1
ATOM 5682 C C . VAL B 1 230 ? -28.692 19.304 2.502 1.00 15.36 208 VAL B C 1
ATOM 5683 O O . VAL B 1 230 ? -28.304 19.321 3.658 1.00 15.70 208 VAL B O 1
ATOM 5687 N N . GLN B 1 231 ? -27.867 19.264 1.467 1.00 15.76 209 GLN B N 1
ATOM 5688 C CA . GLN B 1 231 ? -26.434 19.135 1.647 1.00 16.16 209 GLN B CA 1
ATOM 5689 C C . GLN B 1 231 ? -25.862 20.317 2.413 1.00 16.56 209 GLN B C 1
ATOM 5690 O O . GLN B 1 231 ? -25.130 20.124 3.387 1.00 16.51 209 GLN B O 1
ATOM 5696 N N . GLN B 1 232 ? -26.230 21.532 2.007 1.00 16.77 210 GLN B N 1
ATOM 5697 C CA . GLN B 1 232 ? -25.740 22.727 2.689 1.00 16.78 210 GLN B CA 1
ATOM 5698 C C . GLN B 1 232 ? -26.585 23.146 3.927 1.00 17.91 210 GLN B C 1
ATOM 5699 O O . GLN B 1 232 ? -26.538 24.288 4.355 1.00 18.63 210 GLN B O 1
ATOM 5705 N N . SER B 1 233 ? -27.331 22.228 4.526 1.00 18.26 211 SER B N 1
ATOM 5706 C CA . SER B 1 233 ? -28.057 22.581 5.711 1.00 18.76 211 SER B CA 1
ATOM 5707 C C . SER B 1 233 ? -27.139 22.480 6.906 1.00 19.12 211 SER B C 1
ATOM 5708 O O . SER B 1 233 ? -26.022 21.999 6.798 1.00 18.94 211 SER B O 1
ATOM 5711 N N . ASN B 1 234 ? -27.612 22.951 8.053 1.00 19.79 212 ASN B N 1
ATOM 5712 C CA . ASN B 1 234 ? -26.871 22.780 9.286 1.00 20.35 212 ASN B CA 1
ATOM 5713 C C . ASN B 1 234 ? -26.997 21.357 9.770 1.00 21.06 212 ASN B C 1
ATOM 5714 O O . ASN B 1 234 ? -27.771 20.584 9.215 1.00 21.08 212 ASN B O 1
ATOM 5719 N N . GLN B 1 235 ? -26.242 21.016 10.804 1.00 21.95 213 GLN B N 1
ATOM 5720 C CA . GLN B 1 235 ? -26.325 19.704 11.388 1.00 23.01 213 GLN B CA 1
ATOM 5721 C C . GLN B 1 235 ? -27.661 19.607 12.135 1.00 22.63 213 GLN B C 1
ATOM 5722 O O . GLN B 1 235 ? -27.837 20.234 13.160 1.00 23.92 213 GLN B O 1
ATOM 5728 N N . GLY B 1 236 ? -28.630 18.869 11.616 1.00 21.78 214 GLY B N 1
ATOM 5729 C CA . GLY B 1 236 ? -29.999 19.003 12.124 1.00 20.43 214 GLY B CA 1
ATOM 5730 C C . GLY B 1 236 ? -30.969 19.091 10.970 1.00 19.54 214 GLY B C 1
ATOM 5731 O O . GLY B 1 236 ? -32.149 18.800 11.110 1.00 19.45 214 GLY B O 1
ATOM 5732 N N . GLY B 1 237 ? -30.451 19.514 9.823 1.00 18.98 215 GLY B N 1
ATOM 5733 C CA . GLY B 1 237 ? -31.145 19.378 8.542 1.00 18.23 215 GLY B CA 1
ATOM 5734 C C . GLY B 1 237 ? -31.973 20.574 8.160 1.00 17.65 215 GLY B C 1
ATOM 5735 O O . GLY B 1 237 ? -32.791 20.517 7.250 1.00 18.01 215 GLY B O 1
ATOM 5736 N N . VAL B 1 238 ? -31.742 21.662 8.870 1.00 16.99 216 VAL B N 1
ATOM 5737 C CA . VAL B 1 238 ? -32.495 22.885 8.741 1.00 15.58 216 VAL B CA 1
ATOM 5738 C C . VAL B 1 238 ? -31.877 23.638 7.562 1.00 15.11 216 VAL B C 1
ATOM 5739 O O . VAL B 1 238 ? -30.693 23.935 7.576 1.00 14.94 216 VAL B O 1
ATOM 5743 N N . PHE B 1 239 ? -32.678 23.917 6.536 1.00 14.64 217 PHE B N 1
ATOM 5744 C CA . PHE B 1 239 ? -32.248 24.682 5.356 1.00 13.91 217 PHE B CA 1
ATOM 5745 C C . PHE B 1 239 ? -31.946 26.144 5.711 1.00 14.36 217 PHE B C 1
ATOM 5746 O O . PHE B 1 239 ? -32.470 26.670 6.694 1.00 14.30 217 PHE B O 1
ATOM 5754 N N . SER B 1 240 ? -31.123 26.810 4.908 1.00 14.72 218 SER B N 1
ATOM 5755 C CA . SER B 1 240 ? -30.882 28.230 5.127 1.00 15.08 218 SER B CA 1
ATOM 5756 C C . SER B 1 240 ? -31.898 29.040 4.340 1.00 15.72 218 SER B C 1
ATOM 5757 O O . SER B 1 240 ? -32.282 30.127 4.781 1.00 16.10 218 SER B O 1
ATOM 5760 N N . SER B 1 241 ? -32.331 28.511 3.189 1.00 15.85 219 SER B N 1
ATOM 5761 C CA . SER B 1 241 ? -33.507 29.033 2.467 1.00 15.70 219 SER B CA 1
ATOM 5762 C C . SER B 1 241 ? -34.482 27.882 2.206 1.00 16.78 219 SER B C 1
ATOM 5763 O O . SER B 1 241 ? -34.063 26.751 1.950 1.00 16.49 219 SER B O 1
ATOM 5766 N N . PRO B 1 242 ? -35.799 28.171 2.251 1.00 17.61 220 PRO B N 1
ATOM 5767 C CA . PRO B 1 242 ? -36.765 27.185 1.801 1.00 17.59 220 PRO B CA 1
ATOM 5768 C C . PRO B 1 242 ? -36.617 26.942 0.298 1.00 18.29 220 PRO B C 1
ATOM 5769 O O . PRO B 1 242 ? -36.078 27.780 -0.436 1.00 17.94 220 PRO B O 1
ATOM 5773 N N . VAL B 1 243 ? -37.073 25.778 -0.143 1.00 18.80 221 VAL B N 1
ATOM 5774 C CA . VAL B 1 243 ? -37.145 25.448 -1.545 1.00 18.65 221 VAL B CA 1
ATOM 5775 C C . VAL B 1 243 ? -38.617 25.274 -1.830 1.00 18.93 221 VAL B C 1
ATOM 5776 O O . VAL B 1 243 ? -39.305 24.584 -1.115 1.00 18.78 221 VAL B O 1
ATOM 5780 N N . GLU B 1 244 ? -39.105 25.929 -2.865 1.00 19.82 222 GLU B N 1
ATOM 5781 C CA . GLU B 1 244 ? -40.533 25.935 -3.147 1.00 20.52 222 GLU B CA 1
ATOM 5782 C C . GLU B 1 244 ? -40.974 24.806 -4.106 1.00 20.95 222 GLU B C 1
ATOM 5783 O O . GLU B 1 244 ? -40.590 24.782 -5.279 1.00 21.27 222 GLU B O 1
ATOM 5789 N N . LEU B 1 245 ? -41.788 23.891 -3.578 1.00 21.23 223 LEU B N 1
ATOM 5790 C CA . LEU B 1 245 ? -42.409 22.810 -4.338 1.00 21.03 223 LEU B CA 1
ATOM 5791 C C . LEU B 1 245 ? -43.871 23.118 -4.657 1.00 21.21 223 LEU B C 1
ATOM 5792 O O . LEU B 1 245 ? -44.367 24.169 -4.305 1.00 20.85 223 LEU B O 1
ATOM 5797 N N . ARG B 1 246 ? -44.564 22.204 -5.329 1.00 22.05 224 ARG B N 1
ATOM 5798 C CA . ARG B 1 246 ? -46.026 22.349 -5.560 1.00 22.78 224 ARG B CA 1
ATOM 5799 C C . ARG B 1 246 ? -46.776 21.074 -5.212 1.00 23.15 224 ARG B C 1
ATOM 5800 O O . ARG B 1 246 ? -46.168 20.023 -5.019 1.00 22.88 224 ARG B O 1
ATOM 5808 N N . SER B 1 247 ? -48.098 21.183 -5.109 1.00 24.04 225 SER B N 1
ATOM 5809 C CA . SER B 1 247 ? -48.973 20.038 -4.812 1.00 24.80 225 SER B CA 1
ATOM 5810 C C . SER B 1 247 ? -49.755 19.648 -6.060 1.00 25.62 225 SER B C 1
ATOM 5811 O O . SER B 1 247 ? -49.779 20.408 -7.016 1.00 25.27 225 SER B O 1
ATOM 5814 N N . ILE B 1 248 ? -50.368 18.465 -6.095 1.00 27.03 226 ILE B N 1
ATOM 5815 C CA . ILE B 1 248 ? -51.283 18.182 -7.211 1.00 28.42 226 ILE B CA 1
ATOM 5816 C C . ILE B 1 248 ? -52.471 19.135 -6.953 1.00 29.68 226 ILE B C 1
ATOM 5817 O O . ILE B 1 248 ? -53.034 19.141 -5.849 1.00 30.41 226 ILE B O 1
ATOM 5822 N N . SER B 1 249 ? -52.803 19.983 -7.935 1.00 30.62 227 SER B N 1
ATOM 5823 C CA . SER B 1 249 ? -53.490 21.309 -7.703 1.00 31.04 227 SER B CA 1
ATOM 5824 C C . SER B 1 249 ? -52.311 22.225 -7.476 1.00 30.84 227 SER B C 1
ATOM 5825 O O . SER B 1 249 ? -51.262 21.731 -7.076 1.00 32.16 227 SER B O 1
ATOM 5828 N N . ASN B 1 250 ? -52.408 23.524 -7.734 1.00 29.69 228 ASN B N 1
ATOM 5829 C CA . ASN B 1 250 ? -51.146 24.251 -7.891 1.00 28.35 228 ASN B CA 1
ATOM 5830 C C . ASN B 1 250 ? -50.665 24.909 -6.628 1.00 27.61 228 ASN B C 1
ATOM 5831 O O . ASN B 1 250 ? -49.891 25.855 -6.672 1.00 27.16 228 ASN B O 1
ATOM 5836 N N . LYS B 1 251 ? -51.123 24.383 -5.497 1.00 27.00 229 LYS B N 1
ATOM 5837 C CA . LYS B 1 251 ? -50.839 24.984 -4.188 1.00 26.72 229 LYS B CA 1
ATOM 5838 C C . LYS B 1 251 ? -49.339 24.890 -3.819 1.00 25.68 229 LYS B C 1
ATOM 5839 O O . LYS B 1 251 ? -48.734 23.813 -3.940 1.00 25.71 229 LYS B O 1
ATOM 5845 N N . PRO B 1 252 ? -48.730 26.032 -3.421 1.00 24.81 230 PRO B N 1
ATOM 5846 C CA . PRO B 1 252 ? -47.323 26.102 -2.956 1.00 23.97 230 PRO B CA 1
ATOM 5847 C C . PRO B 1 252 ? -46.962 25.209 -1.736 1.00 23.01 230 PRO B C 1
ATOM 5848 O O . PRO B 1 252 ? -47.690 25.126 -0.745 1.00 22.61 230 PRO B O 1
ATOM 5852 N N . VAL B 1 253 ? -45.831 24.533 -1.827 1.00 22.33 231 VAL B N 1
ATOM 5853 C CA . VAL B 1 253 ? -45.328 23.732 -0.703 1.00 21.49 231 VAL B CA 1
ATOM 5854 C C . VAL B 1 253 ? -43.897 24.180 -0.307 1.00 21.07 231 VAL B C 1
ATOM 5855 O O . VAL B 1 253 ? -42.947 24.035 -1.091 1.00 20.05 231 VAL B O 1
ATOM 5859 N N . TYR B 1 254 ? -43.752 24.737 0.896 1.00 20.84 232 TYR B N 1
ATOM 5860 C CA . TYR B 1 254 ? -42.429 25.193 1.322 1.00 20.91 232 TYR B CA 1
ATOM 5861 C C . TYR B 1 254 ? -41.714 24.133 2.142 1.00 20.47 232 TYR B C 1
ATOM 5862 O O . TYR B 1 254 ? -42.274 23.576 3.078 1.00 20.62 232 TYR B O 1
ATOM 5871 N N . VAL B 1 255 ? -40.477 23.847 1.739 1.00 19.79 233 VAL B N 1
ATOM 5872 C CA . VAL B 1 255 ? -39.620 22.847 2.371 1.00 19.13 233 VAL B CA 1
ATOM 5873 C C . VAL B 1 255 ? -38.483 23.531 3.102 1.00 18.84 233 VAL B C 1
ATOM 5874 O O . VAL B 1 255 ? -37.642 24.168 2.474 1.00 18.76 233 VAL B O 1
ATOM 5878 N N . GLY B 1 256 ? -38.441 23.365 4.420 1.00 18.68 234 GLY B N 1
ATOM 5879 C CA . GLY B 1 256 ? -37.437 24.016 5.261 1.00 17.99 234 GLY B CA 1
ATOM 5880 C C . GLY B 1 256 ? -36.401 23.130 5.940 1.00 17.67 234 GLY B C 1
ATOM 5881 O O . GLY B 1 256 ? -35.545 23.660 6.641 1.00 17.89 234 GLY B O 1
ATOM 5882 N N . SER B 1 257 ? -36.476 21.806 5.747 1.00 17.07 235 SER B N 1
ATOM 5883 C CA . SER B 1 257 ? -35.579 20.835 6.406 1.00 16.62 235 SER B CA 1
ATOM 5884 C C . SER B 1 257 ? -35.611 19.458 5.774 1.00 16.60 235 SER B C 1
ATOM 5885 O O . SER B 1 257 ? -36.558 19.123 5.070 1.00 16.91 235 SER B O 1
ATOM 5888 N N . VAL B 1 258 ? -34.578 18.659 6.046 1.00 16.20 236 VAL B N 1
ATOM 5889 C CA . VAL B 1 258 ? -34.548 17.240 5.655 1.00 15.63 236 VAL B CA 1
ATOM 5890 C C . VAL B 1 258 ? -35.674 16.482 6.354 1.00 16.00 236 VAL B C 1
ATOM 5891 O O . VAL B 1 258 ? -36.196 15.503 5.816 1.00 16.18 236 VAL B O 1
ATOM 5895 N N . SER B 1 259 ? -36.035 16.969 7.548 1.00 16.11 237 SER B N 1
ATOM 5896 C CA . SER B 1 259 ? -37.040 16.386 8.453 1.00 15.64 237 SER B CA 1
ATOM 5897 C C . SER B 1 259 ? -38.470 16.613 7.975 1.00 15.72 237 SER B C 1
ATOM 5898 O O . SER B 1 259 ? -39.375 15.921 8.446 1.00 15.84 237 SER B O 1
ATOM 5901 N N . ASP B 1 260 ? -38.678 17.599 7.086 1.00 15.56 238 ASP B N 1
ATOM 5902 C CA . ASP B 1 260 ? -39.968 17.831 6.427 1.00 15.25 238 ASP B CA 1
ATOM 5903 C C . ASP B 1 260 ? -40.405 16.518 5.789 1.00 15.46 238 ASP B C 1
ATOM 5904 O O . ASP B 1 260 ? -39.579 15.827 5.175 1.00 15.45 238 ASP B O 1
ATOM 5909 N N . ARG B 1 261 ? -41.678 16.158 5.955 1.00 15.36 239 ARG B N 1
ATOM 5910 C CA . ARG B 1 261 ? -42.105 14.799 5.671 1.00 15.18 239 ARG B CA 1
ATOM 5911 C C . ARG B 1 261 ? -42.068 14.550 4.191 1.00 14.65 239 ARG B C 1
ATOM 5912 O O . ARG B 1 261 ? -41.763 13.445 3.750 1.00 14.73 239 ARG B O 1
ATOM 5920 N N . VAL B 1 262 ? -42.341 15.601 3.425 1.00 13.75 240 VAL B N 1
ATOM 5921 C CA . VAL B 1 262 ? -42.311 15.506 1.997 1.00 13.02 240 VAL B CA 1
ATOM 5922 C C . VAL B 1 262 ? -40.904 15.072 1.468 1.00 13.32 240 VAL B C 1
ATOM 5923 O O . VAL B 1 262 ? -40.778 14.402 0.437 1.00 13.83 240 VAL B O 1
ATOM 5927 N N . ILE B 1 263 ? -39.852 15.431 2.192 1.00 12.62 241 ILE B N 1
ATOM 5928 C CA . ILE B 1 263 ? -38.508 15.087 1.804 1.00 11.93 241 ILE B CA 1
ATOM 5929 C C . ILE B 1 263 ? -38.289 13.556 1.768 1.00 12.00 241 ILE B C 1
ATOM 5930 O O . ILE B 1 263 ? -37.342 13.083 1.133 1.00 12.30 241 ILE B O 1
ATOM 5935 N N . SER B 1 264 ? -39.157 12.786 2.420 1.00 11.31 242 SER B N 1
ATOM 5936 C CA . SER B 1 264 ? -38.928 11.346 2.553 1.00 10.85 242 SER B CA 1
ATOM 5937 C C . SER B 1 264 ? -39.053 10.643 1.205 1.00 10.71 242 SER B C 1
ATOM 5938 O O . SER B 1 264 ? -38.528 9.538 1.019 1.00 9.65 242 SER B O 1
ATOM 5941 N N . GLY B 1 265 ? -39.751 11.297 0.276 1.00 10.85 243 GLY B N 1
ATOM 5942 C CA . GLY B 1 265 ? -39.875 10.823 -1.103 1.00 11.08 243 GLY B CA 1
ATOM 5943 C C . GLY B 1 265 ? -38.710 11.197 -2.016 1.00 11.37 243 GLY B C 1
ATOM 5944 O O . GLY B 1 265 ? -38.703 10.781 -3.180 1.00 11.41 243 GLY B O 1
ATOM 5945 N N . LEU B 1 266 ? -37.740 11.981 -1.509 1.00 10.94 244 LEU B N 1
ATOM 5946 C CA . LEU B 1 266 ? -36.487 12.236 -2.221 1.00 10.99 244 LEU B CA 1
ATOM 5947 C C . LEU B 1 266 ? -35.539 11.070 -2.071 1.00 11.48 244 LEU B C 1
ATOM 5948 O O . LEU B 1 266 ? -34.874 10.929 -1.053 1.00 11.65 244 LEU B O 1
ATOM 5953 N N . ALA B 1 267 ? -35.458 10.240 -3.096 1.00 11.78 245 ALA B N 1
ATOM 5954 C CA . ALA B 1 267 ? -34.729 8.990 -2.987 1.00 12.32 245 ALA B CA 1
ATOM 5955 C C . ALA B 1 267 ? -33.225 9.149 -3.114 1.00 12.65 245 ALA B C 1
ATOM 5956 O O . ALA B 1 267 ? -32.472 8.550 -2.363 1.00 12.71 245 ALA B O 1
ATOM 5958 N N . ILE B 1 268 ? -32.802 9.929 -4.093 1.00 13.25 246 ILE B N 1
ATOM 5959 C CA . ILE B 1 268 ? -31.388 10.122 -4.376 1.00 13.68 246 ILE B CA 1
ATOM 5960 C C . ILE B 1 268 ? -31.085 11.589 -4.829 1.00 14.84 246 ILE B C 1
ATOM 5961 O O . ILE B 1 268 ? -31.810 12.185 -5.655 1.00 14.45 246 ILE B O 1
ATOM 5966 N N . MET B 1 269 ? -30.024 12.167 -4.255 1.00 15.63 247 MET B N 1
ATOM 5967 C CA . MET B 1 269 ? -29.622 13.537 -4.558 1.00 15.76 247 MET B CA 1
ATOM 5968 C C . MET B 1 269 ? -28.462 13.571 -5.539 1.00 17.12 247 MET B C 1
ATOM 5969 O O . MET B 1 269 ? -27.687 12.617 -5.643 1.00 17.05 247 MET B O 1
ATOM 5974 N N . LEU B 1 270 ? -28.370 14.685 -6.264 1.00 18.20 248 LEU B N 1
ATOM 5975 C CA . LEU B 1 270 ? -27.176 15.061 -6.987 1.00 19.08 248 LEU B CA 1
ATOM 5976 C C . LEU B 1 270 ? -26.055 15.391 -5.987 1.00 20.31 248 LEU B C 1
ATOM 5977 O O . LEU B 1 270 ? -26.336 15.876 -4.901 1.00 20.91 248 LEU B O 1
ATOM 5982 N N . PHE B 1 271 ? -24.794 15.152 -6.338 1.00 21.82 249 PHE B N 1
ATOM 5983 C CA . PHE B 1 271 ? -23.683 15.599 -5.491 1.00 23.40 249 PHE B CA 1
ATOM 5984 C C . PHE B 1 271 ? -23.522 17.108 -5.593 1.00 24.89 249 PHE B C 1
ATOM 5985 O O . PHE B 1 271 ? -23.393 17.635 -6.695 1.00 25.33 249 PHE B O 1
ATOM 5993 N N . ILE B 1 272 ? -23.535 17.790 -4.454 1.00 26.84 250 ILE B N 1
ATOM 5994 C CA . ILE B 1 272 ? -23.200 19.201 -4.424 1.00 29.28 250 ILE B CA 1
ATOM 5995 C C . ILE B 1 272 ? -21.928 19.474 -3.656 1.00 31.34 250 ILE B C 1
ATOM 5996 O O . ILE B 1 272 ? -21.116 20.247 -4.105 1.00 31.25 250 ILE B O 1
ATOM 6001 N N . CYS B 1 273 ? -21.768 18.843 -2.498 1.00 34.39 251 CYS B N 1
ATOM 6002 C CA . CYS B 1 273 ? -20.595 19.043 -1.639 1.00 37.46 251 CYS B CA 1
ATOM 6003 C C . CYS B 1 273 ? -20.509 18.048 -0.465 1.00 39.76 251 CYS B C 1
ATOM 6004 O O . CYS B 1 273 ? -21.469 17.312 -0.210 1.00 40.12 251 CYS B O 1
ATOM 6007 N N . ARG B 1 274 ? -19.374 18.040 0.252 1.00 42.51 252 ARG B N 1
ATOM 6008 C CA . ARG B 1 274 ? -19.209 17.251 1.513 1.00 45.59 252 ARG B CA 1
ATOM 6009 C C . ARG B 1 274 ? -19.437 18.019 2.848 1.00 46.60 252 ARG B C 1
ATOM 6010 O O . ARG B 1 274 ? -18.811 19.054 3.078 1.00 46.84 252 ARG B O 1
ATOM 6018 N N . SER B 1 275 ? -20.295 17.477 3.727 1.00 48.35 253 SER B N 1
ATOM 6019 C CA . SER B 1 275 ? -20.672 18.083 5.036 1.00 49.28 253 SER B CA 1
ATOM 6020 C C . SER B 1 275 ? -19.458 18.538 5.874 1.00 51.05 253 SER B C 1
ATOM 6021 O O . SER B 1 275 ? -18.393 17.908 5.807 1.00 51.31 253 SER B O 1
ATOM 6024 N N . THR B 1 276 ? -19.616 19.615 6.658 1.00 52.57 254 THR B N 1
ATOM 6025 C CA . THR B 1 276 ? -18.582 20.014 7.645 1.00 53.46 254 THR B CA 1
ATOM 6026 C C . THR B 1 276 ? -19.023 19.813 9.125 1.00 53.74 254 THR B C 1
ATOM 6027 O O . THR B 1 276 ? -18.693 18.787 9.755 1.00 53.72 254 THR B O 1
ATOM 6031 N N . ASN B 1 307 ? -11.911 26.391 -4.563 1.00 59.64 285 ASN B N 1
ATOM 6032 C CA . ASN B 1 307 ? -13.145 27.029 -5.056 1.00 60.17 285 ASN B CA 1
ATOM 6033 C C . ASN B 1 307 ? -14.502 26.247 -4.924 1.00 59.98 285 ASN B C 1
ATOM 6034 O O . ASN B 1 307 ? -15.381 26.437 -5.761 1.00 59.77 285 ASN B O 1
ATOM 6039 N N . ASP B 1 308 ? -14.774 25.434 -3.897 1.00 59.73 286 ASP B N 1
ATOM 6040 C CA . ASP B 1 308 ? -14.117 25.261 -2.618 1.00 59.33 286 ASP B CA 1
ATOM 6041 C C . ASP B 1 308 ? -15.075 24.657 -1.599 1.00 59.09 286 ASP B C 1
ATOM 6042 O O . ASP B 1 308 ? -14.950 23.471 -1.303 1.00 59.63 286 ASP B O 1
ATOM 6047 N N . ASP B 1 309 ? -15.977 25.451 -1.022 1.00 58.23 287 ASP B N 1
ATOM 6048 C CA . ASP B 1 309 ? -17.224 24.868 -0.539 1.00 57.75 287 ASP B CA 1
ATOM 6049 C C . ASP B 1 309 ? -17.284 23.872 0.622 1.00 56.60 287 ASP B C 1
ATOM 6050 O O . ASP B 1 309 ? -18.062 24.094 1.545 1.00 56.79 287 ASP B O 1
ATOM 6055 N N . THR B 1 310 ? -16.589 22.728 0.511 1.00 54.57 288 THR B N 1
ATOM 6056 C CA . THR B 1 310 ? -16.874 21.553 1.355 1.00 52.56 288 THR B CA 1
ATOM 6057 C C . THR B 1 310 ? -18.405 21.455 1.555 1.00 51.19 288 THR B C 1
ATOM 6058 O O . THR B 1 310 ? -19.029 20.652 0.861 1.00 52.37 288 THR B O 1
ATOM 6062 N N . CYS B 1 311 ? -18.995 22.226 2.488 1.00 48.05 289 CYS B N 1
ATOM 6063 C CA . CYS B 1 311 ? -20.440 22.628 2.458 1.00 44.83 289 CYS B CA 1
ATOM 6064 C C . CYS B 1 311 ? -20.582 23.672 3.531 1.00 43.51 289 CYS B C 1
ATOM 6065 O O . CYS B 1 311 ? -19.978 23.527 4.593 1.00 43.67 289 CYS B O 1
ATOM 6068 N N . ALA B 1 312 ? -21.379 24.705 3.285 1.00 41.10 290 ALA B N 1
ATOM 6069 C CA . ALA B 1 312 ? -21.615 25.712 4.313 1.00 39.25 290 ALA B CA 1
ATOM 6070 C C . ALA B 1 312 ? -22.316 25.106 5.532 1.00 38.02 290 ALA B C 1
ATOM 6071 O O . ALA B 1 312 ? -23.084 24.165 5.391 1.00 38.30 290 ALA B O 1
ATOM 6073 N N . ASP B 1 313 ? -22.027 25.627 6.727 1.00 36.00 291 ASP B N 1
ATOM 6074 C CA . ASP B 1 313 ? -22.799 25.311 7.935 1.00 33.87 291 ASP B CA 1
ATOM 6075 C C . ASP B 1 313 ? -23.546 26.595 8.362 1.00 32.27 291 ASP B C 1
ATOM 6076 O O . ASP B 1 313 ? -22.999 27.460 9.089 1.00 32.15 291 ASP B O 1
ATOM 6081 N N . PRO B 1 314 ? -24.797 26.742 7.885 1.00 30.21 292 PRO B N 1
ATOM 6082 C CA . PRO B 1 314 ? -25.476 27.999 8.117 1.00 28.80 292 PRO B CA 1
ATOM 6083 C C . PRO B 1 314 ? -26.049 28.086 9.523 1.00 27.35 292 PRO B C 1
ATOM 6084 O O . PRO B 1 314 ? -26.099 27.096 10.263 1.00 27.07 292 PRO B O 1
ATOM 6088 N N . GLU B 1 315 ? -26.470 29.291 9.871 1.00 25.62 293 GLU B N 1
ATOM 6089 C CA . GLU B 1 315 ? -27.138 29.525 11.125 1.00 23.85 293 GLU B CA 1
ATOM 6090 C C . GLU B 1 315 ? -28.529 30.155 10.896 1.00 22.51 293 GLU B C 1
ATOM 6091 O O . GLU B 1 315 ? -28.682 31.387 10.950 1.00 21.92 293 GLU B O 1
ATOM 6097 N N . PRO B 1 316 ? -29.545 29.293 10.626 1.00 20.87 294 PRO B N 1
ATOM 6098 C CA . PRO B 1 316 ? -30.848 29.745 10.217 1.00 19.95 294 PRO B CA 1
ATOM 6099 C C . PRO B 1 316 ? -31.687 30.207 11.405 1.00 19.14 294 PRO B C 1
ATOM 6100 O O . PRO B 1 316 ? -31.584 29.657 12.498 1.00 18.67 294 PRO B O 1
ATOM 6104 N N . THR B 1 317 ? -32.507 31.226 11.170 1.00 18.29 295 THR B N 1
ATOM 6105 C CA . THR B 1 317 ? -33.477 31.691 12.132 1.00 17.07 295 THR B CA 1
ATOM 6106 C C . THR B 1 317 ? -34.832 31.134 11.698 1.00 16.75 295 THR B C 1
ATOM 6107 O O . THR B 1 317 ? -35.318 31.442 10.615 1.00 16.75 295 THR B O 1
ATOM 6111 N N . VAL B 1 318 ? -35.414 30.288 12.539 1.00 15.93 296 VAL B N 1
ATOM 6112 C CA . VAL B 1 318 ? -36.600 29.517 12.186 1.00 15.23 296 VAL B CA 1
ATOM 6113 C C . VAL B 1 318 ? -37.568 29.451 13.366 1.00 15.24 296 VAL B C 1
ATOM 6114 O O . VAL B 1 318 ? -37.176 29.678 14.508 1.00 15.63 296 VAL B O 1
ATOM 6118 N N . ARG B 1 319 ? -38.834 29.168 13.097 1.00 14.53 297 ARG B N 1
ATOM 6119 C CA . ARG B 1 319 ? -39.752 28.841 14.159 1.00 14.30 297 ARG B CA 1
ATOM 6120 C C . ARG B 1 319 ? -39.452 27.390 14.542 1.00 14.19 297 ARG B C 1
ATOM 6121 O O . ARG B 1 319 ? -38.856 26.666 13.766 1.00 14.73 297 ARG B O 1
ATOM 6129 N N . ILE B 1 320 ? -39.825 26.997 15.757 1.00 13.84 298 ILE B N 1
ATOM 6130 C CA . ILE B 1 320 ? -39.755 25.623 16.205 1.00 12.94 298 ILE B CA 1
ATOM 6131 C C . ILE B 1 320 ? -41.161 25.246 16.651 1.00 13.60 298 ILE B C 1
ATOM 6132 O O . ILE B 1 320 ? -41.718 25.809 17.609 1.00 13.85 298 ILE B O 1
ATOM 6137 N N . SER B 1 321 ? -41.746 24.313 15.911 1.00 13.51 299 SER B N 1
ATOM 6138 C CA . SER B 1 321 ? -43.074 23.833 16.202 1.00 12.97 299 SER B CA 1
ATOM 6139 C C . SER B 1 321 ? -42.988 22.391 16.731 1.00 12.98 299 SER B C 1
ATOM 6140 O O . SER B 1 321 ? -42.057 21.651 16.415 1.00 12.16 299 SER B O 1
ATOM 6143 N N . GLY B 1 322 ? -43.948 22.034 17.577 1.00 12.96 300 GLY B N 1
ATOM 6144 C CA . GLY B 1 322 ? -43.993 20.724 18.186 1.00 13.03 300 GLY B CA 1
ATOM 6145 C C . GLY B 1 322 ? -45.394 20.324 18.593 1.00 12.97 300 GLY B C 1
ATOM 6146 O O . GLY B 1 322 ? -46.363 20.509 17.830 1.00 13.16 300 GLY B O 1
ATOM 6147 N N . ARG B 1 323 ? -45.488 19.771 19.800 1.00 12.48 301 ARG B N 1
ATOM 6148 C CA . ARG B 1 323 ? -46.738 19.311 20.360 1.00 11.85 301 ARG B CA 1
ATOM 6149 C C . ARG B 1 323 ? -47.992 20.067 19.866 1.00 11.78 301 ARG B C 1
ATOM 6150 O O . ARG B 1 323 ? -48.112 21.267 20.054 1.00 11.45 301 ARG B O 1
ATOM 6158 N N . ASN B 1 324 ? -48.903 19.338 19.223 1.00 11.79 302 ASN B N 1
ATOM 6159 C CA . ASN B 1 324 ? -50.194 19.859 18.730 1.00 11.88 302 ASN B CA 1
ATOM 6160 C C . ASN B 1 324 ? -50.062 20.999 17.703 1.00 12.61 302 ASN B C 1
ATOM 6161 O O . ASN B 1 324 ? -51.027 21.717 17.402 1.00 12.83 302 ASN B O 1
ATOM 6166 N N . GLY B 1 325 ? -48.863 21.167 17.163 1.00 12.56 303 GLY B N 1
ATOM 6167 C CA . GLY B 1 325 ? -48.653 22.193 16.179 1.00 12.79 303 GLY B CA 1
ATOM 6168 C C . GLY B 1 325 ? -48.235 23.514 16.791 1.00 12.67 303 GLY B C 1
ATOM 6169 O O . GLY B 1 325 ? -47.935 24.483 16.076 1.00 13.03 303 GLY B O 1
ATOM 6170 N N . LEU B 1 326 ? -48.188 23.568 18.112 1.00 12.46 304 LEU B N 1
ATOM 6171 C CA . LEU B 1 326 ? -47.876 24.823 18.791 1.00 12.10 304 LEU B CA 1
ATOM 6172 C C . LEU B 1 326 ? -46.407 25.157 18.666 1.00 12.61 304 LEU B C 1
ATOM 6173 O O . LEU B 1 326 ? -45.601 24.286 18.323 1.00 12.43 304 LEU B O 1
ATOM 6178 N N . CYS B 1 327 ? -46.075 26.424 18.918 1.00 13.14 305 CYS B N 1
ATOM 6179 C CA . CYS B 1 327 ? -44.735 26.944 18.721 1.00 13.27 305 CYS B CA 1
ATOM 6180 C C . CYS B 1 327 ? -44.003 27.248 20.021 1.00 13.29 305 CYS B C 1
ATOM 6181 O O . CYS B 1 327 ? -44.587 27.716 20.972 1.00 13.66 305 CYS B O 1
ATOM 6184 N N . VAL B 1 328 ? -42.711 26.955 20.041 1.00 13.68 306 VAL B N 1
ATOM 6185 C CA . VAL B 1 328 ? -41.779 27.402 21.090 1.00 13.64 306 VAL B CA 1
ATOM 6186 C C . VAL B 1 328 ? -41.792 28.931 21.160 1.00 14.26 306 VAL B C 1
ATOM 6187 O O . VAL B 1 328 ? -41.384 29.573 20.212 1.00 14.05 306 VAL B O 1
ATOM 6191 N N . ARG B 1 329 ? -42.268 29.483 22.281 1.00 15.48 307 ARG B N 1
ATOM 6192 C CA . ARG B 1 329 ? -42.504 30.942 22.467 1.00 16.87 307 ARG B CA 1
ATOM 6193 C C . ARG B 1 329 ? -41.949 31.521 23.791 1.00 17.58 307 ARG B C 1
ATOM 6194 O O . ARG B 1 329 ? -42.108 30.925 24.870 1.00 17.19 307 ARG B O 1
ATOM 6202 N N . VAL B 1 330 ? -41.309 32.689 23.695 1.00 18.84 308 VAL B N 1
ATOM 6203 C CA . VAL B 1 330 ? -40.784 33.360 24.868 1.00 19.77 308 VAL B CA 1
ATOM 6204 C C . VAL B 1 330 ? -41.939 34.093 25.477 1.00 20.68 308 VAL B C 1
ATOM 6205 O O . VAL B 1 330 ? -42.461 35.013 24.864 1.00 21.27 308 VAL B O 1
ATOM 6209 N N . ARG B 1 331 ? -42.345 33.667 26.673 1.00 21.66 309 ARG B N 1
ATOM 6210 C CA . ARG B 1 331 ? -43.670 34.019 27.236 1.00 22.27 309 ARG B CA 1
ATOM 6211 C C . ARG B 1 331 ? -43.879 35.517 27.253 1.00 23.01 309 ARG B C 1
ATOM 6212 O O . ARG B 1 331 ? -42.981 36.253 27.660 1.00 23.34 309 ARG B O 1
ATOM 6220 N N . ASP B 1 332 ? -45.046 35.953 26.779 1.00 23.54 310 ASP B N 1
ATOM 6221 C CA . ASP B 1 332 ? -45.417 37.352 26.760 1.00 24.13 310 ASP B CA 1
ATOM 6222 C C . ASP B 1 332 ? -44.384 38.273 26.079 1.00 23.99 310 ASP B C 1
ATOM 6223 O O . ASP B 1 332 ? -44.424 39.481 26.283 1.00 24.54 310 ASP B O 1
ATOM 6228 N N . GLY B 1 333 ? -43.477 37.716 25.277 1.00 23.52 311 GLY B N 1
ATOM 6229 C CA . GLY B 1 333 ? -42.470 38.502 24.573 1.00 23.10 311 GLY B CA 1
ATOM 6230 C C . GLY B 1 333 ? -41.465 39.208 25.456 1.00 23.11 311 GLY B C 1
ATOM 6231 O O . GLY B 1 333 ? -40.877 40.201 25.044 1.00 22.86 311 GLY B O 1
ATOM 6232 N N . LYS B 1 334 ? -41.248 38.691 26.666 1.00 23.20 312 LYS B N 1
ATOM 6233 C CA . LYS B 1 334 ? -40.398 39.361 27.656 1.00 23.09 312 LYS B CA 1
ATOM 6234 C C . LYS B 1 334 ? -39.062 38.658 27.861 1.00 23.01 312 LYS B C 1
ATOM 6235 O O . LYS B 1 334 ? -39.013 37.441 27.963 1.00 22.97 312 LYS B O 1
ATOM 6241 N N . TYR B 1 335 ? -37.981 39.433 27.885 1.00 22.76 313 TYR B N 1
ATOM 6242 C CA . TYR B 1 335 ? -36.641 38.856 27.828 1.00 22.63 313 TYR B CA 1
ATOM 6243 C C . TYR B 1 335 ? -35.801 39.013 29.096 1.00 23.30 313 TYR B C 1
ATOM 6244 O O . TYR B 1 335 ? -34.587 38.728 29.114 1.00 23.63 313 TYR B O 1
ATOM 6253 N N . ASN B 1 336 ? -36.447 39.434 30.174 1.00 23.26 314 ASN B N 1
ATOM 6254 C CA . ASN B 1 336 ? -35.780 39.397 31.443 1.00 23.30 314 ASN B CA 1
ATOM 6255 C C . ASN B 1 336 ? -35.304 37.970 31.721 1.00 22.57 314 ASN B C 1
ATOM 6256 O O . ASN B 1 336 ? -35.978 36.999 31.387 1.00 22.07 314 ASN B O 1
ATOM 6261 N N . ASN B 1 337 ? -34.121 37.876 32.307 1.00 22.12 315 ASN B N 1
ATOM 6262 C CA . ASN B 1 337 ? -33.527 36.616 32.737 1.00 21.40 315 ASN B CA 1
ATOM 6263 C C . ASN B 1 337 ? -34.452 35.715 33.562 1.00 20.79 315 ASN B C 1
ATOM 6264 O O . ASN B 1 337 ? -34.941 36.116 34.613 1.00 20.52 315 ASN B O 1
ATOM 6269 N N . GLY B 1 338 ? -34.661 34.491 33.092 1.00 20.13 316 GLY B N 1
ATOM 6270 C CA . GLY B 1 338 ? -35.400 33.483 33.846 1.00 19.38 316 GLY B CA 1
ATOM 6271 C C . GLY B 1 338 ? -36.872 33.335 33.486 1.00 18.71 316 GLY B C 1
ATOM 6272 O O . GLY B 1 338 ? -37.549 32.461 34.012 1.00 18.56 316 GLY B O 1
ATOM 6273 N N . ASN B 1 339 ? -37.363 34.219 32.619 1.00 17.91 317 ASN B N 1
ATOM 6274 C CA . ASN B 1 339 ? -38.692 34.135 32.045 1.00 17.23 317 ASN B CA 1
ATOM 6275 C C . ASN B 1 339 ? -38.863 32.822 31.277 1.00 17.28 317 ASN B C 1
ATOM 6276 O O . ASN B 1 339 ? -38.003 32.468 30.451 1.00 17.39 317 ASN B O 1
ATOM 6281 N N . PRO B 1 340 ? -39.976 32.091 31.540 1.00 16.65 318 PRO B N 1
ATOM 6282 C CA . PRO B 1 340 ? -40.232 30.780 30.927 1.00 16.09 318 PRO B CA 1
ATOM 6283 C C . PRO B 1 340 ? -40.443 30.787 29.417 1.00 15.67 318 PRO B C 1
ATOM 6284 O O . PRO B 1 340 ? -40.847 31.790 28.834 1.00 15.36 318 PRO B O 1
ATOM 6288 N N . ILE B 1 341 ? -40.172 29.630 28.820 1.00 15.36 319 ILE B N 1
ATOM 6289 C CA . ILE B 1 341 ? -40.430 29.317 27.415 1.00 13.97 319 ILE B CA 1
ATOM 6290 C C . ILE B 1 341 ? -41.620 28.357 27.386 1.00 13.81 319 ILE B C 1
ATOM 6291 O O . ILE B 1 341 ? -41.688 27.390 28.145 1.00 13.72 319 ILE B O 1
ATOM 6296 N N . GLN B 1 342 ? -42.573 28.656 26.520 1.00 13.39 320 GLN B N 1
ATOM 6297 C CA . GLN B 1 342 ? -43.842 27.985 26.567 1.00 13.00 320 GLN B CA 1
ATOM 6298 C C . GLN B 1 342 ? -44.329 27.471 25.231 1.00 13.88 320 GLN B C 1
ATOM 6299 O O . GLN B 1 342 ? -43.693 27.593 24.200 1.00 13.66 320 GLN B O 1
ATOM 6305 N N . LEU B 1 343 ? -45.509 26.893 25.271 1.00 14.93 321 LEU B N 1
ATOM 6306 C CA . LEU B 1 343 ? -46.193 26.484 24.069 1.00 15.75 321 LEU B CA 1
ATOM 6307 C C . LEU B 1 343 ? -47.241 27.565 23.704 1.00 16.07 321 LEU B C 1
ATOM 6308 O O . LEU B 1 343 ? -47.888 28.116 24.601 1.00 16.40 321 LEU B O 1
ATOM 6313 N N . TRP B 1 344 ? -47.389 27.882 22.415 1.00 16.28 322 TRP B N 1
ATOM 6314 C CA . TRP B 1 344 ? -48.307 28.941 21.943 1.00 16.53 322 TRP B CA 1
ATOM 6315 C C . TRP B 1 344 ? -48.475 28.803 20.440 1.00 16.60 322 TRP B C 1
ATOM 6316 O O . TRP B 1 344 ? -47.531 28.417 19.772 1.00 16.23 322 TRP B O 1
ATOM 6327 N N . PRO B 1 345 ? -49.682 29.097 19.907 1.00 17.06 323 PRO B N 1
ATOM 6328 C CA . PRO B 1 345 ? -49.899 29.069 18.452 1.00 17.47 323 PRO B CA 1
ATOM 6329 C C . PRO B 1 345 ? -48.819 29.780 17.638 1.00 17.92 323 PRO B C 1
ATOM 6330 O O . PRO B 1 345 ? -48.197 30.723 18.117 1.00 17.83 323 PRO B O 1
ATOM 6334 N N . CYS B 1 346 ? -48.614 29.320 16.411 1.00 18.56 324 CYS B N 1
ATOM 6335 C CA . CYS B 1 346 ? -47.629 29.889 15.516 1.00 18.85 324 CYS B CA 1
ATOM 6336 C C . CYS B 1 346 ? -48.134 31.160 14.815 1.00 20.24 324 CYS B C 1
ATOM 6337 O O . CYS B 1 346 ? -49.225 31.211 14.267 1.00 20.00 324 CYS B O 1
ATOM 6340 N N . LYS B 1 347 ? -47.305 32.192 14.845 1.00 22.05 325 LYS B N 1
ATOM 6341 C CA . LYS B 1 347 ? -47.746 33.556 14.558 1.00 23.50 325 LYS B CA 1
ATOM 6342 C C . LYS B 1 347 ? -47.655 34.003 13.107 1.00 24.30 325 LYS B C 1
ATOM 6343 O O . LYS B 1 347 ? -48.343 34.946 12.709 1.00 24.67 325 LYS B O 1
ATOM 6349 N N . GLN B 1 348 ? -46.799 33.364 12.328 1.00 24.85 326 GLN B N 1
ATOM 6350 C CA . GLN B 1 348 ? -46.686 33.681 10.905 1.00 25.82 326 GLN B CA 1
ATOM 6351 C C . GLN B 1 348 ? -46.371 35.149 10.551 1.00 25.87 326 GLN B C 1
ATOM 6352 O O . GLN B 1 348 ? -46.139 35.455 9.365 1.00 26.15 326 GLN B O 1
ATOM 6358 N N . ASN B 1 349 ? -46.349 36.043 11.552 1.00 25.49 327 ASN B N 1
ATOM 6359 C CA . ASN B 1 349 ? -45.794 37.411 11.392 1.00 25.05 327 ASN B CA 1
ATOM 6360 C C . ASN B 1 349 ? -44.285 37.389 11.669 1.00 24.62 327 ASN B C 1
ATOM 6361 O O . ASN B 1 349 ? -43.649 36.356 11.481 1.00 24.38 327 ASN B O 1
ATOM 6366 N N . SER B 1 350 ? -43.711 38.501 12.140 1.00 24.27 328 SER B N 1
ATOM 6367 C CA . SER B 1 350 ? -42.260 38.540 12.448 1.00 23.43 328 SER B CA 1
ATOM 6368 C C . SER B 1 350 ? -41.864 39.067 13.845 1.00 23.08 328 SER B C 1
ATOM 6369 O O . SER B 1 350 ? -40.739 39.541 14.024 1.00 22.86 328 SER B O 1
ATOM 6372 N N . ASP B 1 351 ? -42.770 38.954 14.828 1.00 22.49 329 ASP B N 1
ATOM 6373 C CA . ASP B 1 351 ? -42.419 39.201 16.235 1.00 21.79 329 ASP B CA 1
ATOM 6374 C C . ASP B 1 351 ? -41.334 38.217 16.630 1.00 21.56 329 ASP B C 1
ATOM 6375 O O . ASP B 1 351 ? -41.444 37.014 16.355 1.00 21.65 329 ASP B O 1
ATOM 6380 N N . VAL B 1 352 ? -40.323 38.728 17.326 1.00 20.99 330 VAL B N 1
ATOM 6381 C CA . VAL B 1 352 ? -39.055 38.019 17.583 1.00 19.93 330 VAL B CA 1
ATOM 6382 C C . VAL B 1 352 ? -39.142 36.834 18.558 1.00 19.29 330 VAL B C 1
ATOM 6383 O O . VAL B 1 352 ? -38.286 35.953 18.530 1.00 19.32 330 VAL B O 1
ATOM 6387 N N . ASN B 1 353 ? -40.192 36.810 19.383 1.00 18.12 331 ASN B N 1
ATOM 6388 C CA . ASN B 1 353 ? -40.337 35.858 20.508 1.00 16.58 331 ASN B CA 1
ATOM 6389 C C . ASN B 1 353 ? -40.672 34.415 20.127 1.00 15.58 331 ASN B C 1
ATOM 6390 O O . ASN B 1 353 ? -40.905 33.566 20.993 1.00 14.94 331 ASN B O 1
ATOM 6395 N N . GLN B 1 354 ? -40.717 34.155 18.826 1.00 14.57 332 GLN B N 1
ATOM 6396 C CA . GLN B 1 354 ? -41.011 32.826 18.300 1.00 13.32 332 GLN B CA 1
ATOM 6397 C C . GLN B 1 354 ? -39.955 32.426 17.276 1.00 13.18 332 GLN B C 1
ATOM 6398 O O . GLN B 1 354 ? -40.067 31.358 16.655 1.00 13.28 332 GLN B O 1
ATOM 6404 N N . LEU B 1 355 ? -38.939 33.286 17.127 1.00 12.38 333 LEU B N 1
ATOM 6405 C CA . LEU B 1 355 ? -37.864 33.110 16.154 1.00 11.72 333 LEU B CA 1
ATOM 6406 C C . LEU B 1 355 ? -36.559 32.727 16.826 1.00 11.56 333 LEU B C 1
ATOM 6407 O O . LEU B 1 355 ? -36.097 33.380 17.736 1.00 11.53 333 LEU B O 1
ATOM 6412 N N . TRP B 1 356 ? -35.958 31.660 16.344 1.00 11.94 334 TRP B N 1
ATOM 6413 C CA . TRP B 1 356 ? -34.821 31.056 17.003 1.00 11.86 334 TRP B CA 1
ATOM 6414 C C . TRP B 1 356 ? -33.693 30.864 16.007 1.00 12.56 334 TRP B C 1
ATOM 6415 O O . TRP B 1 356 ? -33.868 30.164 14.993 1.00 12.74 334 TRP B O 1
ATOM 6426 N N . THR B 1 357 ? -32.561 31.518 16.283 1.00 12.85 335 THR B N 1
ATOM 6427 C CA . THR B 1 357 ? -31.364 31.344 15.508 1.00 12.89 335 THR B CA 1
ATOM 6428 C C . THR B 1 357 ? -30.669 30.123 16.065 1.00 13.97 335 THR B C 1
ATOM 6429 O O . THR B 1 357 ? -30.377 30.059 17.255 1.00 14.34 335 THR B O 1
ATOM 6433 N N . LEU B 1 358 ? -30.459 29.132 15.212 1.00 14.84 336 LEU B N 1
ATOM 6434 C CA . LEU B 1 358 ? -29.803 27.914 15.611 1.00 15.52 336 LEU B CA 1
ATOM 6435 C C . LEU B 1 358 ? -28.327 28.106 15.325 1.00 16.74 336 LEU B C 1
ATOM 6436 O O . LEU B 1 358 ? -27.895 27.985 14.179 1.00 17.12 336 LEU B O 1
ATOM 6441 N N . ARG B 1 359 ? -27.561 28.426 16.372 1.00 17.84 337 ARG B N 1
ATOM 6442 C CA . ARG B 1 359 ? -26.133 28.738 16.230 1.00 18.82 337 ARG B CA 1
ATOM 6443 C C . ARG B 1 359 ? -25.287 27.480 16.178 1.00 19.45 337 ARG B C 1
ATOM 6444 O O . ARG B 1 359 ? -25.622 26.466 16.782 1.00 18.86 337 ARG B O 1
ATOM 6452 N N . ARG B 1 360 ? -24.174 27.601 15.457 1.00 20.57 338 ARG B N 1
ATOM 6453 C CA . ARG B 1 360 ? -23.144 26.571 15.292 1.00 21.46 338 ARG B CA 1
ATOM 6454 C C . ARG B 1 360 ? -22.590 26.082 16.638 1.00 21.02 338 ARG B C 1
ATOM 6455 O O . ARG B 1 360 ? -22.258 24.905 16.789 1.00 21.13 338 ARG B O 1
ATOM 6463 N N . ASP B 1 361 ? -22.500 26.994 17.611 1.00 20.75 339 ASP B N 1
ATOM 6464 C CA . ASP B 1 361 ? -21.923 26.705 18.936 1.00 19.93 339 ASP B CA 1
ATOM 6465 C C . ASP B 1 361 ? -22.848 25.803 19.760 1.00 19.89 339 ASP B C 1
ATOM 6466 O O . ASP B 1 361 ? -22.496 25.387 20.862 1.00 19.63 339 ASP B O 1
ATOM 6471 N N . GLY B 1 362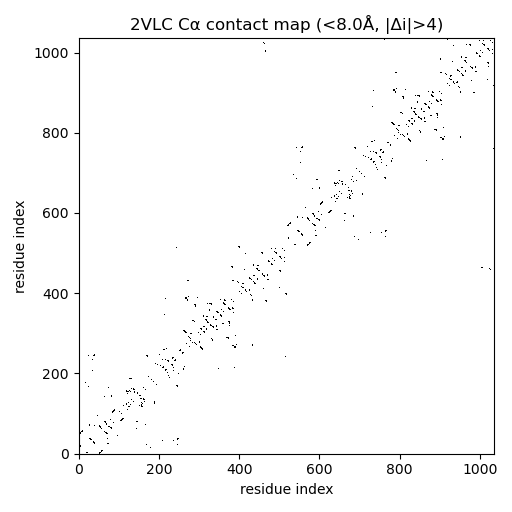 ? -24.039 25.535 19.221 1.00 19.76 340 GLY B N 1
ATOM 6472 C CA . GLY B 1 362 ? -25.035 24.703 19.879 1.00 19.26 340 GLY B CA 1
ATOM 6473 C C . GLY B 1 362 ? -26.116 25.472 20.625 1.00 19.07 340 GLY B C 1
ATOM 6474 O O . GLY B 1 362 ? -27.063 24.868 21.153 1.00 19.05 340 GLY B O 1
ATOM 6475 N N . THR B 1 363 ? -25.998 26.798 20.686 1.00 18.52 341 THR B N 1
ATOM 6476 C CA . THR B 1 363 ? -27.060 27.577 21.316 1.00 17.73 341 THR B CA 1
ATOM 6477 C C . THR B 1 363 ? -28.219 27.847 20.411 1.00 17.29 341 THR B C 1
ATOM 6478 O O . THR B 1 363 ? -28.108 27.853 19.181 1.00 16.77 341 THR B O 1
ATOM 6482 N N . ILE B 1 364 ? -29.331 28.110 21.074 1.00 16.98 342 ILE B N 1
ATOM 6483 C CA . ILE B 1 364 ? -30.573 28.460 20.434 1.00 17.12 342 ILE B CA 1
ATOM 6484 C C . ILE B 1 364 ? -30.982 29.879 20.917 1.00 17.34 342 ILE B C 1
ATOM 6485 O O . ILE B 1 364 ? -31.214 30.107 22.106 1.00 17.58 342 ILE B O 1
ATOM 6490 N N . ARG B 1 365 ? -31.041 30.836 19.996 1.00 17.09 343 ARG B N 1
ATOM 6491 C CA . ARG B 1 365 ? -31.194 32.242 20.392 1.00 17.03 343 ARG B CA 1
ATOM 6492 C C . ARG B 1 365 ? -32.432 33.005 19.853 1.00 17.01 343 ARG B C 1
ATOM 6493 O O . ARG B 1 365 ? -32.745 32.994 18.659 1.00 16.46 343 ARG B O 1
ATOM 6501 N N . SER B 1 366 ? -33.106 33.682 20.775 1.00 17.17 344 SER B N 1
ATOM 6502 C CA . SER B 1 366 ? -34.204 34.567 20.458 1.00 17.62 344 SER B CA 1
ATOM 6503 C C . SER B 1 366 ? -33.767 35.932 20.925 1.00 18.01 344 SER B C 1
ATOM 6504 O O . SER B 1 366 ? -33.362 36.075 22.071 1.00 17.46 344 SER B O 1
ATOM 6507 N N . ASN B 1 367 ? -33.859 36.924 20.032 1.00 19.00 345 ASN B N 1
ATOM 6508 C CA . ASN B 1 367 ? -33.466 38.309 20.320 1.00 19.78 345 ASN B CA 1
ATOM 6509 C C . ASN B 1 367 ? -31.948 38.361 20.513 1.00 20.45 345 ASN B C 1
ATOM 6510 O O . ASN B 1 367 ? -31.167 38.139 19.556 1.00 20.74 345 ASN B O 1
ATOM 6515 N N . GLY B 1 368 ? -31.522 38.638 21.739 1.00 20.37 346 GLY B N 1
ATOM 6516 C CA . GLY B 1 368 ? -30.101 38.634 22.023 1.00 20.75 346 GLY B CA 1
ATOM 6517 C C . GLY B 1 368 ? -29.757 37.464 22.906 1.00 20.79 346 GLY B C 1
ATOM 6518 O O . GLY B 1 368 ? -28.580 37.110 23.040 1.00 21.06 346 GLY B O 1
ATOM 6519 N N . LYS B 1 369 ? -30.801 36.864 23.489 1.00 20.64 347 LYS B N 1
ATOM 6520 C CA . LYS B 1 369 ? -30.697 35.852 24.560 1.00 20.23 347 LYS B CA 1
ATOM 6521 C C . LYS B 1 369 ? -30.800 34.370 24.133 1.00 20.07 347 LYS B C 1
ATOM 6522 O O . LYS B 1 369 ? -31.241 34.052 23.040 1.00 20.42 347 LYS B O 1
ATOM 6528 N N . CYS B 1 370 ? -30.393 33.469 25.016 1.00 19.95 348 CYS B N 1
ATOM 6529 C CA . CYS B 1 370 ? -30.219 32.056 24.686 1.00 19.74 348 CYS B CA 1
ATOM 6530 C C . CYS B 1 370 ? -31.251 31.173 25.347 1.00 19.28 348 CYS B C 1
ATOM 6531 O O . CYS B 1 370 ? -31.585 31.402 26.503 1.00 19.09 348 CYS B O 1
ATOM 6534 N N . LEU B 1 371 ? -31.730 30.152 24.626 1.00 18.74 349 LEU B N 1
ATOM 6535 C CA . LEU B 1 371 ? -32.551 29.081 25.220 1.00 18.48 349 LEU B CA 1
ATOM 6536 C C . LEU B 1 371 ? -31.709 28.282 26.220 1.00 19.00 349 LEU B C 1
ATOM 6537 O O . LEU B 1 371 ? -30.662 27.744 25.865 1.00 18.84 349 LEU B O 1
ATOM 6542 N N . THR B 1 372 ? -32.201 28.215 27.462 1.00 19.83 350 THR B N 1
ATOM 6543 C CA . THR B 1 372 ? -31.446 27.808 28.669 1.00 20.18 350 THR B CA 1
ATOM 6544 C C . THR B 1 372 ? -32.258 26.931 29.631 1.00 20.94 350 THR B C 1
ATOM 6545 O O . THR B 1 372 ? -33.406 27.264 29.943 1.00 21.08 350 THR B O 1
ATOM 6549 N N . THR B 1 373 ? -31.665 25.836 30.118 1.00 21.59 351 THR B N 1
ATOM 6550 C CA . THR B 1 373 ? -32.271 25.098 31.225 1.00 22.16 351 THR B CA 1
ATOM 6551 C C . THR B 1 373 ? -31.988 25.733 32.567 1.00 22.49 351 THR B C 1
ATOM 6552 O O . THR B 1 373 ? -30.885 26.261 32.849 1.00 22.61 351 THR B O 1
ATOM 6556 N N . ASN B 1 374 ? -32.982 25.588 33.428 1.00 22.75 352 ASN B N 1
ATOM 6557 C CA . ASN B 1 374 ? -32.885 26.017 34.803 1.00 23.13 352 ASN B CA 1
ATOM 6558 C C . ASN B 1 374 ? -32.062 25.053 35.662 1.00 23.52 352 ASN B C 1
ATOM 6559 O O . ASN B 1 374 ? -31.613 25.427 36.722 1.00 24.13 352 ASN B O 1
ATOM 6564 N N . GLY B 1 375 ? -31.891 23.815 35.217 1.00 23.50 353 GLY B N 1
ATOM 6565 C CA . GLY B 1 375 ? -31.159 22.820 35.977 1.00 23.74 353 GLY B CA 1
ATOM 6566 C C . GLY B 1 375 ? -31.087 21.546 35.175 1.00 23.89 353 GLY B C 1
ATOM 6567 O O . GLY B 1 375 ? -31.659 21.466 34.102 1.00 23.82 353 GLY B O 1
ATOM 6568 N N . TYR B 1 376 ? -30.378 20.553 35.697 1.00 23.91 354 TYR B N 1
ATOM 6569 C CA . TYR B 1 376 ? -30.147 19.296 34.981 1.00 23.73 354 TYR B CA 1
ATOM 6570 C C . TYR B 1 376 ? -30.973 18.139 35.564 1.00 23.36 354 TYR B C 1
ATOM 6571 O O . TYR B 1 376 ? -30.514 17.004 35.600 1.00 23.17 354 TYR B O 1
ATOM 6580 N N . SER B 1 377 ? -32.179 18.433 36.037 1.00 23.07 355 SER B N 1
ATOM 6581 C CA . SER B 1 377 ? -33.064 17.401 36.592 1.00 22.76 355 SER B CA 1
ATOM 6582 C C . SER B 1 377 ? -34.389 17.247 35.835 1.00 22.56 355 SER B C 1
ATOM 6583 O O . SER B 1 377 ? -34.983 18.245 35.421 1.00 22.30 355 SER B O 1
ATOM 6586 N N . ALA B 1 378 ? -34.837 15.991 35.678 1.00 22.31 356 ALA B N 1
ATOM 6587 C CA . ALA B 1 378 ? -36.180 15.684 35.186 1.00 21.91 356 ALA B CA 1
ATOM 6588 C C . ALA B 1 378 ? -37.218 16.565 35.913 1.00 21.54 356 ALA B C 1
ATOM 6589 O O . ALA B 1 378 ? -37.390 16.468 37.133 1.00 22.04 356 ALA B O 1
ATOM 6591 N N . GLY B 1 379 ? -37.859 17.461 35.170 1.00 20.40 357 GLY B N 1
ATOM 6592 C CA . GLY B 1 379 ? -38.855 18.322 35.746 1.00 19.55 357 GLY B CA 1
ATOM 6593 C C . GLY B 1 379 ? -38.536 19.796 35.734 1.00 19.02 357 GLY B C 1
ATOM 6594 O O . GLY B 1 379 ? -39.422 20.601 35.831 1.00 18.65 357 GLY B O 1
ATOM 6595 N N . ASP B 1 380 ? -37.268 20.156 35.621 1.00 19.22 358 ASP B N 1
ATOM 6596 C CA . ASP B 1 380 ? -36.858 21.552 35.667 1.00 18.87 358 ASP B CA 1
ATOM 6597 C C . ASP B 1 380 ? -37.342 22.282 34.420 1.00 19.47 358 ASP B C 1
ATOM 6598 O O . ASP B 1 380 ? -37.468 21.678 33.362 1.00 19.76 358 ASP B O 1
ATOM 6603 N N . TYR B 1 381 ? -37.616 23.579 34.538 1.00 19.92 359 TYR B N 1
ATOM 6604 C CA . TYR B 1 381 ? -38.211 24.360 33.442 1.00 19.77 359 TYR B CA 1
ATOM 6605 C C . TYR B 1 381 ? -37.171 25.087 32.563 1.00 20.14 359 TYR B C 1
ATOM 6606 O O . TYR B 1 381 ? -36.085 25.435 33.019 1.00 19.98 359 TYR B O 1
ATOM 6615 N N . VAL B 1 382 ? -37.515 25.291 31.297 1.00 20.56 360 VAL B N 1
ATOM 6616 C CA . VAL B 1 382 ? -36.618 25.905 30.324 1.00 21.35 360 VAL B CA 1
ATOM 6617 C C . VAL B 1 382 ? -37.010 27.384 30.164 1.00 22.36 360 VAL B C 1
ATOM 6618 O O . VAL B 1 382 ? -38.210 27.705 30.131 1.00 22.72 360 VAL B O 1
ATOM 6622 N N . MET B 1 383 ? -36.013 28.275 30.063 1.00 22.82 361 MET B N 1
ATOM 6623 C CA . MET B 1 383 ? -36.261 29.720 30.137 1.00 23.12 361 MET B CA 1
ATOM 6624 C C . MET B 1 383 ? -35.402 30.489 29.165 1.00 23.97 361 MET B C 1
ATOM 6625 O O . MET B 1 383 ? -34.584 29.898 28.479 1.00 23.89 361 MET B O 1
ATOM 6630 N N . ILE B 1 384 ? -35.590 31.804 29.118 1.00 24.99 362 ILE B N 1
ATOM 6631 C CA . ILE B 1 384 ? -34.678 32.701 28.420 1.00 26.30 362 ILE B CA 1
ATOM 6632 C C . ILE B 1 384 ? -33.651 33.225 29.413 1.00 27.54 362 ILE B C 1
ATOM 6633 O O . ILE B 1 384 ? -34.021 33.587 30.523 1.00 28.00 362 ILE B O 1
ATOM 6638 N N . TYR B 1 385 ? -32.372 33.238 29.028 1.00 28.69 363 TYR B N 1
ATOM 6639 C CA . TYR B 1 385 ? -31.331 33.805 29.860 1.00 29.73 363 TYR B CA 1
ATOM 6640 C C . TYR B 1 385 ? -30.264 34.419 28.981 1.00 30.93 363 TYR B C 1
ATOM 6641 O O . TYR B 1 385 ? -30.255 34.186 27.788 1.00 31.61 363 TYR B O 1
ATOM 6650 N N . ASP B 1 386 ? -29.365 35.204 29.568 1.00 32.16 364 ASP B N 1
ATOM 6651 C CA . ASP B 1 386 ? -28.221 35.773 28.846 1.00 33.03 364 ASP B CA 1
ATOM 6652 C C . ASP B 1 386 ? -27.316 34.667 28.295 1.00 33.64 364 ASP B C 1
ATOM 6653 O O . ASP B 1 386 ? -27.134 33.631 28.928 1.00 34.15 364 ASP B O 1
ATOM 6658 N N . CYS B 1 387 ? -26.784 34.877 27.098 1.00 34.15 365 CYS B N 1
ATOM 6659 C CA . CYS B 1 387 ? -25.769 33.991 26.543 1.00 34.53 365 CYS B CA 1
ATOM 6660 C C . CYS B 1 387 ? -24.461 34.419 27.159 1.00 36.08 365 CYS B C 1
ATOM 6661 O O . CYS B 1 387 ? -24.158 35.593 27.155 1.00 36.63 365 CYS B O 1
ATOM 6664 N N . ARG B 1 388 ? -23.687 33.493 27.703 1.00 37.87 366 ARG B N 1
ATOM 6665 C CA . ARG B 1 388 ? -22.422 33.886 28.307 1.00 39.46 366 ARG B CA 1
ATOM 6666 C C . ARG B 1 388 ? -21.224 33.851 27.361 1.00 40.33 366 ARG B C 1
ATOM 6667 O O . ARG B 1 388 ? -21.238 33.196 26.320 1.00 40.75 366 ARG B O 1
ATOM 6675 N N . THR B 1 389 ? -20.197 34.593 27.747 1.00 41.28 367 THR B N 1
ATOM 6676 C CA . THR B 1 389 ? -19.036 34.817 26.936 1.00 41.64 367 THR B CA 1
ATOM 6677 C C . THR B 1 389 ? -18.060 33.636 27.023 1.00 41.81 367 THR B C 1
ATOM 6678 O O . THR B 1 389 ? -17.292 33.419 26.090 1.00 42.90 367 THR B O 1
ATOM 6682 N N . PRO B 1 390 ? -18.099 32.857 28.125 1.00 41.41 368 PRO B N 1
ATOM 6683 C CA . PRO B 1 390 ? -17.546 31.511 27.873 1.00 40.56 368 PRO B CA 1
ATOM 6684 C C . PRO B 1 390 ? -18.582 30.553 27.217 1.00 40.35 368 PRO B C 1
ATOM 6685 O O . PRO B 1 390 ? -18.185 29.571 26.591 1.00 40.41 368 PRO B O 1
ATOM 6689 N N . VAL B 1 391 ? -19.883 30.867 27.342 1.00 39.72 369 VAL B N 1
ATOM 6690 C CA . VAL B 1 391 ? -21.044 30.076 26.795 1.00 39.15 369 VAL B CA 1
ATOM 6691 C C . VAL B 1 391 ? -21.338 28.750 27.523 1.00 37.69 369 VAL B C 1
ATOM 6692 O O . VAL B 1 391 ? -20.727 27.731 27.194 1.00 37.36 369 VAL B O 1
ATOM 6696 N N . THR B 1 392 ? -22.282 28.759 28.481 1.00 36.10 370 THR B N 1
ATOM 6697 C CA . THR B 1 392 ? -22.417 27.625 29.464 1.00 34.69 370 THR B CA 1
ATOM 6698 C C . THR B 1 392 ? -23.121 26.381 28.961 1.00 33.56 370 THR B C 1
ATOM 6699 O O . THR B 1 392 ? -23.723 26.389 27.890 1.00 33.89 370 THR B O 1
ATOM 6703 N N . ALA B 1 393 ? -23.040 25.321 29.765 1.00 31.90 371 ALA B N 1
ATOM 6704 C CA . ALA B 1 393 ? -23.510 24.001 29.369 1.00 30.64 371 ALA B CA 1
ATOM 6705 C C . ALA B 1 393 ? -25.024 23.989 29.327 1.00 29.68 371 ALA B C 1
ATOM 6706 O O . ALA B 1 393 ? -25.634 23.274 28.523 1.00 29.68 371 ALA B O 1
ATOM 6708 N N . ALA B 1 394 ? -25.626 24.794 30.194 1.00 28.08 372 ALA B N 1
ATOM 6709 C CA . ALA B 1 394 ? -27.072 24.827 30.327 1.00 26.14 372 ALA B CA 1
ATOM 6710 C C . ALA B 1 394 ? -27.757 25.493 29.138 1.00 24.86 372 ALA B C 1
ATOM 6711 O O . ALA B 1 394 ? -28.992 25.438 29.048 1.00 24.42 372 ALA B O 1
ATOM 6713 N N . SER B 1 395 ? -26.964 26.069 28.219 1.00 23.27 373 SER B N 1
ATOM 6714 C CA . SER B 1 395 ? -27.493 26.712 26.986 1.00 21.99 373 SER B CA 1
ATOM 6715 C C . SER B 1 395 ? -27.201 26.018 25.636 1.00 20.83 373 SER B C 1
ATOM 6716 O O . SER B 1 395 ? -27.609 26.520 24.583 1.00 20.43 373 SER B O 1
ATOM 6719 N N . ILE B 1 396 ? -26.499 24.879 25.691 1.00 19.55 374 ILE B N 1
ATOM 6720 C CA . ILE B 1 396 ? -26.140 24.056 24.512 1.00 17.95 374 ILE B CA 1
ATOM 6721 C C . ILE B 1 396 ? -27.186 22.955 24.286 1.00 16.72 374 ILE B C 1
ATOM 6722 O O . ILE B 1 396 ? -27.564 22.212 25.209 1.00 15.92 374 ILE B O 1
ATOM 6727 N N . TRP B 1 397 ? -27.663 22.885 23.046 1.00 15.47 375 TRP B N 1
ATOM 6728 C CA . TRP B 1 397 ? -28.610 21.863 22.617 1.00 13.71 375 TRP B CA 1
ATOM 6729 C C . TRP B 1 397 ? -28.204 21.355 21.245 1.00 13.90 375 TRP B C 1
ATOM 6730 O O . TRP B 1 397 ? -27.777 22.135 20.373 1.00 14.31 375 TRP B O 1
ATOM 6741 N N . GLN B 1 398 ? -28.351 20.043 21.079 1.00 13.55 376 GLN B N 1
ATOM 6742 C CA . GLN B 1 398 ? -28.416 19.433 19.786 1.00 13.13 376 GLN B CA 1
ATOM 6743 C C . GLN B 1 398 ? -29.875 19.364 19.427 1.00 13.23 376 GLN B C 1
ATOM 6744 O O . GLN B 1 398 ? -30.658 18.813 20.193 1.00 13.31 376 GLN B O 1
ATOM 6750 N N . PHE B 1 399 ? -30.234 19.971 18.291 1.00 13.16 377 PHE B N 1
ATOM 6751 C CA . PHE B 1 399 ? -31.527 19.752 17.644 1.00 12.75 377 PHE B CA 1
ATOM 6752 C C . PHE B 1 399 ? -31.377 18.707 16.547 1.00 12.96 377 PHE B C 1
ATOM 6753 O O . PHE B 1 399 ? -30.842 18.993 15.474 1.00 13.90 377 PHE B O 1
ATOM 6761 N N . TRP B 1 400 ? -31.855 17.493 16.813 1.00 13.17 378 TRP B N 1
ATOM 6762 C CA . TRP B 1 400 ? -31.699 16.348 15.873 1.00 12.83 378 TRP B CA 1
ATOM 6763 C C . TRP B 1 400 ? -32.766 16.295 14.776 1.00 12.92 378 TRP B C 1
ATOM 6764 O O . TRP B 1 400 ? -33.900 16.706 14.983 1.00 12.79 378 TRP B O 1
ATOM 6775 N N . ALA B 1 401 ? -32.377 15.748 13.626 1.00 13.60 379 ALA B N 1
ATOM 6776 C CA . ALA B 1 401 ? -33.225 15.614 12.436 1.00 13.75 379 ALA B CA 1
ATOM 6777 C C . ALA B 1 401 ? -34.481 14.859 12.726 1.00 14.03 379 ALA B C 1
ATOM 6778 O O . ALA B 1 401 ? -35.542 15.237 12.253 1.00 13.95 379 ALA B O 1
ATOM 6780 N N . ASN B 1 402 ? -34.345 13.800 13.511 1.00 14.90 380 ASN B N 1
ATOM 6781 C CA . ASN B 1 402 ? -35.482 13.044 14.049 1.00 15.64 380 ASN B CA 1
ATOM 6782 C C . ASN B 1 402 ? -36.460 13.781 15.026 1.00 15.46 380 ASN B C 1
ATOM 6783 O O . ASN B 1 402 ? -37.473 13.217 15.462 1.00 15.44 380 ASN B O 1
ATOM 6788 N N . GLY B 1 403 ? -36.152 15.032 15.369 1.00 14.99 381 GLY B N 1
ATOM 6789 C CA . GLY B 1 403 ? -37.106 15.886 16.062 1.00 14.08 381 GLY B CA 1
ATOM 6790 C C . GLY B 1 403 ? -36.948 16.005 17.567 1.00 13.62 381 GLY B C 1
ATOM 6791 O O . GLY B 1 403 ? -37.880 16.419 18.262 1.00 13.62 381 GLY B O 1
ATOM 6792 N N . THR B 1 404 ? -35.769 15.645 18.066 1.00 12.53 382 THR B N 1
ATOM 6793 C CA . THR B 1 404 ? -35.451 15.750 19.464 1.00 11.48 382 THR B CA 1
ATOM 6794 C C . THR B 1 404 ? -34.500 16.935 19.692 1.00 11.45 382 THR B C 1
ATOM 6795 O O . THR B 1 404 ? -33.532 17.137 18.965 1.00 11.26 382 THR B O 1
ATOM 6799 N N . ILE B 1 405 ? -34.818 17.748 20.684 1.00 11.38 383 ILE B N 1
ATOM 6800 C CA . ILE B 1 405 ? -33.948 18.829 21.124 1.00 11.24 383 ILE B CA 1
ATOM 6801 C C . ILE B 1 405 ? -33.354 18.427 22.486 1.00 12.32 383 ILE B C 1
ATOM 6802 O O . ILE B 1 405 ? -34.068 18.419 23.514 1.00 12.49 383 ILE B O 1
ATOM 6807 N N . ILE B 1 406 ? -32.058 18.092 22.489 1.00 12.80 384 ILE B N 1
ATOM 6808 C CA . ILE B 1 406 ? -31.400 17.527 23.672 1.00 12.94 384 ILE B CA 1
ATOM 6809 C C . ILE B 1 406 ? -30.348 18.460 24.217 1.00 13.74 384 ILE B C 1
ATOM 6810 O O . ILE B 1 406 ? -29.563 19.051 23.475 1.00 13.62 384 ILE B O 1
ATOM 6815 N N . ASN B 1 407 ? -30.360 18.598 25.536 1.00 14.94 385 ASN B N 1
ATOM 6816 C CA . ASN B 1 407 ? -29.304 19.281 26.269 1.00 15.91 385 ASN B CA 1
ATOM 6817 C C . ASN B 1 407 ? -28.205 18.242 26.535 1.00 16.61 385 ASN B C 1
ATOM 6818 O O . ASN B 1 407 ? -28.442 17.353 27.356 1.00 16.68 385 ASN B O 1
ATOM 6823 N N . PRO B 1 408 ? -27.028 18.329 25.833 1.00 16.99 386 PRO B N 1
ATOM 6824 C CA . PRO B 1 408 ? -25.952 17.335 25.949 1.00 17.50 386 PRO B CA 1
ATOM 6825 C C . PRO B 1 408 ? -25.518 17.095 27.403 1.00 18.11 386 PRO B C 1
ATOM 6826 O O . PRO B 1 408 ? -25.462 15.944 27.870 1.00 17.99 386 PRO B O 1
ATOM 6830 N N . GLN B 1 409 ? -25.239 18.178 28.127 1.00 18.70 387 GLN B N 1
ATOM 6831 C CA . GLN B 1 409 ? -24.719 18.045 29.496 1.00 19.01 387 GLN B CA 1
ATOM 6832 C C . GLN B 1 409 ? -25.552 17.113 30.367 1.00 18.38 387 GLN B C 1
ATOM 6833 O O . GLN B 1 409 ? -25.002 16.379 31.165 1.00 18.97 387 GLN B O 1
ATOM 6839 N N . SER B 1 410 ? -26.861 17.145 30.235 1.00 17.59 388 SER B N 1
ATOM 6840 C CA . SER B 1 410 ? -27.675 16.316 31.108 1.00 17.43 388 SER B CA 1
ATOM 6841 C C . SER B 1 410 ? -28.428 15.226 30.370 1.00 17.55 388 SER B C 1
ATOM 6842 O O . SER B 1 410 ? -29.183 14.507 31.003 1.00 17.98 388 SER B O 1
ATOM 6845 N N . ALA B 1 411 ? -28.215 15.104 29.053 1.00 16.90 389 ALA B N 1
ATOM 6846 C CA . ALA B 1 411 ? -28.969 14.200 28.182 1.00 15.94 389 ALA B CA 1
ATOM 6847 C C . ALA B 1 411 ? -30.494 14.293 28.311 1.00 15.46 389 ALA B C 1
ATOM 6848 O O . ALA B 1 411 ? -31.224 13.410 27.847 1.00 15.47 389 ALA B O 1
ATOM 6850 N N . LEU B 1 412 ? -30.984 15.367 28.920 1.00 14.79 390 LEU B N 1
ATOM 6851 C CA . LEU B 1 412 ? -32.433 15.582 28.964 1.00 14.17 390 LEU B CA 1
ATOM 6852 C C . LEU B 1 412 ? -32.966 16.417 27.784 1.00 14.07 390 LEU B C 1
ATOM 6853 O O . LEU B 1 412 ? -32.260 17.228 27.187 1.00 14.23 390 LEU B O 1
ATOM 6858 N N . VAL B 1 413 ? -34.220 16.185 27.434 1.00 13.79 391 VAL B N 1
ATOM 6859 C CA . VAL B 1 413 ? -34.758 16.701 26.174 1.00 13.17 391 VAL B CA 1
ATOM 6860 C C . VAL B 1 413 ? -35.843 17.764 26.339 1.00 13.36 391 VAL B C 1
ATOM 6861 O O . VAL B 1 413 ? -36.546 17.780 27.341 1.00 13.89 391 VAL B O 1
ATOM 6865 N N . LEU B 1 414 ? -35.968 18.653 25.362 1.00 12.77 392 LEU B N 1
ATOM 6866 C CA . LEU B 1 414 ? -37.048 19.620 25.383 1.00 12.55 392 LEU B CA 1
ATOM 6867 C C . LEU B 1 414 ? -38.399 18.917 25.269 1.00 13.08 392 LEU B C 1
ATOM 6868 O O . LEU B 1 414 ? -38.675 18.195 24.302 1.00 13.29 392 LEU B O 1
ATOM 6873 N N . SER B 1 415 ? -39.229 19.141 26.281 1.00 13.67 393 SER B N 1
ATOM 6874 C CA . SER B 1 415 ? -40.507 18.462 26.456 1.00 13.91 393 SER B CA 1
ATOM 6875 C C . SER B 1 415 ? -41.621 19.449 26.782 1.00 14.57 393 SER B C 1
ATOM 6876 O O . SER B 1 415 ? -41.379 20.488 27.411 1.00 14.45 393 SER B O 1
ATOM 6879 N N . ALA B 1 416 ? -42.838 19.092 26.353 1.00 15.24 394 ALA B N 1
ATOM 6880 C CA . ALA B 1 416 ? -44.069 19.827 26.659 1.00 15.71 394 ALA B CA 1
ATOM 6881 C C . ALA B 1 416 ? -45.022 18.933 27.469 1.00 15.91 394 ALA B C 1
ATOM 6882 O O . ALA B 1 416 ? -45.789 18.169 26.897 1.00 15.31 394 ALA B O 1
ATOM 6884 N N . GLU B 1 417 ? -44.964 19.038 28.796 1.00 16.60 395 GLU B N 1
ATOM 6885 C CA . GLU B 1 417 ? -45.617 18.055 29.685 1.00 17.82 395 GLU B CA 1
ATOM 6886 C C . GLU B 1 417 ? -47.137 18.091 29.742 1.00 18.62 395 GLU B C 1
ATOM 6887 O O . GLU B 1 417 ? -47.785 17.418 30.537 1.00 18.95 395 GLU B O 1
ATOM 6893 N N . SER B 1 418 ? -47.686 18.869 28.841 1.00 19.73 396 SER B N 1
ATOM 6894 C CA . SER B 1 418 ? -49.073 19.174 28.812 1.00 20.17 396 SER B CA 1
ATOM 6895 C C . SER B 1 418 ? -49.315 19.805 27.417 1.00 20.02 396 SER B C 1
ATOM 6896 O O . SER B 1 418 ? -48.440 20.460 26.840 1.00 19.23 396 SER B O 1
ATOM 6899 N N . GLY B 1 419 ? -50.494 19.561 26.863 1.00 20.58 397 GLY B N 1
ATOM 6900 C CA . GLY B 1 419 ? -50.758 19.852 25.452 1.00 20.95 397 GLY B CA 1
ATOM 6901 C C . GLY B 1 419 ? -51.365 21.189 25.087 1.00 21.30 397 GLY B C 1
ATOM 6902 O O . GLY B 1 419 ? -51.531 21.473 23.934 1.00 20.89 397 GLY B O 1
ATOM 6903 N N . ASN B 1 420 ? -51.681 22.013 26.075 1.00 22.30 398 ASN B N 1
ATOM 6904 C CA . ASN B 1 420 ? -52.464 23.240 25.873 1.00 22.94 398 ASN B CA 1
ATOM 6905 C C . ASN B 1 420 ? -51.550 24.459 25.798 1.00 22.95 398 ASN B C 1
ATOM 6906 O O . ASN B 1 420 ? -50.390 24.383 26.229 1.00 22.82 398 ASN B O 1
ATOM 6911 N N . PRO B 1 421 ? -52.037 25.564 25.188 1.00 23.37 399 PRO B N 1
ATOM 6912 C CA . PRO B 1 421 ? -51.244 26.813 25.086 1.00 23.45 399 PRO B CA 1
ATOM 6913 C C . PRO B 1 421 ? -50.823 27.323 26.465 1.00 23.61 399 PRO B C 1
ATOM 6914 O O . PRO B 1 421 ? -51.609 27.191 27.397 1.00 24.09 399 PRO B O 1
ATOM 6918 N N . ARG B 1 422 ? -49.607 27.881 26.588 1.00 23.34 400 ARG B N 1
ATOM 6919 C CA . ARG B 1 422 ? -49.078 28.445 27.847 1.00 22.82 400 ARG B CA 1
ATOM 6920 C C . ARG B 1 422 ? -48.471 27.412 28.771 1.00 21.94 400 ARG B C 1
ATOM 6921 O O . ARG B 1 422 ? -48.051 27.760 29.869 1.00 22.36 400 ARG B O 1
ATOM 6929 N N . THR B 1 423 ? -48.432 26.151 28.365 1.00 20.65 401 THR B N 1
ATOM 6930 C CA . THR B 1 423 ? -47.713 25.178 29.169 1.00 19.18 401 THR B CA 1
ATOM 6931 C C . THR B 1 423 ? -46.200 25.432 29.076 1.00 18.29 401 THR B C 1
ATOM 6932 O O . THR B 1 423 ? -45.658 25.750 28.011 1.00 17.28 401 THR B O 1
ATOM 6936 N N . THR B 1 424 ? -45.573 25.362 30.248 1.00 17.37 402 THR B N 1
ATOM 6937 C CA . THR B 1 424 ? -44.186 25.702 30.439 1.00 16.35 402 THR B CA 1
ATOM 6938 C C . THR B 1 424 ? -43.379 24.532 29.934 1.00 15.92 402 THR B C 1
ATOM 6939 O O . THR B 1 424 ? -43.661 23.384 30.267 1.00 16.31 402 THR B O 1
ATOM 6943 N N . LEU B 1 425 ? -42.391 24.821 29.106 1.00 15.10 403 LEU B N 1
ATOM 6944 C CA . LEU B 1 425 ? -41.475 23.799 28.651 1.00 14.41 403 LEU B CA 1
ATOM 6945 C C . LEU B 1 425 ? -40.482 23.364 29.759 1.00 14.44 403 LEU B C 1
ATOM 6946 O O . LEU B 1 425 ? -40.031 24.170 30.573 1.00 14.83 403 LEU B O 1
ATOM 6951 N N . THR B 1 426 ? -40.178 22.072 29.767 1.00 14.10 404 THR B N 1
ATOM 6952 C CA . THR B 1 426 ? -39.351 21.437 30.767 1.00 13.90 404 THR B CA 1
ATOM 6953 C C . THR B 1 426 ? -38.367 20.552 30.033 1.00 13.59 404 THR B C 1
ATOM 6954 O O . THR B 1 426 ? -38.601 20.240 28.892 1.00 13.47 404 THR B O 1
ATOM 6958 N N . VAL B 1 427 ? -37.256 20.207 30.680 1.00 13.46 405 VAL B N 1
ATOM 6959 C CA . VAL B 1 427 ? -36.366 19.134 30.217 1.00 13.49 405 VAL B CA 1
ATOM 6960 C C . VAL B 1 427 ? -36.755 17.825 30.895 1.00 14.00 405 VAL B C 1
ATOM 6961 O O . VAL B 1 427 ? -37.040 17.828 32.085 1.00 14.20 405 VAL B O 1
ATOM 6965 N N . GLN B 1 428 ? -36.768 16.720 30.145 1.00 14.26 406 GLN B N 1
ATOM 6966 C CA . GLN B 1 428 ? -37.232 15.424 30.659 1.00 14.52 406 GLN B CA 1
ATOM 6967 C C . GLN B 1 428 ? -36.379 14.254 30.232 1.00 15.06 406 GLN B C 1
ATOM 6968 O O . GLN B 1 428 ? -35.534 14.354 29.335 1.00 14.98 406 GLN B O 1
ATOM 6974 N N . ALA B 1 429 ? -36.642 13.118 30.867 1.00 15.42 407 ALA B N 1
ATOM 6975 C CA . ALA B 1 429 ? -36.032 11.879 30.455 1.00 15.41 407 ALA B CA 1
ATOM 6976 C C . ALA B 1 429 ? -36.459 11.662 29.021 1.00 15.49 407 ALA B C 1
ATOM 6977 O O . ALA B 1 429 ? -37.638 11.778 28.691 1.00 15.63 407 ALA B O 1
ATOM 6979 N N . ASP B 1 430 ? -35.509 11.372 28.149 1.00 15.56 408 ASP B N 1
ATOM 6980 C CA . ASP B 1 430 ? -35.892 10.989 26.792 1.00 15.41 408 ASP B CA 1
ATOM 6981 C C . ASP B 1 430 ? -36.631 9.656 26.725 1.00 14.83 408 ASP B C 1
ATOM 6982 O O . ASP B 1 430 ? -36.148 8.630 27.191 1.00 14.61 408 ASP B O 1
ATOM 6987 N N . ILE B 1 431 ? -37.824 9.704 26.159 1.00 14.10 409 ILE B N 1
ATOM 6988 C CA . ILE B 1 431 ? -38.600 8.521 25.881 1.00 13.20 409 ILE B CA 1
ATOM 6989 C C . ILE B 1 431 ? -39.121 8.616 24.451 1.00 13.20 409 ILE B C 1
ATOM 6990 O O . ILE B 1 431 ? -39.957 7.830 24.051 1.00 13.09 409 ILE B O 1
ATOM 6995 N N . TYR B 1 432 ? -38.608 9.580 23.684 1.00 13.24 410 TYR B N 1
ATOM 6996 C CA . TYR B 1 432 ? -39.026 9.826 22.288 1.00 13.31 410 TYR B CA 1
ATOM 6997 C C . TYR B 1 432 ? -40.538 9.929 22.065 1.00 13.10 410 TYR B C 1
ATOM 6998 O O . TYR B 1 432 ? -41.048 9.530 21.045 1.00 13.02 410 TYR B O 1
ATOM 7007 N N . ALA B 1 433 ? -41.230 10.461 23.057 1.00 13.27 411 ALA B N 1
ATOM 7008 C CA . ALA B 1 433 ? -42.639 10.764 22.991 1.00 13.14 411 ALA B CA 1
ATOM 7009 C C . ALA B 1 433 ? -42.860 11.920 22.019 1.00 13.33 411 ALA B C 1
ATOM 7010 O O . ALA B 1 433 ? -41.944 12.712 21.784 1.00 13.34 411 ALA B O 1
ATOM 7012 N N . SER B 1 434 ? -44.065 12.011 21.461 1.00 13.14 412 SER B N 1
ATOM 7013 C CA . SER B 1 434 ? -44.442 13.124 20.583 1.00 13.27 412 SER B CA 1
ATOM 7014 C C . SER B 1 434 ? -44.458 14.493 21.325 1.00 13.23 412 SER B C 1
ATOM 7015 O O . SER B 1 434 ? -44.055 15.522 20.783 1.00 13.07 412 SER B O 1
ATOM 7018 N N . ARG B 1 435 ? -44.967 14.466 22.559 1.00 13.07 413 ARG B N 1
ATOM 7019 C CA . ARG B 1 435 ? -44.697 15.421 23.622 1.00 12.07 413 ARG B CA 1
ATOM 7020 C C . ARG B 1 435 ? -43.297 16.032 23.547 1.00 11.76 413 ARG B C 1
ATOM 7021 O O . ARG B 1 435 ? -43.099 17.186 23.942 1.00 11.52 413 ARG B O 1
ATOM 7029 N N . GLN B 1 436 ? -42.330 15.257 23.041 1.00 11.16 414 GLN B N 1
ATOM 7030 C CA . GLN B 1 436 ? -40.930 15.651 23.043 1.00 10.20 414 GLN B CA 1
ATOM 7031 C C . GLN B 1 436 ? -40.391 15.875 21.660 1.00 10.63 414 GLN B C 1
ATOM 7032 O O . GLN B 1 436 ? -39.183 15.912 21.465 1.00 11.22 414 GLN B O 1
ATOM 7038 N N . GLY B 1 437 ? -41.299 16.036 20.701 1.00 10.86 415 GLY B N 1
ATOM 7039 C CA . GLY B 1 437 ? -40.973 16.101 19.283 1.00 10.73 415 GLY B CA 1
ATOM 7040 C C . GLY B 1 437 ? -41.162 17.488 18.725 1.00 10.87 415 GLY B C 1
ATOM 7041 O O . GLY B 1 437 ? -42.094 18.212 19.114 1.00 10.80 415 GLY B O 1
ATOM 7042 N N . TRP B 1 438 ? -40.256 17.842 17.808 1.00 10.98 416 TRP B N 1
ATOM 7043 C CA . TRP B 1 438 ? -40.063 19.214 17.346 1.00 10.67 416 TRP B CA 1
ATOM 7044 C C . TRP B 1 438 ? -39.564 19.284 15.907 1.00 10.98 416 TRP B C 1
ATOM 7045 O O . TRP B 1 438 ? -38.956 18.368 15.408 1.00 11.25 416 TRP B O 1
ATOM 7056 N N . LEU B 1 439 ? -39.841 20.389 15.241 1.00 11.80 417 LEU B N 1
ATOM 7057 C CA . LEU B 1 439 ? -39.423 20.580 13.865 1.00 12.09 417 LEU B CA 1
ATOM 7058 C C . LEU B 1 439 ? -39.084 22.070 13.628 1.00 12.89 417 LEU B C 1
ATOM 7059 O O . LEU B 1 439 ? -39.847 22.961 13.996 1.00 12.03 417 LEU B O 1
ATOM 7064 N N . ALA B 1 440 ? -37.906 22.298 13.041 1.00 13.85 418 ALA B N 1
ATOM 7065 C CA . ALA B 1 440 ? -37.428 23.601 12.627 1.00 14.64 418 ALA B CA 1
ATOM 7066 C C . ALA B 1 440 ? -38.049 23.988 11.303 1.00 15.65 418 ALA B C 1
ATOM 7067 O O . ALA B 1 440 ? -38.141 23.153 10.396 1.00 16.84 418 ALA B O 1
ATOM 7069 N N . GLY B 1 441 ? -38.468 25.239 11.155 1.00 16.05 419 GLY B N 1
ATOM 7070 C CA . GLY B 1 441 ? -38.983 25.689 9.868 1.00 16.71 419 GLY B CA 1
ATOM 7071 C C . GLY B 1 441 ? -40.074 26.702 10.038 1.00 17.64 419 GLY B C 1
ATOM 7072 O O . GLY B 1 441 ? -40.836 26.655 11.019 1.00 17.65 419 GLY B O 1
ATOM 7073 N N . ASN B 1 442 ? -40.154 27.620 9.077 1.00 18.25 420 ASN B N 1
ATOM 7074 C CA . ASN B 1 442 ? -41.169 28.683 9.109 1.00 18.59 420 ASN B CA 1
ATOM 7075 C C . ASN B 1 442 ? -42.565 28.315 8.570 1.00 18.65 420 ASN B C 1
ATOM 7076 O O . ASN B 1 442 ? -43.547 28.955 8.955 1.00 18.84 420 ASN B O 1
ATOM 7081 N N . ASN B 1 443 ? -42.663 27.334 7.668 1.00 18.57 421 ASN B N 1
ATOM 7082 C CA . ASN B 1 443 ? -43.982 26.840 7.282 1.00 18.77 421 ASN B CA 1
ATOM 7083 C C . ASN B 1 443 ? -44.404 25.893 8.380 1.00 18.34 421 ASN B C 1
ATOM 7084 O O . ASN B 1 443 ? -43.856 24.797 8.473 1.00 17.57 421 ASN B O 1
ATOM 7089 N N . THR B 1 444 ? -45.354 26.334 9.217 1.00 18.23 422 THR B N 1
ATOM 7090 C CA . THR B 1 444 ? -45.752 25.582 10.432 1.00 18.03 422 THR B CA 1
ATOM 7091 C C . THR B 1 444 ? -47.053 24.823 10.350 1.00 17.18 422 THR B C 1
ATOM 7092 O O . THR B 1 444 ? -47.293 23.959 11.181 1.00 16.66 422 THR B O 1
ATOM 7096 N N . GLU B 1 445 ? -47.885 25.155 9.365 1.00 17.38 423 GLU B N 1
ATOM 7097 C CA . GLU B 1 445 ? -49.156 24.445 9.135 1.00 17.23 423 GLU B CA 1
ATOM 7098 C C . GLU B 1 445 ? -48.862 22.984 8.790 1.00 16.77 423 GLU B C 1
ATOM 7099 O O . GLU B 1 445 ? -48.097 22.725 7.836 1.00 16.95 423 GLU B O 1
ATOM 7105 N N . PRO B 1 446 ? -49.448 22.024 9.554 1.00 15.90 424 PRO B N 1
ATOM 7106 C CA . PRO B 1 446 ? -49.293 20.600 9.215 1.00 15.33 424 PRO B CA 1
ATOM 7107 C C . PRO B 1 446 ? -49.650 20.358 7.757 1.00 14.94 424 PRO B C 1
ATOM 7108 O O . PRO B 1 446 ? -50.670 20.873 7.263 1.00 15.24 424 PRO B O 1
ATOM 7112 N N . PHE B 1 447 ? -48.787 19.616 7.079 1.00 14.10 425 PHE B N 1
ATOM 7113 C CA . PHE B 1 447 ? -49.012 19.181 5.709 1.00 13.55 425 PHE B CA 1
ATOM 7114 C C . PHE B 1 447 ? -50.152 18.145 5.704 1.00 13.39 425 PHE B C 1
ATOM 7115 O O . PHE B 1 447 ? -50.065 17.154 6.438 1.00 13.82 425 PHE B O 1
ATOM 7123 N N . VAL B 1 448 ? -51.220 18.390 4.926 1.00 12.58 426 VAL B N 1
ATOM 7124 C CA . VAL B 1 448 ? -52.355 17.469 4.847 1.00 11.66 426 VAL B CA 1
ATOM 7125 C C . VAL B 1 448 ? -52.332 16.689 3.544 1.00 11.36 426 VAL B C 1
ATOM 7126 O O . VAL B 1 448 ? -52.299 17.304 2.475 1.00 11.00 426 VAL B O 1
ATOM 7130 N N . THR B 1 449 ? -52.351 15.354 3.639 1.00 10.84 427 THR B N 1
ATOM 7131 C CA . THR B 1 449 ? -52.269 14.496 2.460 1.00 10.92 427 THR B CA 1
ATOM 7132 C C . THR B 1 449 ? -52.770 13.064 2.687 1.00 11.29 427 THR B C 1
ATOM 7133 O O . THR B 1 449 ? -53.256 12.761 3.766 1.00 11.66 427 THR B O 1
ATOM 7137 N N . SER B 1 450 ? -52.659 12.197 1.668 1.00 11.63 428 SER B N 1
ATOM 7138 C CA . SER B 1 450 ? -52.912 10.728 1.771 1.00 11.12 428 SER B CA 1
ATOM 7139 C C . SER B 1 450 ? -51.630 9.986 2.089 1.00 11.37 428 SER B C 1
ATOM 7140 O O . SER B 1 450 ? -50.569 10.403 1.649 1.00 11.52 428 SER B O 1
ATOM 7143 N N . ILE B 1 451 ? -51.720 8.892 2.844 1.00 11.85 429 ILE B N 1
ATOM 7144 C CA . ILE B 1 451 ? -50.535 8.035 3.071 1.00 11.80 429 ILE B CA 1
ATOM 7145 C C . ILE B 1 451 ? -50.674 6.725 2.323 1.00 12.14 429 ILE B C 1
ATOM 7146 O O . ILE B 1 451 ? -51.376 5.816 2.757 1.00 12.24 429 ILE B O 1
ATOM 7151 N N . VAL B 1 452 ? -49.981 6.647 1.196 1.00 12.22 430 VAL B N 1
ATOM 7152 C CA . VAL B 1 452 ? -49.998 5.456 0.356 1.00 12.57 430 VAL B CA 1
ATOM 7153 C C . VAL B 1 452 ? -49.107 4.341 0.917 1.00 13.07 430 VAL B C 1
ATOM 7154 O O . VAL B 1 452 ? -47.963 4.579 1.280 1.00 12.86 430 VAL B O 1
ATOM 7158 N N . GLY B 1 453 ? -49.650 3.130 0.996 1.00 13.64 431 GLY B N 1
ATOM 7159 C CA . GLY B 1 453 ? -48.910 1.981 1.497 1.00 14.77 431 GLY B CA 1
ATOM 7160 C C . GLY B 1 453 ? -48.921 0.795 0.548 1.00 15.51 431 GLY B C 1
ATOM 7161 O O . GLY B 1 453 ? -48.984 0.978 -0.660 1.00 15.71 431 GLY B O 1
ATOM 7162 N N . PHE B 1 454 ? -48.863 -0.416 1.102 1.00 15.88 432 PHE B N 1
ATOM 7163 C CA . PHE B 1 454 ? -48.872 -1.666 0.336 1.00 16.04 432 PHE B CA 1
ATOM 7164 C C . PHE B 1 454 ? -49.938 -1.708 -0.765 1.00 16.60 432 PHE B C 1
ATOM 7165 O O . PHE B 1 454 ? -51.115 -1.429 -0.514 1.00 16.45 432 PHE B O 1
ATOM 7173 N N . ASN B 1 455 ? -49.515 -2.087 -1.972 1.00 17.21 433 ASN B N 1
ATOM 7174 C CA . ASN B 1 455 ? -50.389 -2.186 -3.139 1.00 18.20 433 ASN B CA 1
ATOM 7175 C C . ASN B 1 455 ? -50.981 -0.876 -3.594 1.00 18.85 433 ASN B C 1
ATOM 7176 O O . ASN B 1 455 ? -52.011 -0.858 -4.267 1.00 19.58 433 ASN B O 1
ATOM 7181 N N . ASP B 1 456 ? -50.328 0.219 -3.234 1.00 19.02 434 ASP B N 1
ATOM 7182 C CA . ASP B 1 456 ? -50.762 1.546 -3.618 1.00 19.24 434 ASP B CA 1
ATOM 7183 C C . ASP B 1 456 ? -52.159 1.914 -3.084 1.00 19.52 434 ASP B C 1
ATOM 7184 O O . ASP B 1 456 ? -52.943 2.652 -3.719 1.00 19.93 434 ASP B O 1
ATOM 7189 N N . LEU B 1 457 ? -52.418 1.397 -1.885 1.00 19.20 435 LEU B N 1
ATOM 7190 C CA . LEU B 1 457 ? -53.645 1.596 -1.147 1.00 18.97 435 LEU B CA 1
ATOM 7191 C C . LEU B 1 457 ? -53.378 2.698 -0.132 1.00 19.40 435 LEU B C 1
ATOM 7192 O O . LEU B 1 457 ? -52.224 2.941 0.218 1.00 19.35 435 LEU B O 1
ATOM 7197 N N . CYS B 1 458 ? -54.442 3.374 0.312 1.00 19.74 436 CYS B N 1
ATOM 7198 C CA . CYS B 1 458 ? -54.337 4.544 1.170 1.00 19.75 436 CYS B CA 1
ATOM 7199 C C . CYS B 1 458 ? -54.889 4.206 2.551 1.00 19.58 436 CYS B C 1
ATOM 7200 O O . CYS B 1 458 ? -55.920 3.555 2.649 1.00 19.86 436 CYS B O 1
ATOM 7203 N N . MET B 1 459 ? -54.196 4.639 3.606 1.00 19.21 437 MET B N 1
ATOM 7204 C CA . MET B 1 459 ? -54.743 4.682 4.966 1.00 18.54 437 MET B CA 1
ATOM 7205 C C . MET B 1 459 ? -56.056 5.489 5.052 1.00 19.09 437 MET B C 1
ATOM 7206 O O . MET B 1 459 ? -56.144 6.621 4.562 1.00 19.11 437 MET B O 1
ATOM 7211 N N . GLN B 1 460 ? -57.060 4.896 5.702 1.00 19.32 438 GLN B N 1
ATOM 7212 C CA . GLN B 1 460 ? -58.368 5.501 5.879 1.00 18.95 438 GLN B CA 1
ATOM 7213 C C . GLN B 1 460 ? -58.755 5.434 7.346 1.00 19.39 438 GLN B C 1
ATOM 7214 O O . GLN B 1 460 ? -58.568 4.395 7.976 1.00 19.42 438 GLN B O 1
ATOM 7220 N N . ALA B 1 461 ? -59.291 6.542 7.868 1.00 19.62 439 ALA B N 1
ATOM 7221 C CA . ALA B 1 461 ? -59.896 6.593 9.195 1.00 19.96 439 ALA B CA 1
ATOM 7222 C C . ALA B 1 461 ? -61.291 5.953 9.199 1.00 20.13 439 ALA B C 1
ATOM 7223 O O . ALA B 1 461 ? -62.152 6.359 8.420 1.00 20.27 439 ALA B O 1
ATOM 7225 N N . ASN B 1 462 ? -61.492 4.953 10.064 1.00 20.00 440 ASN B N 1
ATOM 7226 C CA . ASN B 1 462 ? -62.795 4.346 10.263 1.00 20.21 440 ASN B CA 1
ATOM 7227 C C . ASN B 1 462 ? -63.041 4.287 11.752 1.00 20.09 440 ASN B C 1
ATOM 7228 O O . ASN B 1 462 ? -62.634 3.344 12.426 1.00 20.48 440 ASN B O 1
ATOM 7233 N N . GLY B 1 463 ? -63.682 5.330 12.272 1.00 20.03 441 GLY B N 1
ATOM 7234 C CA . GLY B 1 463 ? -63.903 5.487 13.715 1.00 19.94 441 GLY B CA 1
ATOM 7235 C C . GLY B 1 463 ? -62.624 5.500 14.546 1.00 19.67 441 GLY B C 1
ATOM 7236 O O . GLY B 1 463 ? -61.804 6.425 14.436 1.00 19.82 441 GLY B O 1
ATOM 7237 N N . ASP B 1 464 ? -62.476 4.463 15.370 1.00 19.09 442 ASP B N 1
ATOM 7238 C CA . ASP B 1 464 ? -61.360 4.278 16.291 1.00 18.80 442 ASP B CA 1
ATOM 7239 C C . ASP B 1 464 ? -60.282 3.456 15.622 1.00 18.17 442 ASP B C 1
ATOM 7240 O O . ASP B 1 464 ? -59.279 3.131 16.240 1.00 17.96 442 ASP B O 1
ATOM 7245 N N . ALA B 1 465 ? -60.517 3.091 14.370 1.00 17.31 443 ALA B N 1
ATOM 7246 C CA . ALA B 1 465 ? -59.640 2.183 13.664 1.00 16.89 443 ALA B CA 1
ATOM 7247 C C . ALA B 1 465 ? -59.068 2.792 12.389 1.00 16.73 443 ALA B C 1
ATOM 7248 O O . ALA B 1 465 ? -59.675 3.680 11.778 1.00 16.65 443 ALA B O 1
ATOM 7250 N N . MET B 1 466 ? -57.884 2.302 12.002 1.00 16.35 444 MET B N 1
ATOM 7251 C CA . MET B 1 466 ? -57.206 2.690 10.750 1.00 15.97 444 MET B CA 1
ATOM 7252 C C . MET B 1 466 ? -56.747 1.431 10.029 1.00 15.60 444 MET B C 1
ATOM 7253 O O . MET B 1 466 ? -56.255 0.500 10.667 1.00 15.44 444 MET B O 1
ATOM 7258 N N . TRP B 1 467 ? -56.951 1.410 8.715 1.00 15.87 445 TRP B N 1
ATOM 7259 C CA . TRP B 1 467 ? -56.468 0.337 7.817 1.00 16.82 445 TRP B CA 1
ATOM 7260 C C . TRP B 1 467 ? -56.441 0.773 6.330 1.00 18.06 445 TRP B C 1
ATOM 7261 O O . TRP B 1 467 ? -57.192 1.664 5.928 1.00 18.81 445 TRP B O 1
ATOM 7272 N N . VAL B 1 468 ? -55.589 0.160 5.513 1.00 19.18 446 VAL B N 1
ATOM 7273 C CA . VAL B 1 468 ? -55.457 0.562 4.102 1.00 20.07 446 VAL B CA 1
ATOM 7274 C C . VAL B 1 468 ? -56.611 0.072 3.246 1.00 21.44 446 VAL B C 1
ATOM 7275 O O . VAL B 1 468 ? -56.849 -1.119 3.127 1.00 21.63 446 VAL B O 1
ATOM 7279 N N . VAL B 1 469 ? -57.359 1.008 2.680 1.00 23.51 447 VAL B N 1
ATOM 7280 C CA . VAL B 1 469 ? -58.446 0.694 1.749 1.00 24.95 447 VAL B CA 1
ATOM 7281 C C . VAL B 1 469 ? -58.030 1.291 0.388 1.00 26.27 447 VAL B C 1
ATOM 7282 O O . VAL B 1 469 ? -57.060 2.033 0.309 1.00 26.21 447 VAL B O 1
ATOM 7286 N N . GLU B 1 470 ? -58.703 0.916 -0.690 1.00 28.20 448 GLU B N 1
ATOM 7287 C CA . GLU B 1 470 ? -58.299 1.359 -2.018 1.00 29.79 448 GLU B CA 1
ATOM 7288 C C . GLU B 1 470 ? -58.458 2.877 -2.131 1.00 29.74 448 GLU B C 1
ATOM 7289 O O . GLU B 1 470 ? -59.485 3.413 -1.717 1.00 29.44 448 GLU B O 1
ATOM 7295 N N . CYS B 1 471 ? -57.414 3.547 -2.643 1.00 30.30 449 CYS B N 1
ATOM 7296 C CA . CYS B 1 471 ? -57.306 5.032 -2.674 1.00 30.58 449 CYS B CA 1
ATOM 7297 C C . CYS B 1 471 ? -58.363 5.712 -3.504 1.00 31.78 449 CYS B C 1
ATOM 7298 O O . CYS B 1 471 ? -58.675 5.257 -4.592 1.00 31.55 449 CYS B O 1
ATOM 7301 N N . GLU B 1 472 ? -58.854 6.852 -3.040 1.00 33.63 450 GLU B N 1
ATOM 7302 C CA . GLU B 1 472 ? -59.716 7.636 -3.899 1.00 35.82 450 GLU B CA 1
ATOM 7303 C C . GLU B 1 472 ? -60.332 8.862 -3.245 1.00 36.97 450 GLU B C 1
ATOM 7304 O O . GLU B 1 472 ? -60.415 8.891 -2.012 1.00 37.25 450 GLU B O 1
ATOM 7310 N N . SER B 1 473 ? -60.584 9.955 -3.975 1.00 38.03 451 SER B N 1
ATOM 7311 C CA . SER B 1 473 ? -59.628 11.040 -4.167 1.00 39.53 451 SER B CA 1
ATOM 7312 C C . SER B 1 473 ? -60.341 11.968 -3.152 1.00 39.49 451 SER B C 1
ATOM 7313 O O . SER B 1 473 ? -59.691 12.547 -2.300 1.00 39.62 451 SER B O 1
ATOM 7316 N N . SER B 1 474 ? -61.686 12.052 -3.284 1.00 39.76 452 SER B N 1
ATOM 7317 C CA . SER B 1 474 ? -62.694 12.618 -2.327 1.00 39.95 452 SER B CA 1
ATOM 7318 C C . SER B 1 474 ? -62.568 12.278 -0.826 1.00 38.96 452 SER B C 1
ATOM 7319 O O . SER B 1 474 ? -63.198 12.906 0.020 1.00 38.77 452 SER B O 1
ATOM 7322 N N . LYS B 1 475 ? -61.827 11.216 -0.550 1.00 37.69 453 LYS B N 1
ATOM 7323 C CA . LYS B 1 475 ? -61.241 10.877 0.754 1.00 36.38 453 LYS B CA 1
ATOM 7324 C C . LYS B 1 475 ? -61.938 11.140 2.053 1.00 34.89 453 LYS B C 1
ATOM 7325 O O . LYS B 1 475 ? -62.332 10.192 2.698 1.00 35.44 453 LYS B O 1
ATOM 7331 N N . ALA B 1 476 ? -62.124 12.427 2.359 1.00 33.30 454 ALA B N 1
ATOM 7332 C CA . ALA B 1 476 ? -61.955 13.082 3.679 1.00 31.31 454 ALA B CA 1
ATOM 7333 C C . ALA B 1 476 ? -61.200 12.280 4.746 1.00 30.09 454 ALA B C 1
ATOM 7334 O O . ALA B 1 476 ? -60.234 12.765 5.342 1.00 29.88 454 ALA B O 1
ATOM 7336 N N . GLU B 1 477 ? -61.644 11.041 4.950 1.00 28.56 455 GLU B N 1
ATOM 7337 C CA . GLU B 1 477 ? -61.122 10.130 5.955 1.00 27.01 455 GLU B CA 1
ATOM 7338 C C . GLU B 1 477 ? -59.729 9.657 5.561 1.00 25.77 455 GLU B C 1
ATOM 7339 O O . GLU B 1 477 ? -58.949 9.230 6.401 1.00 25.73 455 GLU B O 1
ATOM 7345 N N . GLN B 1 478 ? -59.414 9.752 4.277 1.00 24.35 456 GLN B N 1
ATOM 7346 C CA . GLN B 1 478 ? -58.106 9.331 3.769 1.00 22.29 456 GLN B CA 1
ATOM 7347 C C . GLN B 1 478 ? -57.072 10.458 3.788 1.00 21.44 456 GLN B C 1
ATOM 7348 O O . GLN B 1 478 ? -55.957 10.266 3.343 1.00 21.31 456 GLN B O 1
ATOM 7354 N N . LYS B 1 479 ? -57.450 11.618 4.323 1.00 20.50 457 LYS B N 1
ATOM 7355 C CA . LYS B 1 479 ? -56.552 12.758 4.482 1.00 19.15 457 LYS B CA 1
ATOM 7356 C C . LYS B 1 479 ? -55.957 12.704 5.873 1.00 18.00 457 LYS B C 1
ATOM 7357 O O . LYS B 1 479 ? -56.657 12.380 6.854 1.00 18.08 457 LYS B O 1
ATOM 7363 N N . TRP B 1 480 ? -54.657 12.973 5.946 1.00 16.10 458 TRP B N 1
ATOM 7364 C CA . TRP B 1 480 ? -53.898 12.894 7.190 1.00 14.35 458 TRP B CA 1
ATOM 7365 C C . TRP B 1 480 ? -53.102 14.146 7.365 1.00 14.24 458 TRP B C 1
ATOM 7366 O O . TRP B 1 480 ? -52.558 14.690 6.424 1.00 14.25 458 TRP B O 1
ATOM 7377 N N . ALA B 1 481 ? -53.080 14.611 8.597 1.00 14.33 459 ALA B N 1
ATOM 7378 C CA . ALA B 1 481 ? -52.409 15.830 8.973 1.00 14.00 459 ALA B CA 1
ATOM 7379 C C . ALA B 1 481 ? -51.069 15.442 9.603 1.00 13.34 459 ALA B C 1
ATOM 7380 O O . ALA B 1 481 ? -51.023 14.797 10.648 1.00 13.17 459 ALA B O 1
ATOM 7382 N N . LEU B 1 482 ? -49.979 15.824 8.948 1.00 12.64 460 LEU B N 1
ATOM 7383 C CA . LEU B 1 482 ? -48.623 15.476 9.429 1.00 12.05 460 LEU B CA 1
ATOM 7384 C C . LEU B 1 482 ? -48.041 16.516 10.403 1.00 11.24 460 LEU B C 1
ATOM 7385 O O . LEU B 1 482 ? -47.525 17.547 10.003 1.00 10.56 460 LEU B O 1
ATOM 7390 N N . TYR B 1 483 ? -48.177 16.239 11.689 1.00 10.77 461 TYR B N 1
ATOM 7391 C CA . TYR B 1 483 ? -47.897 17.242 12.699 1.00 10.83 461 TYR B CA 1
ATOM 7392 C C . TYR B 1 483 ? -46.419 17.410 13.050 1.00 11.16 461 TYR B C 1
ATOM 7393 O O . TYR B 1 483 ? -45.623 16.467 12.921 1.00 10.97 461 TYR B O 1
ATOM 7402 N N . PRO B 1 484 ? -46.049 18.626 13.507 1.00 11.52 462 PRO B N 1
ATOM 7403 C CA . PRO B 1 484 ? -44.667 19.060 13.808 1.00 11.40 462 PRO B CA 1
ATOM 7404 C C . PRO B 1 484 ? -43.983 18.220 14.929 1.00 11.24 462 PRO B C 1
ATOM 7405 O O . PRO B 1 484 ? -42.746 18.206 15.062 1.00 10.63 462 PRO B O 1
ATOM 7409 N N . ASP B 1 485 ? -44.801 17.484 15.687 1.00 11.16 463 ASP B N 1
ATOM 7410 C CA . ASP B 1 485 ? -44.319 16.600 16.776 1.00 10.64 463 ASP B CA 1
ATOM 7411 C C . ASP B 1 485 ? -44.129 15.107 16.359 1.00 10.44 463 ASP B C 1
ATOM 7412 O O . ASP B 1 485 ? -43.764 14.258 17.181 1.00 9.97 463 ASP B O 1
ATOM 7417 N N . GLY B 1 486 ? -44.384 14.806 15.086 1.00 10.03 464 GLY B N 1
ATOM 7418 C CA . GLY B 1 486 ? -44.237 13.466 14.568 1.00 9.59 464 GLY B CA 1
ATOM 7419 C C . GLY B 1 486 ? -45.499 12.646 14.597 1.00 9.64 464 GLY B C 1
ATOM 7420 O O . GLY B 1 486 ? -45.462 11.451 14.321 1.00 9.75 464 GLY B O 1
ATOM 7421 N N . SER B 1 487 ? -46.623 13.266 14.935 1.00 9.28 465 SER B N 1
ATOM 7422 C CA . SER B 1 487 ? -47.840 12.512 15.037 1.00 9.49 465 SER B CA 1
ATOM 7423 C C . SER B 1 487 ? -48.596 12.597 13.726 1.00 9.79 465 SER B C 1
ATOM 7424 O O . SER B 1 487 ? -48.420 13.559 12.974 1.00 9.82 465 SER B O 1
ATOM 7427 N N . ILE B 1 488 ? -49.406 11.571 13.437 1.00 10.07 466 ILE B N 1
ATOM 7428 C CA . ILE B 1 488 ? -50.298 11.564 12.269 1.00 9.40 466 ILE B CA 1
ATOM 7429 C C . ILE B 1 488 ? -51.723 11.725 12.764 1.00 10.10 466 ILE B C 1
ATOM 7430 O O . ILE B 1 488 ? -52.198 10.904 13.560 1.00 10.52 466 ILE B O 1
ATOM 7435 N N . ARG B 1 489 ? -52.415 12.761 12.287 1.00 10.54 467 ARG B N 1
ATOM 7436 C CA . ARG B 1 489 ? -53.797 13.060 12.723 1.00 10.37 467 ARG B CA 1
ATOM 7437 C C . ARG B 1 489 ? -54.799 13.023 11.592 1.00 11.10 467 ARG B C 1
ATOM 7438 O O . ARG B 1 489 ? -54.507 13.518 10.521 1.00 11.00 467 ARG B O 1
ATOM 7446 N N . PRO B 1 490 ? -55.990 12.429 11.832 1.00 11.88 468 PRO B N 1
ATOM 7447 C CA . PRO B 1 490 ? -57.084 12.515 10.856 1.00 12.42 468 PRO B CA 1
ATOM 7448 C C . PRO B 1 490 ? -57.372 13.965 10.519 1.00 13.36 468 PRO B C 1
ATOM 7449 O O . PRO B 1 490 ? -57.498 14.770 11.436 1.00 13.95 468 PRO B O 1
ATOM 7453 N N . HIS B 1 491 ? -57.463 14.305 9.236 1.00 14.35 469 HIS B N 1
ATOM 7454 C CA . HIS B 1 491 ? -57.856 15.664 8.827 1.00 15.55 469 HIS B CA 1
ATOM 7455 C C . HIS B 1 491 ? -59.029 16.290 9.615 1.00 16.62 469 HIS B C 1
ATOM 7456 O O . HIS B 1 491 ? -58.941 17.446 10.042 1.00 16.48 469 HIS B O 1
ATOM 7463 N N . GLN B 1 492 ? -60.110 15.530 9.805 1.00 17.76 470 GLN B N 1
ATOM 7464 C CA . GLN B 1 492 ? -61.344 16.094 10.367 1.00 19.17 470 GLN B CA 1
ATOM 7465 C C . GLN B 1 492 ? -61.506 15.891 11.874 1.00 19.04 470 GLN B C 1
ATOM 7466 O O . GLN B 1 492 ? -62.529 16.251 12.436 1.00 19.16 470 GLN B O 1
ATOM 7472 N N . ASP B 1 493 ? -60.475 15.335 12.505 1.00 19.20 471 ASP B N 1
ATOM 7473 C CA . ASP B 1 493 ? -60.361 15.253 13.962 1.00 19.25 471 ASP B CA 1
ATOM 7474 C C . ASP B 1 493 ? -58.883 15.410 14.375 1.00 19.13 471 ASP B C 1
ATOM 7475 O O . ASP B 1 493 ? -58.141 14.449 14.409 1.00 19.17 471 ASP B O 1
ATOM 7480 N N . ARG B 1 494 ? -58.444 16.625 14.676 1.00 18.95 472 ARG B N 1
ATOM 7481 C CA . ARG B 1 494 ? -57.034 16.837 15.038 1.00 18.14 472 ARG B CA 1
ATOM 7482 C C . ARG B 1 494 ? -56.706 16.772 16.543 1.00 18.19 472 ARG B C 1
ATOM 7483 O O . ARG B 1 494 ? -55.645 17.198 16.964 1.00 18.00 472 ARG B O 1
ATOM 7491 N N . ASP B 1 495 ? -57.636 16.222 17.322 1.00 18.36 473 ASP B N 1
ATOM 7492 C CA . ASP B 1 495 ? -57.435 15.847 18.719 1.00 18.25 473 ASP B CA 1
ATOM 7493 C C . ASP B 1 495 ? -56.993 14.397 18.750 1.00 18.12 473 ASP B C 1
ATOM 7494 O O . ASP B 1 495 ? -56.465 13.919 19.747 1.00 18.64 473 ASP B O 1
ATOM 7499 N N . ARG B 1 496 ? -57.231 13.688 17.659 1.00 17.78 474 ARG B N 1
ATOM 7500 C CA . ARG B 1 496 ? -57.036 12.244 17.646 1.00 17.40 474 ARG B CA 1
ATOM 7501 C C . ARG B 1 496 ? -55.764 11.872 16.886 1.00 16.97 474 ARG B C 1
ATOM 7502 O O . ARG B 1 496 ? -55.431 12.499 15.882 1.00 16.98 474 ARG B O 1
ATOM 7510 N N . CYS B 1 497 ? -55.032 10.885 17.408 1.00 16.39 475 CYS B N 1
ATOM 7511 C CA . CYS B 1 497 ? -53.690 10.515 16.897 1.00 15.61 475 CYS B CA 1
ATOM 7512 C C . CYS B 1 497 ? -53.561 9.070 16.331 1.00 14.95 475 CYS B C 1
ATOM 7513 O O . CYS B 1 497 ? -54.249 8.170 16.767 1.00 14.49 475 CYS B O 1
ATOM 7516 N N . LEU B 1 498 ? -52.680 8.867 15.349 1.00 14.65 476 LEU B N 1
ATOM 7517 C CA . LEU B 1 498 ? -52.308 7.521 14.911 1.00 13.69 476 LEU B CA 1
ATOM 7518 C C . LEU B 1 498 ? -51.433 6.907 16.010 1.00 13.94 476 LEU B C 1
ATOM 7519 O O . LEU B 1 498 ? -50.267 7.265 16.149 1.00 13.97 476 LEU B O 1
ATOM 7524 N N . THR B 1 499 ? -52.013 6.017 16.814 1.00 14.06 477 THR B N 1
ATOM 7525 C CA . THR B 1 499 ? -51.336 5.513 18.022 1.00 14.30 477 THR B CA 1
ATOM 7526 C C . THR B 1 499 ? -51.291 3.972 18.197 1.00 14.65 477 THR B C 1
ATOM 7527 O O . THR B 1 499 ? -52.227 3.275 17.792 1.00 14.68 477 THR B O 1
ATOM 7531 N N . SER B 1 500 ? -50.170 3.472 18.759 1.00 15.10 478 SER B N 1
ATOM 7532 C CA . SER B 1 500 ? -49.943 2.044 19.106 1.00 15.42 478 SER B CA 1
ATOM 7533 C C . SER B 1 500 ? -50.759 1.620 20.316 1.00 16.08 478 SER B C 1
ATOM 7534 O O . SER B 1 500 ? -50.713 2.292 21.343 1.00 15.96 478 SER B O 1
ATOM 7537 N N . THR B 1 501 ? -51.478 0.498 20.209 1.00 17.06 479 THR B N 1
ATOM 7538 C CA . THR B 1 501 ? -52.280 -0.021 21.343 1.00 17.94 479 THR B CA 1
ATOM 7539 C C . THR B 1 501 ? -51.325 -0.166 22.556 1.00 18.18 479 THR B C 1
ATOM 7540 O O . THR B 1 501 ? -51.591 0.327 23.651 1.00 18.49 479 THR B O 1
ATOM 7544 N N . ASP B 1 502 ? -50.189 -0.798 22.329 1.00 18.42 480 ASP B N 1
ATOM 7545 C CA . ASP B 1 502 ? -49.205 -0.946 23.351 1.00 18.74 480 ASP B CA 1
ATOM 7546 C C . ASP B 1 502 ? -47.882 -0.896 22.603 1.00 18.84 480 ASP B C 1
ATOM 7547 O O . ASP B 1 502 ? -47.571 -1.827 21.857 1.00 18.73 480 ASP B O 1
ATOM 7552 N N . ASN B 1 503 ? -47.142 0.212 22.766 1.00 18.96 481 ASN B N 1
ATOM 7553 C CA . ASN B 1 503 ? -45.837 0.433 22.086 1.00 18.94 481 ASN B CA 1
ATOM 7554 C C . ASN B 1 503 ? -44.743 -0.576 22.506 1.00 19.92 481 ASN B C 1
ATOM 7555 O O . ASN B 1 503 ? -43.783 -0.794 21.774 1.00 20.13 481 ASN B O 1
ATOM 7560 N N . HIS B 1 504 ? -44.906 -1.200 23.672 1.00 21.02 482 HIS B N 1
ATOM 7561 C CA . HIS B 1 504 ? -43.954 -2.191 24.172 1.00 21.75 482 HIS B CA 1
ATOM 7562 C C . HIS B 1 504 ? -44.203 -3.554 23.472 1.00 21.39 482 HIS B C 1
ATOM 7563 O O . HIS B 1 504 ? -43.344 -4.419 23.467 1.00 22.04 482 HIS B O 1
ATOM 7570 N N . SER B 1 505 ? -45.362 -3.727 22.849 1.00 20.69 483 SER B N 1
ATOM 7571 C CA . SER B 1 505 ? -45.732 -5.009 22.240 1.00 19.79 483 SER B CA 1
ATOM 7572 C C . SER B 1 505 ? -45.450 -5.056 20.730 1.00 19.42 483 SER B C 1
ATOM 7573 O O . SER B 1 505 ? -45.943 -4.239 19.965 1.00 19.49 483 SER B O 1
ATOM 7576 N N . GLN B 1 506 ? -44.641 -6.013 20.304 1.00 19.13 484 GLN B N 1
ATOM 7577 C CA . GLN B 1 506 ? -44.379 -6.216 18.892 1.00 18.49 484 GLN B CA 1
ATOM 7578 C C . GLN B 1 506 ? -45.608 -6.892 18.367 1.00 18.18 484 GLN B C 1
ATOM 7579 O O . GLN B 1 506 ? -46.031 -7.890 18.937 1.00 18.15 484 GLN B O 1
ATOM 7585 N N . GLY B 1 507 ? -46.178 -6.333 17.300 1.00 18.02 485 GLY B N 1
ATOM 7586 C CA . GLY B 1 507 ? -47.408 -6.832 16.652 1.00 17.30 485 GLY B CA 1
ATOM 7587 C C . GLY B 1 507 ? -48.660 -6.058 17.044 1.00 16.86 485 GLY B C 1
ATOM 7588 O O . GLY B 1 507 ? -49.747 -6.328 16.556 1.00 16.68 485 GLY B O 1
ATOM 7589 N N . SER B 1 508 ? -48.492 -5.094 17.946 1.00 16.43 486 SER B N 1
ATOM 7590 C CA . SER B 1 508 ? -49.576 -4.292 18.472 1.00 15.88 486 SER B CA 1
ATOM 7591 C C . SER B 1 508 ? -50.245 -3.549 17.350 1.00 15.54 486 SER B C 1
ATOM 7592 O O . SER B 1 508 ? -49.596 -2.835 16.602 1.00 15.76 486 SER B O 1
ATOM 7595 N N . ILE B 1 509 ? -51.549 -3.729 17.221 1.00 15.07 487 ILE B N 1
ATOM 7596 C CA . ILE B 1 509 ? -52.300 -3.043 16.181 1.00 13.84 487 ILE B CA 1
ATOM 7597 C C . ILE B 1 509 ? -52.345 -1.541 16.469 1.00 13.11 487 ILE B C 1
ATOM 7598 O O . ILE B 1 509 ? -52.549 -1.133 17.599 1.00 13.32 487 ILE B O 1
ATOM 7603 N N . ILE B 1 510 ? -52.070 -0.744 15.439 1.00 12.35 488 ILE B N 1
ATOM 7604 C CA . ILE B 1 510 ? -52.045 0.719 15.483 1.00 11.69 488 ILE B CA 1
ATOM 7605 C C . ILE B 1 510 ? -53.446 1.291 15.258 1.00 11.80 488 ILE B C 1
ATOM 7606 O O . ILE B 1 510 ? -54.075 1.004 14.230 1.00 11.93 488 ILE B O 1
ATOM 7611 N N . ILE B 1 511 ? -53.907 2.107 16.216 1.00 11.62 489 ILE B N 1
ATOM 7612 C CA . ILE B 1 511 ? -55.277 2.610 16.269 1.00 11.34 489 ILE B CA 1
ATOM 7613 C C . ILE B 1 511 ? -55.303 4.156 16.222 1.00 11.59 489 ILE B C 1
ATOM 7614 O O . ILE B 1 511 ? -54.254 4.792 16.231 1.00 11.63 489 ILE B O 1
ATOM 7619 N N . ILE B 1 512 ? -56.505 4.734 16.145 1.00 11.56 490 ILE B N 1
ATOM 7620 C CA . ILE B 1 512 ? -56.748 6.181 16.265 1.00 11.22 490 ILE B CA 1
ATOM 7621 C C . ILE B 1 512 ? -57.321 6.428 17.648 1.00 11.40 490 ILE B C 1
ATOM 7622 O O . ILE B 1 512 ? -58.333 5.832 18.011 1.00 12.06 490 ILE B O 1
ATOM 7627 N N . SER B 1 513 ? -56.699 7.336 18.385 1.00 11.65 491 SER B N 1
ATOM 7628 C CA . SER B 1 513 ? -56.907 7.516 19.815 1.00 12.03 491 SER B CA 1
ATOM 7629 C C . SER B 1 513 ? -56.561 8.954 20.217 1.00 12.18 491 SER B C 1
ATOM 7630 O O . SER B 1 513 ? -55.881 9.654 19.478 1.00 12.25 491 SER B O 1
ATOM 7633 N N . SER B 1 514 ? -57.019 9.398 21.382 1.00 12.40 492 SER B N 1
ATOM 7634 C CA . SER B 1 514 ? -56.778 10.769 21.832 1.00 12.37 492 SER B CA 1
ATOM 7635 C C . SER B 1 514 ? -55.296 11.154 21.770 1.00 12.80 492 SER B C 1
ATOM 7636 O O . SER B 1 514 ? -54.443 10.386 22.205 1.00 13.87 492 SER B O 1
ATOM 7639 N N . CYS B 1 515 ? -54.975 12.321 21.218 1.00 12.67 493 CYS B N 1
ATOM 7640 C CA . CYS B 1 515 ? -53.573 12.830 21.204 1.00 12.64 493 CYS B CA 1
ATOM 7641 C C . CYS B 1 515 ? -53.054 13.273 22.590 1.00 12.52 493 CYS B C 1
ATOM 7642 O O . CYS B 1 515 ? -51.884 13.677 22.731 1.00 12.18 493 CYS B O 1
ATOM 7645 N N . SER B 1 516 ? -53.950 13.198 23.581 1.00 12.39 494 SER B N 1
ATOM 7646 C CA . SER B 1 516 ? -53.782 13.713 24.959 1.00 11.97 494 SER B CA 1
ATOM 7647 C C . SER B 1 516 ? -52.522 13.232 25.785 1.00 11.61 494 SER B C 1
ATOM 7648 O O . SER B 1 516 ? -51.910 14.034 26.491 1.00 10.64 494 SER B O 1
ATOM 7651 N N . PRO B 1 517 ? -52.150 11.930 25.714 1.00 11.64 495 PRO B N 1
ATOM 7652 C CA . PRO B 1 517 ? -50.898 11.501 26.348 1.00 11.98 495 PRO B CA 1
ATOM 7653 C C . PRO B 1 517 ? -49.627 11.976 25.677 1.00 11.87 495 PRO B C 1
ATOM 7654 O O . PRO B 1 517 ? -48.623 12.103 26.344 1.00 11.45 495 PRO B O 1
ATOM 7658 N N . GLY B 1 518 ? -49.674 12.220 24.374 1.00 12.24 496 GLY B N 1
ATOM 7659 C CA . GLY B 1 518 ? -48.494 12.619 23.626 1.00 12.60 496 GLY B CA 1
ATOM 7660 C C . GLY B 1 518 ? -47.384 11.606 23.854 1.00 12.69 496 GLY B C 1
ATOM 7661 O O . GLY B 1 518 ? -46.263 12.001 24.156 1.00 13.29 496 GLY B O 1
ATOM 7662 N N . SER B 1 519 ? -47.694 10.314 23.705 1.00 11.78 497 SER B N 1
ATOM 7663 C CA . SER B 1 519 ? -46.808 9.241 24.100 1.00 10.93 497 SER B CA 1
ATOM 7664 C C . SER B 1 519 ? -45.786 8.840 23.054 1.00 10.81 497 SER B C 1
ATOM 7665 O O . SER B 1 519 ? -45.658 9.474 22.016 1.00 10.66 497 SER B O 1
ATOM 7668 N N . GLU B 1 520 ? -45.040 7.789 23.376 1.00 10.33 498 GLU B N 1
ATOM 7669 C CA . GLU B 1 520 ? -44.083 7.134 22.487 1.00 10.02 498 GLU B CA 1
ATOM 7670 C C . GLU B 1 520 ? -44.744 6.564 21.241 1.00 9.60 498 GLU B C 1
ATOM 7671 O O . GLU B 1 520 ? -44.199 6.628 20.148 1.00 9.22 498 GLU B O 1
ATOM 7677 N N . GLY B 1 521 ? -45.907 5.962 21.441 1.00 9.46 499 GLY B N 1
ATOM 7678 C CA . GLY B 1 521 ? -46.679 5.386 20.354 1.00 8.81 499 GLY B CA 1
ATOM 7679 C C . GLY B 1 521 ? -47.445 6.392 19.535 1.00 8.18 499 GLY B C 1
ATOM 7680 O O . GLY B 1 521 ? -48.354 6.011 18.833 1.00 8.28 499 GLY B O 1
ATOM 7681 N N . GLN B 1 522 ? -47.066 7.665 19.610 1.00 7.58 500 GLN B N 1
ATOM 7682 C CA . GLN B 1 522 ? -47.771 8.706 18.907 1.00 7.37 500 GLN B CA 1
ATOM 7683 C C . GLN B 1 522 ? -46.824 9.535 18.051 1.00 7.26 500 GLN B C 1
ATOM 7684 O O . GLN B 1 522 ? -47.242 10.454 17.355 1.00 7.17 500 GLN B O 1
ATOM 7690 N N . ARG B 1 523 ? -45.547 9.167 18.075 1.00 7.41 501 ARG B N 1
ATOM 7691 C CA . ARG B 1 523 ? -44.542 9.767 17.207 1.00 7.50 501 ARG B CA 1
ATOM 7692 C C . ARG B 1 523 ? -43.991 8.767 16.166 1.00 7.58 501 ARG B C 1
ATOM 7693 O O . ARG B 1 523 ? -43.637 7.638 16.481 1.00 6.78 501 ARG B O 1
ATOM 7701 N N . TRP B 1 524 ? -43.946 9.191 14.910 1.00 8.16 502 TRP B N 1
ATOM 7702 C CA . TRP B 1 524 ? -43.619 8.293 13.796 1.00 9.00 502 TRP B CA 1
ATOM 7703 C C . TRP B 1 524 ? -42.721 9.013 12.875 1.00 9.71 502 TRP B C 1
ATOM 7704 O O . TRP B 1 524 ? -42.831 10.227 12.741 1.00 11.91 502 TRP B O 1
ATOM 7715 N N . VAL B 1 525 ? -41.804 8.335 12.225 1.00 9.31 503 VAL B N 1
ATOM 7716 C CA . VAL B 1 525 ? -40.966 9.138 11.357 1.00 9.03 503 VAL B CA 1
ATOM 7717 C C . VAL B 1 525 ? -40.950 8.539 9.980 1.00 8.81 503 VAL B C 1
ATOM 7718 O O . VAL B 1 525 ? -40.768 7.320 9.855 1.00 8.76 503 VAL B O 1
ATOM 7722 N N . PHE B 1 526 ? -41.160 9.374 8.959 1.00 7.96 504 PHE B N 1
ATOM 7723 C CA . PHE B 1 526 ? -41.107 8.872 7.594 1.00 7.88 504 PHE B CA 1
ATOM 7724 C C . PHE B 1 526 ? -39.671 8.816 7.144 1.00 8.76 504 PHE B C 1
ATOM 7725 O O . PHE B 1 526 ? -38.995 9.856 7.038 1.00 9.07 504 PHE B O 1
ATOM 7733 N N . MET B 1 527 ? -39.197 7.606 6.861 1.00 9.40 505 MET B N 1
ATOM 7734 C CA . MET B 1 527 ? -37.782 7.413 6.596 1.00 10.18 505 MET B CA 1
ATOM 7735 C C . MET B 1 527 ? -37.468 7.318 5.138 1.00 10.92 505 MET B C 1
ATOM 7736 O O . MET B 1 527 ? -38.296 6.874 4.338 1.00 10.83 505 MET B O 1
ATOM 7741 N N . ASN B 1 528 ? -36.250 7.724 4.804 1.00 11.91 506 ASN B N 1
ATOM 7742 C CA . ASN B 1 528 ? -35.760 7.537 3.459 1.00 13.07 506 ASN B CA 1
ATOM 7743 C C . ASN B 1 528 ? -35.897 6.092 2.989 1.00 13.82 506 ASN B C 1
ATOM 7744 O O . ASN B 1 528 ? -36.144 5.846 1.809 1.00 13.48 506 ASN B O 1
ATOM 7749 N N . ASP B 1 529 ? -35.745 5.134 3.910 1.00 14.96 507 ASP B N 1
ATOM 7750 C CA . ASP B 1 529 ? -35.949 3.736 3.509 1.00 15.56 507 ASP B CA 1
ATOM 7751 C C . ASP B 1 529 ? -37.395 3.371 3.117 1.00 15.31 507 ASP B C 1
ATOM 7752 O O . ASP B 1 529 ? -37.615 2.259 2.634 1.00 15.77 507 ASP B O 1
ATOM 7757 N N . GLY B 1 530 ? -38.332 4.332 3.240 1.00 14.90 508 GLY B N 1
ATOM 7758 C CA . GLY B 1 530 ? -39.747 4.209 2.792 1.00 13.49 508 GLY B CA 1
ATOM 7759 C C . GLY B 1 530 ? -40.687 3.674 3.851 1.00 12.66 508 GLY B C 1
ATOM 7760 O O . GLY B 1 530 ? -41.868 3.498 3.617 1.00 12.32 508 GLY B O 1
ATOM 7761 N N . THR B 1 531 ? -40.122 3.416 5.018 1.00 12.13 509 THR B N 1
ATOM 7762 C CA . THR B 1 531 ? -40.810 2.887 6.178 1.00 11.62 509 THR B CA 1
ATOM 7763 C C . THR B 1 531 ? -41.364 4.032 7.048 1.00 11.40 509 THR B C 1
ATOM 7764 O O . THR B 1 531 ? -40.881 5.158 7.011 1.00 11.50 509 THR B O 1
ATOM 7768 N N . ILE B 1 532 ? -42.369 3.729 7.852 1.00 10.98 510 ILE B N 1
ATOM 7769 C CA . ILE B 1 532 ? -42.753 4.638 8.914 1.00 10.30 510 ILE B CA 1
ATOM 7770 C C . ILE B 1 532 ? -42.189 4.075 10.219 1.00 10.76 510 ILE B C 1
ATOM 7771 O O . ILE B 1 532 ? -42.630 3.025 10.710 1.00 10.89 510 ILE B O 1
ATOM 7776 N N . LEU B 1 533 ? -41.177 4.767 10.750 1.00 11.20 511 LEU B N 1
ATOM 7777 C CA . LEU B 1 533 ? -40.440 4.325 11.948 1.00 10.75 511 LEU B CA 1
ATOM 7778 C C . LEU B 1 533 ? -41.013 4.882 13.266 1.00 10.67 511 LEU B C 1
ATOM 7779 O O . LEU B 1 533 ? -41.527 6.000 13.330 1.00 10.06 511 LEU B O 1
ATOM 7784 N N . ASN B 1 534 ? -40.919 4.059 14.302 1.00 11.09 512 ASN B N 1
ATOM 7785 C CA . ASN B 1 534 ? -41.113 4.502 15.676 1.00 11.84 512 ASN B CA 1
ATOM 7786 C C . ASN B 1 534 ? -39.787 4.550 16.446 1.00 12.11 512 ASN B C 1
ATOM 7787 O O . ASN B 1 534 ? -39.243 3.517 16.782 1.00 12.43 512 ASN B O 1
ATOM 7792 N N . LEU B 1 535 ? -39.260 5.744 16.704 1.00 12.67 513 LEU B N 1
ATOM 7793 C CA . LEU B 1 535 ? -38.113 5.921 17.628 1.00 13.06 513 LEU B CA 1
ATOM 7794 C C . LEU B 1 535 ? -38.528 5.476 19.017 1.00 13.94 513 LEU B C 1
ATOM 7795 O O . LEU B 1 535 ? -39.612 5.855 19.487 1.00 14.82 513 LEU B O 1
ATOM 7800 N N . LYS B 1 536 ? -37.662 4.738 19.703 1.00 14.10 514 LYS B N 1
ATOM 7801 C CA . LYS B 1 536 ? -38.015 4.179 20.997 1.00 14.08 514 LYS B CA 1
ATOM 7802 C C . LYS B 1 536 ? -38.299 2.713 20.757 1.00 14.11 514 LYS B C 1
ATOM 7803 O O . LYS B 1 536 ? -37.643 1.879 21.354 1.00 14.37 514 LYS B O 1
ATOM 7809 N N . ASN B 1 537 ? -39.259 2.406 19.883 1.00 13.92 515 ASN B N 1
ATOM 7810 C CA . ASN B 1 537 ? -39.458 1.030 19.395 1.00 13.73 515 ASN B CA 1
ATOM 7811 C C . ASN B 1 537 ? -38.268 0.477 18.650 1.00 13.79 515 ASN B C 1
ATOM 7812 O O . ASN B 1 537 ? -37.788 -0.598 18.981 1.00 14.29 515 ASN B O 1
ATOM 7817 N N . GLY B 1 538 ? -37.803 1.231 17.656 1.00 13.33 516 GLY B N 1
ATOM 7818 C CA . GLY B 1 538 ? -37.011 0.698 16.590 1.00 13.03 516 GLY B CA 1
ATOM 7819 C C . GLY B 1 538 ? -37.886 -0.064 15.616 1.00 13.09 516 GLY B C 1
ATOM 7820 O O . GLY B 1 538 ? -37.378 -0.614 14.643 1.00 13.08 516 GLY B O 1
ATOM 7821 N N . LEU B 1 539 ? -39.202 -0.097 15.870 1.00 13.10 517 LEU B N 1
ATOM 7822 C CA . LEU B 1 539 ? -40.167 -0.879 15.047 1.00 12.07 517 LEU B CA 1
ATOM 7823 C C . LEU B 1 539 ? -40.813 -0.029 13.937 1.00 12.24 517 LEU B C 1
ATOM 7824 O O . LEU B 1 539 ? -40.784 1.221 13.986 1.00 12.24 517 LEU B O 1
ATOM 7829 N N . VAL B 1 540 ? -41.384 -0.714 12.946 1.00 11.86 518 VAL B N 1
ATOM 7830 C CA . VAL B 1 540 ? -41.837 -0.106 11.699 1.00 11.37 518 VAL B CA 1
ATOM 7831 C C . VAL B 1 540 ? -43.352 -0.306 11.585 1.00 11.24 518 VAL B C 1
ATOM 7832 O O . VAL B 1 540 ? -43.872 -1.251 12.123 1.00 11.20 518 VAL B O 1
ATOM 7836 N N . MET B 1 541 ? -44.058 0.600 10.919 1.00 11.45 519 MET B N 1
ATOM 7837 C CA . MET B 1 541 ? -45.473 0.372 10.562 1.00 11.83 519 MET B CA 1
ATOM 7838 C C . MET B 1 541 ? -45.611 -0.740 9.508 1.00 12.12 519 MET B C 1
ATOM 7839 O O . MET B 1 541 ? -44.832 -0.788 8.579 1.00 12.56 519 MET B O 1
ATOM 7844 N N . ASP B 1 542 ? -46.595 -1.626 9.657 1.00 12.63 520 ASP B N 1
ATOM 7845 C CA . ASP B 1 542 ? -46.650 -2.890 8.888 1.00 12.88 520 ASP B CA 1
ATOM 7846 C C . ASP B 1 542 ? -48.101 -3.385 8.615 1.00 13.51 520 ASP B C 1
ATOM 7847 O O . ASP B 1 542 ? -48.930 -3.469 9.532 1.00 13.57 520 ASP B O 1
ATOM 7852 N N . VAL B 1 543 ? -48.404 -3.683 7.351 1.00 14.22 521 VAL B N 1
ATOM 7853 C CA . VAL B 1 543 ? -49.693 -4.286 6.947 1.00 15.27 521 VAL B CA 1
ATOM 7854 C C . VAL B 1 543 ? -49.668 -5.799 7.247 1.00 16.33 521 VAL B C 1
ATOM 7855 O O . VAL B 1 543 ? -48.884 -6.538 6.632 1.00 17.10 521 VAL B O 1
ATOM 7859 N N . LYS B 1 544 ? -50.491 -6.256 8.196 1.00 17.08 522 LYS B N 1
ATOM 7860 C CA . LYS B 1 544 ? -50.453 -7.657 8.640 1.00 17.98 522 LYS B CA 1
ATOM 7861 C C . LYS B 1 544 ? -50.261 -8.628 7.472 1.00 18.48 522 LYS B C 1
ATOM 7862 O O . LYS B 1 544 ? -50.989 -8.557 6.470 1.00 19.12 522 LYS B O 1
ATOM 7868 N N . GLY B 1 545 ? -49.279 -9.519 7.597 1.00 18.36 523 GLY B N 1
ATOM 7869 C CA . GLY B 1 545 ? -49.051 -10.574 6.616 1.00 18.00 523 GLY B CA 1
ATOM 7870 C C . GLY B 1 545 ? -49.261 -10.199 5.166 1.00 17.65 523 GLY B C 1
ATOM 7871 O O . GLY B 1 545 ? -49.729 -11.014 4.407 1.00 17.48 523 GLY B O 1
ATOM 7872 N N . SER B 1 546 ? -48.892 -8.975 4.792 1.00 17.62 524 SER B N 1
ATOM 7873 C CA . SER B 1 546 ? -49.199 -8.392 3.482 1.00 17.23 524 SER B CA 1
ATOM 7874 C C . SER B 1 546 ? -50.680 -8.570 3.047 1.00 17.71 524 SER B C 1
ATOM 7875 O O . SER B 1 546 ? -50.991 -8.664 1.856 1.00 17.47 524 SER B O 1
ATOM 7878 N N . ASP B 1 547 ? -51.590 -8.604 4.020 1.00 17.99 525 ASP B N 1
ATOM 7879 C CA . ASP B 1 547 ? -53.006 -8.826 3.747 1.00 18.50 525 ASP B CA 1
ATOM 7880 C C . ASP B 1 547 ? -53.867 -7.656 4.242 1.00 18.50 525 ASP B C 1
ATOM 7881 O O . ASP B 1 547 ? -54.208 -7.552 5.434 1.00 19.05 525 ASP B O 1
ATOM 7886 N N . PRO B 1 548 ? -54.222 -6.761 3.315 1.00 18.10 526 PRO B N 1
ATOM 7887 C CA . PRO B 1 548 ? -55.128 -5.682 3.674 1.00 18.24 526 PRO B CA 1
ATOM 7888 C C . PRO B 1 548 ? -56.552 -6.107 4.203 1.00 18.59 526 PRO B C 1
ATOM 7889 O O . PRO B 1 548 ? -57.214 -5.307 4.858 1.00 19.12 526 PRO B O 1
ATOM 7893 N N . SER B 1 549 ? -57.002 -7.343 3.973 1.00 18.67 527 SER B N 1
ATOM 7894 C CA . SER B 1 549 ? -58.358 -7.734 4.380 1.00 18.97 527 SER B CA 1
ATOM 7895 C C . SER B 1 549 ? -58.442 -7.988 5.879 1.00 19.24 527 SER B C 1
ATOM 7896 O O . SER B 1 549 ? -59.538 -8.193 6.407 1.00 19.67 527 SER B O 1
ATOM 7899 N N . LEU B 1 550 ? -57.288 -8.002 6.547 1.00 19.19 528 LEU B N 1
ATOM 7900 C CA . LEU B 1 550 ? -57.228 -8.189 7.996 1.00 18.85 528 LEU B CA 1
ATOM 7901 C C . LEU B 1 550 ? -57.520 -6.886 8.740 1.00 18.91 528 LEU B C 1
ATOM 7902 O O . LEU B 1 550 ? -57.794 -6.914 9.959 1.00 18.82 528 LEU B O 1
ATOM 7907 N N . HIS B 1 551 ? -57.498 -5.769 7.992 1.00 18.41 529 HIS B N 1
ATOM 7908 C CA . HIS B 1 551 ? -57.814 -4.449 8.513 1.00 18.40 529 HIS B CA 1
ATOM 7909 C C . HIS B 1 551 ? -56.920 -4.095 9.712 1.00 17.95 529 HIS B C 1
ATOM 7910 O O . HIS B 1 551 ? -57.365 -3.462 10.676 1.00 17.69 529 HIS B O 1
ATOM 7917 N N . GLN B 1 552 ? -55.665 -4.526 9.665 1.00 17.31 530 GLN B N 1
ATOM 7918 C CA . GLN B 1 552 ? -54.763 -4.309 10.776 1.00 16.56 530 GLN B CA 1
ATOM 7919 C C . GLN B 1 552 ? -53.458 -3.833 10.243 1.00 15.98 530 GLN B C 1
ATOM 7920 O O . GLN B 1 552 ? -52.823 -4.522 9.434 1.00 15.43 530 GLN B O 1
ATOM 7926 N N . ILE B 1 553 ? -53.085 -2.626 10.686 1.00 15.41 531 ILE B N 1
ATOM 7927 C CA . ILE B 1 553 ? -51.730 -2.105 10.522 1.00 13.52 531 ILE B CA 1
ATOM 7928 C C . ILE B 1 553 ? -51.088 -2.224 11.871 1.00 12.50 531 ILE B C 1
ATOM 7929 O O . ILE B 1 553 ? -51.607 -1.745 12.837 1.00 11.95 531 ILE B O 1
ATOM 7934 N N . ILE B 1 554 ? -49.961 -2.900 11.921 1.00 12.38 532 ILE B N 1
ATOM 7935 C CA . ILE B 1 554 ? -49.294 -3.209 13.174 1.00 11.92 532 ILE B CA 1
ATOM 7936 C C . ILE B 1 554 ? -47.874 -2.712 13.184 1.00 12.35 532 ILE B C 1
ATOM 7937 O O . ILE B 1 554 ? -47.353 -2.182 12.202 1.00 11.85 532 ILE B O 1
ATOM 7942 N N . ILE B 1 555 ? -47.258 -2.945 14.333 1.00 13.15 533 ILE B N 1
ATOM 7943 C CA . ILE B 1 555 ? -45.931 -2.478 14.707 1.00 13.22 533 ILE B CA 1
ATOM 7944 C C . ILE B 1 555 ? -45.025 -3.677 14.578 1.00 13.04 533 ILE B C 1
ATOM 7945 O O . ILE B 1 555 ? -45.260 -4.643 15.242 1.00 13.61 533 ILE B O 1
ATOM 7950 N N . TRP B 1 556 ? -44.036 -3.647 13.691 1.00 13.20 534 TRP B N 1
ATOM 7951 C CA . TRP B 1 556 ? -43.199 -4.825 13.391 1.00 13.52 534 TRP B CA 1
ATOM 7952 C C . TRP B 1 556 ? -41.719 -4.438 13.072 1.00 14.15 534 TRP B C 1
ATOM 7953 O O . TRP B 1 556 ? -41.450 -3.338 12.579 1.00 13.90 534 TRP B O 1
ATOM 7964 N N . PRO B 1 557 ? -40.754 -5.327 13.379 1.00 14.73 535 PRO B N 1
ATOM 7965 C CA . PRO B 1 557 ? -39.371 -5.153 12.959 1.00 15.40 535 PRO B CA 1
ATOM 7966 C C . PRO B 1 557 ? -39.196 -5.010 11.464 1.00 16.23 535 PRO B C 1
ATOM 7967 O O . PRO B 1 557 ? -40.038 -5.452 10.709 1.00 16.75 535 PRO B O 1
ATOM 7971 N N . ALA B 1 558 ? -38.085 -4.412 11.054 1.00 17.14 536 ALA B N 1
ATOM 7972 C CA . ALA B 1 558 ? -37.815 -4.142 9.665 1.00 18.12 536 ALA B CA 1
ATOM 7973 C C . ALA B 1 558 ? -37.529 -5.434 8.896 1.00 18.62 536 ALA B C 1
ATOM 7974 O O . ALA B 1 558 ? -36.558 -6.140 9.185 1.00 18.61 536 ALA B O 1
ATOM 7976 N N . THR B 1 559 ? -38.377 -5.745 7.921 1.00 19.17 537 THR B N 1
ATOM 7977 C CA . THR B 1 559 ? -38.194 -6.952 7.155 1.00 19.77 537 THR B CA 1
ATOM 7978 C C . THR B 1 559 ? -37.624 -6.642 5.791 1.00 21.44 537 THR B C 1
ATOM 7979 O O . THR B 1 559 ? -37.288 -5.510 5.483 1.00 21.73 537 THR B O 1
ATOM 7983 N N . GLY B 1 560 ? -37.507 -7.665 4.963 1.00 23.22 538 GLY B N 1
ATOM 7984 C CA . GLY B 1 560 ? -37.609 -7.450 3.531 1.00 25.45 538 GLY B CA 1
ATOM 7985 C C . GLY B 1 560 ? -38.646 -6.372 3.156 1.00 26.30 538 GLY B C 1
ATOM 7986 O O . GLY B 1 560 ? -39.537 -6.050 3.903 1.00 27.58 538 GLY B O 1
ATOM 7987 N N . LYS B 1 561 ? -38.522 -5.792 1.994 1.00 25.98 539 LYS B N 1
ATOM 7988 C CA . LYS B 1 561 ? -39.608 -5.047 1.332 1.00 25.58 539 LYS B CA 1
ATOM 7989 C C . LYS B 1 561 ? -41.189 -4.989 1.729 1.00 23.98 539 LYS B C 1
ATOM 7990 O O . LYS B 1 561 ? -41.575 -4.651 2.861 1.00 23.00 539 LYS B O 1
ATOM 7996 N N . PRO B 1 562 ? -42.072 -5.309 0.753 1.00 22.42 540 PRO B N 1
ATOM 7997 C CA . PRO B 1 562 ? -43.155 -4.386 0.403 1.00 21.15 540 PRO B CA 1
ATOM 7998 C C . PRO B 1 562 ? -44.297 -4.035 1.382 1.00 20.21 540 PRO B C 1
ATOM 7999 O O . PRO B 1 562 ? -44.796 -2.909 1.313 1.00 20.00 540 PRO B O 1
ATOM 8003 N N . ASN B 1 563 ? -44.743 -4.932 2.261 1.00 18.80 541 ASN B N 1
ATOM 8004 C CA . ASN B 1 563 ? -45.859 -4.545 3.138 1.00 16.84 541 ASN B CA 1
ATOM 8005 C C . ASN B 1 563 ? -45.475 -3.492 4.188 1.00 16.59 541 ASN B C 1
ATOM 8006 O O . ASN B 1 563 ? -46.258 -3.147 5.057 1.00 17.43 541 ASN B O 1
ATOM 8011 N N . GLN B 1 564 ? -44.268 -2.950 4.078 1.00 15.41 542 GLN B N 1
ATOM 8012 C CA . GLN B 1 564 ? -43.793 -1.945 5.017 1.00 13.27 542 GLN B CA 1
ATOM 8013 C C . GLN B 1 564 ? -43.380 -0.591 4.400 1.00 12.76 542 GLN B C 1
ATOM 8014 O O . GLN B 1 564 ? -42.835 0.248 5.125 1.00 11.93 542 GLN B O 1
ATOM 8020 N N . LYS B 1 565 ? -43.641 -0.389 3.095 1.00 12.24 543 LYS B N 1
ATOM 8021 C CA . LYS B 1 565 ? -43.364 0.875 2.378 1.00 12.03 543 LYS B CA 1
ATOM 8022 C C . LYS B 1 565 ? -44.537 1.837 2.403 1.00 12.03 543 LYS B C 1
ATOM 8023 O O . LYS B 1 565 ? -45.688 1.453 2.128 1.00 12.58 543 LYS B O 1
ATOM 8029 N N . TRP B 1 566 ? -44.238 3.089 2.713 1.00 11.42 544 TRP B N 1
ATOM 8030 C CA . TRP B 1 566 ? -45.256 4.105 2.804 1.00 11.34 544 TRP B CA 1
ATOM 8031 C C . TRP B 1 566 ? -44.699 5.331 2.133 1.00 12.34 544 TRP B C 1
ATOM 8032 O O . TRP B 1 566 ? -43.497 5.455 2.030 1.00 12.41 544 TRP B O 1
ATOM 8043 N N . LEU B 1 567 ? -45.587 6.210 1.659 1.00 13.61 545 LEU B N 1
ATOM 8044 C CA . LEU B 1 567 ? -45.234 7.528 1.090 1.00 14.30 545 LEU B CA 1
ATOM 8045 C C . LEU B 1 567 ? -46.279 8.574 1.472 1.00 14.79 545 LEU B C 1
ATOM 8046 O O . LEU B 1 567 ? -47.467 8.388 1.189 1.00 14.93 545 LEU B O 1
ATOM 8051 N N . PRO B 1 568 ? -45.850 9.649 2.154 1.00 15.16 546 PRO B N 1
ATOM 8052 C CA . PRO B 1 568 ? -46.752 10.760 2.432 1.00 15.65 546 PRO B CA 1
ATOM 8053 C C . PRO B 1 568 ? -46.853 11.546 1.150 1.00 15.88 546 PRO B C 1
ATOM 8054 O O . PRO B 1 568 ? -45.872 12.119 0.707 1.00 16.11 546 PRO B O 1
ATOM 8058 N N . LEU B 1 569 ? -48.012 11.536 0.527 1.00 16.56 547 LEU B N 1
ATOM 8059 C CA . LEU B 1 569 ? -48.080 11.946 -0.873 1.00 17.34 547 LEU B CA 1
ATOM 8060 C C . LEU B 1 569 ? -47.918 13.454 -1.092 1.00 18.01 547 LEU B C 1
ATOM 8061 O O . LEU B 1 569 ? -48.479 14.295 -0.364 1.00 17.65 547 LEU B O 1
ATOM 8066 N N . LEU B 1 570 ? -47.104 13.769 -2.100 1.00 19.10 548 LEU B N 1
ATOM 8067 C CA . LEU B 1 570 ? -47.054 15.115 -2.693 1.00 19.57 548 LEU B CA 1
ATOM 8068 C C . LEU B 1 570 ? -47.739 15.086 -4.076 1.00 19.70 548 LEU B C 1
ATOM 8069 O O . LEU B 1 570 ? -47.430 14.288 -4.984 1.00 19.46 548 LEU B O 1
#